Protein AF-A0A3R7MBW7-F1 (afdb_monomer)

Nearest PDB structures (foldseek):
  7q4o-assembly1_C  TM=9.903E-01  e=5.981E-20  Homo sapiens
  7q4p-assembly1_C  TM=9.899E-01  e=1.100E-19  Homo sapiens
  7q3l-assembly1_C  TM=9.891E-01  e=8.815E-20  Homo sapiens
  7b0i-assembly1_A  TM=9.880E-01  e=1.373E-19  Homo sapiens
  6en4-assembly1_A  TM=9.879E-01  e=4.159E-19  Homo sapiens

Foldseek 3Di:
DPDDDDCPDAQPDWPDKEWWQLVLPPFIWIWTDSFQKTWIWHQDPVVRDIDTLDIDGPRFTFQDKYWAAAQVGSHIWIWTQTQQQWIWIWGQDPVVRDTDTPDIGHPGHGGLDQQRWRNDKDADHNRFKIKTFGNDFCPPLDDPPDDDAPFPPVLLLVLLVVLLPFDFDDQDQLVLLVVLVVPQLFDFPDCAFALVNVVVVPDDSVVSSQQLLQKEKEFAPLLQSLLSVVLVLCCVPFDPLSVVVSVVQGSLNLLQCLQQLFAAFFDDLQGWGQGSNRDTDGDPLQCERHPPADPPNHVVRHPRLVSLLSLQRMKMKTKWAWQDLLALVDLHGHDPPQFAGIFMEMEHAAFQQRHPPTHCVLQFKAFQVQADCVNQAAPNGDCSDSQVSLCSSLVHGHHHPVVPVVDPPQWDDLDPGMITRLSSNLSRLLSVLLRLLLVQQVVQVVVVFAAAEEDEDRCCPPRDSDLCVLQSNLQSNLSNVSHHLASQRHQEYEYAPGPHQDHVNQGAQDDRPPHNYGYHYYNGGQGGDDDPRYGYYGYFYDGSRHQQLRCSSVVSCGPHRSNSCVSTINRNSSCRVSSRVNHRSSVYWYRDNVRTDGSSVVSVVVVVVVVVVVVPPDDDDDDDDDDDDDDDDDDDDDDDDDDDDDDDDDDDDDDDDDDDDDDDDDDDDDDDDDDDDDDDDDDDDDDDDDDDDDDDDDDDDDDDDDDDDDDDDDDDDDDDDDDDDDDDDDDDDDDDDDDDDDDDDDDDDPPDPPDDDDDDDDDDAWDWPDDRSGMTMGTDDDDDDDDDDDDDDDDDDDDDDDDDDDDDDDDDDDDDDDDDDDDDDDDDDDDDDDDDDDDDD

Solvent-accessible surface area (backbone atoms only — not comparable to full-atom values): 51023 Å² total; per-residue (Å²): 137,94,80,84,90,78,82,89,70,77,71,80,64,73,80,47,75,37,71,38,22,40,79,41,79,79,51,67,30,37,44,34,28,36,45,38,36,43,32,38,33,36,67,39,88,87,79,74,46,75,44,79,79,40,78,44,76,69,86,53,44,62,53,27,73,47,64,42,35,48,77,93,54,73,40,31,33,38,41,40,20,27,26,68,14,34,52,35,32,33,36,53,37,71,95,72,71,41,76,44,75,81,44,77,48,79,84,50,67,60,52,89,46,58,47,40,44,19,58,40,71,50,67,46,96,63,22,50,32,42,37,34,20,24,80,34,67,52,82,62,84,66,71,84,84,83,74,82,69,100,57,63,65,65,60,46,48,49,52,33,58,63,37,41,74,55,58,65,64,80,84,63,54,56,65,60,42,46,53,33,55,73,65,42,80,68,74,74,81,69,62,79,35,38,68,69,47,39,40,75,70,71,44,58,62,70,57,52,26,51,25,52,60,48,17,26,30,38,34,39,52,78,49,53,52,46,46,50,50,49,44,56,46,31,55,74,70,44,42,70,69,35,25,70,68,40,63,92,54,49,61,43,57,46,43,34,43,54,60,57,27,39,28,42,18,45,42,85,90,60,43,40,35,30,39,71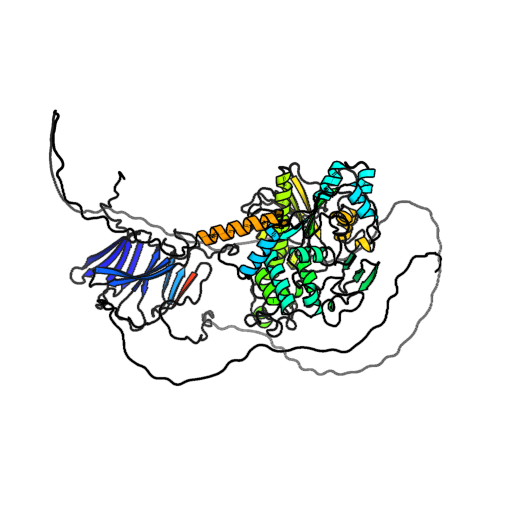,89,67,53,70,55,61,53,69,51,89,24,22,52,44,104,67,42,46,88,93,50,32,47,96,65,32,63,25,57,73,51,29,47,55,26,29,60,47,29,35,35,25,43,36,57,37,44,21,34,36,38,41,83,50,68,56,76,49,64,90,80,71,22,36,65,54,37,37,43,32,44,35,34,37,58,45,44,67,44,90,81,36,52,47,21,59,67,24,44,38,25,70,89,62,20,30,54,95,64,39,13,32,100,76,30,59,82,87,38,70,56,48,56,54,20,59,70,56,76,42,85,49,51,16,27,73,70,44,78,75,36,84,75,62,49,45,79,71,46,100,68,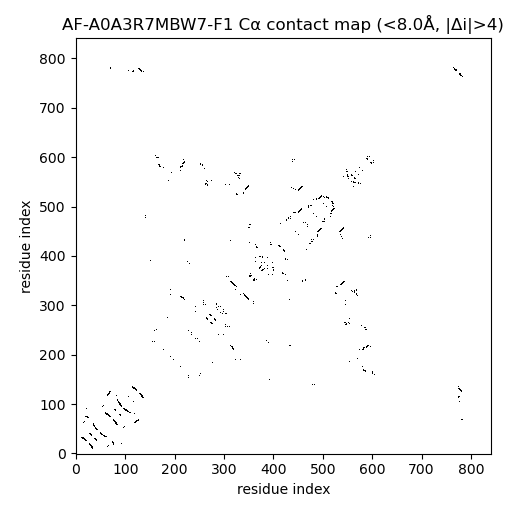32,33,35,34,47,67,44,45,30,45,63,48,17,52,55,36,43,34,51,54,26,46,32,24,46,59,14,50,76,70,74,32,22,13,35,33,40,41,53,54,51,28,61,59,98,20,45,75,52,75,67,50,34,34,49,46,40,35,14,41,37,55,22,67,77,61,49,89,69,59,90,20,36,40,34,43,31,36,26,73,43,77,41,78,38,36,76,78,43,36,62,80,33,67,41,88,97,58,74,28,31,32,39,64,45,76,66,47,70,26,46,72,72,62,89,72,46,42,49,29,28,48,42,46,48,52,37,49,26,37,53,21,23,51,26,74,75,66,36,42,39,76,41,60,24,7,5,45,34,39,15,20,32,42,54,48,44,58,20,49,81,37,25,75,37,33,32,26,63,33,29,25,31,25,52,96,82,34,55,38,48,41,20,56,49,22,50,53,49,56,53,48,53,53,59,50,59,76,66,53,85,78,72,81,82,81,80,80,79,82,80,82,93,75,81,89,81,86,84,87,86,83,90,88,83,91,80,88,90,87,91,81,90,81,84,84,88,88,85,88,84,84,89,84,90,88,85,84,88,86,88,88,88,86,84,89,86,78,86,89,88,80,90,88,87,87,88,90,82,87,80,84,87,77,94,79,89,77,84,88,87,80,95,83,88,88,84,89,86,91,86,85,89,81,90,86,86,91,85,89,91,85,90,87,88,87,89,88,89,87,87,88,88,87,88,88,87,88,86,87,84,90,86,83,87,81,92,79,92,76,78,82,86,86,82,82,89,84,78,90,77,88,79,83,92,77,68,84,73,60,68,86,44,82,50,72,22,38,41,38,38,51,49,67,90,64,82,84,80,81,86,76,86,86,80,88,79,85,92,87,80,87,89,84,86,90,89,84,85,89,83,89,85,86,88,83,86,88,87,85,85,89,89,82,87,78,90,82,83,92,84,83,88,79,83,89,79,87,82,88,85,81,87,134

Radius of gyration: 40.35 Å; Cα contacts (8 Å, |Δi|>4): 1392; chains: 1; bounding box: 108×132×135 Å

Structure (mmCIF, N/CA/C/O backbone):
data_AF-A0A3R7MBW7-F1
#
_entry.id   AF-A0A3R7MBW7-F1
#
loop_
_atom_site.group_PDB
_atom_site.id
_atom_site.type_symbol
_atom_site.label_atom_id
_atom_site.label_alt_id
_atom_site.label_comp_id
_atom_site.label_asym_id
_atom_site.label_entity_id
_atom_site.label_seq_id
_atom_site.pdbx_PDB_ins_code
_atom_site.Cartn_x
_atom_site.Cartn_y
_atom_site.Cartn_z
_atom_site.occupancy
_atom_site.B_iso_or_equiv
_atom_site.auth_seq_id
_atom_site.auth_comp_id
_atom_site.auth_asym_id
_atom_site.auth_atom_id
_atom_site.pdbx_PDB_model_num
ATOM 1 N N . MET A 1 1 ? -26.212 37.656 -34.729 1.00 62.38 1 MET A N 1
ATOM 2 C CA . MET A 1 1 ? -24.936 38.125 -34.137 1.00 62.38 1 MET A CA 1
ATOM 3 C C . MET A 1 1 ? -24.869 39.627 -34.378 1.00 62.38 1 MET A C 1
ATOM 5 O O . MET A 1 1 ? -25.235 40.021 -35.474 1.00 62.38 1 MET A O 1
ATOM 9 N N . TYR A 1 2 ? -24.527 40.446 -33.379 1.00 71.31 2 TYR A N 1
ATOM 10 C CA . TYR A 1 2 ? -24.762 41.907 -33.413 1.00 71.31 2 TYR A CA 1
ATOM 11 C C . TYR A 1 2 ? -23.515 42.763 -33.118 1.00 71.31 2 TYR A C 1
ATOM 13 O O . TYR A 1 2 ? -23.629 43.960 -32.882 1.00 71.31 2 TYR A O 1
ATOM 21 N N . LEU A 1 3 ? -22.322 42.161 -33.134 1.00 86.44 3 LEU A N 1
ATOM 22 C CA . LEU A 1 3 ? -21.037 42.851 -32.999 1.00 86.44 3 LEU A CA 1
ATOM 23 C C . LEU A 1 3 ? -20.089 42.375 -34.103 1.00 86.44 3 LEU A C 1
ATOM 25 O O . LEU A 1 3 ? -20.107 41.198 -34.469 1.00 86.44 3 LEU A O 1
ATOM 29 N N . TYR A 1 4 ? -19.249 43.282 -34.597 1.00 90.69 4 TYR A N 1
ATOM 30 C CA . TYR A 1 4 ? -18.214 43.022 -35.595 1.00 90.69 4 TYR A CA 1
ATOM 31 C C . TYR A 1 4 ? -16.884 43.596 -35.097 1.00 90.69 4 TYR A C 1
ATOM 33 O O . TYR A 1 4 ? -16.854 44.691 -34.541 1.00 90.69 4 TYR A O 1
ATOM 41 N N . ASN A 1 5 ? -15.793 42.846 -35.260 1.00 87.94 5 ASN A N 1
ATOM 42 C CA . ASN A 1 5 ? -14.457 43.238 -34.813 1.00 87.94 5 ASN A CA 1
ATOM 43 C C . ASN A 1 5 ? -13.572 43.479 -36.042 1.00 87.94 5 ASN A C 1
ATOM 45 O O . ASN A 1 5 ? -13.381 42.564 -36.844 1.00 87.94 5 ASN A O 1
ATOM 49 N N . LEU A 1 6 ? -13.048 44.700 -36.176 1.00 91.00 6 LEU A N 1
ATOM 50 C CA . LEU A 1 6 ? -12.217 45.136 -37.293 1.00 91.00 6 LEU A CA 1
ATOM 51 C C . LEU A 1 6 ? -10.963 45.846 -36.776 1.00 91.00 6 LEU A C 1
ATOM 53 O O . LEU A 1 6 ? -11.042 46.810 -36.016 1.00 91.00 6 LEU A O 1
ATOM 57 N N . THR A 1 7 ? -9.794 45.397 -37.224 1.00 85.38 7 THR A N 1
ATOM 58 C CA . THR A 1 7 ? -8.506 46.011 -36.885 1.00 85.38 7 THR A CA 1
ATOM 59 C C . THR A 1 7 ? -8.227 47.201 -37.805 1.00 85.38 7 THR A C 1
ATOM 61 O O . THR A 1 7 ? -7.738 47.014 -38.916 1.00 85.38 7 THR A O 1
ATOM 64 N N . LEU A 1 8 ? -8.522 48.422 -37.341 1.00 90.88 8 LEU A N 1
ATOM 65 C CA . LEU A 1 8 ? -8.256 49.662 -38.092 1.00 90.88 8 LEU A CA 1
ATOM 66 C C . LEU A 1 8 ? -6.751 49.920 -38.287 1.00 90.88 8 LEU A C 1
ATOM 68 O O . LEU A 1 8 ? -6.316 50.279 -39.377 1.00 90.88 8 LEU A O 1
ATOM 72 N N . GLN A 1 9 ? -5.950 49.684 -37.245 1.00 88.00 9 GLN A N 1
ATOM 73 C CA . GLN A 1 9 ? -4.491 49.767 -37.278 1.00 88.00 9 GLN A CA 1
ATOM 74 C C . GLN A 1 9 ? -3.906 48.490 -36.667 1.00 88.00 9 GLN A C 1
ATOM 76 O O . GLN A 1 9 ? -4.322 48.061 -35.590 1.00 88.00 9 GLN A O 1
ATOM 81 N N . ARG A 1 10 ? -2.956 47.854 -37.363 1.00 84.00 10 ARG A N 1
ATOM 82 C CA . ARG A 1 10 ? -2.270 46.650 -36.866 1.00 84.00 10 ARG A CA 1
ATOM 83 C C . ARG A 1 10 ? -1.236 47.020 -35.801 1.00 84.00 10 ARG A C 1
ATOM 85 O O . ARG A 1 10 ? -0.659 48.106 -35.845 1.00 84.00 10 ARG A O 1
ATOM 92 N N . ALA A 1 11 ? -0.976 46.101 -34.871 1.00 85.38 11 ALA A N 1
ATOM 93 C CA . ALA A 1 11 ? 0.076 46.266 -33.871 1.00 85.38 11 ALA A CA 1
ATOM 94 C C . ALA A 1 11 ? 1.437 46.469 -34.558 1.00 85.38 11 ALA A C 1
ATOM 96 O O . ALA A 1 11 ? 1.819 45.671 -35.407 1.00 85.38 11 ALA A O 1
ATOM 97 N N . SER A 1 12 ? 2.166 47.528 -34.202 1.00 87.75 12 SER A N 1
ATOM 98 C CA . SER A 1 12 ? 3.437 47.897 -34.843 1.00 87.75 12 SER A CA 1
ATOM 99 C C . SER A 1 12 ? 4.670 47.258 -34.190 1.00 87.75 12 SER A C 1
ATOM 101 O O . SER A 1 12 ? 5.684 47.074 -34.865 1.00 87.75 12 SER A O 1
ATOM 103 N N . GLY A 1 13 ? 4.592 46.889 -32.908 1.00 90.62 13 GLY A N 1
ATOM 104 C CA . GLY A 1 13 ? 5.712 46.327 -32.147 1.00 90.62 13 GLY A CA 1
ATOM 105 C C . GLY A 1 13 ? 6.193 44.981 -32.694 1.00 90.62 13 GLY A C 1
ATOM 106 O O . GLY A 1 13 ? 5.425 44.022 -32.756 1.00 90.62 13 GLY A O 1
ATOM 107 N N . ILE A 1 14 ? 7.473 44.903 -33.064 1.00 94.62 14 ILE A N 1
ATOM 108 C CA . ILE A 1 14 ? 8.126 43.665 -33.504 1.00 94.62 14 ILE A CA 1
ATOM 109 C C . ILE A 1 14 ? 8.633 42.915 -32.269 1.00 94.62 14 ILE A C 1
ATOM 111 O O . ILE A 1 14 ? 9.438 43.451 -31.515 1.00 94.62 14 ILE A O 1
ATOM 115 N N . THR A 1 15 ? 8.183 41.673 -32.069 1.00 92.50 15 THR A N 1
ATOM 116 C CA . THR A 1 15 ? 8.649 40.817 -30.960 1.00 92.50 15 THR A CA 1
ATOM 117 C C . THR A 1 15 ? 9.800 39.903 -31.363 1.00 92.50 15 THR A C 1
ATOM 119 O O . THR A 1 15 ? 10.647 39.583 -30.538 1.00 92.50 15 THR A O 1
ATOM 122 N N . HIS A 1 16 ? 9.830 39.484 -32.630 1.00 94.19 16 HIS A N 1
ATOM 123 C CA . HIS A 1 16 ? 10.871 38.639 -33.211 1.00 94.19 16 HIS A CA 1
ATOM 124 C C . HIS A 1 16 ? 11.092 39.037 -34.671 1.00 94.19 16 HIS A C 1
ATOM 126 O O . HIS A 1 16 ? 10.128 39.351 -35.372 1.00 94.19 16 HIS A O 1
ATOM 132 N N . ALA A 1 17 ? 12.335 38.958 -35.139 1.00 95.38 17 ALA A N 1
ATOM 133 C CA . ALA A 1 17 ? 12.707 39.133 -36.538 1.00 95.38 17 ALA A CA 1
ATOM 134 C C . ALA A 1 17 ? 13.759 38.084 -36.917 1.00 95.38 17 ALA A C 1
ATOM 136 O O . ALA A 1 17 ? 14.729 37.893 -36.184 1.00 95.38 17 ALA A O 1
ATOM 137 N N . VAL A 1 18 ? 13.573 37.410 -38.052 1.00 95.25 18 VAL A N 1
ATOM 138 C CA . VAL A 1 18 ? 14.520 36.427 -38.597 1.00 95.25 18 VAL A CA 1
ATOM 139 C C . VAL A 1 18 ? 14.835 36.765 -40.048 1.00 95.25 18 VAL A C 1
ATOM 141 O O . VAL A 1 18 ? 13.942 37.152 -40.800 1.00 95.25 18 VAL A O 1
ATOM 144 N N . HIS A 1 19 ? 16.100 36.638 -40.443 1.00 94.25 19 HIS A N 1
ATOM 145 C CA . HIS A 1 19 ? 16.552 36.934 -41.802 1.00 94.25 19 HIS A CA 1
ATOM 146 C C . HIS A 1 19 ? 16.765 35.645 -42.606 1.00 94.25 19 HIS A C 1
ATOM 148 O O . HIS A 1 19 ? 17.099 34.606 -42.036 1.00 94.25 19 HIS A O 1
ATOM 154 N N . GLY A 1 20 ? 16.561 35.707 -43.922 1.00 92.56 20 GLY A N 1
ATOM 155 C CA . GLY A 1 20 ? 16.709 34.552 -44.807 1.00 92.56 20 GLY A CA 1
ATOM 156 C C . GLY A 1 20 ? 16.343 34.840 -46.263 1.00 92.56 20 GLY A C 1
ATOM 157 O O . GLY A 1 20 ? 15.811 35.892 -46.601 1.00 92.56 20 GLY A O 1
ATOM 158 N N . ASN A 1 21 ? 16.635 33.881 -47.134 1.00 93.06 21 ASN A N 1
ATOM 159 C CA . ASN A 1 21 ? 16.241 33.822 -48.539 1.00 93.06 21 ASN A CA 1
ATOM 160 C C . ASN A 1 21 ? 14.900 33.078 -48.669 1.00 93.06 21 ASN A C 1
ATOM 162 O O . ASN A 1 21 ? 14.836 31.964 -49.201 1.00 93.06 21 ASN A O 1
ATOM 166 N N . PHE A 1 22 ? 13.829 33.671 -48.138 1.00 93.94 22 PHE A N 1
ATOM 167 C CA . PHE A 1 22 ? 12.504 33.041 -48.084 1.00 93.94 22 PHE A CA 1
ATOM 168 C C . PHE A 1 22 ? 11.846 32.936 -49.469 1.00 93.94 22 PHE A C 1
ATOM 170 O O . PHE A 1 22 ? 11.144 31.964 -49.738 1.00 93.94 22 PHE A O 1
ATOM 177 N N . SER A 1 23 ? 12.127 33.867 -50.387 1.00 89.25 23 SER A N 1
ATOM 178 C CA . SER A 1 23 ? 11.728 33.783 -51.804 1.00 89.25 23 SER A CA 1
ATOM 179 C C . SER A 1 23 ? 12.562 32.791 -52.632 1.00 89.25 23 SER A C 1
ATOM 181 O O . SER A 1 23 ? 12.153 32.410 -53.724 1.00 89.25 23 SER A O 1
ATOM 183 N N . GLY A 1 24 ? 13.732 32.355 -52.150 1.00 84.62 24 GLY A N 1
ATOM 184 C CA . GLY A 1 24 ? 14.664 31.494 -52.895 1.00 84.62 24 GLY A CA 1
ATOM 185 C C . GLY A 1 24 ? 15.564 32.233 -53.903 1.00 84.62 24 GLY A C 1
ATOM 186 O O . GLY A 1 24 ? 16.575 31.683 -54.334 1.00 84.62 24 GLY A O 1
ATOM 187 N N . THR A 1 25 ? 15.283 33.503 -54.201 1.00 83.31 25 THR A N 1
ATOM 188 C CA . THR A 1 25 ? 15.927 34.374 -55.207 1.00 83.31 25 THR A CA 1
ATOM 189 C C . THR A 1 25 ? 17.337 34.894 -54.866 1.00 83.31 25 THR A C 1
ATOM 191 O O . THR A 1 25 ? 17.823 35.812 -55.519 1.00 83.31 25 THR A O 1
ATOM 194 N N . ARG A 1 26 ? 18.009 34.333 -53.850 1.00 80.38 26 ARG A N 1
ATOM 195 C CA . ARG A 1 26 ? 19.299 34.780 -53.261 1.00 80.38 26 ARG A CA 1
ATOM 196 C C . ARG A 1 26 ? 19.268 36.175 -52.613 1.00 80.38 26 ARG A C 1
ATOM 198 O O . ARG A 1 26 ? 20.285 36.638 -52.108 1.00 80.38 26 ARG A O 1
ATOM 205 N N . THR A 1 27 ? 18.105 36.814 -52.569 1.00 85.94 27 THR A N 1
ATOM 206 C CA . THR A 1 27 ? 17.840 38.068 -51.855 1.00 85.94 27 THR A CA 1
ATOM 207 C C . THR A 1 27 ? 17.646 37.805 -50.364 1.00 85.94 27 THR A C 1
ATOM 209 O O . THR A 1 27 ? 16.937 36.865 -50.011 1.00 85.94 27 THR A O 1
ATOM 212 N N . GLN A 1 28 ? 18.211 38.640 -49.489 1.00 89.19 28 GLN A N 1
ATOM 213 C CA . GLN A 1 28 ? 17.868 38.599 -48.065 1.00 89.19 28 GLN A CA 1
ATOM 214 C C . GLN A 1 28 ? 16.547 39.325 -47.797 1.00 89.19 28 GLN A C 1
ATOM 216 O O . GLN A 1 28 ? 16.286 40.407 -48.319 1.00 89.19 28 GLN A O 1
ATOM 221 N N . GLU A 1 29 ? 15.725 38.710 -46.959 1.00 94.81 29 GLU A N 1
ATOM 222 C CA . GLU A 1 29 ? 14.402 39.164 -46.551 1.00 94.81 29 GLU A CA 1
ATOM 223 C C . GLU A 1 29 ? 14.245 38.938 -45.041 1.00 94.81 29 GLU A C 1
ATOM 225 O O . GLU A 1 29 ? 14.961 38.127 -44.448 1.00 94.81 29 GLU A O 1
ATOM 230 N N . LEU A 1 30 ? 13.319 39.657 -44.409 1.00 95.94 30 LEU A N 1
ATOM 231 C CA . LEU A 1 30 ? 13.061 39.596 -42.972 1.00 95.94 30 LEU A CA 1
ATOM 232 C C . LEU A 1 30 ? 11.645 39.079 -42.729 1.00 95.94 30 LEU A C 1
ATOM 234 O O . LEU A 1 30 ? 10.679 39.709 -43.153 1.00 95.94 30 LEU A O 1
ATOM 238 N N . VAL A 1 31 ? 11.505 37.973 -42.003 1.00 96.69 31 VAL A N 1
ATOM 239 C CA . VAL A 1 31 ? 10.210 37.546 -41.465 1.00 96.69 31 VAL A CA 1
ATOM 240 C C . VAL A 1 31 ? 10.096 38.057 -40.036 1.00 96.69 31 VAL A C 1
ATOM 242 O O . VAL A 1 31 ? 10.934 37.743 -39.188 1.00 96.69 31 VAL A O 1
ATOM 245 N N . VAL A 1 32 ? 9.073 38.868 -39.769 1.00 96.38 32 VAL A N 1
ATOM 246 C CA . VAL A 1 32 ? 8.865 39.524 -38.473 1.00 96.38 32 VAL A CA 1
ATOM 247 C C . VAL A 1 32 ? 7.532 39.124 -37.850 1.00 96.38 32 VAL A C 1
ATOM 249 O O . VAL A 1 32 ? 6.532 38.918 -38.536 1.00 96.38 32 VAL A O 1
ATOM 252 N N . SER A 1 33 ? 7.519 39.025 -36.524 1.00 94.69 33 SER A N 1
ATOM 253 C CA . SER A 1 33 ? 6.325 38.779 -35.717 1.00 94.69 33 SER A CA 1
ATOM 254 C C . SER A 1 33 ? 5.888 40.065 -35.031 1.00 94.69 33 SER A C 1
ATOM 256 O O . SER A 1 33 ? 6.671 40.650 -34.280 1.00 94.69 33 SER A O 1
ATOM 258 N N . ARG A 1 34 ? 4.613 40.435 -35.190 1.00 91.44 34 ARG A N 1
ATOM 259 C CA . ARG A 1 34 ? 3.948 41.472 -34.379 1.00 91.44 34 ARG A CA 1
ATOM 260 C C . ARG A 1 34 ? 2.887 40.850 -33.465 1.00 91.44 34 ARG A C 1
ATOM 262 O O . ARG A 1 34 ? 1.741 41.286 -33.373 1.00 91.44 34 ARG A O 1
ATOM 269 N N . GLY A 1 35 ? 3.269 39.744 -32.821 1.00 83.56 35 GLY A N 1
ATOM 270 C CA . GLY A 1 35 ? 2.460 38.986 -31.862 1.00 83.56 35 GLY A CA 1
ATOM 271 C C . GLY A 1 35 ? 1.405 38.092 -32.518 1.00 83.56 35 GLY A C 1
ATOM 272 O O . GLY A 1 35 ? 1.484 36.872 -32.389 1.00 83.56 35 GLY A O 1
ATOM 273 N N . ARG A 1 36 ? 0.432 38.691 -33.217 1.00 86.25 36 ARG A N 1
ATOM 274 C CA . ARG A 1 36 ? -0.676 37.988 -33.899 1.00 86.25 36 ARG A CA 1
ATOM 275 C C . ARG A 1 36 ? -0.511 37.918 -35.422 1.00 86.25 36 ARG A C 1
ATOM 277 O O . ARG A 1 36 ? -1.016 36.974 -36.031 1.00 86.25 36 ARG A O 1
ATOM 284 N N . SER A 1 37 ? 0.214 38.863 -36.023 1.00 91.12 37 SER A N 1
ATOM 285 C CA . SER A 1 37 ? 0.594 38.820 -37.438 1.00 91.12 37 SER A CA 1
ATOM 286 C C . SER A 1 37 ? 2.027 38.317 -37.631 1.00 91.12 37 SER A C 1
ATOM 288 O O . SER A 1 37 ? 2.923 38.575 -36.819 1.00 91.12 37 SER A O 1
ATOM 290 N N . LEU A 1 38 ? 2.222 37.613 -38.743 1.00 94.50 38 LEU A N 1
ATOM 291 C CA . LEU A 1 38 ? 3.508 37.300 -39.351 1.00 94.50 38 LEU A CA 1
ATOM 292 C C . LEU A 1 38 ? 3.633 38.131 -40.635 1.00 94.50 38 LEU A C 1
ATOM 294 O O . LEU A 1 38 ? 2.706 38.163 -41.448 1.00 94.50 38 LEU A O 1
ATOM 298 N N . GLU A 1 39 ? 4.759 38.807 -40.826 1.00 95.19 39 GLU A N 1
ATOM 299 C CA . GLU A 1 39 ? 5.014 39.657 -41.993 1.00 95.19 39 GLU A CA 1
ATOM 300 C C . GLU A 1 39 ? 6.314 39.265 -42.687 1.00 95.19 39 GLU A C 1
ATOM 302 O O . GLU A 1 39 ? 7.306 38.984 -42.018 1.00 95.19 39 GLU A O 1
ATOM 307 N N . LEU A 1 40 ? 6.318 39.288 -44.022 1.00 95.31 40 LEU A N 1
ATOM 308 C CA . LEU A 1 40 ? 7.532 39.225 -44.834 1.00 95.31 40 LEU A CA 1
ATOM 309 C C . LEU A 1 40 ? 7.871 40.639 -45.306 1.00 95.31 40 LEU A C 1
ATOM 311 O O . LEU A 1 40 ? 7.069 41.276 -45.995 1.00 95.31 40 LEU A O 1
ATOM 315 N N . LEU A 1 41 ? 9.061 41.109 -44.952 1.00 95.19 41 LEU A N 1
ATOM 316 C CA . LEU A 1 41 ? 9.615 42.398 -45.343 1.00 95.19 41 LEU A CA 1
ATOM 317 C C . LEU A 1 41 ? 10.850 42.190 -46.228 1.00 95.19 41 LEU A C 1
ATOM 319 O O . LEU A 1 41 ? 11.633 41.267 -46.000 1.00 95.19 41 LEU A O 1
ATOM 323 N N . ARG A 1 42 ? 11.080 43.084 -47.189 1.00 93.31 42 ARG A N 1
ATOM 324 C CA . ARG A 1 42 ? 12.295 43.107 -48.012 1.00 93.31 42 ARG A CA 1
ATOM 325 C C . ARG A 1 42 ? 12.951 44.492 -47.937 1.00 93.31 42 ARG A C 1
ATOM 327 O O . ARG A 1 42 ? 12.272 45.479 -48.230 1.00 93.31 42 ARG A O 1
ATOM 334 N N . PRO A 1 43 ? 14.231 44.594 -47.537 1.00 92.12 43 PRO A N 1
ATOM 335 C CA . PRO A 1 43 ? 14.988 45.832 -47.671 1.00 92.12 43 PRO A CA 1
ATOM 336 C C . PRO A 1 43 ? 15.313 46.086 -49.149 1.00 92.12 43 PRO A C 1
ATOM 338 O O . PRO A 1 43 ? 15.718 45.170 -49.865 1.00 92.12 43 PRO A O 1
ATOM 341 N N . ASP A 1 44 ? 15.160 47.328 -49.599 1.00 90.25 44 ASP A N 1
ATOM 342 C CA . ASP A 1 44 ? 15.702 47.796 -50.871 1.00 90.25 44 ASP A CA 1
ATOM 343 C C . ASP A 1 44 ? 17.052 48.495 -50.619 1.00 90.25 44 ASP A C 1
ATOM 345 O O . ASP A 1 44 ? 17.076 49.560 -49.992 1.00 90.25 44 ASP A O 1
ATOM 349 N N . PRO A 1 45 ? 18.183 47.939 -51.097 1.00 85.81 45 PRO A N 1
ATOM 350 C CA . PRO A 1 45 ? 19.500 48.535 -50.886 1.00 85.81 45 PRO A CA 1
ATOM 351 C C . PRO A 1 45 ? 19.695 49.861 -51.637 1.00 85.81 45 PRO A C 1
ATOM 353 O O . PRO A 1 45 ? 20.621 50.594 -51.306 1.00 85.81 45 PRO A O 1
ATOM 356 N N . ASN A 1 46 ? 18.850 50.183 -52.625 1.00 89.50 46 ASN A N 1
ATOM 357 C CA . ASN A 1 46 ? 18.990 51.394 -53.438 1.00 89.50 46 ASN A CA 1
ATOM 358 C C . ASN A 1 46 ? 18.342 52.619 -52.774 1.00 89.50 46 ASN A C 1
ATOM 360 O O . ASN A 1 46 ? 18.885 53.718 -52.847 1.00 89.50 46 ASN A O 1
ATOM 364 N N . THR A 1 47 ? 17.189 52.444 -52.117 1.00 90.19 47 THR A N 1
ATOM 365 C CA . THR A 1 47 ? 16.484 53.530 -51.405 1.00 90.19 47 THR A CA 1
ATOM 366 C C . THR A 1 47 ? 16.675 53.512 -49.888 1.00 90.19 47 THR A C 1
ATOM 368 O O . THR A 1 47 ? 16.239 54.446 -49.213 1.00 90.19 47 THR A O 1
ATOM 371 N N . GLY A 1 48 ? 17.271 52.453 -49.328 1.00 87.19 48 GLY A N 1
ATOM 372 C CA . GLY A 1 48 ? 17.418 52.257 -47.881 1.00 87.19 48 GLY A CA 1
ATOM 373 C C . GLY A 1 48 ? 16.102 51.967 -47.146 1.00 87.19 48 GLY A C 1
ATOM 374 O O . GLY A 1 48 ? 16.076 51.938 -45.916 1.00 87.19 48 GLY A O 1
ATOM 375 N N . LYS A 1 49 ? 14.996 51.770 -47.876 1.00 91.31 49 LYS A N 1
ATOM 376 C CA . LYS A 1 49 ? 13.658 51.533 -47.315 1.00 91.31 49 LYS A CA 1
ATOM 377 C C . LYS A 1 49 ? 13.374 50.041 -47.161 1.00 91.31 49 LYS A C 1
ATOM 379 O O . LYS A 1 49 ? 13.972 49.194 -47.819 1.00 91.31 49 LYS A O 1
ATOM 384 N N . VAL A 1 50 ? 12.426 49.714 -46.286 1.00 91.94 50 VAL A N 1
ATOM 385 C CA . VAL A 1 50 ? 11.965 48.341 -46.050 1.00 91.94 50 VAL A CA 1
ATOM 386 C C . VAL A 1 50 ? 10.500 48.238 -46.460 1.00 91.94 50 VAL A C 1
ATOM 388 O O . VAL A 1 50 ? 9.655 48.959 -45.934 1.00 91.94 50 VAL A O 1
ATOM 391 N N . HIS A 1 51 ? 10.202 47.340 -47.397 1.00 92.44 51 HIS A N 1
ATOM 392 C CA . HIS A 1 51 ? 8.869 47.160 -47.969 1.00 92.44 51 HIS A CA 1
ATOM 393 C C . HIS A 1 51 ? 8.211 45.879 -47.448 1.00 92.44 51 HIS A C 1
ATOM 395 O O . HIS A 1 51 ? 8.827 44.813 -47.456 1.00 92.44 51 HIS A O 1
ATOM 401 N N . THR A 1 52 ? 6.944 45.961 -47.037 1.00 92.50 52 THR A N 1
ATOM 402 C CA . THR A 1 52 ? 6.135 44.785 -46.682 1.00 92.50 52 THR A CA 1
ATOM 403 C C . THR A 1 52 ? 5.642 44.086 -47.948 1.00 92.50 52 THR A C 1
ATOM 405 O O . THR A 1 52 ? 4.951 44.696 -48.760 1.00 92.50 52 THR A O 1
ATOM 408 N N . ILE A 1 53 ? 5.974 42.804 -48.104 1.00 93.00 53 ILE A N 1
ATOM 409 C CA . ILE A 1 53 ? 5.532 41.947 -49.219 1.00 93.00 53 ILE A CA 1
ATOM 410 C C . ILE A 1 53 ? 4.251 41.194 -48.852 1.00 93.00 53 ILE A C 1
ATOM 412 O O . ILE A 1 53 ? 3.329 41.084 -49.661 1.00 93.00 53 ILE A O 1
ATOM 416 N N . LEU A 1 54 ? 4.199 40.685 -47.619 1.00 94.25 54 LEU A N 1
ATOM 417 C CA . LEU A 1 54 ? 3.097 39.881 -47.105 1.00 94.25 54 LEU A CA 1
ATOM 418 C C . LEU A 1 54 ? 2.815 40.233 -45.646 1.00 94.25 54 LEU A C 1
ATOM 420 O O . LEU A 1 54 ? 3.735 40.409 -44.849 1.00 94.25 54 LEU A O 1
ATOM 424 N N . THR A 1 55 ? 1.536 40.255 -45.285 1.00 93.25 55 THR A N 1
ATOM 425 C CA . THR A 1 55 ? 1.045 40.237 -43.903 1.00 93.25 55 THR A CA 1
ATOM 426 C C . THR A 1 55 ? 0.056 39.085 -43.774 1.00 93.25 55 THR A C 1
ATOM 428 O O . THR A 1 55 ? -0.816 38.918 -44.624 1.00 93.25 55 THR A O 1
ATOM 431 N N . THR A 1 56 ? 0.175 38.269 -42.732 1.00 92.94 56 THR A N 1
ATOM 432 C CA . THR A 1 56 ? -0.719 37.134 -42.474 1.00 92.94 56 THR A CA 1
ATOM 433 C C . THR A 1 56 ? -1.030 37.062 -40.985 1.00 92.94 56 THR A C 1
ATOM 435 O O . THR A 1 56 ? -0.129 36.880 -40.170 1.00 92.94 56 THR A O 1
ATOM 438 N N . ASP A 1 57 ? -2.303 37.188 -40.614 1.00 90.81 57 ASP A N 1
ATOM 439 C CA . ASP A 1 57 ? -2.744 36.930 -39.243 1.00 90.81 57 ASP A CA 1
ATOM 440 C C . ASP A 1 57 ? -2.718 35.421 -38.964 1.00 90.81 57 ASP A C 1
ATOM 442 O O . ASP A 1 57 ? -3.353 34.637 -39.667 1.00 90.81 57 ASP A O 1
ATOM 446 N N . ILE A 1 58 ? -1.999 35.004 -37.918 1.00 89.62 58 ILE A N 1
ATOM 447 C CA . ILE A 1 58 ? -1.849 33.584 -37.542 1.00 89.62 58 ILE A CA 1
ATOM 448 C C . ILE A 1 58 ? -2.950 33.093 -36.588 1.00 89.62 58 ILE A C 1
ATOM 450 O O . ILE A 1 58 ? -2.935 31.949 -36.142 1.00 89.62 58 ILE A O 1
ATOM 454 N N . PHE A 1 59 ? -3.881 33.980 -36.226 1.00 89.62 59 PHE A N 1
ATOM 455 C CA . PHE A 1 59 ? -5.012 33.775 -35.311 1.00 89.62 59 PHE A CA 1
ATOM 456 C C . PHE A 1 59 ? -4.687 33.339 -33.863 1.00 89.62 59 PHE A C 1
ATOM 458 O O . PHE A 1 59 ? -5.606 33.327 -33.040 1.00 89.62 59 PHE A O 1
ATOM 465 N N . GLY A 1 60 ? -3.416 33.110 -33.520 1.00 89.69 60 GLY A N 1
ATOM 466 C CA . GLY A 1 60 ? -2.903 32.877 -32.160 1.00 89.69 60 GLY A CA 1
ATOM 467 C C . GLY A 1 60 ? -1.858 33.914 -31.724 1.00 89.69 60 GLY A C 1
ATOM 468 O O . GLY A 1 60 ? -1.929 35.078 -32.123 1.00 89.69 60 GLY A O 1
ATOM 469 N N . VAL A 1 61 ? -0.885 33.476 -30.919 1.00 92.62 61 VAL A N 1
ATOM 470 C CA . VAL A 1 61 ? 0.263 34.262 -30.433 1.00 92.62 61 VAL A CA 1
ATOM 471 C C . VAL A 1 61 ? 1.576 33.576 -30.817 1.00 92.62 61 VAL A C 1
ATOM 473 O O . VAL A 1 61 ? 1.833 32.436 -30.420 1.00 92.62 61 VAL A O 1
ATOM 476 N N . ILE A 1 62 ? 2.436 34.284 -31.550 1.00 94.19 62 ILE A N 1
ATOM 477 C CA . ILE A 1 62 ? 3.811 33.863 -31.853 1.00 94.19 62 ILE A CA 1
ATOM 478 C C . ILE A 1 62 ? 4.677 34.084 -30.607 1.00 94.19 62 ILE A C 1
ATOM 480 O O . ILE A 1 62 ? 4.761 35.195 -30.081 1.00 94.19 62 ILE A O 1
ATOM 484 N N . ARG A 1 63 ? 5.322 33.014 -30.135 1.00 93.38 63 ARG A N 1
ATOM 485 C CA . ARG A 1 63 ? 6.149 32.986 -28.916 1.00 93.38 63 ARG A CA 1
ATOM 486 C C . ARG A 1 63 ? 7.638 32.821 -29.204 1.00 93.38 63 ARG A C 1
ATOM 488 O O . ARG A 1 63 ? 8.445 33.270 -28.402 1.00 93.38 63 ARG A O 1
ATOM 495 N N . SER A 1 64 ? 7.978 32.166 -30.313 1.00 93.94 64 SER A N 1
ATOM 496 C CA . SER A 1 64 ? 9.342 32.008 -30.822 1.00 93.94 64 SER A CA 1
ATOM 497 C C . SER A 1 64 ? 9.324 31.795 -32.340 1.00 93.94 64 SER A C 1
ATOM 499 O O . SER A 1 64 ? 8.350 31.282 -32.898 1.00 93.94 64 SER A O 1
ATOM 501 N N . LEU A 1 65 ? 10.386 32.229 -33.017 1.00 95.00 65 LEU A N 1
ATOM 502 C CA . LEU A 1 65 ? 10.477 32.297 -34.476 1.00 95.00 65 LEU A CA 1
ATOM 503 C C . LEU A 1 65 ? 11.933 32.058 -34.894 1.00 95.00 65 LEU A C 1
ATOM 505 O O . LEU A 1 65 ? 12.814 32.747 -34.390 1.00 95.00 65 LEU A O 1
ATOM 509 N N . MET A 1 66 ? 12.187 31.103 -35.792 1.00 94.62 66 MET A N 1
ATOM 510 C CA . MET A 1 66 ? 13.530 30.791 -36.313 1.00 94.62 66 MET A CA 1
ATOM 511 C C . MET A 1 66 ? 13.470 30.411 -37.797 1.00 94.62 66 MET A C 1
ATOM 513 O O . MET A 1 66 ? 12.471 29.858 -38.256 1.00 94.62 66 MET A O 1
ATOM 517 N N . ALA A 1 67 ? 14.547 30.678 -38.539 1.00 94.44 67 ALA A N 1
ATOM 518 C CA . ALA A 1 67 ? 14.696 30.302 -39.947 1.00 94.44 67 ALA A CA 1
ATOM 519 C C . ALA A 1 67 ? 15.697 29.146 -40.122 1.00 94.44 67 ALA A C 1
ATOM 521 O O . ALA A 1 67 ? 16.640 29.030 -39.337 1.00 94.44 67 ALA A O 1
ATOM 522 N N . PHE A 1 68 ? 15.512 28.301 -41.143 1.00 92.69 68 PHE A N 1
ATOM 523 C CA . PHE A 1 68 ? 16.452 27.220 -41.471 1.00 92.69 68 PHE A CA 1
ATOM 524 C C . PHE A 1 68 ? 16.467 26.841 -42.951 1.00 92.69 68 PHE A C 1
ATOM 526 O O . PHE A 1 68 ? 15.488 27.041 -43.667 1.00 92.69 68 PHE A O 1
ATOM 533 N N . ARG A 1 69 ? 17.562 26.204 -43.376 1.00 89.38 69 ARG A N 1
ATOM 534 C CA . ARG A 1 69 ? 17.768 25.691 -44.733 1.00 89.38 69 ARG A CA 1
ATOM 535 C C . ARG A 1 69 ? 18.015 24.191 -44.697 1.00 89.38 69 ARG A C 1
ATOM 537 O O . ARG A 1 69 ? 18.943 23.758 -44.023 1.00 89.38 69 ARG A O 1
ATOM 544 N N . LEU A 1 70 ? 17.238 23.405 -45.439 1.00 83.69 70 LEU A N 1
ATOM 545 C CA . LEU A 1 70 ? 17.560 21.987 -45.646 1.00 83.69 70 LEU A CA 1
ATOM 546 C C . LEU A 1 70 ? 18.924 21.859 -46.344 1.00 83.69 70 LEU A C 1
ATOM 548 O O . LEU A 1 70 ? 19.265 22.682 -47.196 1.00 83.69 70 LEU A O 1
ATOM 552 N N . THR A 1 71 ? 19.704 20.830 -46.007 1.00 78.88 71 THR A N 1
ATOM 553 C CA . THR A 1 71 ? 21.013 20.594 -46.641 1.00 78.88 71 THR A CA 1
ATOM 554 C C . THR A 1 71 ? 20.850 20.449 -48.163 1.00 78.88 71 THR A C 1
ATOM 556 O O . THR A 1 71 ? 20.032 19.665 -48.630 1.00 78.88 71 THR A O 1
ATOM 559 N N . GLY A 1 72 ? 21.595 21.245 -48.940 1.00 76.56 72 GLY A N 1
ATOM 560 C CA . GLY A 1 72 ? 21.474 21.319 -50.407 1.00 76.56 72 GLY A CA 1
ATOM 561 C C . GLY A 1 72 ? 20.327 22.199 -50.937 1.00 76.56 72 GLY A C 1
ATOM 562 O O . GLY A 1 72 ? 20.284 22.491 -52.130 1.00 76.56 72 GLY A O 1
ATOM 563 N N . GLY A 1 73 ? 19.422 22.673 -50.076 1.00 81.94 73 GLY A N 1
ATOM 564 C CA . GLY A 1 73 ? 18.351 23.595 -50.453 1.00 81.94 73 GLY A CA 1
ATOM 565 C C . GLY A 1 73 ? 18.859 25.008 -50.760 1.00 81.94 73 GLY A C 1
ATOM 566 O O . GLY A 1 73 ? 19.840 25.472 -50.187 1.00 81.94 73 GLY A O 1
ATOM 567 N N . ASN A 1 74 ? 18.154 25.732 -51.636 1.00 85.56 74 ASN A N 1
ATOM 568 C CA . ASN A 1 74 ? 18.449 27.139 -51.958 1.00 85.56 74 ASN A CA 1
ATOM 569 C C . ASN A 1 74 ? 17.556 28.149 -51.210 1.00 85.56 74 ASN A C 1
ATOM 571 O O . ASN A 1 74 ? 17.765 29.353 -51.338 1.00 85.56 74 ASN A O 1
ATOM 575 N N . LYS A 1 75 ? 16.569 27.678 -50.443 1.00 90.69 75 LYS A N 1
ATOM 576 C CA . LYS A 1 75 ? 15.470 28.465 -49.866 1.00 90.69 75 LYS A CA 1
ATOM 577 C C . LYS A 1 75 ? 15.372 28.226 -48.362 1.00 90.69 75 LYS A C 1
ATOM 579 O O . LYS A 1 75 ? 15.610 27.104 -47.916 1.00 90.69 75 LYS A O 1
ATOM 584 N N . ASP A 1 76 ? 15.017 29.267 -47.617 1.00 92.56 76 ASP A N 1
ATOM 585 C CA . ASP A 1 76 ? 14.828 29.180 -46.168 1.00 92.56 76 ASP A CA 1
ATOM 586 C C . ASP A 1 76 ? 13.354 28.969 -45.794 1.00 92.56 76 ASP A C 1
ATOM 588 O O . ASP A 1 76 ? 12.446 29.552 -46.390 1.00 92.56 76 ASP A O 1
ATOM 592 N N . TYR A 1 77 ? 13.138 28.143 -44.775 1.00 93.81 77 TYR A N 1
ATOM 593 C CA . TYR A 1 77 ? 11.852 27.847 -44.150 1.00 93.81 77 TYR A CA 1
ATOM 594 C C . TYR A 1 77 ? 11.765 28.519 -42.778 1.00 93.81 77 TYR A C 1
ATOM 596 O O . TYR A 1 77 ? 12.784 28.782 -42.137 1.00 93.81 77 TYR A O 1
ATOM 604 N N . VAL A 1 78 ? 10.545 28.763 -42.301 1.00 95.12 78 VAL A N 1
ATOM 605 C CA . VAL A 1 78 ? 10.274 29.424 -41.016 1.00 95.12 78 VAL A CA 1
ATOM 606 C C . VAL A 1 78 ? 9.643 28.428 -40.047 1.00 95.12 78 VAL A C 1
ATOM 608 O O . VAL A 1 78 ? 8.569 27.897 -40.324 1.00 95.12 78 VAL A O 1
ATOM 611 N N . VAL A 1 79 ? 10.266 28.204 -38.888 1.00 94.56 79 VAL A N 1
ATOM 612 C CA . VAL A 1 79 ? 9.653 27.474 -37.769 1.00 94.56 79 VAL A CA 1
ATOM 613 C C . VAL A 1 79 ? 9.014 28.464 -36.802 1.00 94.56 79 VAL A C 1
ATOM 615 O O . VAL A 1 79 ? 9.654 29.421 -36.361 1.00 94.56 79 VAL A O 1
ATOM 618 N N . VAL A 1 80 ? 7.754 28.208 -36.452 1.00 94.50 80 VAL A N 1
ATOM 619 C CA . VAL A 1 80 ? 6.952 29.035 -35.546 1.00 94.50 80 VAL A CA 1
ATOM 620 C C . VAL A 1 80 ? 6.597 28.241 -34.290 1.00 94.50 80 VAL A C 1
ATOM 622 O O . VAL A 1 80 ? 5.853 27.257 -34.346 1.00 94.50 80 VAL A O 1
ATOM 625 N N . GLY A 1 81 ? 7.087 28.704 -33.140 1.00 93.44 81 GLY A N 1
ATOM 626 C CA . GLY A 1 81 ? 6.581 28.322 -31.825 1.00 93.44 81 GLY A CA 1
ATOM 627 C C . GLY A 1 81 ? 5.443 29.257 -31.418 1.00 93.44 81 GLY A C 1
ATOM 628 O O . GLY A 1 81 ? 5.604 30.478 -31.395 1.00 93.44 81 GLY A O 1
ATOM 629 N N . SER A 1 82 ? 4.275 28.696 -31.106 1.00 93.62 82 SER A N 1
ATOM 630 C CA . SER A 1 82 ? 3.050 29.461 -30.829 1.00 93.62 82 SER A CA 1
ATOM 631 C C . SER A 1 82 ? 2.311 28.956 -29.589 1.00 93.62 82 SER A C 1
ATOM 633 O O . SER A 1 82 ? 2.640 27.916 -29.016 1.00 93.62 82 SER A O 1
ATOM 635 N N . ASP A 1 83 ? 1.275 29.681 -29.177 1.00 93.69 83 ASP A N 1
ATOM 636 C CA . ASP A 1 83 ? 0.319 29.236 -28.160 1.00 93.69 83 ASP A CA 1
ATOM 637 C C . ASP A 1 83 ? -0.558 28.049 -28.608 1.00 93.69 83 ASP A C 1
ATOM 639 O O . ASP A 1 83 ? -1.284 27.488 -27.795 1.00 93.69 83 ASP A O 1
ATOM 643 N N . SER A 1 84 ? -0.494 27.606 -29.867 1.00 90.38 84 SER A N 1
ATOM 644 C CA . SER A 1 84 ? -1.336 26.509 -30.369 1.00 90.38 84 SER A CA 1
ATOM 645 C C . SER A 1 84 ? -1.052 25.132 -29.739 1.00 90.38 84 SER A C 1
ATOM 647 O O . SER A 1 84 ? -1.880 24.229 -29.869 1.00 90.38 84 SER A O 1
ATOM 649 N N . GLY A 1 85 ? 0.085 24.957 -29.049 1.00 86.19 85 GLY A N 1
ATOM 650 C CA . GLY A 1 85 ? 0.560 23.656 -28.547 1.00 86.19 85 GLY A CA 1
ATOM 651 C C . GLY A 1 85 ? 1.187 22.771 -29.634 1.00 86.19 85 GLY A C 1
ATOM 652 O O . GLY A 1 85 ? 1.251 21.548 -29.485 1.00 86.19 85 GLY A O 1
ATOM 653 N N . ARG A 1 86 ? 1.592 23.382 -30.755 1.00 88.94 86 ARG A N 1
ATOM 654 C CA . ARG A 1 86 ? 2.053 22.710 -31.973 1.00 88.94 86 ARG A CA 1
ATOM 655 C C . ARG A 1 86 ? 3.314 23.359 -32.523 1.00 88.94 86 ARG A C 1
ATOM 657 O O . ARG A 1 86 ? 3.452 24.582 -32.459 1.00 88.94 86 ARG A O 1
ATOM 664 N N . ILE A 1 87 ? 4.194 22.554 -33.114 1.00 90.31 87 ILE A N 1
ATOM 665 C CA . ILE A 1 87 ? 5.279 23.062 -33.959 1.00 90.31 87 ILE A CA 1
ATOM 666 C C . ILE A 1 87 ? 4.708 23.253 -35.361 1.00 90.31 87 ILE A C 1
ATOM 668 O O . ILE A 1 87 ? 3.939 22.418 -35.839 1.00 90.31 87 ILE A O 1
ATOM 672 N N . THR A 1 88 ? 5.015 24.380 -35.996 1.00 92.44 88 THR A N 1
ATOM 673 C CA . THR A 1 88 ? 4.552 24.688 -37.355 1.00 92.44 88 THR A CA 1
ATOM 674 C C . THR A 1 88 ? 5.740 25.112 -38.197 1.00 92.44 88 THR A C 1
ATOM 676 O O . THR A 1 88 ? 6.526 25.951 -37.755 1.00 92.44 88 THR A O 1
ATOM 679 N N . ILE A 1 89 ? 5.863 24.549 -39.398 1.00 94.25 89 ILE A N 1
ATOM 680 C CA . ILE A 1 89 ? 6.876 24.938 -40.380 1.00 94.25 89 ILE A CA 1
ATOM 681 C C . ILE A 1 89 ? 6.173 25.526 -41.603 1.00 94.25 89 ILE A C 1
ATOM 683 O O . ILE A 1 89 ? 5.232 24.933 -42.139 1.00 94.25 89 ILE A O 1
ATOM 687 N N . LEU A 1 90 ? 6.631 26.705 -42.018 1.00 94.44 90 LEU A N 1
ATOM 688 C CA . LEU A 1 90 ? 6.086 27.493 -43.115 1.00 94.44 90 LEU A CA 1
ATOM 689 C C . LEU A 1 90 ? 7.129 27.683 -44.223 1.00 94.44 90 LEU A C 1
ATOM 691 O O . LEU A 1 90 ? 8.310 27.910 -43.956 1.00 94.44 90 LEU A O 1
ATOM 695 N N . GLU A 1 91 ? 6.663 27.667 -45.465 1.00 94.38 91 GLU A N 1
ATOM 696 C CA . GLU A 1 91 ? 7.408 28.039 -46.665 1.00 94.38 91 GLU A CA 1
ATOM 697 C C . GLU A 1 91 ? 6.744 29.268 -47.301 1.00 94.38 91 GLU A C 1
ATOM 699 O O . GLU A 1 91 ? 5.523 29.308 -47.439 1.00 94.38 91 GLU A O 1
ATOM 704 N N . TYR A 1 92 ? 7.510 30.282 -47.713 1.00 94.31 92 TYR A N 1
ATOM 705 C CA . TYR A 1 92 ? 6.937 31.408 -48.457 1.00 94.31 92 TYR A CA 1
ATOM 706 C C . TYR A 1 92 ? 6.787 31.071 -49.949 1.00 94.31 92 TYR A C 1
ATOM 708 O O . TYR A 1 92 ? 7.751 30.725 -50.632 1.00 94.31 92 TYR A O 1
ATOM 716 N N . SER A 1 93 ? 5.572 31.185 -50.478 1.00 91.12 93 SER A N 1
ATOM 717 C CA . SER A 1 93 ? 5.222 30.847 -51.857 1.00 91.12 93 SER A CA 1
ATOM 718 C C . SER A 1 93 ? 5.007 32.121 -52.673 1.00 91.12 93 SER A C 1
ATOM 720 O O . SER A 1 93 ? 3.904 32.666 -52.726 1.00 91.12 93 SER A O 1
ATOM 722 N N . GLN A 1 94 ? 6.073 32.610 -53.320 1.00 88.19 94 GLN A N 1
ATOM 723 C CA . GLN A 1 9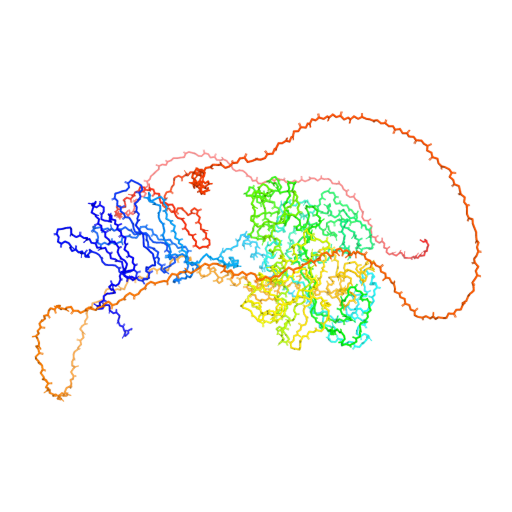4 ? 6.050 33.854 -54.108 1.00 88.19 94 GLN A CA 1
ATOM 724 C C . GLN A 1 94 ? 4.971 33.841 -55.205 1.00 88.19 94 GLN A C 1
ATOM 726 O O . GLN A 1 94 ? 4.335 34.861 -55.445 1.00 88.19 94 GLN A O 1
ATOM 731 N N . ALA A 1 95 ? 4.707 32.683 -55.821 1.00 89.19 95 ALA A N 1
ATOM 732 C CA . ALA A 1 95 ? 3.679 32.526 -56.855 1.00 89.19 95 ALA A CA 1
ATOM 733 C C . ALA A 1 95 ? 2.234 32.711 -56.344 1.00 89.19 95 ALA A C 1
ATOM 735 O O . ALA A 1 95 ? 1.333 32.944 -57.144 1.00 89.19 95 ALA A O 1
ATOM 736 N N . LYS A 1 96 ? 2.008 32.605 -55.026 1.00 88.81 96 LYS A N 1
ATOM 737 C CA . LYS A 1 96 ? 0.705 32.813 -54.365 1.00 88.81 96 LYS A CA 1
ATOM 738 C C . LYS A 1 96 ? 0.683 34.043 -53.448 1.00 88.81 96 LYS A C 1
ATOM 740 O O . LYS A 1 96 ? -0.365 34.355 -52.897 1.00 88.81 96 LYS A O 1
ATOM 745 N N . ASN A 1 97 ? 1.837 34.690 -53.247 1.00 91.38 97 ASN A N 1
ATOM 746 C CA . ASN A 1 97 ? 2.119 35.624 -52.152 1.00 91.38 97 ASN A CA 1
ATOM 747 C C . ASN A 1 97 ? 1.530 35.154 -50.802 1.00 91.38 97 ASN A C 1
ATOM 749 O O . ASN A 1 97 ? 0.722 35.843 -50.183 1.00 91.38 97 ASN A O 1
ATOM 753 N N . GLN A 1 98 ? 1.886 33.940 -50.369 1.00 92.69 98 GLN A N 1
ATOM 754 C CA . GLN A 1 98 ? 1.342 33.335 -49.147 1.00 92.69 98 GLN A CA 1
ATOM 755 C C . GLN A 1 98 ? 2.386 32.471 -48.427 1.00 92.69 98 GLN A C 1
ATOM 757 O O . GLN A 1 98 ? 3.227 31.846 -49.070 1.00 92.69 98 GLN A O 1
ATOM 762 N N . PHE A 1 99 ? 2.308 32.385 -47.096 1.00 92.88 99 PHE A N 1
ATOM 763 C CA . PHE A 1 99 ? 2.977 31.328 -46.333 1.00 92.88 99 PHE A CA 1
ATOM 764 C C . PHE A 1 99 ? 2.189 30.015 -46.441 1.00 92.88 99 PHE A C 1
ATOM 766 O O . PHE A 1 99 ? 1.073 29.907 -45.930 1.00 92.88 99 PHE A O 1
ATOM 773 N N . GLU A 1 100 ? 2.774 29.009 -47.085 1.00 91.94 100 GLU A N 1
ATOM 774 C CA . GLU A 1 100 ? 2.235 27.652 -47.161 1.00 91.94 100 GLU A CA 1
ATOM 775 C C . GLU A 1 100 ? 2.764 26.810 -45.992 1.00 91.94 100 GLU A C 1
ATOM 777 O O . GLU A 1 100 ? 3.929 26.894 -45.605 1.00 91.94 100 GLU A O 1
ATOM 782 N N . ARG A 1 101 ? 1.887 26.009 -45.383 1.00 92.25 101 ARG A N 1
ATOM 783 C CA . ARG A 1 101 ? 2.170 25.296 -44.132 1.00 92.25 101 ARG A CA 1
ATOM 784 C C . ARG A 1 101 ? 2.616 23.861 -44.403 1.00 92.25 101 ARG A C 1
ATOM 786 O O . ARG A 1 101 ? 1.775 22.960 -44.438 1.00 92.25 101 ARG A O 1
ATOM 793 N N . ILE A 1 102 ? 3.925 23.672 -44.565 1.00 88.50 102 ILE A N 1
ATOM 794 C CA . ILE A 1 102 ? 4.529 22.396 -44.972 1.00 88.50 102 ILE A CA 1
ATOM 795 C C . ILE A 1 102 ? 4.567 21.333 -43.862 1.00 88.50 102 ILE A C 1
ATOM 797 O O . ILE A 1 102 ? 4.426 20.156 -44.169 1.00 88.50 102 ILE A O 1
ATOM 801 N N . HIS A 1 103 ? 4.676 21.719 -42.582 1.00 85.94 103 HIS A N 1
ATOM 802 C CA . HIS A 1 103 ? 4.541 20.792 -41.442 1.00 85.94 103 HIS A CA 1
ATOM 803 C C . HIS A 1 103 ? 3.735 21.415 -40.301 1.00 85.94 103 HIS A C 1
ATOM 805 O O . HIS A 1 103 ? 3.801 22.627 -40.075 1.00 85.94 103 HIS A O 1
ATOM 811 N N . MET A 1 104 ? 2.977 20.596 -39.569 1.00 86.88 104 MET A N 1
ATOM 812 C CA . MET A 1 104 ? 2.234 21.023 -38.379 1.00 86.88 104 MET A CA 1
ATOM 813 C C . MET A 1 104 ? 1.913 19.836 -37.469 1.00 86.88 104 MET A C 1
ATOM 815 O O . MET A 1 104 ? 1.062 19.012 -37.796 1.00 86.88 104 MET A O 1
ATOM 819 N N . GLU A 1 105 ? 2.531 19.789 -36.291 1.00 80.44 105 GLU A N 1
ATOM 820 C CA . GLU A 1 105 ? 2.488 18.618 -35.409 1.00 80.44 105 GLU A CA 1
ATOM 821 C C . GLU A 1 105 ? 2.175 19.003 -33.960 1.00 80.44 105 GLU A C 1
ATOM 823 O O . GLU A 1 105 ? 2.604 20.049 -33.472 1.00 80.44 105 GLU A O 1
ATOM 828 N N . THR A 1 106 ? 1.392 18.174 -33.262 1.00 83.12 106 THR A N 1
ATOM 829 C CA . THR A 1 106 ? 0.873 18.492 -31.921 1.00 83.12 106 THR A CA 1
ATOM 830 C C . THR A 1 106 ? 1.688 17.819 -30.825 1.00 83.12 106 THR A C 1
ATOM 832 O O . THR A 1 106 ? 1.510 16.635 -30.565 1.00 83.12 106 THR A O 1
ATOM 835 N N . PHE A 1 107 ? 2.515 18.602 -30.128 1.00 77.00 107 PHE A N 1
ATOM 836 C CA . PHE A 1 107 ? 3.303 18.145 -28.977 1.00 77.00 107 PHE A CA 1
ATOM 837 C C . PHE A 1 107 ? 2.655 18.477 -27.618 1.00 77.00 107 PHE A C 1
ATOM 839 O O . PHE A 1 107 ? 3.157 18.064 -26.574 1.00 77.00 107 PHE A O 1
ATOM 846 N N . GLY A 1 108 ? 1.575 19.271 -27.576 1.00 80.31 108 GLY A N 1
ATOM 847 C CA . GLY A 1 108 ? 1.002 19.732 -26.311 1.00 80.31 108 GLY A CA 1
ATOM 848 C C . GLY A 1 108 ? -0.387 20.366 -26.401 1.00 80.31 108 GLY A C 1
ATOM 849 O O . GLY A 1 108 ? -1.026 20.418 -27.448 1.00 80.31 108 GLY A O 1
ATOM 850 N N . LYS A 1 109 ? -0.871 20.850 -25.250 1.00 83.88 109 LYS A N 1
ATOM 851 C CA . LYS A 1 109 ? -2.147 21.577 -25.128 1.00 83.88 109 LYS A CA 1
ATOM 852 C C . LYS A 1 109 ? -1.938 23.065 -25.410 1.00 83.88 109 LYS A C 1
ATOM 854 O O . LYS A 1 109 ? -0.953 23.631 -24.943 1.00 83.88 109 LYS A O 1
ATOM 859 N N . SER A 1 110 ? -2.906 23.697 -26.068 1.00 88.38 110 SER A N 1
ATOM 860 C CA . SER A 1 110 ? -2.888 25.132 -26.379 1.00 88.38 110 SER A CA 1
ATOM 861 C C . SER A 1 110 ? -2.850 26.047 -25.141 1.00 88.38 110 SER A C 1
ATOM 863 O O . SER A 1 110 ? -3.147 25.626 -24.016 1.00 88.38 110 SER A O 1
ATOM 865 N N . GLY A 1 111 ? -2.490 27.312 -25.360 1.00 88.81 111 GLY A N 1
ATOM 866 C CA . GLY A 1 111 ? -2.216 28.353 -24.371 1.00 88.81 111 GLY A CA 1
ATOM 867 C C . GLY A 1 111 ? -0.719 28.525 -24.073 1.00 88.81 111 GLY A C 1
ATOM 868 O O . GLY A 1 111 ? 0.063 27.576 -24.125 1.00 88.81 111 GLY A O 1
ATOM 869 N N . CYS A 1 112 ? -0.317 29.740 -23.692 1.00 89.94 112 CYS A N 1
ATOM 870 C CA . CYS A 1 112 ? 1.044 30.071 -23.251 1.00 89.94 112 CYS A CA 1
ATOM 871 C C . CYS A 1 112 ? 1.351 29.476 -21.860 1.00 89.94 112 CYS A C 1
ATOM 873 O O . CYS A 1 112 ? 1.334 30.180 -20.853 1.00 89.94 112 CYS A O 1
ATOM 875 N N . ARG A 1 113 ? 1.596 28.162 -21.775 1.00 86.56 113 ARG A N 1
ATOM 876 C CA . ARG A 1 113 ? 1.849 27.465 -20.497 1.00 86.56 113 ARG A CA 1
ATOM 877 C C . ARG A 1 113 ? 3.342 27.428 -20.146 1.00 86.56 113 ARG A C 1
ATOM 879 O O . ARG A 1 113 ? 4.191 27.345 -21.032 1.00 86.56 113 ARG A O 1
ATOM 886 N N . ARG A 1 114 ? 3.646 27.401 -18.841 1.00 83.50 114 ARG A N 1
ATOM 887 C CA . ARG A 1 114 ? 5.015 27.354 -18.279 1.00 83.50 114 ARG A CA 1
ATOM 888 C C . ARG A 1 114 ? 5.799 26.092 -18.680 1.00 83.50 114 ARG A C 1
ATOM 890 O O . ARG A 1 114 ? 6.985 26.183 -18.969 1.00 83.50 114 ARG A O 1
ATOM 897 N N . ILE A 1 115 ? 5.102 24.953 -18.758 1.00 80.19 115 ILE A N 1
ATOM 898 C CA . ILE A 1 115 ? 5.658 23.605 -19.007 1.00 80.19 115 ILE A CA 1
ATOM 899 C C . ILE A 1 115 ? 5.362 23.032 -20.408 1.00 80.19 115 ILE A C 1
ATOM 901 O O . ILE A 1 115 ? 5.739 21.899 -20.692 1.00 80.19 115 ILE A O 1
ATOM 905 N N . VAL A 1 116 ? 4.660 23.768 -21.281 1.00 83.25 116 VAL A N 1
ATOM 906 C CA . VAL A 1 116 ? 4.424 23.341 -22.676 1.00 83.25 116 VAL A CA 1
ATOM 907 C C . VAL A 1 116 ? 5.428 24.060 -23.580 1.00 83.25 116 VAL A C 1
ATOM 909 O O . VAL A 1 116 ? 5.538 25.288 -23.467 1.00 83.25 116 VAL A O 1
ATOM 912 N N . PRO A 1 117 ? 6.149 23.339 -24.463 1.00 85.88 117 PRO A N 1
ATOM 913 C CA . PRO A 1 117 ? 7.123 23.950 -25.357 1.00 85.88 117 PRO A CA 1
ATOM 914 C C . PRO A 1 117 ? 6.557 25.057 -26.254 1.00 85.88 117 PRO A C 1
ATOM 916 O O . PRO A 1 117 ? 5.350 25.165 -26.472 1.00 85.88 117 PRO A O 1
ATOM 919 N N . GLY A 1 118 ? 7.453 25.900 -26.763 1.00 88.00 118 GLY A N 1
ATOM 920 C CA . GLY A 1 118 ? 7.130 27.014 -27.657 1.00 88.00 118 GLY A CA 1
ATOM 921 C C . GLY A 1 118 ? 7.672 28.366 -27.205 1.00 88.00 118 GLY A C 1
ATOM 922 O O . GLY A 1 118 ? 7.558 29.323 -27.964 1.00 88.00 118 GLY A O 1
ATOM 923 N N . GLN A 1 119 ? 8.271 28.467 -26.011 1.00 92.19 119 GLN A N 1
ATOM 924 C CA . GLN A 1 119 ? 8.943 29.699 -25.582 1.00 92.19 119 GLN A CA 1
ATOM 925 C C . GLN A 1 119 ? 10.351 29.817 -26.166 1.00 92.19 119 GLN A C 1
ATOM 927 O O . GLN A 1 119 ? 10.755 30.899 -26.575 1.00 92.19 119 GLN A O 1
ATOM 932 N N . TYR A 1 120 ? 11.086 28.708 -26.189 1.00 91.44 120 TYR A N 1
ATOM 933 C CA . TYR A 1 120 ? 12.444 28.646 -26.714 1.00 91.44 120 TYR A CA 1
ATOM 934 C C . TYR A 1 120 ? 12.466 27.784 -27.970 1.00 91.44 120 TYR A C 1
ATOM 936 O O . TYR A 1 120 ? 11.748 26.785 -28.051 1.00 91.44 120 TYR A O 1
ATOM 944 N N . LEU A 1 121 ? 13.290 28.170 -28.938 1.00 90.81 121 LEU A N 1
ATOM 945 C CA . LEU A 1 121 ? 13.419 27.510 -30.230 1.00 90.81 121 LEU A CA 1
ATOM 946 C C . LEU A 1 121 ? 14.871 27.645 -30.691 1.00 90.81 121 LEU A C 1
ATOM 948 O O . LEU A 1 121 ? 15.408 28.749 -30.714 1.00 90.81 121 LEU A O 1
ATOM 952 N N . ALA A 1 122 ? 15.504 26.528 -31.033 1.00 90.19 122 ALA A N 1
ATOM 953 C CA . ALA A 1 122 ? 16.883 26.467 -31.504 1.00 90.19 122 ALA A CA 1
ATOM 954 C C . ALA A 1 122 ? 16.976 25.520 -32.703 1.00 90.19 122 ALA A C 1
ATOM 956 O O . ALA A 1 122 ? 16.247 24.531 -32.779 1.00 90.19 122 ALA A O 1
ATOM 957 N N . ILE A 1 123 ? 17.867 25.821 -33.645 1.00 88.12 123 ILE A N 1
ATOM 958 C CA . ILE A 1 123 ? 18.015 25.076 -34.899 1.00 88.12 123 ILE A CA 1
ATOM 959 C C . ILE A 1 123 ? 19.498 24.773 -35.128 1.00 88.12 123 ILE A C 1
ATOM 961 O O . ILE A 1 123 ? 20.356 25.619 -34.880 1.00 88.12 123 ILE A O 1
ATOM 965 N N . ASP A 1 124 ? 19.795 23.567 -35.609 1.00 84.31 124 ASP A N 1
ATOM 966 C CA . ASP A 1 124 ? 21.124 23.202 -36.103 1.00 84.31 124 ASP A CA 1
ATOM 967 C C . ASP A 1 124 ? 21.528 24.092 -37.302 1.00 84.31 124 ASP A C 1
ATOM 969 O O . ASP A 1 124 ? 20.779 24.144 -38.277 1.00 84.31 124 ASP A O 1
ATOM 973 N N . PRO A 1 125 ? 22.714 24.732 -37.326 1.00 81.50 125 PRO A N 1
ATOM 974 C CA . PRO A 1 125 ? 23.112 25.625 -38.423 1.00 81.50 125 PRO A CA 1
ATOM 975 C C . PRO A 1 125 ? 23.214 24.986 -39.821 1.00 81.50 125 PRO A C 1
ATOM 977 O O . PRO A 1 125 ? 23.300 25.713 -40.807 1.00 81.50 125 PRO A O 1
ATOM 980 N N . LYS A 1 126 ? 23.208 23.648 -39.936 1.00 79.81 126 LYS A N 1
ATOM 981 C CA . LYS A 1 126 ? 23.129 22.922 -41.223 1.00 79.81 126 LYS A CA 1
ATOM 982 C C . LYS A 1 126 ? 21.697 22.467 -41.563 1.00 79.81 126 LYS A C 1
ATOM 984 O O . LYS A 1 126 ? 21.502 21.694 -42.500 1.00 79.81 126 LYS A O 1
ATOM 989 N N . GLY A 1 127 ? 20.716 22.915 -40.776 1.00 80.00 127 GLY A N 1
ATOM 990 C CA . GLY A 1 127 ? 19.292 22.617 -40.903 1.00 80.00 127 GLY A CA 1
ATOM 991 C C . GLY A 1 127 ? 18.939 21.142 -40.760 1.00 80.00 127 GLY A C 1
ATOM 992 O O . GLY A 1 127 ? 17.977 20.707 -41.379 1.00 80.00 127 GLY A O 1
ATOM 993 N N . ARG A 1 128 ? 19.713 20.371 -39.981 1.00 81.12 128 ARG A N 1
ATOM 994 C CA . ARG A 1 128 ? 19.507 18.920 -39.788 1.00 81.12 128 ARG A CA 1
ATOM 995 C C . ARG A 1 128 ? 18.531 18.581 -38.660 1.00 81.12 128 ARG A C 1
ATOM 997 O O . ARG A 1 128 ? 18.031 17.459 -38.607 1.00 81.12 128 ARG A O 1
ATOM 1004 N N . ALA A 1 129 ? 18.306 19.513 -37.735 1.00 82.25 129 ALA A N 1
ATOM 1005 C CA . ALA A 1 129 ? 17.407 19.337 -36.599 1.00 82.25 129 ALA A CA 1
ATOM 1006 C C . ALA A 1 129 ? 16.887 20.674 -36.044 1.00 82.25 129 ALA A C 1
ATOM 1008 O O . ALA A 1 129 ? 17.546 21.711 -36.167 1.00 82.25 129 ALA A O 1
ATOM 1009 N N . VAL A 1 130 ? 15.733 20.623 -35.377 1.00 87.19 130 VAL A N 1
ATOM 1010 C CA . VAL A 1 130 ? 15.134 21.730 -34.614 1.00 87.19 130 VAL A CA 1
ATOM 1011 C C . VAL A 1 130 ? 14.704 21.247 -33.229 1.00 87.19 130 VAL A C 1
ATOM 1013 O O . VAL A 1 130 ? 14.148 20.160 -33.087 1.00 87.19 130 VAL A O 1
ATOM 1016 N N . MET A 1 131 ? 14.961 22.065 -32.209 1.00 88.62 131 MET A N 1
ATOM 1017 C CA . MET A 1 131 ? 14.608 21.825 -30.811 1.00 88.62 131 MET A CA 1
ATOM 1018 C C . MET A 1 131 ? 13.693 22.940 -30.302 1.00 88.62 131 MET A C 1
ATOM 1020 O O . MET A 1 131 ? 14.019 24.120 -30.436 1.00 88.62 131 MET A O 1
ATOM 1024 N N . ILE A 1 132 ? 12.577 22.577 -29.666 1.00 90.25 132 ILE A N 1
ATOM 1025 C CA . ILE A 1 132 ? 11.623 23.524 -29.070 1.00 90.25 132 ILE A CA 1
ATOM 1026 C C . ILE A 1 132 ? 11.449 23.249 -27.569 1.00 90.25 132 ILE A C 1
ATOM 1028 O O . ILE A 1 132 ? 11.361 22.096 -27.147 1.00 90.25 132 ILE A O 1
ATOM 1032 N N . GLY A 1 133 ? 11.417 24.308 -26.755 1.00 87.62 133 GLY A N 1
ATOM 1033 C CA . GLY A 1 133 ? 11.482 24.240 -25.291 1.00 87.62 133 GLY A CA 1
ATOM 1034 C C . GLY A 1 133 ? 10.425 25.078 -24.565 1.00 87.62 133 GLY A C 1
ATOM 1035 O O . GLY A 1 133 ? 9.883 26.054 -25.100 1.00 87.62 133 GLY A O 1
ATOM 1036 N N . ALA A 1 134 ? 10.109 24.663 -23.338 1.00 89.38 134 ALA A N 1
ATOM 1037 C CA . ALA A 1 134 ? 9.237 25.363 -22.392 1.00 89.38 134 ALA A CA 1
ATOM 1038 C C . ALA A 1 134 ? 10.035 26.311 -21.468 1.00 89.38 134 ALA A C 1
ATOM 1040 O O . ALA A 1 134 ? 11.257 26.220 -21.407 1.00 89.38 134 ALA A O 1
ATOM 1041 N N . VAL A 1 135 ? 9.350 27.195 -20.726 1.00 85.44 135 VAL A N 1
ATOM 1042 C CA . VAL A 1 135 ? 9.990 28.086 -19.724 1.00 85.44 135 VAL A CA 1
ATOM 1043 C C . VAL A 1 135 ? 10.616 27.272 -18.591 1.00 85.44 135 VAL A C 1
ATOM 1045 O O . VAL A 1 135 ? 11.694 27.589 -18.103 1.00 85.44 135 VAL A O 1
ATOM 1048 N N . GLU A 1 136 ? 9.926 26.216 -18.170 1.00 72.94 136 GLU A N 1
ATOM 1049 C CA . GLU A 1 136 ? 10.330 25.337 -17.081 1.00 72.94 136 GLU A CA 1
ATOM 1050 C C . GLU A 1 136 ? 10.260 23.883 -17.564 1.00 72.94 136 GLU A C 1
ATOM 1052 O O . GLU A 1 136 ? 9.281 23.475 -18.200 1.00 72.94 136 GLU A O 1
ATOM 1057 N N . LYS A 1 137 ? 11.268 23.072 -17.219 1.00 56.25 137 LYS A N 1
ATOM 1058 C CA . LYS A 1 137 ? 11.157 21.609 -17.298 1.00 56.25 137 LYS A CA 1
ATOM 1059 C C . LYS A 1 137 ? 9.961 21.170 -16.456 1.00 56.25 137 LYS A C 1
ATOM 1061 O O . LYS A 1 137 ? 9.760 21.676 -15.355 1.00 56.25 137 LYS A O 1
ATOM 1066 N N . GLN A 1 138 ? 9.191 20.188 -16.915 1.00 39.66 138 GLN A N 1
ATOM 1067 C CA . GLN A 1 138 ? 8.090 19.663 -16.114 1.00 39.66 138 GLN A CA 1
ATOM 1068 C C . GLN A 1 138 ? 8.638 18.822 -14.940 1.00 39.66 138 GLN A C 1
ATOM 1070 O O . GLN A 1 138 ? 8.625 17.594 -14.980 1.00 39.66 138 GLN A O 1
ATOM 1075 N N . ASN A 1 139 ? 9.036 19.485 -13.847 1.00 31.81 139 ASN A N 1
ATOM 1076 C CA . ASN A 1 139 ? 9.315 18.880 -12.533 1.00 31.81 139 ASN A CA 1
ATOM 1077 C C . ASN A 1 139 ? 8.041 18.354 -11.841 1.00 31.81 139 ASN A C 1
ATOM 1079 O O . ASN A 1 139 ? 8.038 18.002 -10.662 1.00 31.81 139 ASN A O 1
ATOM 1083 N N . GLN A 1 140 ? 6.939 18.258 -12.583 1.00 28.69 140 GLN A N 1
ATOM 1084 C CA . GLN A 1 140 ? 5.726 17.622 -12.123 1.00 28.69 140 GLN A CA 1
ATOM 1085 C C . GLN A 1 140 ? 5.973 16.112 -11.999 1.00 28.69 140 GLN A C 1
ATOM 1087 O O . GLN A 1 140 ? 5.900 15.368 -12.978 1.00 28.69 140 GLN A O 1
ATOM 1092 N N . LYS A 1 141 ? 6.131 15.654 -10.753 1.00 26.81 141 LYS A N 1
ATOM 1093 C CA . LYS A 1 141 ? 5.911 14.268 -10.296 1.00 26.81 141 LYS A CA 1
ATOM 1094 C C . LYS A 1 141 ? 4.459 13.780 -10.497 1.00 26.81 141 LYS A C 1
ATOM 1096 O O . LYS A 1 141 ? 4.031 12.815 -9.868 1.00 26.81 141 LYS A O 1
ATOM 1101 N N . ARG A 1 142 ? 3.704 14.391 -11.421 1.00 23.59 142 ARG A N 1
ATOM 1102 C CA . ARG A 1 142 ? 2.542 13.727 -12.000 1.00 23.59 142 ARG A CA 1
ATOM 1103 C C . ARG A 1 142 ? 3.040 12.524 -12.788 1.00 23.59 142 ARG A C 1
ATOM 1105 O O . ARG A 1 142 ? 3.747 12.657 -13.793 1.00 23.59 142 ARG A O 1
ATOM 1112 N N . MET A 1 143 ? 2.612 11.359 -12.318 1.00 26.95 143 MET A N 1
ATOM 1113 C CA . MET A 1 143 ? 2.389 10.206 -13.175 1.00 26.95 143 MET A CA 1
ATOM 1114 C C . MET A 1 143 ? 1.605 10.661 -14.413 1.00 26.95 143 MET A C 1
ATOM 1116 O O . MET A 1 143 ? 0.765 11.563 -14.331 1.00 26.95 143 MET A O 1
ATOM 1120 N N . ALA A 1 144 ? 1.875 10.052 -15.564 1.00 24.39 144 ALA A N 1
ATOM 1121 C CA . ALA A 1 144 ? 1.095 10.287 -16.775 1.00 24.39 144 ALA A CA 1
ATOM 1122 C C . ALA A 1 144 ? -0.236 9.513 -16.707 1.00 24.39 144 ALA A C 1
ATOM 1124 O O . ALA A 1 144 ? -0.521 8.649 -17.528 1.00 24.39 144 ALA A O 1
ATOM 1125 N N . GLU A 1 145 ? -1.052 9.814 -15.697 1.00 33.72 145 GLU A N 1
ATOM 1126 C CA . GLU A 1 145 ? -2.413 9.300 -15.581 1.00 33.72 145 GLU A CA 1
ATOM 1127 C C . GLU A 1 145 ? -3.265 9.874 -16.723 1.00 33.72 145 GLU A C 1
ATOM 1129 O O . GLU A 1 145 ? -3.674 11.038 -16.692 1.00 33.72 145 GLU A O 1
ATOM 1134 N N . GLY A 1 146 ? -3.524 9.054 -17.749 1.00 32.66 146 GLY A N 1
ATOM 1135 C CA . GLY A 1 146 ? -4.577 9.325 -18.732 1.00 32.66 146 GLY A CA 1
ATOM 1136 C C . GLY A 1 146 ? -4.203 9.377 -20.219 1.00 32.66 146 GLY A C 1
ATOM 1137 O O . GLY A 1 146 ? -4.803 10.180 -20.934 1.00 32.66 146 GLY A O 1
ATOM 1138 N N . SER A 1 147 ? -3.318 8.513 -20.730 1.00 25.97 147 SER A N 1
ATOM 1139 C CA . SER A 1 147 ? -3.239 8.240 -22.182 1.00 25.97 147 SER A CA 1
ATOM 1140 C C . SER A 1 147 ? -2.817 6.796 -22.485 1.00 25.97 147 SER A C 1
ATOM 1142 O O . SER A 1 147 ? -1.632 6.518 -22.638 1.00 25.97 147 SER A O 1
ATOM 1144 N N . GLY A 1 148 ? -3.802 5.895 -22.581 1.00 29.67 148 GLY A N 1
ATOM 1145 C CA . GLY A 1 148 ? -3.576 4.448 -22.704 1.00 29.67 148 GLY A CA 1
ATOM 1146 C C . GLY A 1 148 ? -3.125 3.804 -21.388 1.00 29.67 148 GLY A C 1
ATOM 1147 O O . GLY A 1 148 ? -2.793 4.504 -20.429 1.00 29.67 148 GLY A O 1
ATOM 1148 N N . SER A 1 149 ? -3.143 2.475 -21.333 1.00 34.34 149 SER A N 1
ATOM 1149 C CA . SER A 1 149 ? -2.388 1.713 -20.337 1.00 34.34 149 SER A CA 1
ATOM 1150 C C . SER A 1 149 ? -1.291 0.908 -21.045 1.00 34.34 149 SER A C 1
ATOM 1152 O O . SER A 1 149 ? -1.446 0.533 -22.203 1.00 34.34 149 SER A O 1
ATOM 1154 N N . GLU A 1 150 ? -0.176 0.644 -20.358 1.00 45.50 150 GLU A N 1
ATOM 1155 C CA . GLU A 1 150 ? 0.815 -0.373 -20.773 1.00 45.50 150 GLU A CA 1
ATOM 1156 C C . GLU A 1 150 ? 0.435 -1.779 -20.256 1.00 45.50 150 GLU A C 1
ATOM 1158 O O . GLU A 1 150 ? 1.222 -2.736 -20.291 1.00 45.50 150 GLU A O 1
ATOM 1163 N N . TRP A 1 151 ? -0.788 -1.900 -19.742 1.00 58.62 151 TRP A N 1
ATOM 1164 C CA . TRP A 1 151 ? -1.424 -3.156 -19.394 1.00 58.62 151 TRP A CA 1
ATOM 1165 C C . TRP A 1 151 ? -2.201 -3.678 -20.601 1.00 58.62 151 TRP A C 1
ATOM 1167 O O . TRP A 1 151 ? -2.417 -2.981 -21.590 1.00 58.62 151 TRP A O 1
ATOM 1177 N N . ASP A 1 152 ? -2.625 -4.931 -20.522 1.00 57.28 152 ASP A N 1
ATOM 1178 C CA . ASP A 1 152 ? -3.607 -5.459 -21.457 1.00 57.28 152 ASP A CA 1
ATOM 1179 C C . ASP A 1 152 ? -4.969 -4.817 -21.102 1.00 57.28 152 ASP A C 1
ATOM 1181 O O . ASP A 1 152 ? -5.611 -5.175 -20.105 1.00 57.28 152 ASP A O 1
ATOM 1185 N N . ASP A 1 153 ? -5.343 -3.766 -21.848 1.00 64.94 153 ASP A N 1
ATOM 1186 C CA . ASP A 1 153 ? -6.568 -2.971 -21.634 1.00 64.94 153 ASP A CA 1
ATOM 1187 C C . ASP A 1 153 ? -7.827 -3.856 -21.770 1.00 64.94 153 ASP A C 1
ATOM 1189 O O . ASP A 1 153 ? -8.820 -3.622 -21.072 1.00 64.94 153 ASP A O 1
ATOM 1193 N N . ASP A 1 154 ? -7.774 -4.916 -22.588 1.00 64.75 154 ASP A N 1
ATOM 1194 C CA . ASP A 1 154 ? -8.862 -5.883 -22.766 1.00 64.75 154 ASP A CA 1
ATOM 1195 C C . ASP A 1 154 ? -8.985 -6.832 -21.570 1.00 64.75 154 ASP A C 1
ATOM 1197 O O . ASP A 1 154 ? -10.092 -7.021 -21.065 1.00 64.75 154 ASP A O 1
ATOM 12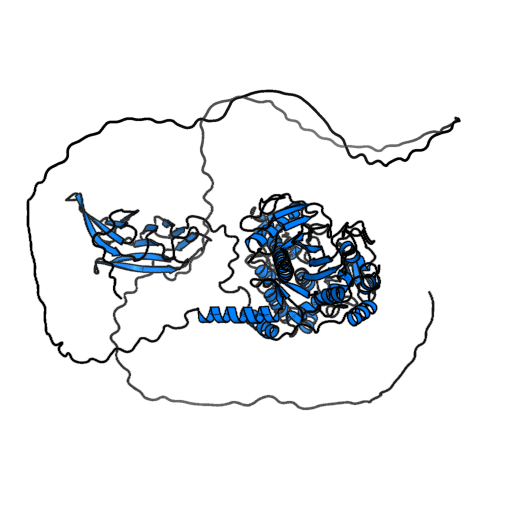01 N N . VAL A 1 155 ? -7.876 -7.359 -21.037 1.00 67.62 155 VAL A N 1
ATOM 1202 C CA . VAL A 1 155 ? -7.873 -8.155 -19.789 1.00 67.62 155 VAL A CA 1
ATOM 1203 C C . VAL A 1 155 ? -8.342 -7.336 -18.605 1.00 67.62 155 VAL A C 1
ATOM 1205 O O . VAL A 1 155 ? -9.178 -7.790 -17.823 1.00 67.62 155 VAL A O 1
ATOM 1208 N N . THR A 1 156 ? -7.825 -6.116 -18.476 1.00 76.12 156 THR A N 1
ATOM 1209 C CA . THR A 1 156 ? -8.211 -5.212 -17.391 1.00 76.12 156 THR A CA 1
ATOM 1210 C C . THR A 1 156 ? -9.707 -4.908 -17.495 1.00 76.12 156 THR A C 1
ATOM 1212 O O . THR A 1 156 ? -10.425 -4.964 -16.499 1.00 76.12 156 THR A O 1
ATOM 1215 N N . SER A 1 157 ? -10.222 -4.701 -18.712 1.00 81.69 157 SER A N 1
ATOM 1216 C CA . SER A 1 157 ? -11.657 -4.544 -18.962 1.00 81.69 157 SER A CA 1
ATOM 1217 C C . SER A 1 157 ? -12.468 -5.824 -18.717 1.00 81.69 157 SER A C 1
ATOM 1219 O O . SER A 1 157 ? -13.604 -5.727 -18.258 1.00 81.69 157 SER A O 1
ATOM 1221 N N . ALA A 1 158 ? -11.935 -7.012 -19.012 1.00 83.94 158 ALA A N 1
ATOM 1222 C CA . ALA A 1 158 ? -12.595 -8.298 -18.780 1.00 83.94 158 ALA A CA 1
ATOM 1223 C C . ALA A 1 158 ? -12.742 -8.590 -17.282 1.00 83.94 158 ALA A C 1
ATOM 1225 O O . ALA A 1 158 ? -13.850 -8.873 -16.823 1.00 83.94 158 ALA A O 1
ATOM 1226 N N . TYR A 1 159 ? -11.667 -8.412 -16.510 1.00 86.94 159 TYR A N 1
ATOM 1227 C CA . TYR A 1 159 ? -11.716 -8.505 -15.054 1.00 86.94 159 TYR A CA 1
ATOM 1228 C C . TYR A 1 159 ? -12.722 -7.505 -14.464 1.00 86.94 159 TYR A C 1
ATOM 1230 O O . TYR A 1 159 ? -13.605 -7.899 -13.705 1.00 86.94 159 TYR A O 1
ATOM 1238 N N . LEU A 1 160 ? -12.661 -6.224 -14.854 1.00 88.50 160 LEU A N 1
ATOM 1239 C CA . LEU A 1 160 ? -13.595 -5.223 -14.331 1.00 88.50 160 LEU A CA 1
ATOM 1240 C C . LEU A 1 160 ? -15.057 -5.537 -14.710 1.00 88.50 160 LEU A C 1
ATOM 1242 O O . LEU A 1 160 ? -15.952 -5.262 -13.917 1.00 88.50 160 LEU A O 1
ATOM 1246 N N . LYS A 1 161 ? -15.336 -6.159 -15.866 1.00 89.75 161 LYS A N 1
ATOM 1247 C CA . LYS A 1 161 ? -16.695 -6.643 -16.188 1.00 89.75 161 LYS A CA 1
ATOM 1248 C C . LYS A 1 161 ? -17.160 -7.694 -15.175 1.00 89.75 161 LYS A C 1
ATOM 1250 O O . LYS A 1 161 ? -18.237 -7.513 -14.615 1.00 89.75 161 LYS A O 1
ATOM 1255 N N . GLY A 1 162 ? -16.348 -8.716 -14.889 1.00 88.81 162 GLY A N 1
ATOM 1256 C CA . GLY A 1 162 ? -16.664 -9.734 -13.875 1.00 88.81 162 GLY A CA 1
ATOM 1257 C C . GLY A 1 162 ? -16.837 -9.137 -12.474 1.00 88.81 162 GLY A C 1
ATOM 1258 O O . GLY A 1 162 ? -17.848 -9.363 -11.814 1.00 88.81 162 GLY A O 1
ATOM 1259 N N . ALA A 1 163 ? -15.911 -8.272 -12.057 1.00 91.31 163 ALA A N 1
ATOM 1260 C CA . ALA A 1 163 ? -15.978 -7.605 -10.761 1.00 91.31 163 ALA A CA 1
ATOM 1261 C C . ALA A 1 163 ? -17.224 -6.716 -10.594 1.00 91.31 163 ALA A C 1
ATOM 1263 O O . ALA A 1 163 ? -17.721 -6.561 -9.482 1.00 91.31 163 ALA A O 1
ATOM 1264 N N . SER A 1 164 ? -17.757 -6.141 -11.680 1.00 93.38 164 SER A N 1
ATOM 1265 C CA . SER A 1 164 ? -18.871 -5.181 -11.629 1.00 93.38 164 SER A CA 1
ATOM 1266 C C . SER A 1 164 ? -20.201 -5.738 -11.100 1.00 93.38 164 SER A C 1
ATOM 1268 O O . SER A 1 164 ? -21.059 -4.941 -10.703 1.00 93.38 164 SER A O 1
ATOM 1270 N N . SER A 1 165 ? -20.363 -7.065 -11.056 1.00 93.00 165 SER A N 1
ATOM 1271 C CA . SER A 1 165 ? -21.535 -7.765 -10.509 1.00 93.00 165 SER A CA 1
ATOM 1272 C C . SER A 1 165 ? -21.329 -8.347 -9.105 1.00 93.00 165 SER A C 1
ATOM 1274 O O . SER A 1 165 ? -22.261 -8.935 -8.564 1.00 93.00 165 SER A O 1
ATOM 1276 N N . ILE A 1 166 ? -20.139 -8.216 -8.509 1.00 94.81 166 ILE A N 1
ATOM 1277 C CA . ILE A 1 166 ? -19.845 -8.805 -7.195 1.00 94.81 166 ILE A CA 1
ATOM 1278 C C . ILE A 1 166 ? -20.594 -8.048 -6.091 1.00 94.81 166 ILE A C 1
ATOM 1280 O O . ILE A 1 166 ? -20.497 -6.824 -5.977 1.00 94.81 166 ILE A O 1
ATOM 1284 N N . SER A 1 167 ? -21.317 -8.790 -5.256 1.00 94.12 167 SER A N 1
ATOM 1285 C CA . SER A 1 167 ? -21.943 -8.273 -4.037 1.00 94.12 167 SER A CA 1
ATOM 1286 C C . SER A 1 167 ? -20.984 -8.390 -2.846 1.00 94.12 167 SER A C 1
ATOM 1288 O O . SER A 1 167 ? -20.273 -9.393 -2.753 1.00 94.12 167 SER A O 1
ATOM 1290 N N . PRO A 1 168 ? -20.982 -7.427 -1.904 1.00 93.56 168 PRO A N 1
ATOM 1291 C CA . PRO A 1 168 ? -20.369 -7.621 -0.591 1.00 93.56 168 PRO A CA 1
ATOM 1292 C C . PRO A 1 168 ? -20.954 -8.853 0.129 1.00 93.56 168 PRO A C 1
ATOM 1294 O O . PRO A 1 168 ? -22.101 -9.226 -0.143 1.00 93.56 168 PRO A O 1
ATOM 1297 N N . PRO A 1 169 ? -20.212 -9.473 1.065 1.00 94.25 169 PRO A N 1
ATOM 1298 C CA . PRO A 1 169 ? -20.758 -10.519 1.924 1.00 94.25 169 PRO A CA 1
ATOM 1299 C C . PRO A 1 169 ? -21.928 -9.989 2.777 1.00 94.25 169 PRO A C 1
ATOM 1301 O O . PRO A 1 169 ? -22.021 -8.781 3.024 1.00 94.25 169 PRO A O 1
ATOM 1304 N N . PRO A 1 170 ? -22.825 -10.871 3.256 1.00 94.12 170 PRO A N 1
ATOM 1305 C CA . PRO A 1 170 ? -23.846 -10.481 4.221 1.00 94.12 170 PRO A CA 1
ATOM 1306 C C . PRO A 1 170 ? -23.191 -9.967 5.508 1.00 94.12 170 PRO A C 1
ATOM 1308 O O . PRO A 1 170 ? -22.131 -10.450 5.914 1.00 94.12 170 PRO A O 1
ATOM 1311 N N . ARG A 1 171 ? -23.848 -9.009 6.173 1.00 94.50 171 ARG A N 1
ATOM 1312 C CA . ARG A 1 171 ? -23.402 -8.534 7.486 1.00 94.50 171 ARG A CA 1
ATOM 1313 C C . ARG A 1 171 ? -23.365 -9.692 8.484 1.00 94.50 171 ARG A C 1
ATOM 1315 O O . ARG A 1 171 ? -24.284 -10.505 8.532 1.00 94.50 171 ARG A O 1
ATOM 1322 N N . MET A 1 172 ? -22.306 -9.733 9.283 1.00 95.75 172 MET A N 1
ATOM 1323 C CA . MET A 1 172 ? -22.071 -10.764 10.288 1.00 95.75 172 MET A CA 1
ATOM 1324 C C . MET A 1 172 ? -22.631 -10.314 11.640 1.00 95.75 172 MET A C 1
ATOM 1326 O O . MET A 1 172 ? -22.284 -9.230 12.117 1.00 95.75 172 MET A O 1
ATOM 1330 N N . ASP A 1 173 ? -23.480 -11.148 12.236 1.00 97.50 173 ASP A N 1
ATOM 1331 C CA . ASP A 1 173 ? -24.004 -10.979 13.593 1.00 97.50 173 ASP A CA 1
ATOM 1332 C C . ASP A 1 173 ? -22.886 -11.145 14.642 1.00 97.50 173 ASP A C 1
ATOM 1334 O O . ASP A 1 173 ? -21.932 -11.912 14.454 1.00 97.50 173 ASP A O 1
ATOM 1338 N N . LEU A 1 174 ? -22.986 -10.417 15.759 1.00 98.00 174 LEU A N 1
ATOM 1339 C CA . LEU A 1 174 ? -21.979 -10.436 16.822 1.00 98.00 174 LEU A CA 1
ATOM 1340 C C . LEU A 1 174 ? -21.796 -11.820 17.470 1.00 98.00 174 LEU A C 1
ATOM 1342 O O . LEU A 1 174 ? -20.665 -12.206 17.778 1.00 98.00 174 LEU A O 1
ATOM 1346 N N . LYS A 1 175 ? -22.880 -12.570 17.687 1.00 97.88 175 LYS A N 1
ATOM 1347 C CA . LYS A 1 175 ? -22.846 -13.922 18.256 1.00 97.88 175 LYS A CA 1
ATOM 1348 C C . LYS A 1 175 ? -22.159 -14.880 17.292 1.00 97.88 175 LYS A C 1
ATOM 1350 O O . LYS A 1 175 ? -21.281 -15.629 17.709 1.00 97.88 175 LYS A O 1
ATOM 1355 N N . ASP A 1 176 ? -22.503 -14.826 16.009 1.00 97.94 176 ASP A N 1
ATOM 1356 C CA . ASP A 1 176 ? -21.905 -15.706 15.001 1.00 97.94 176 ASP A CA 1
ATOM 1357 C C . ASP A 1 176 ? -20.419 -15.389 14.775 1.00 97.94 176 ASP A C 1
ATOM 1359 O O . ASP A 1 176 ? -19.612 -16.304 14.596 1.00 97.94 176 ASP A O 1
ATOM 1363 N N . PHE A 1 177 ? -20.015 -14.119 14.891 1.00 98.50 177 PHE A N 1
ATOM 1364 C CA . PHE A 1 177 ? -18.601 -13.740 14.956 1.00 98.50 177 PHE A CA 1
ATOM 1365 C C . PHE A 1 177 ? -17.894 -14.334 16.184 1.00 98.50 177 PHE A C 1
ATOM 1367 O O . PHE A 1 177 ? -16.796 -14.882 16.066 1.00 98.50 177 PHE A O 1
ATOM 1374 N N . ILE A 1 178 ? -18.508 -14.248 17.369 1.00 98.44 178 ILE A N 1
ATOM 1375 C CA . ILE A 1 178 ? -17.943 -14.802 18.608 1.00 98.44 178 ILE A CA 1
ATOM 1376 C C . ILE A 1 178 ? -17.829 -16.331 18.521 1.00 98.44 178 ILE A C 1
ATOM 1378 O O . ILE A 1 178 ? -16.794 -16.882 18.900 1.00 98.44 178 ILE A O 1
ATOM 1382 N N . ASP A 1 179 ? -18.831 -17.018 17.973 1.00 98.19 179 ASP A N 1
ATOM 1383 C CA . ASP A 1 179 ? -18.815 -18.469 17.768 1.00 98.19 179 ASP A CA 1
ATOM 1384 C C . ASP A 1 179 ? -17.770 -18.892 16.728 1.00 98.19 179 ASP A C 1
ATOM 1386 O O . ASP A 1 179 ? -17.062 -19.875 16.944 1.00 98.19 179 ASP A O 1
ATOM 1390 N N . SER A 1 180 ? -17.623 -18.133 15.638 1.00 97.94 180 SER A N 1
ATOM 1391 C CA . SER A 1 180 ? -16.551 -18.304 14.647 1.00 97.94 180 SER A CA 1
ATOM 1392 C C . SER A 1 180 ? -15.169 -18.164 15.302 1.00 97.94 180 SER A C 1
ATOM 1394 O O . SER A 1 180 ? -14.329 -19.061 15.215 1.00 97.94 180 SER A O 1
ATOM 1396 N N . SER A 1 181 ? -14.962 -17.097 16.080 1.00 98.12 181 SER A N 1
ATOM 1397 C CA . SER A 1 181 ? -13.712 -16.844 16.807 1.00 98.12 181 SER A CA 1
ATOM 1398 C C . SER A 1 181 ? -13.419 -17.899 17.889 1.00 98.12 181 SER A C 1
ATOM 1400 O O . SER A 1 181 ? -12.263 -18.246 18.141 1.00 98.12 181 SER A O 1
ATOM 1402 N N . ASN A 1 182 ? -14.443 -18.453 18.543 1.00 97.31 182 ASN A N 1
ATOM 1403 C CA . ASN A 1 182 ? -14.280 -19.543 19.512 1.00 97.31 182 ASN A CA 1
ATOM 1404 C C . ASN A 1 182 ? -13.926 -20.886 18.850 1.00 97.31 182 ASN A C 1
ATOM 1406 O O . ASN A 1 182 ? -13.281 -21.710 19.492 1.00 97.31 182 ASN A O 1
ATOM 1410 N N . LYS A 1 183 ? -14.309 -21.095 17.583 1.00 96.81 183 LYS A N 1
ATOM 1411 C CA . LYS A 1 183 ? -13.994 -22.293 16.779 1.00 96.81 183 LYS A CA 1
ATOM 1412 C C . LYS A 1 183 ? -12.680 -22.177 15.991 1.00 96.81 183 LYS A C 1
ATOM 1414 O O . LYS A 1 183 ? -12.318 -23.109 15.275 1.00 96.81 183 LYS A O 1
ATOM 1419 N N . PHE A 1 184 ? -11.972 -21.051 16.089 1.00 96.69 184 PHE A N 1
ATOM 1420 C CA . PHE A 1 184 ? -10.742 -20.817 15.335 1.00 96.69 184 PHE A CA 1
ATOM 1421 C C . PHE A 1 184 ? -9.627 -21.807 15.717 1.00 96.69 184 PHE A C 1
ATOM 1423 O O . PHE A 1 184 ? -9.347 -22.034 16.893 1.00 96.69 184 PHE A O 1
ATOM 1430 N N . PHE A 1 185 ? -8.972 -22.378 14.703 1.00 92.31 185 PHE A N 1
ATOM 1431 C CA . PHE A 1 185 ? -8.073 -23.530 14.842 1.00 92.31 185 PHE A CA 1
ATOM 1432 C C . PHE A 1 185 ? -6.744 -23.237 15.562 1.00 92.31 185 PHE A C 1
ATOM 1434 O O . PHE A 1 185 ? -6.121 -24.165 16.074 1.00 92.31 185 PHE A O 1
ATOM 1441 N N . VAL A 1 186 ? -6.301 -21.974 15.649 1.00 93.19 186 VAL A N 1
ATOM 1442 C CA . VAL A 1 186 ? -5.126 -21.608 16.460 1.00 93.19 186 VAL A CA 1
ATOM 1443 C C . VAL A 1 186 ? -5.579 -21.063 17.808 1.00 93.19 186 VAL A C 1
ATOM 1445 O O . VAL A 1 186 ? -6.314 -20.078 17.883 1.00 93.19 186 VAL A O 1
ATOM 1448 N N . ARG A 1 187 ? -5.082 -21.659 18.895 1.00 92.62 187 ARG A N 1
ATOM 1449 C CA . ARG A 1 187 ? -5.324 -21.162 20.253 1.00 92.62 187 ARG A CA 1
ATOM 1450 C C . ARG A 1 187 ? -4.837 -19.716 20.399 1.00 92.62 187 ARG A C 1
ATOM 1452 O O . ARG A 1 187 ? -3.652 -19.436 20.225 1.00 92.62 187 ARG A O 1
ATOM 1459 N N . PHE A 1 188 ? -5.733 -18.830 20.830 1.00 95.25 188 PHE A N 1
ATOM 1460 C CA . PHE A 1 188 ? -5.383 -17.479 21.265 1.00 95.25 188 PHE A CA 1
ATOM 1461 C C . PHE A 1 188 ? -4.448 -17.535 22.494 1.00 95.25 188 PHE A C 1
ATOM 1463 O O . PHE A 1 188 ? -4.799 -18.160 23.500 1.00 95.25 188 PHE A O 1
ATOM 1470 N N . PRO A 1 189 ? -3.267 -16.890 22.450 1.00 94.12 189 PRO A N 1
ATOM 1471 C CA . PRO A 1 189 ? -2.363 -16.788 23.595 1.00 94.12 189 PRO A CA 1
ATOM 1472 C C . PRO A 1 189 ? -2.946 -16.012 24.783 1.00 94.12 189 PRO A C 1
ATOM 1474 O O . PRO A 1 189 ? -2.668 -16.356 25.930 1.00 94.12 189 PRO A O 1
ATOM 1477 N N . ILE A 1 190 ? -3.715 -14.949 24.510 1.00 92.69 190 ILE A N 1
ATOM 1478 C CA . ILE A 1 190 ? -4.377 -14.103 25.512 1.00 92.69 190 ILE A CA 1
ATOM 1479 C C . ILE A 1 190 ? -5.754 -13.656 25.019 1.00 92.69 190 ILE A C 1
ATOM 1481 O O . ILE A 1 190 ? -5.934 -13.336 23.848 1.00 92.69 190 ILE A O 1
ATOM 1485 N N . GLU A 1 191 ? -6.711 -13.571 25.940 1.00 92.62 191 GLU A N 1
ATOM 1486 C CA . GLU A 1 191 ? -8.105 -13.227 25.634 1.00 92.62 191 GLU A CA 1
ATOM 1487 C C . GLU A 1 191 ? -8.397 -11.711 25.727 1.00 92.62 191 GLU A C 1
ATOM 1489 O O . GLU A 1 191 ? -9.519 -11.292 25.455 1.00 92.62 191 GLU A O 1
ATOM 1494 N N . THR A 1 192 ? -7.426 -10.879 26.130 1.00 90.25 192 THR A N 1
ATOM 1495 C CA . THR A 1 192 ? -7.635 -9.479 26.572 1.00 90.25 192 THR A CA 1
ATOM 1496 C C . THR A 1 192 ? -8.253 -8.559 25.524 1.00 90.25 192 THR A C 1
ATOM 1498 O O . THR A 1 192 ? -9.098 -7.740 25.868 1.00 90.25 192 THR A O 1
ATOM 1501 N N . ALA A 1 193 ? -7.840 -8.688 24.263 1.00 93.56 193 ALA A N 1
ATOM 1502 C CA . ALA A 1 193 ? -8.313 -7.858 23.157 1.00 93.56 193 ALA A CA 1
ATOM 1503 C C . ALA A 1 193 ? -9.439 -8.519 22.336 1.00 93.56 193 ALA A C 1
ATOM 1505 O O . ALA A 1 193 ? -9.804 -8.009 21.281 1.00 93.56 193 ALA A O 1
ATOM 1506 N N . ARG A 1 194 ? -9.995 -9.653 22.789 1.00 96.75 194 ARG A N 1
ATOM 1507 C CA . ARG A 1 194 ? -11.049 -10.370 22.052 1.00 96.75 194 ARG A CA 1
ATOM 1508 C C . ARG A 1 194 ? -12.418 -9.719 22.233 1.00 96.75 194 ARG A C 1
ATOM 1510 O O . ARG A 1 194 ? -12.783 -9.357 23.351 1.00 96.75 194 ARG A O 1
ATOM 1517 N N . VAL A 1 195 ? -13.213 -9.663 21.163 1.00 97.81 195 VAL A N 1
ATOM 1518 C CA . VAL A 1 195 ? -14.586 -9.123 21.113 1.00 97.81 195 VAL A CA 1
ATOM 1519 C C . VAL A 1 195 ? -15.427 -9.614 22.293 1.00 97.81 195 VAL A C 1
ATOM 1521 O O . VAL A 1 195 ? -15.935 -8.800 23.060 1.00 97.81 195 VAL A O 1
ATOM 1524 N N . LYS A 1 196 ? -15.509 -10.936 22.505 1.00 97.69 196 LYS A N 1
ATOM 1525 C CA . LYS A 1 196 ? -16.296 -11.534 23.601 1.00 97.69 196 LYS A CA 1
ATOM 1526 C C . LYS A 1 196 ? -15.855 -11.063 24.995 1.00 97.69 196 LYS A C 1
ATOM 1528 O O . LYS A 1 196 ? -16.688 -10.899 25.883 1.00 97.69 196 LYS A O 1
ATOM 1533 N N . THR A 1 197 ? -14.555 -10.839 25.190 1.00 97.25 197 THR A N 1
ATOM 1534 C CA . THR A 1 197 ? -13.972 -10.404 26.466 1.00 97.25 197 THR A CA 1
ATOM 1535 C C . THR A 1 197 ? -14.287 -8.937 26.713 1.00 97.25 197 THR A C 1
ATOM 1537 O O . THR A 1 197 ? -14.686 -8.576 27.815 1.00 97.25 197 THR A O 1
ATOM 1540 N N . LEU A 1 198 ? -14.159 -8.107 25.676 1.00 96.12 198 LEU A N 1
ATOM 1541 C CA . LEU A 1 198 ? -14.438 -6.675 25.732 1.00 96.12 198 LEU A CA 1
ATOM 1542 C C . LEU A 1 198 ? -15.926 -6.383 25.944 1.00 96.12 198 LEU A C 1
ATOM 1544 O O . LEU A 1 198 ? -16.262 -5.543 26.774 1.00 96.12 198 LEU A O 1
ATOM 1548 N N . VAL A 1 199 ? -16.814 -7.122 25.274 1.00 97.38 199 VAL A N 1
ATOM 1549 C CA . VAL A 1 199 ? -18.266 -7.043 25.500 1.00 97.38 199 VAL A CA 1
ATOM 1550 C C . VAL A 1 199 ? -18.619 -7.499 26.921 1.00 97.38 199 VAL A C 1
ATOM 1552 O O . VAL A 1 199 ? -19.320 -6.787 27.635 1.00 97.38 199 VAL A O 1
ATOM 1555 N N . LYS A 1 200 ? -18.056 -8.620 27.404 1.00 96.94 200 LYS A N 1
ATOM 1556 C CA . LYS A 1 200 ? -18.232 -9.058 28.804 1.00 96.94 200 LYS A CA 1
ATOM 1557 C C . LYS A 1 200 ? -17.665 -8.056 29.827 1.00 96.94 200 LYS A C 1
ATOM 1559 O O . LYS A 1 200 ? -18.143 -8.011 30.956 1.00 96.94 200 LYS A O 1
ATOM 1564 N N . ALA A 1 201 ? -16.676 -7.252 29.439 1.00 93.69 201 ALA A N 1
ATOM 1565 C CA . ALA A 1 201 ? -16.107 -6.166 30.236 1.00 93.69 201 ALA A CA 1
ATOM 1566 C C . ALA A 1 201 ? -16.844 -4.815 30.076 1.00 93.69 201 ALA A C 1
ATOM 1568 O O . ALA A 1 201 ? -16.349 -3.799 30.558 1.00 93.69 201 ALA A O 1
ATOM 1569 N N . GLY A 1 202 ? -18.011 -4.785 29.420 1.00 95.00 202 GLY A N 1
ATOM 1570 C CA . GLY A 1 202 ? -18.874 -3.602 29.341 1.00 95.00 202 GLY A CA 1
ATOM 1571 C C . GLY A 1 202 ? -18.657 -2.686 28.131 1.00 95.00 202 GLY A C 1
ATOM 1572 O O . GLY A 1 202 ? -19.127 -1.550 28.154 1.00 95.00 202 GLY A O 1
ATOM 1573 N N . ARG A 1 203 ? -17.971 -3.131 27.067 1.00 94.94 203 ARG A N 1
ATOM 1574 C CA . ARG A 1 203 ? -18.043 -2.446 25.759 1.00 94.94 203 ARG A CA 1
ATOM 1575 C C . ARG A 1 203 ? -19.399 -2.704 25.093 1.00 94.94 203 ARG A C 1
ATOM 1577 O O . ARG A 1 203 ? -19.922 -3.812 25.187 1.00 94.94 203 ARG A O 1
ATOM 1584 N N . ASP A 1 204 ? -19.930 -1.701 24.393 1.00 97.44 204 ASP A N 1
ATOM 1585 C CA . ASP A 1 204 ? -21.220 -1.786 23.696 1.00 97.44 204 ASP A CA 1
ATOM 1586 C C . ASP A 1 204 ? -21.230 -2.931 22.654 1.00 97.44 204 ASP A C 1
ATOM 1588 O O . ASP A 1 204 ? -20.405 -2.917 21.731 1.00 97.44 204 ASP A O 1
ATOM 1592 N N . PRO A 1 205 ? -22.165 -3.901 22.747 1.00 97.94 205 PRO A N 1
ATOM 1593 C CA . PRO A 1 205 ? -22.370 -4.912 21.713 1.00 97.94 205 PRO A CA 1
ATOM 1594 C C . PRO A 1 205 ? -22.646 -4.309 20.326 1.00 97.94 205 PRO A C 1
ATOM 1596 O O . PRO A 1 205 ? -22.131 -4.812 19.329 1.00 97.94 205 PRO A O 1
ATOM 1599 N N . GLY A 1 206 ? -23.412 -3.215 20.244 1.00 98.19 206 GLY A N 1
ATOM 1600 C CA . GLY A 1 206 ? -23.762 -2.580 18.971 1.00 98.19 206 GLY A CA 1
ATOM 1601 C C . GLY A 1 206 ? -22.559 -1.938 18.276 1.00 98.19 206 GLY A C 1
ATOM 1602 O O . GLY A 1 206 ? -22.437 -1.968 17.053 1.00 98.19 206 GLY A O 1
ATOM 1603 N N . GLU A 1 207 ? -21.635 -1.352 19.033 1.00 97.69 207 GLU A N 1
ATOM 1604 C CA . GLU A 1 207 ? -20.340 -0.865 18.555 1.00 97.69 207 GLU A CA 1
ATOM 1605 C C . GLU A 1 207 ? -19.411 -2.022 18.174 1.00 97.69 207 GLU A C 1
ATOM 1607 O O . GLU A 1 207 ? -18.821 -1.988 17.095 1.00 97.69 207 GLU A O 1
ATOM 1612 N N . ALA A 1 208 ? -19.354 -3.088 18.979 1.00 98.19 208 ALA A N 1
ATOM 1613 C CA . ALA A 1 208 ? -18.577 -4.283 18.656 1.00 98.19 208 ALA A CA 1
ATOM 1614 C C . ALA A 1 208 ? -19.017 -4.921 17.323 1.00 98.19 208 ALA A C 1
ATOM 1616 O O . ALA A 1 208 ? -18.172 -5.237 16.484 1.00 98.19 208 ALA A O 1
ATOM 1617 N N . GLU A 1 209 ? -20.324 -5.045 17.074 1.00 98.56 209 GLU A N 1
ATOM 1618 C CA . GLU A 1 209 ? -20.858 -5.546 15.802 1.00 98.56 209 GLU A CA 1
ATOM 1619 C C . GLU A 1 209 ? -20.559 -4.594 14.631 1.00 98.56 209 GLU A C 1
ATOM 1621 O O . GLU A 1 209 ? -20.165 -5.032 13.542 1.00 98.56 209 GLU A O 1
ATOM 1626 N N . ARG A 1 210 ? -20.697 -3.277 14.842 1.00 98.06 210 ARG A N 1
ATOM 1627 C CA . ARG A 1 210 ? -20.300 -2.267 13.848 1.00 98.06 210 ARG A CA 1
ATOM 1628 C C . ARG A 1 210 ? -18.813 -2.379 13.512 1.00 98.06 210 ARG A C 1
ATOM 1630 O O . ARG A 1 210 ? -18.461 -2.237 12.346 1.00 98.06 210 ARG A O 1
ATOM 1637 N N . PHE A 1 211 ? -17.947 -2.687 14.479 1.00 98.31 211 PHE A N 1
ATOM 1638 C CA . PHE A 1 211 ? -16.513 -2.885 14.249 1.00 98.31 211 PHE A CA 1
ATOM 1639 C C . PHE A 1 211 ? -16.228 -4.192 13.490 1.00 98.31 211 PHE A C 1
ATOM 1641 O O . PHE A 1 211 ? -15.490 -4.148 12.505 1.00 98.31 211 PHE A O 1
ATOM 1648 N N . VAL A 1 212 ? -16.891 -5.307 13.831 1.00 98.50 212 VAL A N 1
ATOM 1649 C CA . VAL A 1 212 ? -16.860 -6.571 13.057 1.00 98.50 212 VAL A CA 1
ATOM 1650 C C . VAL A 1 212 ? -17.176 -6.341 11.577 1.00 98.50 212 VAL A C 1
ATOM 1652 O O . VAL A 1 212 ? -16.417 -6.765 10.702 1.00 98.50 212 VAL A O 1
ATOM 1655 N N . ASN A 1 213 ? -18.254 -5.606 11.302 1.00 98.44 213 ASN A N 1
ATOM 1656 C CA . ASN A 1 213 ? -18.724 -5.298 9.950 1.00 98.44 213 ASN A CA 1
ATOM 1657 C C . ASN A 1 213 ? -17.985 -4.127 9.278 1.00 98.44 213 ASN A C 1
ATOM 1659 O O . ASN A 1 213 ? -18.243 -3.819 8.119 1.00 98.44 213 ASN A O 1
ATOM 1663 N N . SER A 1 214 ? -17.064 -3.465 9.983 1.00 98.31 214 SER A N 1
ATOM 1664 C CA . SER A 1 214 ? -16.233 -2.393 9.420 1.00 98.31 214 SER A CA 1
ATOM 1665 C C . SER A 1 214 ? -14.952 -2.904 8.753 1.00 98.31 214 SER A C 1
ATOM 1667 O O . SER A 1 214 ? -14.215 -2.097 8.181 1.00 98.31 214 SER A O 1
ATOM 1669 N N . ALA A 1 215 ? -14.661 -4.201 8.878 1.00 98.62 215 ALA A N 1
ATOM 1670 C CA . ALA A 1 215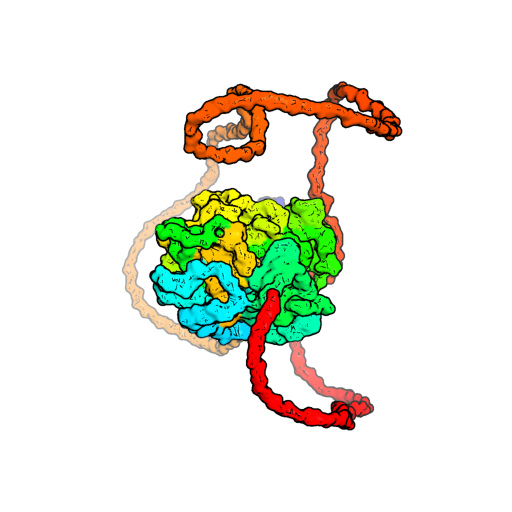 ? -13.433 -4.815 8.399 1.00 98.62 215 ALA A CA 1
ATOM 1671 C C . ALA A 1 215 ? -13.502 -5.151 6.902 1.00 98.62 215 ALA A C 1
ATOM 1673 O O . ALA A 1 215 ? -14.455 -5.789 6.462 1.00 98.62 215 ALA A O 1
ATOM 1674 N N . TYR A 1 216 ? -12.479 -4.783 6.130 1.00 98.75 216 TYR A N 1
ATOM 1675 C CA . TYR A 1 216 ? -12.344 -5.199 4.730 1.00 98.75 216 TYR A CA 1
ATOM 1676 C C . TYR A 1 216 ? -10.885 -5.187 4.243 1.00 98.75 216 TYR A C 1
ATOM 1678 O O . TYR A 1 216 ? -10.057 -4.434 4.770 1.00 98.75 216 TYR A O 1
ATOM 1686 N N . PRO A 1 217 ? -10.542 -6.003 3.228 1.00 98.62 217 PRO A N 1
ATOM 1687 C CA . PRO A 1 217 ? -9.272 -5.893 2.525 1.00 98.62 217 PRO A CA 1
ATOM 1688 C C . PRO A 1 217 ? -9.276 -4.686 1.574 1.00 98.62 217 PRO A C 1
ATOM 1690 O O . PRO A 1 217 ? -10.265 -4.434 0.883 1.00 98.62 217 PRO A O 1
ATOM 1693 N N . VAL A 1 218 ? -8.159 -3.956 1.515 1.00 98.56 218 VAL A N 1
ATOM 1694 C CA . VAL A 1 218 ? -7.964 -2.774 0.659 1.00 98.56 218 VAL A CA 1
ATOM 1695 C C . VAL A 1 218 ? -6.758 -2.979 -0.254 1.00 98.56 218 VAL A C 1
ATOM 1697 O O . VAL A 1 218 ? -5.670 -3.330 0.207 1.00 98.56 218 VAL A O 1
ATOM 1700 N N . LEU A 1 219 ? -6.935 -2.712 -1.547 1.00 97.94 219 LEU A N 1
ATOM 1701 C CA . LEU A 1 219 ? -5.882 -2.789 -2.560 1.00 97.94 219 LEU A CA 1
ATOM 1702 C C . LEU A 1 219 ? -5.799 -1.475 -3.354 1.00 97.94 219 LEU A C 1
ATOM 1704 O O . LEU A 1 219 ? -6.816 -0.853 -3.655 1.00 97.94 219 LEU A O 1
ATOM 1708 N N . HIS A 1 220 ? -4.590 -1.042 -3.714 1.00 96.75 220 HIS A N 1
ATOM 1709 C CA . HIS A 1 220 ? -4.410 0.121 -4.588 1.00 96.75 220 HIS A CA 1
ATOM 1710 C C . HIS A 1 220 ? -4.851 -0.211 -6.025 1.00 96.75 220 HIS A C 1
ATOM 1712 O O . HIS A 1 220 ? -4.470 -1.259 -6.545 1.00 96.75 220 HIS A O 1
ATOM 1718 N N . GLU A 1 221 ? -5.571 0.681 -6.714 1.00 94.12 221 GLU A N 1
ATOM 1719 C CA . GLU A 1 221 ? -6.111 0.425 -8.065 1.00 94.12 221 GLU A CA 1
ATOM 1720 C C . GLU A 1 221 ? -5.073 -0.097 -9.080 1.00 94.12 221 GLU A C 1
ATOM 1722 O O . GLU A 1 221 ? -5.321 -1.073 -9.785 1.00 94.12 221 GLU A O 1
ATOM 1727 N N . ARG A 1 222 ? -3.869 0.492 -9.096 1.00 92.94 222 ARG A N 1
ATOM 1728 C CA . ARG A 1 222 ? -2.715 0.082 -9.924 1.00 92.94 222 ARG A CA 1
ATOM 1729 C C . ARG A 1 22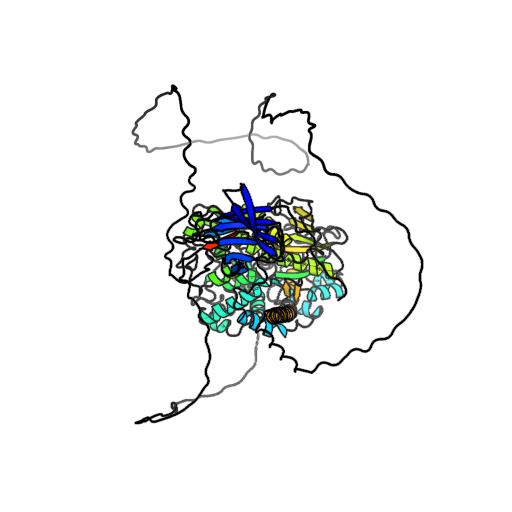2 ? -2.280 -1.379 -9.728 1.00 92.94 222 ARG A C 1
ATOM 1731 O O . ARG A 1 222 ? -1.620 -1.921 -10.609 1.00 92.94 222 ARG A O 1
ATOM 1738 N N . CYS A 1 223 ? -2.648 -2.023 -8.620 1.00 95.44 223 CYS A N 1
ATOM 1739 C CA . CYS A 1 223 ? -2.361 -3.434 -8.365 1.00 95.44 223 CYS A CA 1
ATOM 1740 C C . CYS A 1 223 ? -3.401 -4.384 -8.989 1.00 95.44 223 CYS A C 1
ATOM 1742 O O . CYS A 1 223 ? -3.089 -5.553 -9.190 1.00 95.44 223 CYS A O 1
ATOM 1744 N N . LEU A 1 224 ? -4.600 -3.912 -9.353 1.00 94.00 224 LEU A N 1
ATOM 1745 C CA . LEU A 1 224 ? -5.613 -4.733 -10.031 1.00 94.00 224 LEU A CA 1
ATOM 1746 C C . LEU A 1 224 ? -5.124 -5.293 -11.386 1.00 94.00 224 LEU A C 1
ATOM 1748 O O . LEU A 1 224 ? -5.208 -6.509 -11.573 1.00 94.00 224 LEU A O 1
ATOM 1752 N N . PRO A 1 225 ? -4.562 -4.490 -12.319 1.00 91.44 225 PRO A N 1
ATOM 1753 C CA . PRO A 1 225 ? -4.036 -5.033 -13.570 1.00 91.44 225 PRO A CA 1
ATOM 1754 C C . PRO A 1 225 ? -2.751 -5.853 -13.370 1.00 91.44 225 PRO A C 1
ATOM 1756 O O . PRO A 1 225 ? -2.521 -6.785 -14.134 1.00 91.44 225 PRO A O 1
ATOM 1759 N N . LEU A 1 226 ? -1.958 -5.594 -12.317 1.00 94.06 226 LEU A N 1
ATOM 1760 C CA . LEU A 1 226 ? -0.857 -6.480 -11.911 1.00 94.06 226 LEU A CA 1
ATOM 1761 C C . LEU A 1 226 ? -1.381 -7.873 -11.544 1.00 94.06 226 LEU A C 1
ATOM 1763 O O . LEU A 1 226 ? -0.844 -8.861 -12.034 1.00 94.06 226 LEU A O 1
ATOM 1767 N N . TYR A 1 227 ? -2.405 -7.962 -10.690 1.00 95.62 227 TYR A N 1
ATOM 1768 C CA . TYR A 1 227 ? -2.966 -9.243 -10.252 1.00 95.62 227 TYR A CA 1
ATOM 1769 C C . TYR A 1 227 ? -3.561 -10.009 -11.449 1.00 95.62 227 TYR A C 1
ATOM 1771 O O . TYR A 1 227 ? -3.302 -11.200 -11.606 1.00 95.62 227 TYR A O 1
ATOM 1779 N N . ALA A 1 228 ? -4.275 -9.323 -12.351 1.00 92.38 228 ALA A N 1
ATOM 1780 C CA . ALA A 1 228 ? -4.807 -9.931 -13.574 1.00 92.38 228 ALA A CA 1
ATOM 1781 C C . ALA A 1 228 ? -3.701 -10.384 -14.556 1.00 92.38 228 ALA A C 1
ATOM 1783 O O . ALA A 1 228 ? -3.805 -11.447 -15.170 1.00 92.38 228 ALA A O 1
ATOM 1784 N N . ALA A 1 229 ? -2.617 -9.613 -14.689 1.00 90.88 229 ALA A N 1
ATOM 1785 C CA . ALA A 1 229 ? -1.468 -9.984 -15.514 1.00 90.88 229 ALA A CA 1
ATOM 1786 C C . ALA A 1 229 ? -0.639 -11.128 -14.902 1.00 90.88 229 ALA A C 1
ATOM 1788 O O . ALA A 1 229 ? -0.113 -11.955 -15.643 1.00 90.88 229 ALA A O 1
ATOM 1789 N N . PHE A 1 230 ? -0.550 -11.208 -13.569 1.00 93.81 230 PHE A N 1
ATOM 1790 C CA . PHE A 1 230 ? 0.065 -12.329 -12.857 1.00 93.81 230 PHE A CA 1
ATOM 1791 C C . PHE A 1 230 ? -0.678 -13.639 -13.124 1.00 93.81 230 PHE A C 1
ATOM 1793 O O . PHE A 1 230 ? -0.041 -14.617 -13.507 1.00 93.81 230 PHE A O 1
ATOM 1800 N N . LEU A 1 231 ? -2.010 -13.637 -12.988 1.00 93.81 231 LEU A N 1
ATOM 1801 C CA . LEU A 1 231 ? -2.854 -14.807 -13.248 1.00 93.81 231 LEU A CA 1
ATOM 1802 C C . LEU A 1 231 ? -2.621 -15.340 -14.668 1.00 93.81 231 LEU A C 1
ATOM 1804 O O . LEU A 1 231 ? -2.177 -16.475 -14.823 1.00 93.81 231 LEU A O 1
ATOM 1808 N N . ARG A 1 232 ? -2.752 -14.487 -15.696 1.00 89.94 232 ARG A N 1
ATOM 1809 C CA . ARG A 1 232 ? -2.486 -14.890 -17.091 1.00 89.94 232 ARG A CA 1
ATOM 1810 C C . ARG A 1 232 ? -1.048 -15.342 -17.329 1.00 89.94 232 ARG A C 1
ATOM 1812 O O . ARG A 1 232 ? -0.827 -16.250 -18.128 1.00 89.94 232 ARG A O 1
ATOM 1819 N N . HIS A 1 233 ? -0.060 -14.727 -16.674 1.00 90.94 233 HIS A N 1
ATOM 1820 C CA . HIS A 1 233 ? 1.331 -15.176 -16.766 1.00 90.94 233 HIS A CA 1
ATOM 1821 C C . HIS A 1 233 ? 1.491 -16.592 -16.197 1.00 90.94 233 HIS A C 1
ATOM 1823 O O . HIS A 1 233 ? 2.140 -17.417 -16.832 1.00 90.94 233 HIS A O 1
ATOM 1829 N N . LYS A 1 234 ? 0.853 -16.911 -15.066 1.00 92.38 234 LYS A N 1
ATOM 1830 C CA . LYS A 1 234 ? 0.900 -18.250 -14.464 1.00 92.38 234 LYS A CA 1
ATOM 1831 C C . LYS A 1 234 ? 0.096 -19.292 -15.249 1.00 92.38 234 LYS A C 1
ATOM 1833 O O . LYS A 1 234 ? 0.612 -20.382 -15.465 1.00 92.38 234 LYS A O 1
ATOM 1838 N N . GLU A 1 235 ? -1.079 -18.947 -15.778 1.00 91.50 235 GLU A N 1
ATOM 1839 C CA . GLU A 1 235 ? -1.845 -19.817 -16.692 1.00 91.50 235 GLU A CA 1
ATOM 1840 C C . GLU A 1 235 ? -1.053 -20.193 -17.961 1.00 91.50 235 GLU A C 1
ATOM 1842 O O . GLU A 1 235 ? -1.219 -21.289 -18.493 1.00 91.50 235 GLU A O 1
ATOM 1847 N N . SER A 1 236 ? -0.174 -19.307 -18.450 1.00 89.88 236 SER A N 1
ATOM 1848 C CA . SER A 1 236 ? 0.587 -19.522 -19.693 1.00 89.88 236 SER A CA 1
ATOM 1849 C C . SER A 1 236 ? 2.024 -20.032 -19.501 1.00 89.88 236 SER A C 1
ATOM 1851 O O . SER A 1 236 ? 2.511 -20.776 -20.347 1.00 89.88 236 SER A O 1
ATOM 1853 N N . HIS A 1 237 ? 2.703 -19.660 -18.411 1.00 90.38 237 HIS A N 1
ATOM 1854 C CA . HIS A 1 237 ? 4.133 -19.930 -18.179 1.00 90.38 237 HIS A CA 1
ATOM 1855 C C . HIS A 1 237 ? 4.436 -20.634 -16.842 1.00 90.38 237 HIS A C 1
ATOM 1857 O O . HIS A 1 237 ? 5.598 -20.948 -16.583 1.00 90.38 237 HIS A O 1
ATOM 1863 N N . GLY A 1 238 ? 3.436 -20.859 -15.983 1.00 91.69 238 GLY A N 1
ATOM 1864 C CA . GLY A 1 238 ? 3.611 -21.541 -14.697 1.00 91.69 238 GLY A CA 1
ATOM 1865 C C . GLY A 1 238 ? 3.894 -23.039 -14.834 1.00 91.69 238 GLY A C 1
ATOM 1866 O O . GLY A 1 238 ? 3.827 -23.614 -15.926 1.00 91.69 238 GLY A O 1
ATOM 1867 N N . THR A 1 239 ? 4.178 -23.691 -13.710 1.00 93.56 239 THR A N 1
ATOM 1868 C CA . THR A 1 239 ? 4.186 -25.164 -13.604 1.00 93.56 239 THR A CA 1
ATOM 1869 C C . THR A 1 239 ? 2.791 -25.749 -13.816 1.00 93.56 239 THR A C 1
ATOM 1871 O O . THR A 1 239 ? 1.813 -25.010 -13.899 1.00 93.56 239 THR A O 1
ATOM 1874 N N . ASP A 1 240 ? 2.664 -27.067 -13.941 1.00 93.50 240 ASP A N 1
ATOM 1875 C CA . ASP A 1 240 ? 1.351 -27.674 -14.183 1.00 93.50 240 ASP A CA 1
ATOM 1876 C C . ASP A 1 240 ? 0.474 -27.636 -12.918 1.00 93.50 240 ASP A C 1
ATOM 1878 O O . ASP A 1 240 ? -0.740 -27.456 -13.017 1.00 93.50 240 ASP A O 1
ATOM 1882 N N . GLU A 1 241 ? 1.091 -27.641 -11.732 1.00 93.62 241 GLU A N 1
ATOM 1883 C CA . GLU A 1 241 ? 0.460 -27.348 -10.443 1.00 93.62 241 GLU A CA 1
ATOM 1884 C C . GLU A 1 241 ? -0.049 -25.898 -10.368 1.00 93.62 241 GLU A C 1
ATOM 1886 O O . GLU A 1 241 ? -1.173 -25.654 -9.921 1.00 93.62 241 GLU A O 1
ATOM 1891 N N . GLU A 1 242 ? 0.744 -24.926 -10.837 1.00 95.81 242 GLU A N 1
ATOM 1892 C CA . GLU A 1 242 ? 0.317 -23.526 -10.922 1.00 95.81 242 GLU A CA 1
ATOM 1893 C C . GLU A 1 242 ? -0.820 -23.345 -11.933 1.00 95.81 242 GLU A C 1
ATOM 1895 O O . GLU A 1 242 ? -1.843 -22.751 -11.595 1.00 95.81 242 GLU A O 1
ATOM 1900 N N . LYS A 1 243 ? -0.698 -23.896 -13.147 1.00 95.62 243 LYS A N 1
ATOM 1901 C CA . LYS A 1 243 ? -1.762 -23.838 -14.162 1.00 95.62 243 LYS A CA 1
ATOM 1902 C C . LYS A 1 243 ? -3.067 -24.440 -13.639 1.00 95.62 243 LYS A C 1
ATOM 1904 O O . LYS A 1 243 ? -4.114 -23.816 -13.784 1.00 95.62 243 LYS A O 1
ATOM 1909 N N . ALA A 1 244 ? -3.010 -25.607 -12.993 1.00 94.56 244 ALA A N 1
ATOM 1910 C CA . ALA A 1 244 ? -4.183 -26.267 -12.421 1.00 94.56 244 ALA A CA 1
ATOM 1911 C C . ALA A 1 244 ? -4.826 -25.467 -11.274 1.00 94.56 244 ALA A C 1
ATOM 1913 O O . ALA A 1 244 ? -6.045 -25.505 -11.117 1.00 94.56 244 ALA A O 1
ATOM 1914 N N . LEU A 1 245 ? -4.036 -24.727 -10.485 1.00 96.44 245 LEU A N 1
ATOM 1915 C CA . LEU A 1 245 ? -4.550 -23.846 -9.435 1.00 96.44 245 LEU A CA 1
ATOM 1916 C C . LEU A 1 245 ? -5.201 -22.569 -9.992 1.00 96.44 245 LEU A C 1
ATOM 1918 O O . LEU A 1 245 ? -6.244 -22.153 -9.486 1.00 96.44 245 LEU A O 1
ATOM 1922 N N . TYR A 1 246 ? -4.554 -21.897 -10.949 1.00 95.88 246 TYR A N 1
ATOM 1923 C CA . TYR A 1 246 ? -4.969 -20.562 -11.398 1.00 95.88 246 TYR A CA 1
ATOM 1924 C C . TYR A 1 246 ? -5.977 -20.576 -12.554 1.00 95.88 246 TYR A C 1
ATOM 1926 O O . TYR A 1 246 ? -6.543 -19.523 -12.835 1.00 95.88 246 TYR A O 1
ATOM 1934 N N . ALA A 1 247 ? -6.224 -21.721 -13.202 1.00 94.06 247 ALA A N 1
ATOM 1935 C CA . ALA A 1 247 ? -7.148 -21.843 -14.331 1.00 94.06 247 ALA A CA 1
ATOM 1936 C C . ALA A 1 247 ? -8.536 -21.244 -14.029 1.00 94.06 247 ALA A C 1
ATOM 1938 O O . ALA A 1 247 ? -9.313 -21.791 -13.244 1.00 94.06 247 ALA A O 1
ATOM 1939 N N . GLY A 1 248 ? -8.855 -20.114 -14.668 1.00 90.38 248 GLY A N 1
ATOM 1940 C CA . GLY A 1 248 ? -10.132 -19.416 -14.472 1.00 90.38 248 GLY A CA 1
ATOM 1941 C C . GLY A 1 248 ? -10.288 -18.696 -13.123 1.00 90.38 248 GLY A C 1
ATOM 1942 O O . GLY A 1 248 ? -11.383 -18.222 -12.815 1.00 90.38 248 GLY A O 1
ATOM 1943 N N . MET A 1 249 ? -9.224 -18.580 -12.323 1.00 94.88 249 MET A N 1
ATOM 1944 C CA . MET A 1 249 ? -9.205 -17.756 -11.114 1.00 94.88 249 MET A CA 1
ATOM 1945 C C . MET A 1 249 ? -9.178 -16.271 -11.495 1.00 94.88 249 MET A C 1
ATOM 1947 O O . MET A 1 249 ? -8.338 -15.838 -12.281 1.00 94.88 249 MET A O 1
ATOM 1951 N N . ASP A 1 250 ? -10.069 -15.466 -10.912 1.00 93.38 250 ASP A N 1
ATOM 1952 C CA . ASP A 1 250 ? -10.059 -14.011 -11.079 1.00 93.38 250 ASP A CA 1
ATOM 1953 C C . ASP A 1 250 ? -9.297 -13.303 -9.938 1.00 93.38 250 ASP A C 1
ATOM 1955 O O . ASP A 1 250 ? -8.831 -13.920 -8.978 1.00 93.38 250 ASP A O 1
ATOM 1959 N N . VAL A 1 251 ? -9.159 -11.976 -10.019 1.00 94.88 251 VAL A N 1
ATOM 1960 C CA . VAL A 1 251 ? -8.447 -11.177 -9.001 1.00 94.88 251 VAL A CA 1
ATOM 1961 C C . VAL A 1 251 ? -9.125 -11.256 -7.624 1.00 94.88 251 VAL A C 1
ATOM 1963 O O . VAL A 1 251 ? -8.441 -11.130 -6.609 1.00 94.88 251 VAL A O 1
ATOM 1966 N N . VAL A 1 252 ? -10.442 -11.485 -7.554 1.00 96.25 252 VAL A N 1
ATOM 1967 C CA . VAL A 1 252 ? -11.170 -11.636 -6.284 1.00 96.25 252 VAL A CA 1
ATOM 1968 C C . VAL A 1 252 ? -10.938 -13.016 -5.664 1.00 96.25 252 VAL A C 1
ATOM 1970 O O . VAL A 1 252 ? -10.648 -13.090 -4.468 1.00 96.25 252 VAL A O 1
ATOM 1973 N N . GLY A 1 253 ? -10.957 -14.088 -6.459 1.00 97.38 253 GLY A N 1
ATOM 1974 C CA . GLY A 1 253 ? -10.527 -15.424 -6.040 1.00 97.38 253 GLY A CA 1
ATOM 1975 C C . GLY A 1 253 ? -9.057 -15.453 -5.610 1.00 97.38 253 GLY A C 1
ATOM 1976 O O . GLY A 1 253 ? -8.719 -16.077 -4.602 1.00 97.38 253 GLY A O 1
ATOM 1977 N N . LEU A 1 254 ? -8.194 -14.694 -6.295 1.00 98.19 254 LEU A N 1
ATOM 1978 C CA . LEU A 1 254 ? -6.807 -14.503 -5.880 1.00 98.19 254 LEU A CA 1
ATOM 1979 C C . LEU A 1 254 ? -6.721 -13.769 -4.534 1.00 98.19 254 LEU A C 1
ATOM 1981 O O . LEU A 1 254 ? -6.032 -14.252 -3.646 1.00 98.19 254 LEU A O 1
ATOM 1985 N N . VAL A 1 255 ? -7.440 -12.660 -4.319 1.00 98.50 255 VAL A N 1
ATOM 1986 C CA . VAL A 1 255 ? -7.452 -11.963 -3.014 1.00 98.50 255 VAL A CA 1
ATOM 1987 C C . VAL A 1 255 ? -7.959 -12.871 -1.887 1.00 98.50 255 VAL A C 1
ATOM 1989 O O . VAL A 1 255 ? -7.334 -12.926 -0.828 1.00 98.50 255 VAL A O 1
ATOM 1992 N N . GLU A 1 256 ? -9.028 -13.635 -2.115 1.00 98.38 256 GLU A N 1
ATOM 1993 C CA . GLU A 1 256 ? -9.535 -14.640 -1.171 1.00 98.38 256 GLU A CA 1
ATOM 1994 C C . GLU A 1 256 ? -8.450 -15.670 -0.804 1.00 98.38 256 GLU A C 1
ATOM 1996 O O . GLU A 1 256 ? -8.220 -15.969 0.374 1.00 98.38 256 GLU A O 1
ATOM 2001 N N . ARG A 1 257 ? -7.713 -16.161 -1.808 1.00 98.25 257 ARG A N 1
ATOM 2002 C CA . ARG A 1 257 ? -6.571 -17.061 -1.630 1.00 98.25 257 ARG A CA 1
ATOM 2003 C C . ARG A 1 257 ? -5.419 -16.400 -0.862 1.00 98.25 257 ARG A C 1
ATOM 2005 O O . ARG A 1 257 ? -4.945 -16.997 0.106 1.00 98.25 257 ARG A O 1
ATOM 2012 N N . LEU A 1 258 ? -5.003 -15.184 -1.227 1.00 98.69 258 LEU A N 1
ATOM 2013 C CA . LEU A 1 258 ? -3.927 -14.434 -0.561 1.00 98.69 258 LEU A CA 1
ATOM 2014 C C . LEU A 1 258 ? -4.241 -14.143 0.915 1.00 98.69 258 LEU A C 1
ATOM 2016 O O . LEU A 1 258 ? -3.321 -14.064 1.729 1.00 98.69 258 LEU A O 1
ATOM 2020 N N . LEU A 1 259 ? -5.520 -14.010 1.280 1.00 98.44 259 LEU A N 1
ATOM 2021 C CA . LEU A 1 259 ? -5.968 -13.866 2.668 1.00 98.44 259 LEU A CA 1
ATOM 2022 C C . LEU A 1 259 ? -5.977 -15.209 3.416 1.00 98.44 259 LEU A C 1
ATOM 2024 O O . LEU A 1 259 ? -5.446 -15.304 4.524 1.00 98.44 259 LEU A O 1
ATOM 2028 N N . ARG A 1 260 ? -6.558 -16.264 2.827 1.00 97.88 260 ARG A N 1
ATOM 2029 C CA . ARG A 1 260 ? -6.791 -17.543 3.524 1.00 97.88 260 ARG A CA 1
ATOM 2030 C C . ARG A 1 260 ? -5.613 -18.507 3.540 1.00 97.88 260 ARG A C 1
ATOM 2032 O O . ARG A 1 260 ? -5.427 -19.208 4.537 1.00 97.88 260 ARG A O 1
ATOM 2039 N N . LYS A 1 261 ? -4.818 -18.584 2.470 1.00 98.00 261 LYS A N 1
ATOM 2040 C CA . LYS A 1 261 ? -3.773 -19.613 2.298 1.00 98.00 261 LYS A CA 1
ATOM 2041 C C . LYS A 1 261 ? -2.454 -19.269 3.015 1.00 98.00 261 LYS A C 1
ATOM 2043 O O . LYS A 1 261 ? -1.404 -19.807 2.691 1.00 98.00 261 LYS A O 1
ATOM 2048 N N . ARG A 1 262 ? -2.502 -18.431 4.053 1.00 97.19 262 ARG A N 1
ATOM 2049 C CA . ARG A 1 262 ? -1.356 -18.125 4.922 1.00 97.19 262 ARG A CA 1
ATOM 2050 C C . ARG A 1 262 ? -1.215 -19.155 6.064 1.00 97.19 262 ARG A C 1
ATOM 2052 O O . ARG A 1 262 ? -2.235 -19.685 6.523 1.00 97.19 262 ARG A O 1
ATOM 2059 N N . PRO A 1 263 ? 0.007 -19.449 6.542 1.00 97.62 263 PRO A N 1
ATOM 2060 C CA . PRO A 1 263 ? 0.238 -20.022 7.869 1.00 97.62 263 PRO A CA 1
ATOM 2061 C C . PRO A 1 263 ? -0.122 -19.010 8.975 1.00 97.62 263 PRO A C 1
ATOM 2063 O O . PRO A 1 263 ? -0.258 -17.812 8.722 1.00 97.62 263 PRO A O 1
ATOM 2066 N N . ALA A 1 264 ? -0.265 -19.478 10.217 1.00 97.00 264 ALA A N 1
ATOM 2067 C CA . ALA A 1 264 ? -0.557 -18.616 11.364 1.00 97.00 264 ALA A CA 1
ATOM 2068 C C . ALA A 1 264 ? 0.594 -17.639 11.656 1.00 97.00 264 ALA A C 1
ATOM 2070 O O . ALA A 1 264 ? 0.370 -16.454 11.894 1.00 97.00 264 ALA A O 1
ATOM 2071 N N . THR A 1 265 ? 1.826 -18.138 11.563 1.00 96.69 265 THR A N 1
ATOM 2072 C CA . THR A 1 265 ? 3.064 -17.388 11.799 1.00 96.69 265 THR A CA 1
ATOM 2073 C C . THR A 1 265 ? 4.044 -17.650 10.661 1.00 96.69 265 THR A C 1
ATOM 2075 O O . THR A 1 265 ? 4.158 -18.791 10.213 1.00 96.69 265 THR A O 1
ATOM 2078 N N . PHE A 1 266 ? 4.774 -16.617 10.238 1.00 95.12 266 PHE A N 1
ATOM 2079 C CA . PHE A 1 266 ? 5.855 -16.675 9.250 1.00 95.12 266 PHE A CA 1
ATOM 2080 C C . PHE A 1 266 ? 6.783 -15.467 9.449 1.00 95.12 266 PHE A C 1
ATOM 2082 O O . PHE A 1 266 ? 6.361 -14.333 9.239 1.00 95.12 266 PHE A O 1
ATOM 2089 N N . PHE A 1 267 ? 8.025 -15.671 9.903 1.00 90.62 267 PHE A N 1
ATOM 2090 C CA . PHE A 1 267 ? 8.943 -14.562 10.224 1.00 90.62 267 PHE A CA 1
ATOM 2091 C C . PHE A 1 267 ? 10.436 -14.958 10.160 1.00 90.62 267 PHE A C 1
ATOM 2093 O O . PHE A 1 267 ? 10.812 -16.060 9.759 1.00 90.62 267 PHE A O 1
ATOM 2100 N N . ALA A 1 268 ? 11.308 -14.040 10.600 1.00 84.19 268 ALA A N 1
ATOM 2101 C CA . ALA A 1 268 ? 12.770 -14.169 10.650 1.00 84.19 268 ALA A CA 1
ATOM 2102 C C . ALA A 1 268 ? 13.452 -14.295 9.266 1.00 84.19 268 ALA A C 1
ATOM 2104 O O . ALA A 1 268 ? 12.872 -13.985 8.224 1.00 84.19 268 ALA A O 1
ATOM 2105 N N . ARG A 1 269 ? 14.749 -14.651 9.264 1.00 81.12 269 ARG A N 1
ATOM 2106 C CA . ARG A 1 269 ? 15.576 -14.803 8.046 1.00 81.12 269 ARG A CA 1
ATOM 2107 C C . ARG A 1 269 ? 15.515 -16.195 7.420 1.00 81.12 269 ARG A C 1
ATOM 2109 O O . ARG A 1 269 ? 15.812 -16.320 6.239 1.00 81.12 269 ARG A O 1
ATOM 2116 N N . GLY A 1 270 ? 15.214 -17.210 8.229 1.00 83.31 270 GLY A N 1
ATOM 2117 C CA . GLY A 1 270 ? 15.044 -18.605 7.813 1.00 83.31 270 GLY A CA 1
ATOM 2118 C C . GLY A 1 270 ? 13.579 -19.022 7.727 1.00 83.31 270 GLY A C 1
ATOM 2119 O O . GLY A 1 270 ? 13.307 -20.212 7.774 1.00 83.31 270 GLY A O 1
ATOM 2120 N N . ASP A 1 271 ? 12.665 -18.049 7.662 1.00 91.19 271 ASP A N 1
ATOM 2121 C CA . ASP A 1 271 ? 11.247 -18.267 7.362 1.00 91.19 271 ASP A CA 1
ATOM 2122 C C . ASP A 1 271 ? 10.617 -19.285 8.327 1.00 91.19 271 ASP A C 1
ATOM 2124 O O . ASP A 1 271 ? 10.123 -20.337 7.929 1.00 91.19 271 ASP A O 1
ATOM 2128 N N . GLN A 1 272 ? 10.725 -18.977 9.626 1.00 94.69 272 GLN A N 1
ATOM 2129 C CA . GLN A 1 272 ? 10.185 -19.776 10.730 1.00 94.69 272 GLN A CA 1
ATOM 2130 C C . GLN A 1 272 ? 8.662 -19.676 10.741 1.00 94.69 272 GLN A C 1
ATOM 2132 O O . GLN A 1 272 ? 8.132 -18.561 10.727 1.00 94.69 272 GLN A O 1
ATOM 2137 N N . TYR A 1 273 ? 7.970 -20.815 10.813 1.00 96.81 273 TYR A N 1
ATOM 2138 C CA . TYR A 1 273 ? 6.519 -20.871 10.651 1.00 96.81 273 TYR A CA 1
ATOM 2139 C C . TYR A 1 273 ? 5.765 -21.684 11.711 1.00 96.81 273 TYR A C 1
ATOM 2141 O O . TYR A 1 273 ? 6.300 -22.599 12.342 1.00 96.81 273 TYR A O 1
ATOM 2149 N N . LEU A 1 274 ? 4.480 -21.345 11.846 1.00 97.12 274 LEU A N 1
ATOM 2150 C CA . LEU A 1 274 ? 3.434 -22.157 12.470 1.00 97.12 274 LEU A CA 1
ATOM 2151 C C . LEU A 1 274 ? 2.313 -22.326 11.441 1.00 97.12 274 LEU A C 1
ATOM 2153 O O . LEU A 1 274 ? 1.658 -21.349 11.077 1.00 97.12 274 LEU A O 1
ATOM 2157 N N . LEU A 1 275 ? 2.116 -23.545 10.954 1.00 96.94 275 LEU A N 1
ATOM 2158 C CA . LEU A 1 275 ? 1.061 -23.905 10.011 1.00 96.94 275 LEU A CA 1
ATOM 2159 C C . LEU A 1 275 ? -0.310 -23.992 10.713 1.00 96.94 275 LEU A C 1
ATOM 2161 O O . LEU A 1 275 ? -0.407 -23.950 11.940 1.00 96.94 275 LEU A O 1
ATOM 2165 N N . ARG A 1 276 ? -1.395 -24.063 9.928 1.00 94.62 276 ARG A N 1
ATOM 2166 C CA . ARG A 1 276 ? -2.785 -24.011 10.440 1.00 94.62 276 ARG A CA 1
ATOM 2167 C C . ARG A 1 276 ? -3.214 -25.267 11.213 1.00 94.62 276 ARG A C 1
ATOM 2169 O O . ARG A 1 276 ? -4.129 -25.199 12.020 1.00 94.62 276 ARG A O 1
ATOM 2176 N N . ASP A 1 277 ? -2.542 -26.382 10.966 1.00 93.25 277 ASP A N 1
ATOM 2177 C CA . ASP A 1 277 ? -2.644 -27.666 11.674 1.00 93.25 277 ASP A CA 1
ATOM 2178 C C . ASP A 1 277 ? -1.828 -27.700 12.986 1.00 93.25 277 ASP A C 1
ATOM 2180 O O . ASP A 1 277 ? -1.864 -28.687 13.713 1.00 93.25 277 ASP A O 1
ATOM 2184 N N . GLY A 1 278 ? -1.072 -26.637 13.291 1.00 93.44 278 GLY A N 1
ATOM 2185 C CA . GLY A 1 278 ? -0.146 -26.575 14.422 1.00 93.44 278 GLY A CA 1
ATOM 2186 C C . GLY A 1 278 ? 1.290 -27.014 14.102 1.00 93.44 278 GLY A C 1
ATOM 2187 O O . GLY A 1 278 ? 2.164 -26.863 14.961 1.00 93.44 278 GLY A O 1
ATOM 2188 N N . THR A 1 279 ? 1.572 -27.491 12.883 1.00 95.56 279 THR A N 1
ATOM 2189 C CA . THR A 1 279 ? 2.911 -27.940 12.468 1.00 95.56 279 THR A CA 1
ATOM 2190 C C . THR A 1 279 ? 3.911 -26.778 12.470 1.00 95.56 279 THR A C 1
ATOM 2192 O O . THR A 1 279 ? 3.614 -25.666 12.029 1.00 95.56 279 THR A O 1
ATOM 2195 N N . ARG A 1 280 ? 5.130 -27.020 12.967 1.00 96.25 280 ARG A N 1
ATOM 2196 C CA . ARG A 1 280 ? 6.200 -26.014 13.103 1.00 96.25 280 ARG A CA 1
ATOM 2197 C C . ARG A 1 280 ? 7.415 -26.382 12.261 1.00 96.25 280 ARG A C 1
ATOM 2199 O O . ARG A 1 280 ? 7.772 -27.551 12.172 1.00 96.25 280 ARG A O 1
ATOM 2206 N N . GLY A 1 281 ? 8.087 -25.377 11.708 1.00 96.12 281 GLY A N 1
ATOM 2207 C CA . GLY A 1 281 ? 9.299 -25.577 10.914 1.00 96.12 281 GLY A CA 1
ATOM 2208 C C . GLY A 1 281 ? 9.956 -24.270 10.473 1.00 96.12 281 GLY A C 1
ATOM 2209 O O . GLY A 1 281 ? 9.662 -23.198 11.007 1.00 96.12 281 GLY A O 1
ATOM 2210 N N . ALA A 1 282 ? 10.878 -24.372 9.515 1.00 95.88 282 ALA A N 1
ATOM 2211 C CA . ALA A 1 282 ? 11.605 -23.241 8.942 1.00 95.88 282 ALA A CA 1
ATOM 2212 C C . ALA A 1 282 ? 11.972 -23.506 7.469 1.00 95.88 282 ALA A C 1
ATOM 2214 O O . ALA A 1 282 ? 12.442 -24.595 7.141 1.00 95.88 282 ALA A O 1
ATOM 2215 N N . GLY A 1 283 ? 11.785 -22.510 6.597 1.00 94.62 283 GLY A N 1
ATOM 2216 C CA . GLY A 1 283 ? 12.132 -22.582 5.170 1.00 94.62 283 GLY A CA 1
ATOM 2217 C C . GLY A 1 283 ? 11.307 -23.592 4.357 1.00 94.62 283 GLY A C 1
ATOM 2218 O O . GLY A 1 283 ? 10.302 -24.126 4.817 1.00 94.62 283 GLY A O 1
ATOM 2219 N N . GLY A 1 284 ? 11.709 -23.841 3.109 1.00 94.75 284 GLY A N 1
ATOM 2220 C CA . GLY A 1 284 ? 11.043 -24.783 2.199 1.00 94.75 284 GLY A CA 1
ATOM 2221 C C . GLY A 1 284 ? 9.903 -24.173 1.380 1.00 94.75 284 GLY A C 1
ATOM 2222 O O . GLY A 1 284 ? 9.538 -24.739 0.352 1.00 94.75 284 GLY A O 1
ATOM 2223 N N . PHE A 1 285 ? 9.413 -22.988 1.760 1.00 95.69 285 PHE A N 1
ATOM 2224 C CA . PHE A 1 285 ? 8.446 -22.199 0.985 1.00 95.69 285 PHE A CA 1
ATOM 2225 C C . PHE A 1 285 ? 8.976 -21.792 -0.406 1.00 95.69 285 PHE A C 1
ATOM 2227 O O . PHE A 1 285 ? 8.198 -21.430 -1.281 1.00 95.69 285 PHE A O 1
ATOM 2234 N N . GLU A 1 286 ? 10.290 -21.890 -0.638 1.00 94.38 286 GLU A N 1
ATOM 2235 C CA . GLU A 1 286 ? 10.939 -21.661 -1.937 1.00 94.38 286 GLU A CA 1
ATOM 2236 C C . GLU A 1 286 ? 10.553 -22.700 -2.998 1.00 94.38 286 GLU A C 1
ATOM 2238 O O . GLU A 1 286 ? 10.769 -22.459 -4.181 1.00 94.38 286 GLU A O 1
ATOM 2243 N N . ARG A 1 287 ? 10.023 -23.856 -2.575 1.00 95.56 287 ARG A N 1
ATOM 2244 C CA . ARG A 1 287 ? 9.628 -24.959 -3.460 1.00 95.56 287 ARG A CA 1
ATOM 2245 C C . ARG A 1 287 ? 8.137 -24.968 -3.797 1.00 95.56 287 ARG A C 1
ATOM 2247 O O . ARG A 1 287 ? 7.728 -25.734 -4.653 1.00 95.56 287 ARG A O 1
ATOM 2254 N N . ILE A 1 288 ? 7.322 -24.159 -3.118 1.00 96.94 288 ILE A N 1
ATOM 2255 C CA . ILE A 1 288 ? 5.866 -24.137 -3.309 1.00 96.94 288 ILE A CA 1
ATOM 2256 C C . ILE A 1 288 ? 5.550 -23.613 -4.714 1.00 96.94 288 ILE A C 1
ATOM 2258 O O . ILE A 1 288 ? 5.952 -22.501 -5.054 1.00 96.94 288 ILE A O 1
ATOM 2262 N N . GLY A 1 289 ? 4.831 -24.401 -5.516 1.00 93.94 289 GLY A N 1
ATOM 2263 C CA . GLY A 1 289 ? 4.557 -24.125 -6.925 1.00 93.94 289 GLY A CA 1
ATOM 2264 C C . GLY A 1 289 ? 5.679 -24.525 -7.885 1.00 93.94 289 GLY A C 1
ATOM 2265 O O . GLY A 1 289 ? 5.549 -24.281 -9.082 1.00 93.94 289 GLY A O 1
ATOM 2266 N N . THR A 1 290 ? 6.765 -25.146 -7.408 1.00 93.12 290 THR A N 1
ATOM 2267 C CA . THR A 1 290 ? 7.774 -25.791 -8.267 1.00 93.12 290 THR A CA 1
ATOM 2268 C C . THR A 1 290 ? 7.570 -27.312 -8.271 1.00 93.12 290 THR A C 1
ATOM 2270 O O . THR A 1 290 ? 6.981 -27.840 -7.326 1.00 93.12 290 THR A O 1
ATOM 2273 N N . PRO A 1 291 ? 8.144 -28.072 -9.230 1.00 92.00 291 PRO A N 1
ATOM 2274 C CA . PRO A 1 291 ? 8.092 -29.544 -9.235 1.00 92.00 291 PRO A CA 1
ATOM 2275 C C . PRO A 1 291 ? 8.926 -30.205 -8.111 1.00 92.00 291 PRO A C 1
ATOM 2277 O O . PRO A 1 291 ? 9.410 -31.328 -8.248 1.00 92.00 291 PRO A O 1
ATOM 2280 N N . GLN A 1 292 ? 9.194 -29.469 -7.029 1.00 94.75 292 GLN A N 1
ATOM 2281 C CA . GLN A 1 292 ? 9.850 -29.909 -5.800 1.00 94.75 292 GLN A CA 1
ATOM 2282 C C . GLN A 1 292 ? 9.025 -29.521 -4.553 1.00 94.75 292 GLN A C 1
ATOM 2284 O O . GLN A 1 292 ? 9.535 -29.614 -3.426 1.00 94.75 292 GLN A O 1
ATOM 2289 N N . GLU A 1 293 ? 7.777 -29.059 -4.720 1.00 96.06 293 GLU A N 1
ATOM 2290 C CA . GLU A 1 293 ? 6.851 -28.909 -3.597 1.00 96.06 293 GLU A CA 1
ATOM 2291 C C . GLU A 1 293 ? 6.574 -30.261 -2.934 1.00 96.06 293 GLU A C 1
ATOM 2293 O O . GLU A 1 293 ? 6.621 -31.316 -3.566 1.00 96.06 293 GLU A O 1
ATOM 2298 N N . ALA A 1 294 ? 6.359 -30.245 -1.619 1.00 95.44 294 ALA A N 1
ATOM 2299 C CA . ALA A 1 294 ? 6.234 -31.467 -0.836 1.00 95.44 294 ALA A CA 1
ATOM 2300 C C . ALA A 1 294 ? 5.429 -31.204 0.444 1.00 95.44 294 ALA A C 1
ATOM 2302 O O . ALA A 1 294 ? 5.603 -30.141 1.052 1.00 95.44 294 ALA A O 1
ATOM 2303 N N . PRO A 1 295 ? 4.597 -32.157 0.910 1.00 95.81 295 PRO A N 1
ATOM 2304 C CA . PRO A 1 295 ? 3.854 -32.009 2.158 1.00 95.81 295 PRO A CA 1
ATOM 2305 C C . PRO A 1 295 ? 4.775 -31.664 3.346 1.00 95.81 295 PRO A C 1
ATOM 2307 O O . PRO A 1 295 ? 5.879 -32.205 3.430 1.00 95.81 295 PRO A O 1
ATOM 2310 N N . PRO A 1 296 ? 4.356 -30.784 4.277 1.00 95.75 296 PRO A N 1
ATOM 2311 C CA . PRO A 1 296 ? 3.072 -30.069 4.337 1.00 95.75 296 PRO A CA 1
ATOM 2312 C C . PRO A 1 296 ? 3.029 -28.761 3.512 1.00 95.75 296 PRO A C 1
ATOM 2314 O O . PRO A 1 296 ? 2.034 -28.039 3.553 1.00 95.75 296 PRO A O 1
ATOM 2317 N N . LEU A 1 297 ? 4.098 -28.424 2.784 1.00 97.44 297 LEU A N 1
ATOM 2318 C CA . LEU A 1 297 ? 4.251 -27.170 2.041 1.00 97.44 297 LEU A CA 1
ATOM 2319 C C . LEU A 1 297 ? 3.878 -27.359 0.562 1.00 97.44 297 LEU A C 1
ATOM 2321 O O . LEU A 1 297 ? 4.747 -27.500 -0.299 1.00 97.44 297 LEU A O 1
ATOM 2325 N N . LEU A 1 298 ? 2.568 -27.368 0.296 1.00 97.50 298 LEU A N 1
ATOM 2326 C CA . LEU A 1 298 ? 1.976 -27.512 -1.040 1.00 97.50 298 LEU A CA 1
ATOM 2327 C C . LEU A 1 298 ? 1.296 -26.220 -1.510 1.00 97.50 298 LEU A C 1
ATOM 2329 O O . LEU A 1 298 ? 0.656 -25.532 -0.710 1.00 97.50 298 LEU A O 1
ATOM 2333 N N . LEU A 1 299 ? 1.340 -25.933 -2.813 1.00 97.62 299 LEU A N 1
ATOM 2334 C CA . LEU A 1 299 ? 0.750 -24.738 -3.428 1.00 97.62 299 LEU A CA 1
ATOM 2335 C C . LEU A 1 299 ? -0.764 -24.681 -3.231 1.00 97.62 299 LEU A C 1
ATOM 2337 O O . LEU A 1 299 ? -1.323 -23.622 -2.944 1.00 97.62 299 LEU A O 1
ATOM 2341 N N . ARG A 1 300 ? -1.456 -25.820 -3.298 1.00 96.44 300 ARG A N 1
ATOM 2342 C CA . ARG A 1 300 ? -2.903 -25.876 -3.031 1.00 96.44 300 ARG A CA 1
ATOM 2343 C C . ARG A 1 300 ? -3.263 -25.402 -1.611 1.00 96.44 300 ARG A C 1
ATOM 2345 O O . ARG A 1 300 ? -4.384 -24.944 -1.394 1.00 96.44 300 ARG A O 1
ATOM 2352 N N . ASP A 1 301 ? -2.333 -25.480 -0.656 1.00 96.94 301 ASP A N 1
ATOM 2353 C CA . ASP A 1 301 ? -2.566 -25.262 0.777 1.00 96.94 301 ASP A CA 1
ATOM 2354 C C . ASP A 1 301 ? -1.927 -23.979 1.330 1.00 96.94 301 ASP A C 1
ATOM 2356 O O . ASP A 1 301 ? -2.505 -23.369 2.243 1.00 96.94 301 ASP A O 1
ATOM 2360 N N . TYR A 1 302 ? -0.805 -23.540 0.754 1.00 98.00 302 TYR A N 1
ATOM 2361 C CA . TYR A 1 302 ? -0.036 -22.366 1.170 1.00 98.00 302 TYR A CA 1
ATOM 2362 C C . TYR A 1 302 ? 0.436 -21.502 -0.015 1.00 98.00 302 TYR A C 1
ATOM 2364 O O . TYR A 1 302 ? 0.419 -21.947 -1.161 1.00 98.00 302 TYR A O 1
ATOM 2372 N N . LEU A 1 303 ? 0.819 -20.249 0.259 1.00 98.19 303 LEU A N 1
ATOM 2373 C CA . LEU A 1 303 ? 1.276 -19.293 -0.761 1.00 98.19 303 LEU A CA 1
ATOM 2374 C C . LEU A 1 303 ? 2.699 -19.592 -1.262 1.00 98.19 303 LEU A C 1
ATOM 2376 O O . LEU A 1 303 ? 3.599 -19.838 -0.452 1.00 98.19 303 LEU A O 1
ATOM 2380 N N . SER A 1 304 ? 2.927 -19.470 -2.573 1.00 97.06 304 SER A N 1
ATOM 2381 C CA . SER A 1 304 ? 4.283 -19.394 -3.145 1.00 97.06 304 SER A CA 1
ATOM 2382 C C . SER A 1 304 ? 4.903 -18.005 -2.937 1.00 97.06 304 SER A C 1
ATOM 2384 O O . SER A 1 304 ? 4.202 -17.028 -2.671 1.00 97.06 304 SER A O 1
ATOM 2386 N N . TYR A 1 305 ? 6.227 -17.866 -3.070 1.00 95.50 305 TYR A N 1
ATOM 2387 C CA . TYR A 1 305 ? 6.892 -16.562 -2.886 1.00 95.50 305 TYR A CA 1
ATOM 2388 C C . TYR A 1 305 ? 6.436 -15.472 -3.869 1.00 95.50 305 TYR A C 1
ATOM 2390 O O . TYR A 1 305 ? 6.463 -14.291 -3.509 1.00 95.50 305 TYR A O 1
ATOM 2398 N N . ASP A 1 306 ? 5.997 -15.840 -5.075 1.00 93.88 306 ASP A N 1
ATOM 2399 C CA . ASP A 1 306 ? 5.432 -14.878 -6.027 1.00 93.88 306 ASP A CA 1
ATOM 2400 C C . ASP A 1 306 ? 4.097 -14.319 -5.506 1.00 93.88 306 ASP A C 1
ATOM 2402 O O . ASP A 1 306 ? 3.853 -13.112 -5.555 1.00 93.88 306 ASP A O 1
ATOM 2406 N N . GLU A 1 307 ? 3.265 -15.179 -4.914 1.00 97.69 307 GLU A N 1
ATOM 2407 C CA . GLU A 1 307 ? 2.011 -14.785 -4.270 1.00 97.69 307 GLU A CA 1
ATOM 2408 C C . GLU A 1 307 ? 2.238 -13.964 -2.999 1.00 97.69 307 GLU A C 1
ATOM 2410 O O . GLU A 1 307 ? 1.538 -12.978 -2.775 1.00 97.69 307 GLU A O 1
ATOM 2415 N N . MET A 1 308 ? 3.245 -14.299 -2.184 1.00 97.69 308 MET A N 1
ATOM 2416 C CA . MET A 1 308 ? 3.602 -13.500 -1.002 1.00 97.69 308 MET A CA 1
ATOM 2417 C C . MET A 1 308 ? 3.929 -12.048 -1.375 1.00 97.69 308 MET A C 1
ATOM 2419 O O . MET A 1 308 ? 3.558 -11.122 -0.650 1.00 97.69 308 MET A O 1
ATOM 2423 N N . LYS A 1 309 ? 4.593 -11.834 -2.518 1.00 96.19 309 LYS A N 1
ATOM 2424 C CA . LYS A 1 309 ? 4.954 -10.507 -3.040 1.00 96.19 309 LYS A CA 1
ATOM 2425 C C . LYS A 1 309 ? 3.720 -9.704 -3.481 1.00 96.19 309 LYS A C 1
ATOM 2427 O O . LYS A 1 309 ? 3.696 -8.489 -3.303 1.00 96.19 309 LYS A O 1
ATOM 2432 N N . LEU A 1 310 ? 2.675 -10.368 -3.985 1.00 97.94 310 LEU A N 1
ATOM 2433 C CA . LEU A 1 310 ? 1.364 -9.753 -4.253 1.00 97.94 310 LEU A CA 1
ATOM 2434 C C . LEU A 1 310 ? 0.606 -9.466 -2.952 1.00 97.94 310 LEU A C 1
ATOM 2436 O O . LEU A 1 310 ? 0.091 -8.364 -2.770 1.00 97.94 310 LEU A O 1
ATOM 2440 N N . SER A 1 311 ? 0.596 -10.428 -2.029 1.00 98.31 311 SER A N 1
ATOM 2441 C CA . SER A 1 311 ? -0.012 -10.341 -0.695 1.00 98.31 311 SER A CA 1
ATOM 2442 C C . SER A 1 311 ? 0.556 -9.176 0.127 1.00 98.31 311 SER A C 1
ATOM 2444 O O . SER A 1 311 ? -0.171 -8.524 0.870 1.00 98.31 311 SER A O 1
ATOM 2446 N N . ALA A 1 312 ? 1.834 -8.833 -0.073 1.00 97.38 312 ALA A N 1
ATOM 2447 C CA . ALA A 1 312 ? 2.482 -7.666 0.526 1.00 97.38 312 ALA A CA 1
ATOM 2448 C C . ALA A 1 312 ? 1.960 -6.296 0.021 1.00 97.38 312 ALA A C 1
ATOM 2450 O O . ALA A 1 312 ? 2.307 -5.257 0.584 1.00 97.38 312 ALA A O 1
ATOM 2451 N N . LEU A 1 313 ? 1.126 -6.271 -1.025 1.00 97.88 313 LEU A N 1
ATOM 2452 C CA . LEU A 1 313 ? 0.428 -5.072 -1.510 1.00 97.88 313 LEU A CA 1
ATOM 2453 C C . LEU A 1 313 ? -1.022 -4.973 -1.006 1.00 97.88 313 LEU A C 1
ATOM 2455 O O . LEU A 1 313 ? -1.655 -3.938 -1.210 1.00 97.88 313 LEU A O 1
ATOM 2459 N N . LEU A 1 314 ? -1.541 -6.024 -0.364 1.00 98.31 314 LEU A N 1
ATOM 2460 C CA . LEU A 1 314 ? -2.905 -6.098 0.151 1.00 98.31 314 LEU A CA 1
ATOM 2461 C C . LEU A 1 314 ? -2.936 -5.666 1.624 1.00 98.31 314 LEU A C 1
ATOM 2463 O O . LEU A 1 314 ? -2.332 -6.310 2.482 1.00 98.31 314 LEU A O 1
ATOM 2467 N N . ALA A 1 315 ? -3.656 -4.586 1.920 1.00 98.38 315 ALA A N 1
ATOM 2468 C CA . ALA A 1 315 ? -3.923 -4.153 3.287 1.00 98.38 315 ALA A CA 1
ATOM 2469 C C . ALA A 1 315 ? -5.240 -4.756 3.803 1.00 98.38 315 ALA A C 1
ATOM 2471 O O . ALA A 1 315 ? -6.093 -5.174 3.021 1.00 98.38 315 ALA A O 1
ATOM 2472 N N . VAL A 1 316 ? -5.438 -4.756 5.122 1.00 98.69 316 VAL A N 1
ATOM 2473 C CA . VAL A 1 316 ? -6.749 -5.000 5.752 1.00 98.69 316 VAL A CA 1
ATOM 2474 C C . VAL A 1 316 ? -6.994 -3.902 6.778 1.00 98.69 316 VAL A C 1
ATOM 2476 O O . VAL A 1 316 ? -6.091 -3.583 7.552 1.00 98.69 316 VAL A O 1
ATOM 2479 N N . SER A 1 317 ? -8.187 -3.308 6.767 1.00 98.62 317 SER A N 1
ATOM 2480 C CA . SER A 1 317 ? -8.574 -2.233 7.683 1.00 98.62 317 SER A CA 1
ATOM 2481 C C . SER A 1 317 ? -9.871 -2.550 8.408 1.00 98.62 317 SER A C 1
ATOM 2483 O O . SER A 1 317 ? -10.826 -3.000 7.777 1.00 98.62 317 SER A O 1
ATOM 2485 N N . SER A 1 318 ? -9.937 -2.231 9.701 1.00 98.56 318 SER A N 1
ATOM 2486 C CA . SER A 1 318 ? -11.174 -2.182 10.478 1.00 98.56 318 SER A CA 1
ATOM 2487 C C . SER A 1 318 ? -11.164 -1.021 11.474 1.00 98.56 318 SER A C 1
ATOM 2489 O O . SER A 1 318 ? -10.118 -0.465 11.816 1.00 98.56 318 SER A O 1
ATOM 2491 N N . ARG A 1 319 ? -12.339 -0.680 12.006 1.00 98.38 319 ARG A N 1
ATOM 2492 C CA . ARG A 1 319 ? -12.429 -0.045 13.326 1.00 98.38 319 ARG A CA 1
ATOM 2493 C C . ARG A 1 319 ? -12.121 -1.080 14.401 1.00 98.38 319 ARG A C 1
ATOM 2495 O O . ARG A 1 319 ? -12.382 -2.266 14.209 1.00 98.38 319 ARG A O 1
ATOM 2502 N N . SER A 1 320 ? -11.547 -0.636 15.509 1.00 97.88 320 SER A N 1
ATOM 2503 C CA . SER A 1 320 ? -11.209 -1.482 16.651 1.00 97.88 320 SER A CA 1
ATOM 2504 C C . SER A 1 320 ? -11.330 -0.679 17.939 1.00 97.88 320 SER A C 1
ATOM 2506 O O . SER A 1 320 ? -10.946 0.490 17.993 1.00 97.88 320 SER A O 1
ATOM 2508 N N . PHE A 1 321 ? -11.780 -1.334 19.005 1.00 97.44 321 PHE A N 1
ATOM 2509 C CA . PHE A 1 321 ? -11.427 -0.931 20.360 1.00 97.44 321 PHE A CA 1
ATOM 2510 C C . PHE A 1 321 ? -9.923 -1.089 20.554 1.00 97.44 321 PHE A C 1
ATOM 2512 O O . PHE A 1 321 ? -9.322 -2.036 20.034 1.00 97.44 321 PHE A O 1
ATOM 2519 N N . PHE A 1 322 ? -9.337 -0.209 21.353 1.00 96.19 322 PHE A N 1
ATOM 2520 C CA . PHE A 1 322 ? -7.997 -0.404 21.885 1.00 96.19 322 PHE A CA 1
ATOM 2521 C C . PHE A 1 322 ? -8.088 -0.757 23.375 1.00 96.19 322 PHE A C 1
ATOM 2523 O O . PHE A 1 322 ? -9.088 -0.461 24.044 1.00 96.19 322 PHE A O 1
ATOM 2530 N N . VAL A 1 323 ? -7.073 -1.454 23.890 1.00 94.19 323 VAL A N 1
ATOM 2531 C CA . VAL A 1 323 ? -7.015 -1.893 25.299 1.00 94.19 323 VAL A CA 1
ATOM 2532 C C . VAL A 1 323 ? -5.829 -1.320 26.070 1.00 94.19 323 VAL A C 1
ATOM 2534 O O . VAL A 1 323 ? -5.815 -1.408 27.293 1.00 94.19 323 VAL A O 1
ATOM 2537 N N . ASN A 1 324 ? -4.844 -0.746 25.380 1.00 93.00 324 ASN A N 1
ATOM 2538 C CA . ASN A 1 324 ? -3.699 -0.029 25.941 1.00 93.00 324 ASN A CA 1
ATOM 2539 C C . ASN A 1 324 ? -3.126 0.936 24.881 1.00 93.00 324 ASN A C 1
ATOM 2541 O O . ASN A 1 324 ? -3.735 1.136 23.834 1.00 93.00 324 ASN A O 1
ATOM 2545 N N . ASP A 1 325 ? -1.954 1.509 25.146 1.00 92.00 325 ASP A N 1
ATOM 2546 C CA . ASP A 1 325 ? -1.192 2.414 24.269 1.00 92.00 325 ASP A CA 1
ATOM 2547 C C . ASP A 1 325 ? -0.647 1.764 22.973 1.00 92.00 325 ASP A C 1
ATOM 2549 O O . ASP A 1 325 ? -0.222 2.451 22.044 1.00 92.00 325 ASP A O 1
ATOM 2553 N N . GLY A 1 326 ? -0.633 0.432 22.886 1.00 91.31 326 GLY A N 1
ATOM 2554 C CA . GLY A 1 326 ? 0.006 -0.314 21.803 1.00 91.31 326 GLY A CA 1
ATOM 2555 C C . GLY A 1 326 ? 1.535 -0.307 21.862 1.00 91.31 326 GLY A C 1
ATOM 2556 O O . GLY A 1 326 ? 2.187 -0.633 20.866 1.00 91.31 326 GLY A O 1
ATOM 2557 N N . SER A 1 327 ? 2.137 0.049 23.003 1.00 86.19 327 SER A N 1
ATOM 2558 C CA . SER A 1 327 ? 3.589 -0.014 23.163 1.00 86.19 327 SER A CA 1
ATOM 2559 C C . SER A 1 327 ? 4.082 -1.459 23.135 1.00 86.19 327 SER A C 1
ATOM 2561 O O . SER A 1 327 ? 3.490 -2.376 23.703 1.00 86.19 327 SER A O 1
ATOM 2563 N N . ARG A 1 328 ? 5.255 -1.684 22.531 1.00 82.69 328 ARG A N 1
ATOM 2564 C CA . ARG A 1 328 ? 5.853 -3.030 22.424 1.00 82.69 328 ARG A CA 1
ATOM 2565 C C . ARG A 1 328 ? 6.337 -3.615 23.756 1.00 82.69 328 ARG A C 1
ATOM 2567 O O . ARG A 1 328 ? 6.936 -4.689 23.755 1.00 82.69 328 ARG A O 1
ATOM 2574 N N . GLN A 1 329 ? 6.112 -2.916 24.866 1.00 75.06 329 GLN A N 1
ATOM 2575 C CA . GLN A 1 329 ? 6.424 -3.348 26.227 1.00 75.06 329 GLN A CA 1
ATOM 2576 C C . GLN A 1 329 ? 5.164 -3.851 26.960 1.00 75.06 329 GLN A C 1
ATOM 2578 O O . GLN A 1 329 ? 5.268 -4.726 27.823 1.00 75.06 329 GLN A O 1
ATOM 2583 N N . THR A 1 330 ? 3.971 -3.377 26.578 1.00 70.25 330 THR A N 1
ATOM 2584 C CA . THR A 1 330 ? 2.725 -3.588 27.326 1.00 70.25 330 THR A CA 1
ATOM 2585 C C . THR A 1 330 ? 1.830 -4.649 26.681 1.00 70.25 330 THR A C 1
ATOM 2587 O O . THR A 1 330 ? 1.349 -4.506 25.563 1.00 70.25 330 THR A O 1
ATOM 2590 N N . ARG A 1 331 ? 1.550 -5.722 27.434 1.00 71.75 331 ARG A N 1
ATOM 2591 C CA . ARG A 1 331 ? 0.671 -6.850 27.036 1.00 71.75 331 ARG A CA 1
ATOM 2592 C C . ARG A 1 331 ? -0.563 -7.029 27.937 1.00 71.75 331 ARG A C 1
ATOM 2594 O O . ARG A 1 331 ? -1.132 -8.115 28.019 1.00 71.75 331 ARG A O 1
ATOM 2601 N N . ARG A 1 332 ? -0.914 -5.991 28.697 1.00 75.44 332 ARG A N 1
ATOM 2602 C CA . ARG A 1 332 ? -2.063 -5.924 29.621 1.00 75.44 332 ARG A CA 1
ATOM 2603 C C . ARG A 1 332 ? -2.938 -4.724 29.246 1.00 75.44 332 ARG A C 1
ATOM 2605 O O . ARG A 1 332 ? -2.509 -3.906 28.438 1.00 75.44 332 ARG A O 1
ATOM 2612 N N . GLY A 1 333 ? -4.129 -4.613 29.834 1.00 77.56 333 GLY A N 1
ATOM 2613 C CA . GLY A 1 333 ? -4.927 -3.390 29.720 1.00 77.56 333 GLY A CA 1
ATOM 2614 C C . GLY A 1 333 ? -4.188 -2.177 30.302 1.00 77.56 333 GLY A C 1
ATOM 2615 O O . GLY A 1 333 ? -3.499 -2.315 31.313 1.00 77.56 333 GLY A O 1
ATOM 2616 N N . GLY A 1 334 ? -4.306 -1.023 29.646 1.00 82.75 334 GLY A N 1
ATOM 2617 C CA . GLY A 1 334 ? -3.805 0.266 30.125 1.00 82.75 334 GLY A CA 1
ATOM 2618 C C . GLY A 1 334 ? -4.788 0.953 31.077 1.00 82.75 334 GLY A C 1
ATOM 2619 O O . GLY A 1 334 ? -5.910 0.485 31.277 1.00 82.75 334 GLY A O 1
ATOM 2620 N N . ALA A 1 335 ? -4.384 2.090 31.645 1.00 83.69 335 ALA A N 1
ATOM 2621 C CA . ALA A 1 335 ? -5.281 2.912 32.451 1.00 83.69 335 ALA A CA 1
ATOM 2622 C C . ALA A 1 335 ? -6.323 3.617 31.552 1.00 83.69 335 ALA A C 1
ATOM 2624 O O . ALA A 1 335 ? -5.946 4.172 30.516 1.00 83.69 335 ALA A O 1
ATOM 2625 N N . PRO A 1 336 ? -7.623 3.632 31.909 1.00 82.88 336 PRO A N 1
ATOM 2626 C CA . PRO A 1 336 ? -8.630 4.372 31.153 1.00 82.88 336 PRO A CA 1
ATOM 2627 C C . PRO A 1 336 ? -8.231 5.842 30.962 1.00 82.88 336 PRO A C 1
ATOM 2629 O O . PRO A 1 336 ? -7.853 6.515 31.916 1.00 82.88 336 PRO A O 1
ATOM 2632 N N . GLY A 1 337 ? -8.299 6.331 29.722 1.00 84.88 337 GLY A N 1
ATOM 2633 C CA . GLY A 1 337 ? -7.910 7.699 29.366 1.00 84.88 337 GLY A CA 1
ATOM 2634 C C . GLY A 1 337 ? -6.414 7.916 29.102 1.00 84.88 337 GLY A C 1
ATOM 2635 O O . GLY A 1 337 ? -6.070 8.950 28.540 1.00 84.88 337 GLY A O 1
ATOM 2636 N N . SER A 1 338 ? -5.524 6.957 29.404 1.00 90.75 338 SER A N 1
ATOM 2637 C CA . SER A 1 338 ? -4.096 7.065 29.040 1.00 90.75 338 SER A CA 1
ATOM 2638 C C . SER A 1 338 ? -3.801 6.686 27.581 1.00 90.75 338 SER A C 1
ATOM 2640 O O . SER A 1 338 ? -2.643 6.650 27.179 1.00 90.75 338 SER A O 1
ATOM 2642 N N . PHE A 1 339 ? -4.831 6.332 26.812 1.00 94.25 339 PHE A N 1
ATOM 2643 C CA . PHE A 1 339 ? -4.776 5.920 25.412 1.00 94.25 339 PHE A CA 1
ATOM 2644 C C . PHE A 1 339 ? -6.149 6.162 24.758 1.00 94.25 339 PHE A C 1
ATOM 2646 O O . PHE A 1 339 ? -7.175 6.251 25.441 1.00 94.25 339 PHE A O 1
ATOM 2653 N N . GLN A 1 340 ? -6.178 6.268 23.432 1.00 94.75 340 GLN A N 1
ATOM 2654 C CA . GLN A 1 340 ? -7.387 6.422 22.629 1.00 94.75 340 GLN A CA 1
ATOM 2655 C C . GLN A 1 340 ? -8.290 5.181 22.785 1.00 94.75 340 GLN A C 1
ATOM 2657 O O . GLN A 1 340 ? -7.837 4.062 22.583 1.00 94.75 340 GLN A O 1
ATOM 2662 N N . ALA A 1 341 ? -9.575 5.336 23.124 1.00 93.94 341 ALA A N 1
ATOM 2663 C CA . ALA A 1 341 ? -10.435 4.181 23.435 1.00 93.94 341 ALA A CA 1
ATOM 2664 C C . ALA A 1 341 ? -10.766 3.279 22.222 1.00 93.94 341 ALA A C 1
ATOM 2666 O O . ALA A 1 341 ? -10.980 2.072 22.381 1.00 93.94 341 ALA A O 1
ATOM 2667 N N . SER A 1 342 ? -10.824 3.865 21.027 1.00 96.00 342 SER A N 1
ATOM 2668 C CA . SER A 1 342 ? -11.093 3.200 19.749 1.00 96.00 342 SER A CA 1
ATOM 2669 C C . SER A 1 342 ? -10.590 4.056 18.579 1.00 96.00 342 SER A C 1
ATOM 2671 O O . SER A 1 342 ? -10.332 5.254 18.725 1.00 96.00 342 SER A O 1
ATOM 2673 N N . GLY A 1 343 ? -10.437 3.441 17.409 1.00 97.50 343 GLY A N 1
ATOM 2674 C CA . GLY A 1 343 ? -10.016 4.116 16.180 1.00 97.50 343 GLY A CA 1
ATOM 2675 C C . GLY A 1 343 ? -10.056 3.176 14.979 1.00 97.50 343 GLY A C 1
ATOM 2676 O O . GLY A 1 343 ? -10.630 2.087 15.051 1.00 97.50 343 GLY A O 1
ATOM 2677 N N . VAL A 1 344 ? -9.436 3.583 13.873 1.00 98.62 344 VAL A N 1
ATOM 2678 C CA . VAL A 1 344 ? -9.212 2.724 12.701 1.00 98.62 344 VAL A CA 1
ATOM 2679 C C . VAL A 1 344 ? -7.804 2.152 12.768 1.00 98.62 344 VAL A C 1
ATOM 2681 O O . VAL A 1 344 ? -6.845 2.896 12.959 1.00 98.62 344 VAL A O 1
ATOM 2684 N N . ILE A 1 345 ? -7.669 0.844 12.563 1.00 98.38 345 ILE A N 1
ATOM 2685 C CA . ILE A 1 345 ? -6.382 0.157 12.477 1.00 98.38 345 ILE A CA 1
ATOM 2686 C C . ILE A 1 345 ? -6.234 -0.544 11.125 1.00 98.38 345 ILE A C 1
ATOM 2688 O O . ILE A 1 345 ? -7.178 -1.135 10.603 1.00 98.38 345 ILE A O 1
ATOM 2692 N N . VAL A 1 346 ? -5.044 -0.443 10.529 1.00 98.56 346 VAL A N 1
ATOM 2693 C CA . VAL A 1 346 ? -4.750 -0.931 9.175 1.00 98.56 346 VAL A CA 1
ATOM 2694 C C . VAL A 1 346 ? -3.489 -1.792 9.194 1.00 98.56 346 VAL A C 1
ATOM 2696 O O . VAL A 1 346 ? -2.404 -1.315 9.524 1.00 98.56 346 VAL A O 1
ATOM 2699 N N . GLY A 1 347 ? -3.624 -3.067 8.833 1.00 97.75 347 GLY A N 1
ATOM 2700 C CA . GLY A 1 347 ? -2.496 -3.983 8.667 1.00 97.75 347 GLY A CA 1
ATOM 2701 C C . GLY A 1 347 ? -1.848 -3.791 7.305 1.00 97.75 347 GLY A C 1
ATOM 2702 O O . GLY A 1 347 ? -2.524 -3.933 6.286 1.00 97.75 347 GLY A O 1
ATOM 2703 N N . MET A 1 348 ? -0.554 -3.464 7.282 1.00 97.25 348 MET A N 1
ATOM 2704 C CA . MET A 1 348 ? 0.185 -3.148 6.054 1.00 97.25 348 MET A CA 1
ATOM 2705 C C . MET A 1 348 ? 1.568 -3.805 6.034 1.00 97.25 348 MET A C 1
ATOM 2707 O O . MET A 1 348 ? 2.249 -3.888 7.054 1.00 97.25 348 MET A O 1
ATOM 2711 N N . VAL A 1 349 ? 2.015 -4.233 4.853 1.00 96.00 349 VAL A N 1
ATOM 2712 C CA . VAL A 1 349 ? 3.277 -4.968 4.677 1.00 96.00 349 VAL A CA 1
ATOM 2713 C C . VAL A 1 349 ? 4.323 -4.076 4.000 1.00 96.00 349 VAL A C 1
ATOM 2715 O O . VAL A 1 349 ? 4.092 -3.514 2.926 1.00 96.00 349 VAL A O 1
ATOM 2718 N N . GLY A 1 350 ? 5.491 -3.940 4.633 1.00 94.75 350 GLY A N 1
ATOM 2719 C CA . GLY A 1 350 ? 6.649 -3.226 4.079 1.00 94.75 350 GLY A CA 1
ATOM 2720 C C . GLY A 1 350 ? 7.474 -4.069 3.096 1.00 94.75 350 GLY A C 1
ATOM 2721 O O . GLY A 1 350 ? 7.229 -5.257 2.930 1.00 94.75 350 GLY A O 1
ATOM 2722 N N . ALA A 1 351 ? 8.492 -3.474 2.467 1.00 95.50 351 ALA A N 1
ATOM 2723 C CA . ALA A 1 351 ? 9.353 -4.200 1.524 1.00 95.50 351 ALA A CA 1
ATOM 2724 C C . ALA A 1 351 ? 10.371 -5.116 2.237 1.00 95.50 351 ALA A C 1
ATOM 2726 O O . ALA A 1 351 ? 11.149 -4.648 3.075 1.00 95.50 351 ALA A O 1
ATOM 2727 N N . ARG A 1 352 ? 10.423 -6.410 1.883 1.00 93.44 352 ARG A N 1
ATOM 2728 C CA . ARG A 1 352 ? 11.243 -7.427 2.578 1.00 93.44 352 ARG A CA 1
ATOM 2729 C C . ARG A 1 352 ? 12.662 -7.562 1.999 1.00 93.44 352 ARG A C 1
ATOM 2731 O O . ARG A 1 352 ? 13.049 -8.603 1.469 1.00 93.44 352 ARG A O 1
ATOM 2738 N N . LEU A 1 353 ? 13.496 -6.529 2.148 1.00 94.50 353 LEU A N 1
ATOM 2739 C CA . LEU A 1 353 ? 14.843 -6.450 1.539 1.00 94.50 353 LEU A CA 1
ATOM 2740 C C . LEU A 1 353 ? 15.954 -7.244 2.277 1.00 94.50 353 LEU A C 1
ATOM 2742 O O . LEU A 1 353 ? 17.106 -6.807 2.351 1.00 94.50 353 LEU A O 1
ATOM 2746 N N . LYS A 1 354 ? 15.634 -8.436 2.813 1.00 89.69 354 LYS A N 1
ATOM 2747 C CA . LYS A 1 354 ? 16.600 -9.373 3.445 1.00 89.69 354 LYS A CA 1
ATOM 2748 C C . LYS A 1 354 ? 16.500 -10.843 3.006 1.00 89.69 354 LYS A C 1
ATOM 2750 O O . LYS A 1 354 ? 17.250 -11.662 3.533 1.00 89.69 354 LYS A O 1
ATOM 2755 N N . ARG A 1 355 ? 15.644 -11.190 2.039 1.00 89.88 355 ARG A N 1
ATOM 2756 C CA . ARG A 1 355 ? 15.602 -12.530 1.422 1.00 89.88 355 ARG A CA 1
ATOM 2757 C C . ARG A 1 355 ? 16.189 -12.435 0.005 1.00 89.88 355 ARG A C 1
ATOM 2759 O O . ARG A 1 355 ? 15.570 -11.836 -0.867 1.00 89.88 355 ARG A O 1
ATOM 2766 N N . LYS A 1 356 ? 17.407 -12.948 -0.223 1.00 91.81 356 LYS A N 1
ATOM 2767 C CA . LYS A 1 356 ? 18.106 -12.797 -1.519 1.00 91.81 356 LYS A CA 1
ATOM 2768 C C . LYS A 1 356 ? 17.292 -13.444 -2.648 1.00 91.81 356 LYS A C 1
ATOM 2770 O O . LYS A 1 356 ? 16.962 -14.619 -2.550 1.00 91.81 356 LYS A O 1
ATOM 2775 N N . GLY A 1 357 ? 17.011 -12.689 -3.711 1.00 91.50 357 GLY A N 1
ATOM 2776 C CA . GLY A 1 357 ? 16.309 -13.174 -4.908 1.00 91.50 357 GLY A CA 1
ATOM 2777 C C . GLY A 1 357 ? 14.787 -13.331 -4.788 1.00 91.50 357 GLY A C 1
ATOM 2778 O O . GLY A 1 357 ? 14.165 -13.793 -5.742 1.00 91.50 357 GLY A O 1
ATOM 2779 N N . LEU A 1 358 ? 14.175 -12.954 -3.659 1.00 92.44 358 LEU A N 1
ATOM 2780 C CA . LEU A 1 358 ? 12.758 -13.201 -3.353 1.00 92.44 358 LEU A CA 1
ATOM 2781 C C . LEU A 1 358 ? 12.076 -11.936 -2.805 1.00 92.44 358 LEU A C 1
ATOM 2783 O O . LEU A 1 358 ? 12.742 -11.065 -2.247 1.00 92.44 358 LEU A O 1
ATOM 2787 N N . MET A 1 359 ? 10.747 -11.837 -2.919 1.00 93.62 359 MET A N 1
ATOM 2788 C CA . MET A 1 359 ? 9.982 -10.638 -2.524 1.00 93.62 359 MET A CA 1
ATOM 2789 C C . MET A 1 359 ? 10.496 -9.368 -3.241 1.00 93.62 359 MET A C 1
ATOM 2791 O O . MET A 1 359 ? 11.025 -9.438 -4.352 1.00 93.62 359 MET A O 1
ATOM 2795 N N . GLU A 1 360 ? 10.374 -8.185 -2.631 1.00 94.81 360 GLU A N 1
ATOM 2796 C CA . GLU A 1 360 ? 10.848 -6.926 -3.221 1.00 94.81 360 GLU A CA 1
ATOM 2797 C C . GLU A 1 360 ? 12.377 -6.821 -3.366 1.00 94.81 360 GLU A C 1
ATOM 2799 O O . GLU A 1 360 ? 12.847 -5.864 -3.979 1.00 94.81 360 GLU A O 1
ATOM 2804 N N . TRP A 1 361 ? 13.169 -7.792 -2.883 1.00 95.00 361 TRP A N 1
ATOM 2805 C CA . TRP A 1 361 ? 14.602 -7.870 -3.211 1.00 95.00 361 TRP A CA 1
ATOM 2806 C C . TRP A 1 361 ? 14.817 -7.927 -4.732 1.00 95.00 361 TRP A C 1
ATOM 2808 O O . TRP A 1 361 ? 15.755 -7.313 -5.236 1.00 95.00 361 TRP A O 1
ATOM 2818 N N . GLN A 1 362 ? 13.944 -8.631 -5.461 1.00 94.81 362 GLN A N 1
ATOM 2819 C CA . GLN A 1 362 ? 14.008 -8.771 -6.922 1.00 94.81 362 GLN A CA 1
ATOM 2820 C C . GLN A 1 362 ? 13.988 -7.411 -7.641 1.00 94.81 362 GLN A C 1
ATOM 2822 O O . GLN A 1 362 ? 14.746 -7.185 -8.582 1.00 94.81 362 GLN A O 1
ATOM 2827 N N . ASP A 1 363 ? 13.150 -6.491 -7.158 1.00 94.25 363 ASP A N 1
ATOM 2828 C CA . ASP A 1 363 ? 12.837 -5.242 -7.856 1.00 94.25 363 ASP A CA 1
ATOM 2829 C C . ASP A 1 363 ? 13.642 -4.058 -7.296 1.00 94.25 363 ASP A C 1
ATOM 2831 O O . ASP A 1 363 ? 14.066 -3.163 -8.032 1.00 94.25 363 ASP A O 1
ATOM 2835 N N . CYS A 1 364 ? 13.844 -4.038 -5.974 1.00 96.44 364 CYS A N 1
ATOM 2836 C CA . CYS A 1 364 ? 14.488 -2.933 -5.270 1.00 96.44 364 CYS A CA 1
ATOM 2837 C C . CYS A 1 364 ? 16.009 -3.078 -5.184 1.00 96.44 364 CYS A C 1
ATOM 2839 O O . CYS A 1 364 ? 16.683 -2.054 -5.108 1.00 96.44 364 CYS A O 1
ATOM 2841 N N . LEU A 1 365 ? 16.570 -4.294 -5.159 1.00 96.75 365 LEU A N 1
ATOM 2842 C CA . LEU A 1 365 ? 18.014 -4.496 -5.009 1.00 96.75 365 LEU A CA 1
ATOM 2843 C C . LEU A 1 365 ? 18.647 -5.008 -6.303 1.00 96.75 365 LEU A C 1
ATOM 2845 O O . LEU A 1 365 ? 18.233 -6.017 -6.865 1.00 96.75 365 LEU A O 1
ATOM 2849 N N . VAL A 1 366 ? 19.690 -4.309 -6.748 1.00 96.00 366 VAL A N 1
ATOM 2850 C CA . VAL A 1 366 ? 20.467 -4.641 -7.944 1.00 96.00 366 VAL A CA 1
ATOM 2851 C C . VAL A 1 366 ? 21.785 -5.277 -7.506 1.00 96.00 366 VAL A C 1
ATOM 2853 O O . VAL A 1 366 ? 22.523 -4.686 -6.716 1.00 96.00 366 VAL A O 1
ATOM 2856 N N . THR A 1 367 ? 22.086 -6.482 -7.999 1.00 96.50 367 THR A N 1
ATOM 2857 C CA . THR A 1 367 ? 23.326 -7.230 -7.691 1.00 96.50 367 THR A 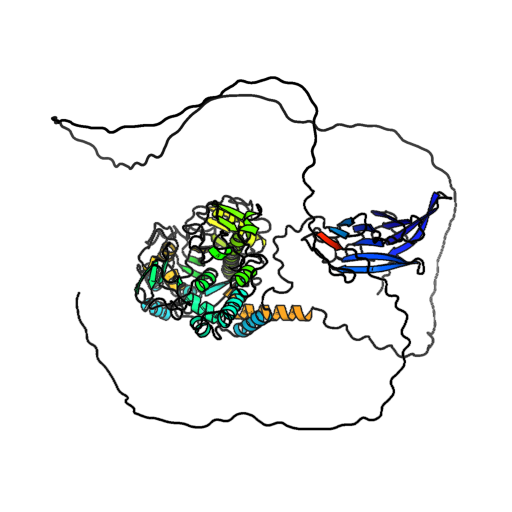CA 1
ATOM 2858 C C . THR A 1 367 ? 23.876 -7.932 -8.941 1.00 96.50 367 THR A C 1
ATOM 2860 O O . THR A 1 367 ? 23.071 -8.290 -9.806 1.00 96.50 367 THR A O 1
ATOM 2863 N N . PRO A 1 368 ? 25.199 -8.183 -9.055 1.00 95.25 368 PRO A N 1
ATOM 2864 C CA . PRO A 1 368 ? 25.790 -8.848 -10.223 1.00 95.25 368 PRO A CA 1
ATOM 2865 C C . PRO A 1 368 ? 25.170 -10.214 -10.537 1.00 95.25 368 PRO A C 1
ATOM 2867 O O . PRO A 1 368 ? 24.919 -10.522 -11.698 1.00 95.25 368 PRO A O 1
ATOM 2870 N N . ASP A 1 369 ? 24.884 -11.013 -9.504 1.00 94.19 369 ASP A N 1
ATOM 2871 C CA . ASP A 1 369 ? 24.359 -12.374 -9.658 1.00 94.19 369 ASP A CA 1
ATOM 2872 C C . ASP A 1 369 ? 22.927 -12.385 -10.214 1.00 94.19 369 ASP A C 1
ATOM 2874 O O . ASP A 1 369 ? 22.542 -13.282 -10.962 1.00 94.19 369 ASP A O 1
ATOM 2878 N N . GLN A 1 370 ? 22.097 -11.438 -9.775 1.00 93.75 370 GLN A N 1
ATOM 2879 C CA . GLN A 1 370 ? 20.659 -11.417 -10.048 1.00 93.75 370 GLN A CA 1
ATOM 2880 C C . GLN A 1 370 ? 20.344 -10.650 -11.328 1.00 93.75 370 GLN A C 1
ATOM 2882 O O . GLN A 1 370 ? 19.581 -11.134 -12.160 1.00 93.75 370 GLN A O 1
ATOM 2887 N N . ASN A 1 371 ? 20.926 -9.462 -11.481 1.00 94.25 371 ASN A N 1
ATOM 2888 C CA . ASN A 1 371 ? 20.505 -8.476 -12.463 1.00 94.25 371 ASN A CA 1
ATOM 2889 C C . ASN A 1 371 ? 21.288 -8.652 -13.768 1.00 94.25 371 ASN A C 1
ATOM 2891 O O . ASN A 1 371 ? 22.182 -7.868 -14.094 1.00 94.25 371 ASN A O 1
ATOM 2895 N N . THR A 1 372 ? 20.945 -9.702 -14.511 1.00 92.25 372 THR A N 1
ATOM 2896 C CA . THR A 1 372 ? 21.531 -10.042 -15.815 1.00 92.25 372 THR A CA 1
ATOM 2897 C C . THR A 1 372 ? 20.447 -10.168 -16.888 1.00 92.25 372 THR A C 1
ATOM 2899 O O . THR A 1 372 ? 19.293 -10.461 -16.574 1.00 92.25 372 THR A O 1
ATOM 2902 N N . GLU A 1 373 ? 20.808 -9.973 -18.163 1.00 89.31 373 GLU A N 1
ATOM 2903 C CA . GLU A 1 373 ? 19.867 -10.080 -19.296 1.00 89.31 373 GLU A CA 1
ATOM 2904 C C . GLU A 1 373 ? 19.188 -11.464 -19.332 1.00 89.31 373 GLU A C 1
ATOM 2906 O O . GLU A 1 373 ? 17.971 -11.567 -19.469 1.00 89.31 373 GLU A O 1
ATOM 2911 N N . ALA A 1 374 ? 19.958 -12.528 -19.069 1.00 87.19 374 ALA A N 1
ATOM 2912 C CA . ALA A 1 374 ? 19.472 -13.908 -18.971 1.00 87.19 374 ALA A CA 1
ATOM 2913 C C . ALA A 1 374 ? 18.463 -14.153 -17.825 1.00 87.19 374 ALA A C 1
ATOM 2915 O O . ALA A 1 374 ? 17.758 -15.160 -17.837 1.00 87.19 374 ALA A O 1
ATOM 2916 N N . ARG A 1 375 ? 18.385 -13.252 -16.837 1.00 87.19 375 ARG A N 1
ATOM 2917 C CA . ARG A 1 375 ? 17.454 -13.306 -15.694 1.00 87.19 375 ARG A CA 1
ATOM 2918 C C . ARG A 1 375 ? 16.315 -12.280 -15.791 1.00 87.19 375 ARG A C 1
ATOM 2920 O O . ARG A 1 375 ? 15.672 -11.999 -14.784 1.00 87.19 375 ARG A O 1
ATOM 2927 N N . GLY A 1 376 ? 16.089 -11.710 -16.978 1.00 87.06 376 GLY A N 1
ATOM 2928 C CA . GLY A 1 376 ? 14.960 -10.809 -17.232 1.00 87.06 376 GLY A CA 1
ATOM 2929 C C . GLY A 1 376 ? 15.181 -9.366 -16.783 1.00 87.06 376 GLY A C 1
ATOM 2930 O O . GLY A 1 376 ? 14.208 -8.660 -16.527 1.00 87.06 376 GLY A O 1
ATOM 2931 N N . TYR A 1 377 ? 16.437 -8.918 -16.690 1.00 90.62 377 TYR A N 1
ATOM 2932 C CA . TYR A 1 377 ? 16.784 -7.542 -16.323 1.00 90.62 377 TYR A CA 1
ATOM 2933 C C . TYR A 1 377 ? 17.406 -6.774 -17.495 1.00 90.62 377 TYR A C 1
ATOM 2935 O O . TYR A 1 377 ? 18.119 -7.342 -18.319 1.00 90.62 377 TYR A O 1
ATOM 2943 N N . GLY A 1 378 ? 17.180 -5.462 -17.524 1.00 86.62 378 GLY A N 1
ATOM 2944 C CA . GLY A 1 378 ? 17.709 -4.533 -18.523 1.00 86.62 378 GLY A CA 1
ATOM 2945 C C . GLY A 1 378 ? 16.849 -4.354 -19.767 1.00 86.62 378 GLY A C 1
ATOM 2946 O O . GLY A 1 378 ? 15.829 -5.015 -19.951 1.00 86.62 378 GLY A O 1
ATOM 2947 N N . ALA A 1 379 ? 17.274 -3.443 -20.646 1.00 74.81 379 ALA A N 1
ATOM 2948 C CA . ALA A 1 379 ? 16.506 -3.046 -21.834 1.00 74.81 379 ALA A CA 1
ATOM 2949 C C . ALA A 1 379 ? 16.262 -4.171 -22.869 1.00 74.81 379 ALA A C 1
ATOM 2951 O O . ALA A 1 379 ? 15.456 -3.999 -23.778 1.00 74.81 379 ALA A O 1
ATOM 2952 N N . ARG A 1 380 ? 16.953 -5.313 -22.742 1.00 71.44 380 ARG A N 1
ATOM 2953 C CA . ARG A 1 380 ? 16.837 -6.495 -23.618 1.00 71.44 380 ARG A CA 1
ATOM 2954 C C . ARG A 1 380 ? 16.122 -7.687 -22.967 1.00 71.44 380 ARG A C 1
ATOM 2956 O O . ARG A 1 380 ? 16.118 -8.776 -23.534 1.00 71.44 380 ARG A O 1
ATOM 2963 N N . ALA A 1 381 ? 15.541 -7.505 -21.781 1.00 68.06 381 ALA A N 1
ATOM 2964 C CA . ALA A 1 381 ? 14.802 -8.553 -21.087 1.00 68.06 381 ALA A CA 1
ATOM 2965 C C . ALA A 1 381 ? 13.626 -9.084 -21.930 1.00 68.06 381 ALA A C 1
ATOM 2967 O O . ALA A 1 381 ? 12.864 -8.312 -22.513 1.00 68.06 381 ALA A O 1
ATOM 2968 N N . ALA A 1 382 ? 13.448 -10.408 -21.960 1.00 64.00 382 ALA A N 1
ATOM 2969 C CA . ALA A 1 382 ? 12.337 -11.034 -22.671 1.00 64.00 382 ALA A CA 1
ATOM 2970 C C . ALA A 1 382 ? 10.982 -10.641 -22.032 1.00 64.00 382 ALA A C 1
ATOM 2972 O O . ALA A 1 382 ? 10.798 -10.890 -20.836 1.00 64.00 382 ALA A O 1
ATOM 2973 N N . PRO A 1 383 ? 9.998 -10.110 -22.794 1.00 61.06 383 PRO A N 1
ATOM 2974 C CA . PRO A 1 383 ? 8.717 -9.638 -22.244 1.00 61.06 383 PRO A CA 1
ATOM 2975 C C . PRO A 1 383 ? 7.866 -10.690 -21.515 1.00 61.06 383 PRO A C 1
ATOM 2977 O O . PRO A 1 383 ? 6.918 -10.324 -20.824 1.00 61.06 383 PRO A O 1
ATOM 2980 N N . ALA A 1 384 ? 8.186 -11.975 -21.687 1.00 61.75 384 ALA A N 1
ATOM 2981 C CA . ALA A 1 384 ? 7.479 -13.110 -21.102 1.00 61.75 384 ALA A CA 1
ATOM 2982 C C . ALA A 1 384 ? 7.804 -13.371 -19.616 1.00 61.75 384 ALA A C 1
ATOM 2984 O O . ALA A 1 384 ? 7.075 -14.119 -18.970 1.00 61.75 384 ALA A O 1
ATOM 2985 N N . GLN A 1 385 ? 8.880 -12.799 -19.057 1.00 76.62 385 GLN A N 1
ATOM 2986 C CA . GLN A 1 385 ? 9.268 -13.059 -17.662 1.00 76.62 385 GLN A CA 1
ATOM 2987 C C . GLN A 1 385 ? 8.480 -12.197 -16.660 1.00 76.62 385 GLN A C 1
ATOM 2989 O O . GLN A 1 385 ? 8.191 -11.027 -16.920 1.00 76.62 385 GLN A O 1
ATOM 2994 N N . LEU A 1 386 ? 8.185 -12.745 -15.474 1.00 84.62 386 LEU A N 1
ATOM 2995 C CA . LEU A 1 386 ? 7.392 -12.085 -14.423 1.00 84.62 386 LEU A CA 1
ATOM 2996 C C . LEU A 1 386 ? 7.967 -10.716 -13.996 1.00 84.62 386 LEU A C 1
ATOM 2998 O O . LEU A 1 386 ? 7.219 -9.797 -13.658 1.00 84.62 386 LEU A O 1
ATOM 3002 N N . GLN A 1 387 ? 9.288 -10.543 -14.080 1.00 86.25 387 GLN A N 1
ATOM 3003 C CA . GLN A 1 387 ? 10.020 -9.289 -13.871 1.00 86.25 387 GLN A CA 1
ATOM 3004 C C . GLN A 1 387 ? 9.463 -8.138 -14.730 1.00 86.25 387 GLN A C 1
ATOM 3006 O O . GLN A 1 387 ? 9.365 -7.007 -14.252 1.00 86.25 387 GLN A O 1
ATOM 3011 N N . ALA A 1 388 ? 9.032 -8.416 -15.966 1.00 82.44 388 ALA A N 1
ATOM 3012 C CA . ALA A 1 388 ? 8.431 -7.422 -16.853 1.00 82.44 388 ALA A CA 1
ATOM 3013 C C . ALA A 1 388 ? 7.039 -6.970 -16.372 1.00 82.44 388 ALA A C 1
ATOM 3015 O O . ALA A 1 388 ? 6.661 -5.819 -16.586 1.00 82.44 388 ALA A O 1
ATOM 3016 N N . VAL A 1 389 ? 6.287 -7.837 -15.686 1.00 86.56 389 VAL A N 1
ATOM 3017 C CA . VAL A 1 389 ? 4.984 -7.493 -15.087 1.00 86.56 389 VAL A CA 1
ATOM 3018 C C . VAL A 1 389 ? 5.182 -6.563 -13.882 1.00 86.56 389 VAL A C 1
ATOM 3020 O O . VAL A 1 389 ? 4.496 -5.548 -13.757 1.00 86.56 389 VAL A O 1
ATOM 3023 N N . TRP A 1 390 ? 6.183 -6.844 -13.041 1.00 91.19 390 TRP A N 1
ATOM 3024 C CA . TRP A 1 390 ? 6.566 -5.970 -11.925 1.00 91.19 390 TRP A CA 1
ATOM 3025 C C . TRP A 1 390 ? 7.094 -4.608 -12.404 1.00 91.19 390 TRP A C 1
ATOM 3027 O O . TRP A 1 390 ? 6.669 -3.572 -11.893 1.00 91.19 390 TRP A O 1
ATOM 3037 N N . ALA A 1 391 ? 7.939 -4.579 -13.441 1.00 89.00 391 ALA A N 1
ATOM 3038 C CA . ALA A 1 391 ? 8.448 -3.342 -14.045 1.00 89.00 391 ALA A CA 1
ATOM 3039 C C . ALA A 1 391 ? 7.327 -2.377 -14.496 1.00 89.00 391 ALA A C 1
ATOM 3041 O O . ALA A 1 391 ? 7.432 -1.164 -14.283 1.00 89.00 391 ALA A O 1
ATOM 3042 N N . ARG A 1 392 ? 6.224 -2.909 -15.051 1.00 87.50 392 ARG A N 1
ATOM 3043 C CA . ARG A 1 392 ? 5.039 -2.122 -15.448 1.00 87.50 392 ARG A CA 1
ATOM 3044 C C . ARG A 1 392 ? 4.327 -1.486 -14.255 1.00 87.50 392 ARG A C 1
ATOM 3046 O O . ARG A 1 392 ? 3.988 -0.308 -14.325 1.00 87.50 392 ARG A O 1
ATOM 3053 N N . LEU A 1 393 ? 4.160 -2.197 -13.131 1.00 91.50 393 LEU A N 1
ATOM 3054 C CA . LEU A 1 393 ? 3.602 -1.593 -11.908 1.00 91.50 393 LEU A CA 1
ATOM 3055 C C . LEU A 1 393 ? 4.447 -0.404 -11.436 1.00 91.50 393 LEU A C 1
ATOM 3057 O O . LEU A 1 393 ? 3.903 0.640 -11.059 1.00 91.50 393 LEU A O 1
ATOM 3061 N N . TRP A 1 394 ? 5.772 -0.556 -11.467 1.00 89.81 394 TRP A N 1
ATOM 3062 C CA . TRP A 1 394 ? 6.707 0.481 -11.040 1.00 89.81 394 TRP A CA 1
ATOM 3063 C C . TRP A 1 394 ? 6.819 1.653 -12.024 1.00 89.81 394 TRP A C 1
ATOM 3065 O O . TRP A 1 394 ? 7.328 2.704 -11.631 1.00 89.81 394 TRP A O 1
ATOM 3075 N N . GLY A 1 395 ? 6.343 1.503 -13.268 1.00 84.75 395 GLY A N 1
ATOM 3076 C CA . GLY A 1 395 ? 6.534 2.477 -14.350 1.00 84.75 395 GLY A CA 1
ATOM 3077 C C . GLY A 1 395 ? 8.015 2.689 -14.685 1.00 84.75 395 GLY A C 1
ATOM 3078 O O . GLY A 1 395 ? 8.430 3.802 -15.014 1.00 84.75 395 GLY A O 1
ATOM 3079 N N . ARG A 1 396 ? 8.841 1.656 -14.469 1.00 84.56 396 ARG A N 1
ATOM 3080 C CA . ARG A 1 396 ? 10.310 1.715 -14.488 1.00 84.56 396 ARG A CA 1
ATOM 3081 C C . ARG A 1 396 ? 10.882 0.364 -14.903 1.00 84.56 396 ARG A C 1
ATOM 3083 O O . ARG A 1 396 ? 10.551 -0.653 -14.301 1.00 84.56 396 ARG A O 1
ATOM 3090 N N . ALA A 1 397 ? 11.813 0.365 -15.855 1.00 83.00 397 ALA A N 1
ATOM 3091 C CA . ALA A 1 397 ? 12.606 -0.820 -16.166 1.00 83.00 397 ALA A CA 1
ATOM 3092 C C . ALA A 1 397 ? 13.431 -1.274 -14.944 1.00 83.00 397 ALA A C 1
ATOM 3094 O O . ALA A 1 397 ? 13.997 -0.444 -14.226 1.00 83.00 397 ALA A O 1
ATOM 3095 N N . LEU A 1 398 ? 13.529 -2.590 -14.738 1.00 91.38 398 LEU A N 1
ATOM 3096 C CA . LEU A 1 398 ? 14.432 -3.197 -13.759 1.00 91.38 398 LEU A CA 1
ATOM 3097 C C . LEU A 1 398 ? 15.794 -3.430 -14.443 1.00 91.38 398 LEU A C 1
ATOM 3099 O O . LEU A 1 398 ? 15.867 -4.264 -15.343 1.00 91.38 398 LEU A O 1
ATOM 3103 N N . PRO A 1 399 ? 16.861 -2.688 -14.094 1.00 92.56 399 PRO A N 1
ATOM 3104 C CA . PRO A 1 399 ? 18.118 -2.702 -14.843 1.00 92.56 399 PRO A CA 1
ATOM 3105 C C . PRO A 1 399 ? 18.973 -3.938 -14.538 1.00 92.56 399 PRO A C 1
ATOM 3107 O O . PRO A 1 399 ? 18.870 -4.533 -13.458 1.00 92.56 399 PRO A O 1
ATOM 3110 N N . THR A 1 400 ? 19.883 -4.271 -15.456 1.00 93.88 400 THR A N 1
ATOM 3111 C CA . THR A 1 400 ? 21.049 -5.109 -15.144 1.00 93.88 400 THR A CA 1
ATOM 3112 C C . THR A 1 400 ? 21.993 -4.410 -14.162 1.00 93.88 400 THR A C 1
ATOM 3114 O O . THR A 1 400 ? 21.967 -3.187 -14.008 1.00 93.88 400 THR A O 1
ATOM 3117 N N . TRP A 1 401 ? 22.904 -5.173 -13.549 1.00 94.56 401 TRP A N 1
ATOM 3118 C CA . TRP A 1 401 ? 24.009 -4.601 -12.777 1.00 94.56 401 TRP A CA 1
ATOM 3119 C C . TRP A 1 401 ? 24.815 -3.592 -13.601 1.00 94.56 401 TRP A C 1
ATOM 3121 O O . TRP A 1 401 ? 25.061 -2.490 -13.129 1.00 94.56 401 TRP A O 1
ATOM 3131 N N . ARG A 1 402 ? 25.176 -3.922 -14.851 1.00 91.62 402 ARG A N 1
ATOM 3132 C CA . ARG A 1 402 ? 25.991 -3.042 -15.710 1.00 91.62 402 ARG A CA 1
ATOM 3133 C C . ARG A 1 402 ? 25.291 -1.723 -16.044 1.00 91.62 402 ARG A C 1
ATOM 3135 O O . ARG A 1 402 ? 25.945 -0.689 -16.064 1.00 91.62 402 ARG A O 1
ATOM 3142 N N . GLU A 1 403 ? 23.981 -1.743 -16.290 1.00 91.69 403 GLU A N 1
ATOM 3143 C CA . GLU A 1 403 ? 23.214 -0.519 -16.564 1.00 91.69 403 GLU A CA 1
ATOM 3144 C C . GLU A 1 403 ? 23.029 0.369 -15.328 1.00 91.69 403 GLU A C 1
ATOM 3146 O O . GLU A 1 403 ? 22.833 1.569 -15.502 1.00 91.69 403 GLU A O 1
ATOM 3151 N N . ALA A 1 404 ? 23.049 -0.196 -14.115 1.00 91.75 404 ALA A N 1
ATOM 3152 C CA . ALA A 1 404 ? 22.870 0.540 -12.862 1.00 91.75 404 ALA A CA 1
ATOM 3153 C C . ALA A 1 404 ? 24.199 1.025 -12.259 1.00 91.75 404 ALA A C 1
ATOM 3155 O O . ALA A 1 404 ? 24.308 2.176 -11.866 1.00 91.75 404 ALA A O 1
ATOM 3156 N N . ASP A 1 405 ? 25.225 0.173 -12.228 1.00 89.75 405 ASP A N 1
ATOM 3157 C CA . ASP A 1 405 ? 26.553 0.470 -11.665 1.00 89.75 405 ASP A CA 1
ATOM 3158 C C . ASP A 1 405 ? 27.327 1.512 -12.498 1.00 89.75 405 ASP A C 1
ATOM 3160 O O . ASP A 1 405 ? 28.243 2.151 -11.993 1.00 89.75 405 ASP A O 1
ATOM 3164 N N . ALA A 1 406 ? 26.912 1.731 -13.753 1.00 85.38 406 ALA A N 1
ATOM 3165 C CA . ALA A 1 406 ? 27.373 2.812 -14.627 1.00 85.38 406 ALA A CA 1
ATOM 3166 C C . ALA A 1 406 ? 26.529 4.109 -14.533 1.00 85.38 406 ALA A C 1
ATOM 3168 O O . ALA A 1 406 ? 26.690 4.999 -15.370 1.00 85.38 406 ALA A O 1
ATOM 3169 N N . ARG A 1 407 ? 25.597 4.217 -13.572 1.00 76.88 407 ARG A N 1
ATOM 3170 C CA . ARG A 1 407 ? 24.750 5.403 -13.342 1.00 76.88 407 ARG A CA 1
ATOM 3171 C C . ARG A 1 407 ? 24.808 5.825 -11.875 1.00 76.88 407 ARG A C 1
ATOM 3173 O O . ARG A 1 407 ? 24.186 5.195 -11.025 1.00 76.88 407 ARG A O 1
ATOM 3180 N N . ASP A 1 408 ? 25.466 6.946 -11.596 1.00 66.00 408 ASP A N 1
ATOM 3181 C CA . ASP A 1 408 ? 25.493 7.517 -10.241 1.00 66.00 408 ASP A CA 1
ATOM 3182 C C . ASP A 1 408 ? 24.119 8.068 -9.794 1.00 66.00 408 ASP A C 1
ATOM 3184 O O . ASP A 1 408 ? 23.835 8.158 -8.601 1.00 66.00 408 ASP A O 1
ATOM 3188 N N . GLU A 1 409 ? 23.225 8.406 -10.733 1.00 79.19 409 GLU A N 1
ATOM 3189 C CA . GLU A 1 409 ? 21.885 8.916 -10.417 1.00 79.19 409 GLU A CA 1
ATOM 3190 C C . GLU A 1 409 ? 20.846 7.807 -10.166 1.00 79.19 409 GLU A C 1
ATOM 3192 O O . GLU A 1 409 ? 20.620 6.922 -10.994 1.00 79.19 409 GLU A O 1
ATOM 3197 N N . GLY A 1 410 ? 20.107 7.930 -9.056 1.00 88.62 410 GLY A N 1
ATOM 3198 C CA . GLY A 1 410 ? 18.905 7.132 -8.766 1.00 88.62 410 GLY A CA 1
ATOM 3199 C C . GLY A 1 410 ? 19.135 5.823 -8.001 1.00 88.62 410 GLY A C 1
ATOM 3200 O O . GLY A 1 410 ? 18.161 5.130 -7.684 1.00 88.62 410 GLY A O 1
ATOM 3201 N N . PHE A 1 411 ? 20.385 5.509 -7.655 1.00 94.44 411 PHE A N 1
ATOM 3202 C CA . PHE A 1 411 ? 20.765 4.327 -6.883 1.00 94.44 411 PHE A CA 1
ATOM 3203 C C . PHE A 1 411 ? 21.509 4.711 -5.600 1.00 94.44 411 PHE A C 1
ATOM 3205 O O . PHE A 1 411 ? 22.330 5.621 -5.590 1.00 94.44 411 PHE A O 1
ATOM 3212 N N . LEU A 1 412 ? 21.247 3.986 -4.513 1.00 94.81 412 LEU A N 1
ATOM 3213 C CA . LEU A 1 412 ? 21.991 4.084 -3.256 1.00 94.81 412 LEU A CA 1
ATOM 3214 C C . LEU A 1 412 ? 22.911 2.862 -3.136 1.00 94.81 412 LEU A C 1
ATOM 3216 O O . LEU A 1 412 ? 22.430 1.728 -3.156 1.00 94.81 412 LEU A O 1
ATOM 3220 N N . ARG A 1 413 ? 24.228 3.058 -3.005 1.00 94.50 413 ARG A N 1
ATOM 3221 C CA . ARG A 1 413 ? 25.185 1.945 -2.881 1.00 94.50 413 ARG A CA 1
ATOM 3222 C C . ARG A 1 413 ? 25.181 1.390 -1.455 1.00 94.50 413 ARG A C 1
ATOM 3224 O O . ARG A 1 413 ? 25.655 2.041 -0.534 1.00 94.50 413 ARG A O 1
ATOM 3231 N N . VAL A 1 414 ? 24.655 0.176 -1.284 1.00 94.56 414 VAL A N 1
ATOM 3232 C CA . VAL A 1 414 ? 24.523 -0.497 0.025 1.00 94.56 414 VAL A CA 1
ATOM 3233 C C . VAL A 1 414 ? 25.741 -1.378 0.331 1.00 94.56 414 VAL A C 1
ATOM 3235 O O . VAL A 1 414 ? 26.097 -1.583 1.488 1.00 94.56 414 VAL A O 1
ATOM 3238 N N . SER A 1 415 ? 26.405 -1.908 -0.699 1.00 94.00 415 SER A N 1
ATOM 3239 C CA . SER A 1 415 ? 27.731 -2.530 -0.587 1.00 94.00 415 SER A CA 1
ATOM 3240 C C . SER A 1 415 ? 28.461 -2.484 -1.934 1.00 94.00 415 SER A C 1
ATOM 3242 O O . SER A 1 415 ? 27.894 -2.047 -2.937 1.00 94.00 415 SER A O 1
ATOM 3244 N N . LYS A 1 416 ? 29.709 -2.974 -1.986 1.00 92.25 416 LYS A N 1
ATOM 3245 C CA . LYS A 1 416 ? 30.506 -3.062 -3.225 1.00 92.25 416 LYS A CA 1
ATOM 3246 C C . LYS A 1 416 ? 29.724 -3.687 -4.394 1.00 92.25 416 LYS A C 1
ATOM 3248 O O . LYS A 1 416 ? 29.786 -3.167 -5.501 1.00 92.25 416 LYS A O 1
ATOM 3253 N N . ASN A 1 417 ? 28.950 -4.740 -4.116 1.00 94.19 417 ASN A N 1
ATOM 3254 C CA . ASN A 1 417 ? 28.222 -5.540 -5.107 1.00 94.19 417 ASN A CA 1
ATOM 3255 C C . ASN A 1 417 ? 26.686 -5.430 -4.940 1.00 94.19 417 ASN A C 1
ATOM 3257 O O . ASN A 1 417 ? 25.967 -6.365 -5.297 1.00 94.19 417 ASN A O 1
ATOM 3261 N N . MET A 1 418 ? 26.167 -4.354 -4.330 1.00 95.94 418 MET A N 1
ATOM 3262 C CA . MET A 1 418 ? 24.726 -4.205 -4.080 1.00 95.94 418 MET A CA 1
ATOM 3263 C C . MET A 1 418 ? 24.267 -2.742 -4.081 1.00 95.94 418 MET A C 1
ATOM 3265 O O . MET A 1 418 ? 24.714 -1.939 -3.259 1.00 95.94 418 MET A O 1
ATOM 3269 N N . LEU A 1 419 ? 23.315 -2.425 -4.960 1.00 96.75 419 LEU A N 1
ATOM 3270 C CA . LEU A 1 419 ? 22.648 -1.122 -5.047 1.00 96.75 419 LEU A CA 1
ATOM 3271 C C . LEU A 1 419 ? 21.171 -1.245 -4.653 1.00 96.75 419 LEU A C 1
ATOM 3273 O O . LEU A 1 419 ? 20.528 -2.245 -4.965 1.00 96.75 419 LEU A O 1
ATOM 3277 N N . LEU A 1 420 ? 20.615 -0.206 -4.034 1.00 96.56 420 LEU A N 1
ATOM 3278 C CA . LEU A 1 420 ? 19.178 -0.003 -3.857 1.00 96.56 420 LEU A CA 1
ATOM 3279 C C . LEU A 1 420 ? 18.663 0.935 -4.954 1.00 96.56 420 LEU A C 1
ATOM 3281 O O . LEU A 1 420 ? 19.085 2.086 -5.044 1.00 96.56 420 LEU A O 1
ATOM 3285 N N . ASN A 1 421 ? 17.730 0.447 -5.767 1.00 96.25 421 ASN A N 1
ATOM 3286 C CA . ASN A 1 421 ? 16.989 1.220 -6.756 1.00 96.25 421 ASN A CA 1
ATOM 3287 C C . ASN A 1 421 ? 15.986 2.131 -6.034 1.00 96.25 421 ASN A C 1
ATOM 3289 O O . ASN A 1 421 ? 14.877 1.714 -5.686 1.00 96.25 421 ASN A O 1
ATOM 3293 N N . VAL A 1 422 ? 16.385 3.383 -5.799 1.00 95.88 422 VAL A N 1
ATOM 3294 C CA . VAL A 1 422 ? 15.592 4.357 -5.035 1.00 95.88 422 VAL A CA 1
ATOM 3295 C C . VAL A 1 422 ? 14.255 4.624 -5.728 1.00 95.88 422 VAL A C 1
ATOM 3297 O O . VAL A 1 422 ? 13.219 4.702 -5.070 1.00 95.88 422 VAL A O 1
ATOM 3300 N N . GLY A 1 423 ? 14.251 4.691 -7.063 1.00 94.75 423 GLY A N 1
ATOM 3301 C CA . GLY A 1 423 ? 13.043 4.933 -7.851 1.00 94.75 423 GLY A CA 1
ATOM 3302 C C . GLY A 1 423 ? 11.971 3.849 -7.694 1.00 94.75 423 GLY A C 1
ATOM 3303 O O . GLY A 1 423 ? 10.784 4.178 -7.651 1.00 94.75 423 GLY A O 1
ATOM 3304 N N . VAL A 1 424 ? 12.375 2.578 -7.591 1.00 95.94 424 VAL A N 1
ATOM 3305 C CA . VAL A 1 424 ? 11.461 1.444 -7.368 1.00 95.94 424 VAL A CA 1
ATOM 3306 C C . VAL A 1 424 ? 11.075 1.323 -5.893 1.00 95.94 424 VAL A C 1
ATOM 3308 O O . VAL A 1 424 ? 9.888 1.194 -5.597 1.00 95.94 424 VAL A O 1
ATOM 3311 N N . TYR A 1 425 ? 12.025 1.466 -4.961 1.00 97.62 425 TYR A N 1
ATOM 3312 C CA . TYR A 1 425 ? 11.728 1.431 -3.523 1.00 97.62 425 TYR A CA 1
ATOM 3313 C C . TYR A 1 425 ? 10.690 2.492 -3.126 1.00 97.62 425 TYR A C 1
ATOM 3315 O O . TYR A 1 425 ? 9.683 2.175 -2.487 1.00 97.62 425 TYR A O 1
ATOM 3323 N N . LYS A 1 426 ? 10.874 3.739 -3.579 1.00 97.12 426 LYS A N 1
ATOM 3324 C CA . LYS A 1 426 ? 9.908 4.814 -3.328 1.00 97.12 426 LYS A CA 1
ATOM 3325 C C . LYS A 1 426 ? 8.562 4.551 -4.003 1.00 97.12 426 LYS A C 1
ATOM 3327 O O . LYS A 1 426 ? 7.540 4.810 -3.383 1.00 97.12 426 LYS A O 1
ATOM 3332 N N . ALA A 1 427 ? 8.521 3.972 -5.208 1.00 96.00 427 ALA A N 1
ATOM 3333 C CA . ALA A 1 427 ? 7.257 3.590 -5.850 1.00 96.00 427 ALA A CA 1
ATOM 3334 C C . ALA A 1 427 ? 6.490 2.512 -5.053 1.00 96.00 427 ALA A C 1
ATOM 3336 O O . ALA A 1 427 ? 5.278 2.628 -4.876 1.00 96.00 427 ALA A O 1
ATOM 3337 N N . ARG A 1 428 ? 7.197 1.507 -4.519 1.00 96.69 428 ARG A N 1
ATOM 3338 C CA . ARG A 1 428 ? 6.640 0.431 -3.680 1.00 96.69 428 ARG A CA 1
ATOM 3339 C C . ARG A 1 428 ? 6.109 0.928 -2.331 1.00 96.69 428 ARG A C 1
ATOM 3341 O O . ARG A 1 428 ? 5.094 0.409 -1.867 1.00 96.69 428 ARG A O 1
ATOM 3348 N N . MET A 1 429 ? 6.769 1.907 -1.708 1.00 97.38 429 MET A N 1
ATOM 3349 C CA . MET A 1 429 ? 6.300 2.540 -0.463 1.00 97.38 429 MET A CA 1
ATOM 3350 C C . MET A 1 429 ? 5.180 3.557 -0.711 1.00 97.38 429 MET A C 1
ATOM 3352 O O . MET A 1 429 ? 4.232 3.621 0.069 1.00 97.38 429 MET A O 1
ATOM 3356 N N . ARG A 1 430 ? 5.230 4.294 -1.830 1.00 95.94 430 ARG A N 1
ATOM 3357 C CA . ARG A 1 430 ? 4.199 5.263 -2.220 1.00 95.94 430 ARG A CA 1
ATOM 3358 C C . ARG A 1 430 ? 2.825 4.605 -2.390 1.00 95.94 430 ARG A C 1
ATOM 3360 O O . ARG A 1 430 ? 1.871 5.149 -1.857 1.00 95.94 430 ARG A O 1
ATOM 3367 N N . LEU A 1 431 ? 2.722 3.421 -3.009 1.00 95.06 431 LEU A N 1
ATOM 3368 C CA . LEU A 1 431 ? 1.442 2.688 -3.097 1.00 95.06 431 LEU A CA 1
ATOM 3369 C C . LEU A 1 431 ? 0.814 2.436 -1.713 1.00 95.06 431 LEU A C 1
ATOM 3371 O O . LEU A 1 431 ? -0.392 2.581 -1.538 1.00 95.06 431 LEU A O 1
ATOM 3375 N N . THR A 1 432 ? 1.631 2.075 -0.719 1.00 95.44 432 THR A N 1
ATOM 3376 C CA . THR A 1 432 ? 1.176 1.838 0.659 1.00 95.44 432 THR A CA 1
ATOM 3377 C C . THR A 1 432 ? 0.745 3.140 1.345 1.00 95.44 432 THR A C 1
ATOM 3379 O O . THR A 1 432 ? -0.275 3.155 2.032 1.00 95.44 432 THR A O 1
ATOM 3382 N N . ALA A 1 433 ? 1.456 4.244 1.101 1.00 97.12 433 ALA A N 1
ATOM 3383 C CA . ALA A 1 433 ? 1.063 5.575 1.563 1.00 97.12 433 ALA A CA 1
ATOM 3384 C C . ALA A 1 433 ? -0.251 6.060 0.917 1.00 97.12 433 ALA A C 1
ATOM 3386 O O . ALA A 1 433 ? -1.137 6.548 1.613 1.00 97.12 433 ALA A O 1
ATOM 3387 N N . GLU A 1 434 ? -0.408 5.878 -0.399 1.00 96.44 434 GLU A N 1
ATOM 3388 C CA . GLU A 1 434 ? -1.618 6.218 -1.159 1.00 96.44 434 GLU A CA 1
ATOM 3389 C C . GLU A 1 434 ? -2.846 5.451 -0.631 1.00 96.44 434 GLU A C 1
ATOM 3391 O O . GLU A 1 434 ? -3.901 6.057 -0.441 1.00 96.44 434 GLU A O 1
ATOM 3396 N N . VAL A 1 435 ? -2.697 4.161 -0.292 1.00 96.75 435 VAL A N 1
ATOM 3397 C CA . VAL A 1 435 ? -3.757 3.371 0.365 1.00 96.75 435 VAL A CA 1
ATOM 3398 C C . VAL A 1 435 ? -4.112 3.929 1.746 1.00 96.75 435 VAL A C 1
ATOM 3400 O O . VAL A 1 435 ? -5.294 4.161 1.998 1.00 96.75 435 VAL A O 1
ATOM 3403 N N . LEU A 1 436 ? -3.139 4.167 2.640 1.00 97.38 436 LEU A N 1
ATOM 3404 C CA . LEU A 1 436 ? -3.469 4.613 4.003 1.00 97.38 436 LEU A CA 1
ATOM 3405 C C . LEU A 1 436 ? -4.081 6.019 4.016 1.00 97.38 436 LEU A C 1
ATOM 3407 O O . LEU A 1 436 ? -5.014 6.261 4.772 1.00 97.38 436 LEU A O 1
ATOM 3411 N N . LEU A 1 437 ? -3.594 6.935 3.174 1.00 97.19 437 LEU A N 1
ATOM 3412 C CA . LEU A 1 437 ? -4.137 8.293 3.071 1.00 97.19 437 LEU A CA 1
ATOM 3413 C C . LEU A 1 437 ? -5.576 8.295 2.528 1.00 97.19 437 LEU A C 1
ATOM 3415 O O . LEU A 1 437 ? -6.416 9.039 3.038 1.00 97.19 437 LEU A O 1
ATOM 3419 N N . ALA A 1 438 ? -5.878 7.448 1.536 1.00 96.19 438 ALA A N 1
ATOM 3420 C CA . ALA A 1 438 ? -7.231 7.297 1.004 1.00 96.19 438 ALA A CA 1
ATOM 3421 C C . ALA A 1 438 ? -8.189 6.671 2.033 1.00 96.19 438 ALA A C 1
ATOM 3423 O O . ALA A 1 438 ? -9.289 7.186 2.233 1.00 96.19 438 ALA A O 1
ATOM 3424 N N . GLU A 1 439 ? -7.756 5.607 2.717 1.00 97.19 439 GLU A N 1
ATOM 3425 C CA . GLU A 1 439 ? -8.519 4.927 3.772 1.00 97.19 439 GLU A CA 1
ATOM 3426 C C . GLU A 1 439 ? -8.796 5.863 4.954 1.00 97.19 439 GLU A C 1
ATOM 3428 O O . GLU A 1 439 ? -9.937 6.008 5.395 1.00 97.19 439 GLU A O 1
ATOM 3433 N N . ALA A 1 440 ? -7.769 6.574 5.423 1.00 97.25 440 ALA A N 1
ATOM 3434 C CA . ALA A 1 440 ? -7.886 7.544 6.501 1.00 97.25 440 ALA A CA 1
ATOM 3435 C C . ALA A 1 440 ? -8.865 8.673 6.153 1.00 97.25 440 ALA A C 1
ATOM 3437 O O . ALA A 1 440 ? -9.753 8.995 6.945 1.00 97.25 440 ALA A O 1
ATOM 3438 N N . GLY A 1 441 ? -8.739 9.239 4.947 1.00 96.00 441 GLY A N 1
ATOM 3439 C CA . GLY A 1 441 ? -9.647 10.266 4.449 1.00 96.00 441 GLY A CA 1
ATOM 3440 C C . GLY A 1 441 ? -11.093 9.776 4.345 1.00 96.00 441 GLY A C 1
ATOM 3441 O O . GLY A 1 441 ? -12.000 10.488 4.770 1.00 96.00 441 GLY A O 1
ATOM 3442 N N . ALA A 1 442 ? -11.318 8.556 3.844 1.00 95.50 442 ALA A N 1
ATOM 3443 C CA . ALA A 1 442 ? -12.650 7.965 3.720 1.00 95.50 442 ALA A CA 1
ATOM 3444 C C . ALA A 1 442 ? -13.303 7.698 5.088 1.00 95.50 442 ALA A C 1
ATOM 3446 O O . ALA A 1 442 ? -14.455 8.078 5.312 1.00 95.50 442 ALA A O 1
ATOM 3447 N N . ARG A 1 443 ? -12.564 7.098 6.032 1.00 96.81 443 ARG A N 1
ATOM 3448 C CA . ARG A 1 443 ? -13.066 6.788 7.382 1.00 96.81 443 ARG A CA 1
ATOM 3449 C C . ARG A 1 443 ? -13.380 8.043 8.191 1.00 96.81 443 ARG A C 1
ATOM 3451 O O . ARG A 1 443 ? -14.404 8.063 8.868 1.00 96.81 443 ARG A O 1
ATOM 3458 N N . ALA A 1 444 ? -12.542 9.078 8.094 1.00 96.69 444 ALA A N 1
ATOM 3459 C CA . ALA A 1 444 ? -12.775 10.359 8.755 1.00 96.69 444 ALA A CA 1
ATOM 3460 C C . ALA A 1 444 ? -13.939 11.139 8.122 1.00 96.69 444 ALA A C 1
ATOM 3462 O O . ALA A 1 444 ? -14.771 11.686 8.844 1.00 96.69 444 ALA A O 1
ATOM 3463 N N . ALA A 1 445 ? -14.054 11.141 6.787 1.00 95.38 445 ALA A N 1
ATOM 3464 C CA . ALA A 1 445 ? -15.182 11.759 6.086 1.00 95.38 445 ALA A CA 1
ATOM 3465 C C . ALA A 1 445 ? -16.531 11.145 6.492 1.00 95.38 445 ALA A C 1
ATOM 3467 O O . ALA A 1 445 ? -17.491 11.884 6.702 1.00 95.38 445 ALA A O 1
ATOM 3468 N N . ALA A 1 446 ? -16.588 9.822 6.677 1.00 94.81 446 ALA A N 1
ATOM 3469 C CA . ALA A 1 446 ? -17.784 9.115 7.139 1.00 94.81 446 ALA A CA 1
ATOM 3470 C C . ALA A 1 446 ? -18.228 9.483 8.574 1.00 94.81 446 ALA A C 1
ATOM 3472 O O . ALA A 1 446 ? -19.371 9.217 8.936 1.00 94.81 446 ALA A O 1
ATOM 3473 N N . GLU A 1 447 ? -17.357 10.102 9.379 1.00 93.81 447 GLU A N 1
ATOM 3474 C CA . GLU A 1 447 ? -17.664 10.609 10.729 1.00 93.81 447 GLU A CA 1
ATOM 3475 C C . GLU A 1 447 ? -17.812 12.142 10.780 1.00 93.81 447 GLU A C 1
ATOM 3477 O O . GLU A 1 447 ? -18.077 12.699 11.841 1.00 93.81 447 GLU A O 1
ATOM 3482 N N . GLY A 1 448 ? -17.607 12.851 9.662 1.00 95.56 448 GLY A N 1
ATOM 3483 C CA . GLY A 1 448 ? -17.510 14.318 9.644 1.00 95.56 448 GLY A CA 1
ATOM 3484 C C . GLY A 1 448 ? -16.216 14.878 10.262 1.00 95.56 448 GLY A C 1
ATOM 3485 O O . GLY A 1 448 ? -16.106 16.085 10.470 1.00 95.56 448 GLY A O 1
ATOM 3486 N N . LEU A 1 449 ? -15.229 14.020 10.536 1.00 96.38 449 LEU A N 1
ATOM 3487 C CA . LEU A 1 449 ? -13.973 14.347 11.217 1.00 96.38 449 LEU A CA 1
ATOM 3488 C C . LEU A 1 449 ? -12.809 14.563 10.227 1.00 96.38 449 LEU A C 1
ATOM 3490 O O . LEU A 1 449 ? -12.953 14.481 8.998 1.00 96.38 449 LEU A O 1
ATOM 3494 N N . LYS A 1 450 ? -11.619 14.827 10.781 1.00 97.62 450 LYS A N 1
ATOM 3495 C CA . LYS A 1 450 ? -10.325 14.682 10.093 1.00 97.62 450 LYS A CA 1
ATOM 3496 C C . LYS A 1 450 ? -9.569 13.461 10.620 1.00 97.62 450 LYS A C 1
ATOM 3498 O O . LYS A 1 450 ? -9.759 13.065 11.762 1.00 97.62 450 LYS A O 1
ATOM 3503 N N . ALA A 1 451 ? -8.679 12.882 9.827 1.00 98.06 451 ALA A N 1
ATOM 3504 C CA . ALA A 1 451 ? -7.782 11.826 10.272 1.00 98.06 451 ALA A CA 1
ATOM 3505 C C . ALA A 1 451 ? -6.495 12.398 10.883 1.00 98.06 451 ALA A C 1
ATOM 3507 O O . ALA A 1 451 ? -5.854 13.280 10.297 1.00 98.06 451 ALA A O 1
ATOM 3508 N N . TYR A 1 452 ? -6.093 11.825 12.015 1.00 98.62 452 TYR A N 1
ATOM 3509 C CA . TYR A 1 452 ? -4.713 11.821 12.489 1.00 98.62 452 TYR A CA 1
ATOM 3510 C C . TYR A 1 452 ? -4.101 10.475 12.075 1.00 98.62 452 TYR A C 1
ATOM 3512 O O . TYR A 1 452 ? -4.524 9.425 12.565 1.00 98.62 452 TYR A O 1
ATOM 3520 N N . VAL A 1 453 ? -3.154 10.489 11.135 1.00 98.31 453 VAL A N 1
ATOM 3521 C CA . VAL A 1 453 ? -2.583 9.275 10.534 1.00 98.31 453 VAL A CA 1
ATOM 3522 C C . VAL A 1 453 ? -1.268 8.917 11.221 1.00 98.31 453 VAL A C 1
ATOM 3524 O O . VAL A 1 453 ? -0.274 9.618 11.051 1.00 98.31 453 VAL A O 1
ATOM 3527 N N . HIS A 1 454 ? -1.251 7.812 11.968 1.00 97.94 454 HIS A N 1
ATOM 3528 C CA . HIS A 1 454 ? -0.041 7.274 12.593 1.00 97.94 454 HIS A CA 1
ATOM 3529 C C . HIS A 1 454 ? 0.656 6.286 11.645 1.00 97.94 454 HIS A C 1
ATOM 3531 O O . HIS A 1 454 ? 0.129 5.210 11.324 1.00 97.94 454 HIS A O 1
ATOM 3537 N N . VAL A 1 455 ? 1.863 6.649 11.212 1.00 96.56 455 VAL A N 1
ATOM 3538 C CA . VAL A 1 455 ? 2.698 5.890 10.279 1.00 96.56 455 VAL A CA 1
ATOM 3539 C C . VAL A 1 455 ? 3.828 5.199 11.037 1.00 96.56 455 VAL A C 1
ATOM 3541 O O . VAL A 1 455 ? 4.755 5.849 11.516 1.00 96.56 455 VAL A O 1
ATOM 3544 N N . VAL A 1 456 ? 3.786 3.866 11.095 1.00 94.12 456 VAL A N 1
ATOM 3545 C CA . VAL A 1 456 ? 4.913 3.057 11.590 1.00 94.12 456 VAL A CA 1
ATOM 3546 C C . VAL A 1 456 ? 5.930 2.772 10.479 1.00 94.12 456 VAL A C 1
ATOM 3548 O O . VAL A 1 456 ? 5.604 2.772 9.292 1.00 94.12 456 VAL A O 1
ATOM 3551 N N . GLY A 1 457 ? 7.174 2.459 10.853 1.00 93.25 457 GLY A N 1
ATOM 3552 C CA . GLY A 1 457 ? 8.249 2.122 9.910 1.00 93.25 457 GLY A CA 1
ATOM 3553 C C . GLY A 1 457 ? 8.081 0.777 9.184 1.00 93.25 457 GLY A C 1
ATOM 3554 O O . GLY A 1 457 ? 8.756 -0.205 9.510 1.00 93.25 457 GLY A O 1
ATOM 3555 N N . LEU A 1 458 ? 7.210 0.726 8.172 1.00 93.88 458 LEU A N 1
ATOM 3556 C CA . LEU A 1 458 ? 6.917 -0.468 7.368 1.00 93.88 458 LEU A CA 1
ATOM 3557 C C . LEU A 1 458 ? 8.160 -0.946 6.589 1.00 93.88 458 LEU A C 1
ATOM 3559 O O . LEU A 1 458 ? 8.605 -0.323 5.629 1.00 93.88 458 LEU A O 1
ATOM 3563 N N . GLY A 1 459 ? 8.733 -2.081 7.002 1.00 92.44 459 GLY A N 1
ATOM 3564 C CA . GLY A 1 459 ? 9.961 -2.643 6.416 1.00 92.44 459 GLY A CA 1
ATOM 3565 C C . GLY A 1 459 ? 11.267 -1.960 6.857 1.00 92.44 459 GLY A C 1
ATOM 3566 O O . GLY A 1 459 ? 12.347 -2.461 6.545 1.00 92.44 459 GLY A O 1
ATOM 3567 N N . LEU A 1 460 ? 11.201 -0.877 7.643 1.00 93.62 460 LEU A N 1
ATOM 3568 C CA . LEU A 1 460 ? 12.377 -0.163 8.173 1.00 93.62 460 LEU A CA 1
ATOM 3569 C C . LEU A 1 460 ? 13.048 -0.878 9.363 1.00 93.62 460 LEU A C 1
ATOM 3571 O O . LEU A 1 460 ? 14.154 -0.528 9.769 1.00 93.62 460 LEU A O 1
ATOM 3575 N N . GLY A 1 461 ? 12.402 -1.908 9.916 1.00 89.44 461 GLY A N 1
ATOM 3576 C CA . GLY A 1 461 ? 12.964 -2.769 10.957 1.00 89.44 461 GLY A CA 1
ATOM 3577 C C . GLY A 1 461 ? 14.009 -3.758 10.422 1.00 89.44 461 GLY A C 1
ATOM 3578 O O . GLY A 1 461 ? 14.943 -3.408 9.703 1.00 89.44 461 GLY A O 1
ATOM 3579 N N . VAL A 1 462 ? 13.849 -5.042 10.750 1.00 87.81 462 VAL A N 1
ATOM 3580 C CA . VAL A 1 462 ? 14.805 -6.107 10.378 1.00 87.81 462 VAL A CA 1
ATOM 3581 C C . VAL A 1 462 ? 14.870 -6.423 8.873 1.00 87.81 462 VAL A C 1
ATOM 3583 O O . VAL A 1 462 ? 15.606 -7.330 8.485 1.00 87.81 462 VAL A O 1
ATOM 3586 N N . TRP A 1 463 ? 14.136 -5.697 8.020 1.00 91.38 463 TRP A N 1
ATOM 3587 C CA . TRP A 1 463 ? 14.105 -5.883 6.564 1.00 91.38 463 TRP A CA 1
ATOM 3588 C C . TRP A 1 463 ? 14.885 -4.830 5.761 1.00 91.38 463 TRP A C 1
ATOM 3590 O O . TRP A 1 463 ? 15.168 -5.095 4.595 1.00 91.38 463 TRP A O 1
ATOM 3600 N N . ARG A 1 464 ? 15.282 -3.678 6.328 1.00 94.19 464 ARG A N 1
ATOM 3601 C CA . ARG A 1 464 ? 15.949 -2.616 5.543 1.00 94.19 464 ARG A CA 1
ATOM 3602 C C . ARG A 1 464 ? 17.337 -3.017 5.037 1.00 94.19 464 ARG A C 1
ATOM 3604 O O . ARG A 1 464 ? 18.157 -3.568 5.775 1.00 94.19 464 ARG A O 1
ATOM 3611 N N . ALA A 1 465 ? 17.621 -2.717 3.774 1.00 94.94 465 ALA A N 1
ATOM 3612 C CA . ALA A 1 465 ? 18.929 -2.844 3.148 1.00 94.94 465 ALA A CA 1
ATOM 3613 C C . ALA A 1 465 ? 19.939 -1.859 3.763 1.00 94.94 465 ALA A C 1
ATOM 3615 O O . ALA A 1 465 ? 20.973 -2.324 4.243 1.00 94.94 465 ALA A O 1
ATOM 3616 N N . SER A 1 466 ? 19.595 -0.565 3.831 1.00 94.81 466 SER A N 1
ATOM 3617 C CA . SER A 1 466 ? 20.384 0.503 4.479 1.00 94.81 466 SER A CA 1
ATOM 3618 C C . SER A 1 466 ? 19.549 1.328 5.470 1.00 94.81 466 SER A C 1
ATOM 3620 O O . SER A 1 466 ? 18.322 1.255 5.442 1.00 94.81 466 SER A O 1
ATOM 3622 N N . LYS A 1 467 ? 20.207 2.126 6.327 1.00 94.56 467 LYS A N 1
ATOM 3623 C CA . LYS A 1 467 ? 19.563 3.091 7.246 1.00 94.56 467 LYS A CA 1
ATOM 3624 C C . LYS A 1 467 ? 18.893 4.254 6.508 1.00 94.56 467 LYS A C 1
ATOM 3626 O O . LYS A 1 467 ? 17.863 4.739 6.952 1.00 94.56 467 LYS A O 1
ATOM 3631 N N . ASP A 1 468 ? 19.436 4.653 5.362 1.00 95.06 468 ASP A N 1
ATOM 3632 C CA . ASP A 1 468 ? 18.969 5.816 4.583 1.00 95.06 468 ASP A CA 1
ATOM 3633 C C . ASP A 1 468 ? 17.556 5.607 4.005 1.00 95.06 468 ASP A C 1
ATOM 3635 O O . ASP A 1 468 ? 16.898 6.546 3.558 1.00 95.06 468 ASP A O 1
ATOM 3639 N N . GLN A 1 469 ? 17.056 4.365 4.050 1.00 96.75 469 GLN A N 1
ATOM 3640 C CA . GLN A 1 469 ? 15.672 4.040 3.727 1.00 96.75 469 GLN A CA 1
ATOM 3641 C C . GLN A 1 469 ? 14.651 4.768 4.597 1.00 96.75 469 GLN A C 1
ATOM 3643 O O . GLN A 1 469 ? 13.556 5.005 4.105 1.00 96.75 469 GLN A O 1
ATOM 3648 N N . ASP A 1 470 ? 14.977 5.124 5.839 1.00 97.19 470 ASP A N 1
ATOM 3649 C CA . ASP A 1 470 ? 14.053 5.833 6.725 1.00 97.19 470 ASP A CA 1
ATOM 3650 C C . ASP A 1 470 ? 13.692 7.209 6.137 1.00 97.19 470 ASP A C 1
ATOM 3652 O O . ASP A 1 470 ? 12.511 7.545 6.018 1.00 97.19 470 ASP A O 1
ATOM 3656 N N . ALA A 1 471 ? 14.694 7.946 5.639 1.00 97.38 471 ALA A N 1
ATOM 3657 C CA . ALA A 1 471 ? 14.483 9.177 4.883 1.00 97.38 471 ALA A CA 1
ATOM 3658 C C . ALA A 1 471 ? 13.728 8.902 3.574 1.00 97.38 471 ALA A C 1
ATOM 3660 O O . ALA A 1 471 ? 12.676 9.490 3.345 1.00 97.38 471 ALA A O 1
ATOM 3661 N N . LEU A 1 472 ? 14.194 7.953 2.745 1.00 97.94 472 LEU A N 1
ATOM 3662 C CA . LEU A 1 472 ? 13.544 7.616 1.464 1.00 97.94 472 LEU A CA 1
ATOM 3663 C C . LEU A 1 472 ? 12.075 7.175 1.616 1.00 97.94 472 LEU A C 1
ATOM 3665 O O . LEU A 1 472 ? 11.286 7.360 0.687 1.00 97.94 472 LEU A O 1
ATOM 3669 N N . PHE A 1 473 ? 11.715 6.595 2.763 1.00 98.38 473 PHE A N 1
ATOM 3670 C CA . PHE A 1 473 ? 10.357 6.214 3.133 1.00 98.38 473 PHE A CA 1
ATOM 3671 C C . PHE A 1 473 ? 9.495 7.450 3.386 1.00 98.38 473 PHE A C 1
ATOM 3673 O O . PHE A 1 473 ? 8.517 7.629 2.664 1.00 98.38 473 PHE A O 1
ATOM 3680 N N . ALA A 1 474 ? 9.868 8.336 4.319 1.00 98.19 474 ALA A N 1
ATOM 3681 C CA . ALA A 1 474 ? 9.135 9.588 4.565 1.00 98.19 474 ALA A CA 1
ATOM 3682 C C . ALA A 1 474 ? 8.976 10.402 3.264 1.00 98.19 474 ALA A C 1
ATOM 3684 O O . ALA A 1 474 ? 7.891 10.857 2.903 1.00 98.19 474 ALA A O 1
ATOM 3685 N N . ASP A 1 475 ? 10.040 10.447 2.470 1.00 97.94 475 ASP A N 1
ATOM 3686 C CA . ASP A 1 475 ? 10.099 11.088 1.161 1.00 97.94 475 ASP A CA 1
ATOM 3687 C C . ASP A 1 475 ? 9.163 10.451 0.105 1.00 97.94 475 ASP A C 1
ATOM 3689 O O . ASP A 1 475 ? 8.829 11.090 -0.894 1.00 97.94 475 ASP A O 1
ATOM 3693 N N . ALA A 1 476 ? 8.740 9.192 0.279 1.00 97.75 476 ALA A N 1
ATOM 3694 C CA . ALA A 1 476 ? 7.742 8.514 -0.560 1.00 97.75 476 ALA A CA 1
ATOM 3695 C C . ALA A 1 476 ? 6.297 8.806 -0.114 1.00 97.75 476 ALA A C 1
ATOM 3697 O O . ALA A 1 476 ? 5.406 8.887 -0.961 1.00 97.75 476 ALA A O 1
ATOM 3698 N N . TRP A 1 477 ? 6.069 9.044 1.182 1.00 97.50 477 TRP A N 1
ATOM 3699 C CA . TRP A 1 477 ? 4.797 9.576 1.691 1.00 97.50 477 TRP A CA 1
ATOM 3700 C C . TRP A 1 477 ? 4.574 11.018 1.236 1.00 97.50 477 TRP A C 1
ATOM 3702 O O . TRP A 1 477 ? 3.466 11.362 0.831 1.00 97.50 477 TRP A O 1
ATOM 3712 N N . GLY A 1 478 ? 5.628 11.836 1.180 1.00 97.06 478 GLY A N 1
ATOM 3713 C CA . GLY A 1 478 ? 5.561 13.153 0.545 1.00 97.06 478 GLY A CA 1
ATOM 3714 C C . GLY A 1 478 ? 5.161 13.072 -0.935 1.00 97.06 478 GLY A C 1
ATOM 3715 O O . GLY A 1 478 ? 4.357 13.872 -1.408 1.00 97.06 478 GLY A O 1
ATOM 3716 N N . GLU A 1 479 ? 5.653 12.072 -1.676 1.00 95.81 479 GLU A N 1
ATOM 3717 C CA . GLU A 1 479 ? 5.233 11.847 -3.069 1.00 95.81 479 GLU A CA 1
ATOM 3718 C C . GLU A 1 479 ? 3.782 11.356 -3.196 1.00 95.81 479 GLU A C 1
ATOM 3720 O O . GLU A 1 479 ? 3.150 11.638 -4.214 1.00 95.81 479 GLU A O 1
ATOM 3725 N N . ALA A 1 480 ? 3.245 10.669 -2.182 1.00 95.56 480 ALA A N 1
ATOM 3726 C CA . ALA A 1 480 ? 1.825 10.329 -2.101 1.00 95.56 480 ALA A CA 1
ATOM 3727 C C . ALA A 1 480 ? 0.968 11.570 -1.796 1.00 95.56 480 ALA A C 1
ATOM 3729 O O . ALA A 1 480 ? -0.003 11.825 -2.501 1.00 95.56 480 ALA A O 1
ATOM 3730 N N . LEU A 1 481 ? 1.359 12.400 -0.821 1.00 94.69 481 LEU A N 1
ATOM 3731 C CA . LEU A 1 481 ? 0.669 13.655 -0.481 1.00 94.69 481 LEU A CA 1
ATOM 3732 C C . LEU A 1 481 ? 0.634 14.648 -1.659 1.00 94.69 481 LEU A C 1
ATOM 3734 O O . LEU A 1 481 ? -0.373 15.322 -1.854 1.00 94.69 481 LEU A O 1
ATOM 3738 N N . GLN A 1 482 ? 1.687 14.698 -2.485 1.00 91.38 482 GLN A N 1
ATOM 3739 C CA . GLN A 1 482 ? 1.722 15.493 -3.727 1.00 91.38 482 GLN A CA 1
ATOM 3740 C C . GLN A 1 482 ? 0.827 14.950 -4.854 1.00 91.38 482 GLN A C 1
ATOM 3742 O O . GLN A 1 482 ? 0.532 15.684 -5.802 1.00 91.38 482 GLN A O 1
ATOM 3747 N N . ALA A 1 483 ? 0.447 13.672 -4.803 1.00 85.25 483 ALA A N 1
ATOM 3748 C CA . ALA A 1 483 ? -0.324 12.998 -5.847 1.00 85.25 483 ALA A CA 1
ATOM 3749 C C . ALA A 1 483 ? -1.789 12.735 -5.466 1.00 85.25 483 ALA A C 1
ATOM 3751 O O . ALA A 1 483 ? -2.619 12.564 -6.357 1.00 85.25 483 ALA A O 1
ATOM 3752 N N . ALA A 1 484 ? -2.100 12.712 -4.168 1.00 77.06 484 ALA A N 1
ATOM 3753 C CA . ALA A 1 484 ? -3.413 12.394 -3.628 1.00 77.06 484 ALA A CA 1
ATOM 3754 C C . ALA A 1 484 ? -4.530 13.236 -4.289 1.00 77.06 484 ALA A C 1
ATOM 3756 O O . ALA A 1 484 ? -4.451 14.467 -4.277 1.00 77.06 484 ALA A O 1
ATOM 3757 N N . PRO A 1 485 ? -5.606 12.611 -4.815 1.00 62.00 485 PRO A N 1
ATOM 3758 C CA . PRO A 1 485 ? -6.725 13.329 -5.437 1.00 62.00 485 PRO A CA 1
ATOM 3759 C C . PRO A 1 485 ? -7.400 14.344 -4.505 1.00 62.00 485 PRO A C 1
ATOM 3761 O O . PRO A 1 485 ? -7.925 15.357 -4.963 1.00 62.00 485 PRO A O 1
ATOM 3764 N N . SER A 1 486 ? -7.387 14.068 -3.198 1.00 71.88 486 SER A N 1
ATOM 3765 C CA . SER A 1 486 ? -7.759 14.996 -2.134 1.00 71.88 486 SER A CA 1
ATOM 3766 C C . SER A 1 486 ? -7.162 14.531 -0.806 1.00 71.88 486 SER A C 1
ATOM 3768 O O . SER A 1 486 ? -7.273 13.360 -0.453 1.00 71.88 486 SER A O 1
ATOM 3770 N N . THR A 1 487 ? -6.587 15.458 -0.040 1.00 82.44 487 THR A N 1
ATOM 3771 C CA . THR A 1 487 ? -6.204 15.266 1.371 1.00 82.44 487 THR A CA 1
ATOM 3772 C C . THR A 1 487 ? -7.180 15.961 2.329 1.00 82.44 487 THR A C 1
ATOM 3774 O O . THR A 1 487 ? -6.898 16.079 3.514 1.00 82.44 487 THR A O 1
ATOM 3777 N N . ALA A 1 488 ? -8.353 16.408 1.856 1.00 86.88 488 ALA A N 1
ATOM 3778 C CA . ALA A 1 488 ? -9.254 17.301 2.600 1.00 86.88 488 ALA A CA 1
ATOM 3779 C C . ALA A 1 488 ? -9.780 16.753 3.945 1.00 86.88 488 ALA A C 1
ATOM 3781 O O . ALA A 1 488 ? -10.238 17.536 4.780 1.00 86.88 488 ALA A O 1
ATOM 3782 N N . HIS A 1 489 ? -9.723 15.436 4.166 1.00 94.81 489 HIS A N 1
ATOM 3783 C CA . HIS A 1 489 ? -10.090 14.777 5.427 1.00 94.81 489 HIS A CA 1
ATOM 3784 C C . HIS A 1 489 ? -8.893 14.211 6.206 1.00 94.81 489 HIS A C 1
ATOM 3786 O O . HIS A 1 489 ? -9.095 13.487 7.171 1.00 94.81 489 HIS A O 1
ATOM 3792 N N . VAL A 1 490 ? -7.658 14.571 5.854 1.00 96.94 490 VAL A N 1
ATOM 3793 C CA . VAL A 1 490 ? -6.451 14.298 6.649 1.00 96.94 490 VAL A CA 1
ATOM 3794 C C . VAL A 1 490 ? -5.977 15.619 7.256 1.00 96.94 490 VAL A C 1
ATOM 3796 O O . VAL A 1 490 ? -5.859 16.609 6.539 1.00 96.94 490 VAL A O 1
ATOM 3799 N N . ALA A 1 491 ? -5.729 15.647 8.567 1.00 97.81 491 ALA A N 1
ATOM 3800 C CA . ALA A 1 491 ? -5.171 16.815 9.261 1.00 97.81 491 ALA A CA 1
ATOM 3801 C C . ALA A 1 491 ? -3.699 16.616 9.636 1.00 97.81 491 ALA A C 1
ATOM 3803 O O . ALA A 1 491 ? -2.921 17.565 9.596 1.00 97.81 491 ALA A O 1
ATOM 3804 N N . HIS A 1 492 ? -3.297 15.386 9.968 1.00 98.50 492 HIS A N 1
ATOM 3805 C CA . HIS A 1 492 ? -1.940 15.095 10.431 1.00 98.50 492 HIS A CA 1
ATOM 3806 C C . HIS A 1 492 ? -1.418 13.778 9.855 1.00 98.50 492 HIS A C 1
ATOM 3808 O O . HIS A 1 492 ? -2.176 12.813 9.734 1.00 98.50 492 HIS A O 1
ATOM 3814 N N . VAL A 1 493 ? -0.121 13.737 9.553 1.00 98.38 493 VAL A N 1
ATOM 3815 C CA . VAL A 1 493 ? 0.645 12.518 9.258 1.00 98.38 493 VAL A CA 1
ATOM 3816 C C . VAL A 1 493 ? 1.847 12.494 10.198 1.00 98.38 493 VAL A C 1
ATOM 3818 O O . VAL A 1 493 ? 2.730 13.343 10.094 1.00 98.38 493 VAL A O 1
ATOM 3821 N N . ASP A 1 494 ? 1.855 11.541 11.127 1.00 98.50 494 ASP A N 1
ATOM 3822 C CA . ASP A 1 494 ? 2.891 11.370 12.146 1.00 98.50 494 ASP A CA 1
ATOM 3823 C C . ASP A 1 494 ? 3.767 10.157 11.815 1.00 98.50 494 ASP A C 1
ATOM 3825 O O . ASP A 1 494 ? 3.290 9.020 11.768 1.00 98.50 494 ASP A O 1
ATOM 3829 N N . PHE A 1 495 ? 5.050 10.409 11.564 1.00 98.06 495 PHE A N 1
ATOM 3830 C CA . PHE A 1 495 ? 6.067 9.392 11.328 1.00 98.06 495 PHE A CA 1
ATOM 3831 C C . PHE A 1 495 ? 6.681 8.958 12.664 1.00 98.06 495 PHE A C 1
ATOM 3833 O O . PHE A 1 495 ? 7.690 9.512 13.105 1.00 98.06 495 PHE A O 1
ATOM 3840 N N . SER A 1 496 ? 6.077 7.963 13.316 1.00 95.12 496 SER A N 1
ATOM 3841 C CA . SER A 1 496 ? 6.506 7.535 14.651 1.00 95.12 496 SER A CA 1
ATOM 3842 C C . SER A 1 496 ? 7.590 6.454 14.603 1.00 95.12 496 SER A C 1
ATOM 3844 O O . SER A 1 496 ? 7.466 5.440 13.909 1.00 95.12 496 SER A O 1
ATOM 3846 N N . TRP A 1 497 ? 8.659 6.654 15.382 1.00 93.06 497 TRP A N 1
ATOM 3847 C CA . TRP A 1 497 ? 9.838 5.775 15.470 1.00 93.06 497 TRP A CA 1
ATOM 3848 C C . TRP A 1 497 ? 10.577 5.551 14.133 1.00 93.06 497 TRP A C 1
ATOM 3850 O O . TRP A 1 497 ? 11.252 4.533 13.954 1.00 93.06 497 TRP A O 1
ATOM 3860 N N . ILE A 1 498 ? 10.480 6.505 13.204 1.00 95.62 498 ILE A N 1
ATOM 3861 C CA . ILE A 1 498 ? 11.170 6.499 11.905 1.00 95.62 498 ILE A CA 1
ATOM 3862 C C . ILE A 1 498 ? 12.390 7.427 11.980 1.00 95.62 498 ILE A C 1
ATOM 3864 O O . ILE A 1 498 ? 12.289 8.547 12.471 1.00 95.62 498 ILE A O 1
ATOM 3868 N N . GLY A 1 499 ? 13.555 6.973 11.505 1.00 94.88 499 GLY A N 1
ATOM 3869 C CA . GLY A 1 499 ? 14.804 7.744 11.529 1.00 94.88 499 GLY A CA 1
ATOM 3870 C C . GLY A 1 499 ? 14.922 8.770 10.399 1.00 94.88 499 GLY A C 1
ATOM 3871 O O . GLY A 1 499 ? 15.859 8.681 9.608 1.00 94.88 499 GLY A O 1
ATOM 3872 N N . ALA A 1 500 ? 13.968 9.696 10.293 1.00 95.25 500 ALA A N 1
ATOM 3873 C CA . ALA A 1 500 ? 13.950 10.757 9.288 1.00 95.25 500 ALA A CA 1
ATOM 3874 C C . ALA A 1 500 ? 13.555 12.101 9.913 1.00 95.25 500 ALA A C 1
ATOM 3876 O O . ALA A 1 500 ? 12.654 12.142 10.742 1.00 95.25 500 ALA A O 1
ATOM 3877 N N . ASP A 1 501 ? 14.190 13.188 9.470 1.00 94.81 501 ASP A N 1
ATOM 3878 C CA . ASP A 1 501 ? 13.942 14.544 9.990 1.00 94.81 501 ASP A CA 1
ATOM 3879 C C . ASP A 1 501 ? 13.083 15.413 9.047 1.00 94.81 501 ASP A C 1
ATOM 3881 O O . ASP A 1 501 ? 12.696 16.530 9.399 1.00 94.81 501 ASP A O 1
ATOM 3885 N N . THR A 1 502 ? 12.822 14.940 7.817 1.00 97.44 502 THR A N 1
ATOM 3886 C CA . THR A 1 502 ? 11.982 15.642 6.831 1.00 97.44 502 THR A CA 1
ATOM 3887 C C . THR A 1 502 ? 11.197 14.701 5.912 1.00 97.44 502 THR A C 1
ATOM 3889 O O . THR A 1 502 ? 11.591 13.562 5.666 1.00 97.44 502 THR A O 1
ATOM 3892 N N . CYS A 1 503 ? 10.099 15.216 5.355 1.00 96.81 503 CYS A N 1
ATOM 3893 C CA . CYS A 1 503 ? 9.267 14.595 4.325 1.00 96.81 503 CYS A CA 1
ATOM 3894 C C . CYS A 1 503 ? 9.286 15.501 3.078 1.00 96.81 503 CYS A C 1
ATOM 3896 O O . CYS A 1 503 ? 8.635 16.545 3.074 1.00 96.81 503 CYS A O 1
ATOM 3898 N N . LEU A 1 504 ? 10.082 15.176 2.046 1.00 96.00 504 LEU A N 1
ATOM 3899 C CA . LEU A 1 504 ? 10.389 16.084 0.919 1.00 96.00 504 LEU A CA 1
ATOM 3900 C C . LEU A 1 504 ? 10.831 17.493 1.375 1.00 96.00 504 LEU A C 1
ATOM 3902 O O . LEU A 1 504 ? 10.445 18.502 0.785 1.00 96.00 504 LEU A O 1
ATOM 3906 N N . GLY A 1 505 ? 11.631 17.564 2.445 1.00 95.81 505 GLY A N 1
ATOM 3907 C CA . GLY A 1 505 ? 12.124 18.814 3.037 1.00 95.81 505 GLY A CA 1
ATOM 3908 C C . GLY A 1 505 ? 11.189 19.483 4.056 1.00 95.81 505 GLY A C 1
ATOM 3909 O O . GLY A 1 505 ? 11.637 20.379 4.768 1.00 95.81 505 GLY A O 1
ATOM 3910 N N . VAL A 1 506 ? 9.934 19.036 4.184 1.00 97.75 506 VAL A N 1
ATOM 3911 C CA . VAL A 1 506 ? 8.992 19.504 5.219 1.00 97.75 506 VAL A CA 1
ATOM 3912 C C . VAL A 1 506 ? 9.390 18.913 6.572 1.00 97.75 506 VAL A C 1
ATOM 3914 O O . VAL A 1 506 ? 9.562 17.697 6.668 1.00 97.75 506 VAL A O 1
ATOM 3917 N N . ARG A 1 507 ? 9.553 19.754 7.598 1.00 97.88 507 ARG A N 1
ATOM 3918 C CA . ARG A 1 507 ? 9.947 19.354 8.963 1.00 97.88 507 ARG A CA 1
ATOM 3919 C C . ARG A 1 507 ? 8.737 19.073 9.860 1.00 97.88 507 ARG A C 1
ATOM 3921 O O . ARG A 1 507 ? 7.597 19.342 9.488 1.00 97.88 507 ARG A O 1
ATOM 3928 N N . ASP A 1 508 ? 9.023 18.560 11.053 1.00 98.19 508 ASP A N 1
ATOM 3929 C CA . ASP A 1 508 ? 8.077 18.446 12.167 1.00 98.19 508 ASP A CA 1
ATOM 3930 C C . ASP A 1 508 ? 7.304 19.756 12.427 1.00 98.19 508 ASP A C 1
ATOM 3932 O O . ASP A 1 508 ? 7.847 20.856 12.276 1.00 98.19 508 ASP A O 1
ATOM 3936 N N . GLY A 1 509 ? 6.016 19.638 12.757 1.00 97.81 509 GLY A N 1
ATOM 3937 C CA . GLY A 1 509 ? 5.097 20.751 13.003 1.00 97.81 509 GLY A CA 1
ATOM 3938 C C . GLY A 1 509 ? 4.696 21.577 11.769 1.00 97.81 509 GLY A C 1
ATOM 3939 O O . GLY A 1 509 ? 3.849 22.464 11.886 1.00 97.81 509 GLY A O 1
ATOM 3940 N N . GLN A 1 510 ? 5.257 21.320 10.581 1.00 98.25 510 GLN A N 1
ATOM 3941 C CA . GLN A 1 510 ? 5.007 22.131 9.382 1.00 98.25 510 GLN A CA 1
ATOM 3942 C C . GLN A 1 510 ? 3.856 21.593 8.519 1.00 98.25 510 GLN A C 1
ATOM 3944 O O . GLN A 1 510 ? 3.628 20.386 8.419 1.00 98.25 510 GLN A O 1
ATOM 3949 N N . LEU A 1 511 ? 3.145 22.499 7.838 1.00 97.56 511 LEU A N 1
ATOM 3950 C CA . LEU A 1 511 ? 2.150 22.139 6.825 1.00 97.56 511 LEU A CA 1
ATOM 3951 C C . LEU A 1 511 ? 2.825 21.647 5.539 1.00 97.56 511 LEU A C 1
ATOM 3953 O O . LEU A 1 511 ? 3.714 22.304 4.994 1.00 97.56 511 LEU A O 1
ATOM 3957 N N . PHE A 1 512 ? 2.353 20.521 5.012 1.00 96.50 512 PHE A N 1
ATOM 3958 C CA . PHE A 1 512 ? 2.838 19.964 3.757 1.00 96.50 512 PHE A CA 1
ATOM 3959 C C . PHE A 1 512 ? 2.331 20.794 2.553 1.00 96.50 512 PHE A C 1
ATOM 3961 O O . PHE A 1 512 ? 1.111 20.948 2.397 1.00 96.50 512 PHE A O 1
ATOM 3968 N N . PRO A 1 513 ? 3.216 21.324 1.679 1.00 93.88 513 PRO A N 1
ATOM 3969 C CA . PRO A 1 513 ? 2.852 22.288 0.639 1.00 93.88 513 PRO A CA 1
ATOM 3970 C C . PRO A 1 513 ? 1.694 21.855 -0.268 1.00 93.88 513 PRO A C 1
ATOM 3972 O O . PRO A 1 513 ? 1.694 20.765 -0.835 1.00 93.88 513 PRO A O 1
ATOM 3975 N N . GLY A 1 514 ? 0.719 22.753 -0.440 1.00 90.38 514 GLY A N 1
ATOM 3976 C CA . GLY A 1 514 ? -0.484 22.510 -1.245 1.00 90.38 514 GLY A CA 1
ATOM 3977 C C . GLY A 1 514 ? -1.587 21.712 -0.537 1.00 90.38 514 GLY A C 1
ATOM 3978 O O . GLY A 1 514 ? -2.586 21.385 -1.173 1.00 90.38 514 GLY A O 1
ATOM 3979 N N . THR A 1 515 ? -1.435 21.411 0.756 1.00 93.56 515 THR A N 1
ATOM 3980 C CA . THR A 1 515 ? -2.417 20.671 1.565 1.00 93.56 515 THR A CA 1
ATOM 3981 C C . THR A 1 515 ? -2.725 21.394 2.883 1.00 93.56 515 THR A C 1
ATOM 3983 O O . THR A 1 515 ? -2.143 22.436 3.174 1.00 93.56 515 THR A O 1
ATOM 3986 N N . GLN A 1 516 ? -3.629 20.826 3.688 1.00 93.19 516 GLN A N 1
ATOM 3987 C CA . GLN A 1 516 ? -3.872 21.221 5.085 1.00 93.19 516 GLN A CA 1
ATOM 3988 C C . GLN A 1 516 ? -3.349 20.161 6.077 1.00 93.19 516 GLN A C 1
ATOM 3990 O O . GLN A 1 516 ? -3.866 20.030 7.182 1.00 93.19 516 GLN A O 1
ATOM 3995 N N . VAL A 1 517 ? -2.356 19.362 5.665 1.00 97.81 517 VAL A N 1
ATOM 3996 C CA . VAL A 1 517 ? -1.787 18.269 6.466 1.00 97.81 517 VAL A CA 1
ATOM 3997 C C . VAL A 1 517 ? -0.541 18.759 7.200 1.00 97.81 517 VAL A C 1
ATOM 3999 O O . VAL A 1 517 ? 0.422 19.163 6.552 1.00 97.81 517 VAL A O 1
ATOM 4002 N N . THR A 1 518 ? -0.519 18.687 8.531 1.00 98.44 518 THR A N 1
ATOM 4003 C CA . THR A 1 518 ? 0.718 18.838 9.317 1.00 98.44 518 THR A CA 1
ATOM 4004 C C . THR A 1 518 ? 1.540 17.553 9.263 1.00 98.44 518 THR A C 1
ATOM 4006 O O . THR A 1 518 ? 0.990 16.462 9.436 1.00 98.44 518 THR A O 1
ATOM 4009 N N . ILE A 1 519 ? 2.850 17.676 9.065 1.00 98.56 519 ILE A N 1
ATOM 4010 C CA . ILE A 1 519 ? 3.806 16.578 9.225 1.00 98.56 519 ILE A CA 1
ATOM 4011 C C . ILE A 1 519 ? 4.354 16.588 10.652 1.00 98.56 519 ILE A C 1
ATOM 4013 O O . ILE A 1 519 ? 4.767 17.640 11.132 1.00 98.56 519 ILE A O 1
ATOM 4017 N N . HIS A 1 520 ? 4.412 15.419 11.291 1.00 98.50 520 HIS A N 1
ATOM 4018 C CA . HIS A 1 520 ? 5.073 15.223 12.585 1.00 98.50 520 HIS A CA 1
ATOM 4019 C C . HIS A 1 520 ? 6.108 14.091 12.509 1.00 98.50 520 HIS A C 1
ATOM 4021 O O . HIS A 1 520 ? 5.924 13.132 11.755 1.00 98.50 520 HIS A O 1
ATOM 4027 N N . PHE A 1 521 ? 7.172 14.175 13.306 1.00 98.19 521 PHE A N 1
ATOM 4028 C CA . PHE A 1 521 ? 8.213 13.151 13.454 1.00 98.19 521 PHE A CA 1
ATOM 4029 C C . PHE A 1 521 ? 8.392 12.817 14.936 1.00 98.19 521 PHE A C 1
ATOM 4031 O O . PHE A 1 521 ? 9.011 13.568 15.688 1.00 98.19 521 PHE A O 1
ATOM 4038 N N . SER A 1 522 ? 7.828 11.689 15.376 1.00 96.19 522 SER A N 1
ATOM 4039 C CA . SER A 1 522 ? 7.592 11.441 16.802 1.00 96.19 522 SER A CA 1
ATOM 4040 C C . SER A 1 522 ? 8.138 10.099 17.308 1.00 96.19 522 SER A C 1
ATOM 4042 O O . SER A 1 522 ? 8.758 9.305 16.594 1.00 96.19 522 SER A O 1
ATOM 4044 N N . ARG A 1 523 ? 7.906 9.844 18.599 1.00 94.81 523 ARG A N 1
ATOM 4045 C CA . ARG A 1 523 ? 8.063 8.529 19.242 1.00 94.81 523 ARG A CA 1
ATOM 4046 C C . ARG A 1 523 ? 6.792 8.108 19.990 1.00 94.81 523 ARG A C 1
ATOM 4048 O O . ARG A 1 523 ? 6.866 7.316 20.929 1.00 94.81 523 ARG A O 1
ATOM 4055 N N . ARG A 1 524 ? 5.631 8.636 19.580 1.00 93.31 524 ARG A N 1
ATOM 4056 C CA . ARG A 1 524 ? 4.321 8.313 20.170 1.00 93.31 524 ARG A CA 1
ATOM 4057 C C . ARG A 1 524 ? 4.024 6.812 20.059 1.00 93.31 524 ARG A C 1
ATOM 4059 O O . ARG A 1 524 ? 4.441 6.171 19.086 1.00 93.31 524 ARG A O 1
ATOM 4066 N N . ALA A 1 525 ? 3.292 6.246 21.010 1.00 93.38 525 ALA A N 1
ATOM 4067 C CA . ALA A 1 525 ? 2.761 4.893 20.893 1.00 93.38 525 ALA A CA 1
ATOM 4068 C C . ALA A 1 525 ? 1.663 4.826 19.810 1.00 93.38 525 ALA A C 1
ATOM 4070 O O . ALA A 1 525 ? 1.219 5.852 19.281 1.00 93.38 525 ALA A O 1
ATOM 4071 N N . LEU A 1 526 ? 1.236 3.615 19.440 1.00 92.25 526 LEU A N 1
ATOM 4072 C CA . LEU A 1 526 ? 0.235 3.414 18.383 1.00 92.25 526 LEU A CA 1
ATOM 4073 C C . LEU A 1 526 ? -1.079 4.128 18.734 1.00 92.25 526 LEU A C 1
ATOM 4075 O O . LEU A 1 526 ? -1.608 4.893 17.926 1.00 92.25 526 LEU A O 1
ATOM 4079 N N . HIS A 1 527 ? -1.544 3.929 19.967 1.00 95.31 527 HIS A N 1
ATOM 4080 C CA . HIS A 1 527 ? -2.864 4.342 20.445 1.00 95.31 527 HIS A CA 1
ATOM 4081 C C . HIS A 1 527 ? -2.810 5.529 21.410 1.00 95.31 527 HIS A C 1
ATOM 4083 O O . HIS A 1 527 ? -3.762 5.745 22.156 1.00 95.31 527 HIS A O 1
ATOM 4089 N N . ASP A 1 528 ? -1.729 6.316 21.409 1.00 94.75 528 ASP A N 1
ATOM 4090 C CA . ASP A 1 528 ? -1.703 7.588 22.145 1.00 94.75 528 ASP A CA 1
ATOM 4091 C C . ASP A 1 528 ? -2.883 8.485 21.707 1.00 94.75 528 ASP A C 1
ATOM 4093 O O . ASP A 1 528 ? -3.288 8.422 20.535 1.00 94.75 528 ASP A O 1
ATOM 4097 N N . PRO A 1 529 ? -3.429 9.338 22.596 1.00 95.06 529 PRO A N 1
ATOM 4098 C CA . PRO A 1 529 ? -4.521 10.249 22.256 1.00 95.06 529 PRO A CA 1
ATOM 4099 C C . PRO A 1 529 ? -4.214 11.168 21.061 1.00 95.06 529 PRO A C 1
ATOM 4101 O O . PRO A 1 529 ? -3.056 11.459 20.741 1.00 95.06 529 PRO A O 1
ATOM 4104 N N . VAL A 1 530 ? -5.271 11.643 20.400 1.00 96.25 530 VAL A N 1
ATOM 4105 C CA . VAL A 1 530 ? -5.197 12.568 19.254 1.00 96.25 530 VAL A CA 1
ATOM 4106 C C . VAL A 1 530 ? -6.011 13.848 19.507 1.00 96.25 530 VAL A C 1
ATOM 4108 O O . VAL A 1 530 ? -6.896 13.840 20.366 1.00 96.25 530 VAL A O 1
ATOM 4111 N N . PRO A 1 531 ? -5.738 14.964 18.798 1.00 95.94 531 PRO A N 1
ATOM 4112 C CA . PRO A 1 531 ? -6.467 16.219 18.988 1.00 95.94 531 PRO A CA 1
ATOM 4113 C C . PRO A 1 531 ? -7.981 16.088 18.769 1.00 95.94 531 PRO A C 1
ATOM 4115 O O . PRO A 1 531 ? -8.441 15.333 17.908 1.00 95.94 531 PRO A O 1
ATOM 4118 N N . ALA A 1 532 ? -8.763 16.877 19.510 1.00 93.75 532 ALA A N 1
ATOM 4119 C CA . ALA A 1 532 ? -10.216 16.935 19.353 1.00 93.75 532 ALA A CA 1
ATOM 4120 C C . ALA A 1 532 ? -10.620 17.302 17.910 1.00 93.75 532 ALA A C 1
ATOM 4122 O O . ALA A 1 532 ? -9.961 18.103 17.248 1.00 93.75 532 ALA A O 1
ATOM 4123 N N . GLY A 1 533 ? -11.700 16.695 17.410 1.00 95.00 533 GLY A N 1
ATOM 4124 C CA . GLY A 1 533 ? -12.106 16.806 16.002 1.00 95.00 533 GLY A CA 1
ATOM 4125 C C . GLY A 1 533 ? -11.323 15.900 15.037 1.00 95.00 533 GLY A C 1
ATOM 4126 O O . GLY A 1 533 ? -11.616 15.897 13.837 1.00 95.00 533 GLY A O 1
ATOM 4127 N N . THR A 1 534 ? -10.370 15.102 15.539 1.00 97.50 534 THR A N 1
ATOM 4128 C CA . THR A 1 534 ? -9.671 14.078 14.751 1.00 97.50 534 THR A CA 1
ATOM 4129 C C . THR A 1 534 ? -10.024 12.652 15.186 1.00 97.50 534 THR A C 1
ATOM 4131 O O . THR A 1 534 ? -10.308 12.394 16.353 1.00 97.50 534 THR A O 1
ATOM 4134 N N . THR A 1 535 ? -10.012 11.723 14.229 1.00 97.25 535 THR A N 1
ATOM 4135 C CA . THR A 1 535 ? -10.112 10.272 14.445 1.00 97.25 535 THR A CA 1
ATOM 4136 C C . THR A 1 535 ? -8.734 9.645 14.214 1.00 97.25 535 THR A C 1
ATOM 4138 O O . THR A 1 535 ? -8.033 10.014 13.263 1.00 97.25 535 THR A O 1
ATOM 4141 N N . LEU A 1 536 ? -8.307 8.738 15.096 1.00 98.44 536 LEU A N 1
ATOM 4142 C CA . LEU A 1 536 ? -7.009 8.067 14.981 1.00 98.44 536 LEU A CA 1
ATOM 4143 C C . LEU A 1 536 ? -7.080 6.974 13.910 1.00 98.44 536 LEU A C 1
ATOM 4145 O O . LEU A 1 536 ? -7.884 6.045 14.013 1.00 98.44 536 LEU A O 1
ATOM 4149 N N . VAL A 1 537 ? -6.198 7.066 12.914 1.00 98.38 537 VAL A N 1
ATOM 4150 C CA . VAL A 1 537 ? -6.007 6.046 11.879 1.00 98.38 537 VAL A CA 1
ATOM 4151 C C . VAL A 1 537 ? -4.573 5.534 11.969 1.00 98.38 537 VAL A C 1
ATOM 4153 O O . VAL A 1 537 ? -3.631 6.217 11.568 1.00 98.38 537 VAL A O 1
ATOM 4156 N N . VAL A 1 538 ? -4.400 4.341 12.533 1.00 97.06 538 VAL A N 1
ATOM 4157 C CA . VAL A 1 538 ? -3.090 3.764 12.855 1.00 97.06 538 VAL A CA 1
ATOM 4158 C C . VAL A 1 538 ? -2.735 2.603 11.932 1.00 97.06 538 VAL A C 1
ATOM 4160 O O . VAL A 1 538 ? -3.496 1.653 11.757 1.00 97.06 538 VAL A O 1
ATOM 4163 N N . SER A 1 539 ? -1.542 2.664 11.344 1.00 95.31 539 SER A N 1
ATOM 4164 C CA . SER A 1 539 ? -0.948 1.524 10.642 1.00 95.31 539 SER A CA 1
ATOM 4165 C C . SER A 1 539 ? -0.194 0.611 11.612 1.00 95.31 539 SER A C 1
ATOM 4167 O O . SER A 1 539 ? 0.480 1.091 12.522 1.00 95.31 539 SER A O 1
ATOM 4169 N N . TYR A 1 540 ? -0.250 -0.705 11.396 1.00 94.56 540 TYR A N 1
ATOM 4170 C CA . TYR A 1 540 ? 0.706 -1.647 11.985 1.00 94.56 540 TYR A CA 1
ATOM 4171 C C . TYR A 1 540 ? 1.446 -2.420 10.890 1.00 94.56 540 TYR A C 1
ATOM 4173 O O . TYR A 1 540 ? 0.897 -2.713 9.825 1.00 94.56 540 TYR A O 1
ATOM 4181 N N . ALA A 1 541 ? 2.715 -2.729 11.160 1.00 91.50 541 ALA A N 1
ATOM 4182 C CA . ALA A 1 541 ? 3.530 -3.565 10.289 1.00 91.50 541 ALA A CA 1
ATOM 4183 C C . ALA A 1 541 ? 3.060 -5.020 10.383 1.00 91.50 541 ALA A C 1
ATOM 4185 O O . ALA A 1 541 ? 2.852 -5.510 11.488 1.00 91.50 541 ALA A O 1
ATOM 4186 N N . TRP A 1 542 ? 2.904 -5.669 9.230 1.00 92.50 542 TRP A N 1
ATOM 4187 C CA . TRP A 1 542 ? 2.448 -7.051 9.090 1.00 92.50 542 TRP A CA 1
ATOM 4188 C C . TRP A 1 542 ? 3.291 -7.809 8.050 1.00 92.50 542 TRP A C 1
ATOM 4190 O O . TRP A 1 542 ? 4.001 -7.198 7.245 1.00 92.50 542 TRP A O 1
ATOM 4200 N N . ASP A 1 543 ? 3.182 -9.137 8.034 1.00 91.44 543 ASP A N 1
ATOM 4201 C CA . ASP A 1 543 ? 3.834 -10.048 7.090 1.00 91.44 543 ASP A CA 1
ATOM 4202 C C . ASP A 1 543 ? 2.874 -10.535 5.993 1.00 91.44 543 ASP A C 1
ATOM 4204 O O . ASP A 1 543 ? 1.789 -11.054 6.264 1.00 91.44 543 ASP A O 1
ATOM 4208 N N . GLY A 1 544 ? 3.319 -10.473 4.732 1.00 90.94 544 GLY A N 1
ATOM 4209 C CA . GLY A 1 544 ? 2.539 -10.916 3.564 1.00 90.94 544 GLY A CA 1
ATOM 4210 C C . GLY A 1 544 ? 2.213 -12.418 3.527 1.00 90.94 544 GLY A C 1
ATOM 4211 O O . GLY A 1 544 ? 1.406 -12.842 2.703 1.00 90.94 544 GLY A O 1
ATOM 4212 N N . ASN A 1 545 ? 2.799 -13.222 4.417 1.00 96.75 545 ASN A N 1
ATOM 4213 C CA . ASN A 1 545 ? 2.551 -14.662 4.530 1.00 96.75 545 ASN A CA 1
ATOM 4214 C C . ASN A 1 545 ? 2.215 -15.101 5.967 1.00 96.75 545 ASN A C 1
ATOM 4216 O O . ASN A 1 545 ? 2.509 -16.225 6.347 1.00 96.75 545 ASN A O 1
ATOM 4220 N N . ALA A 1 546 ? 1.617 -14.233 6.786 1.00 96.81 546 ALA A N 1
ATOM 4221 C CA . ALA A 1 546 ? 1.114 -14.608 8.110 1.00 96.81 546 ALA A CA 1
ATOM 4222 C C . ALA A 1 546 ? -0.346 -14.177 8.308 1.00 96.81 546 ALA A C 1
ATOM 4224 O O . ALA A 1 546 ? -0.814 -13.206 7.700 1.00 96.81 546 ALA A O 1
ATOM 4225 N N . LEU A 1 547 ? -1.066 -14.871 9.192 1.00 97.44 547 LEU A N 1
ATOM 4226 C CA . LEU A 1 547 ? -2.332 -14.375 9.739 1.00 97.44 547 LEU A CA 1
ATOM 4227 C C . LEU A 1 547 ? -2.092 -13.109 10.596 1.00 97.44 547 LEU A C 1
ATOM 4229 O O . LEU A 1 547 ? -0.949 -12.823 10.975 1.00 97.44 547 LEU A O 1
ATOM 4233 N N . PRO A 1 548 ? -3.131 -12.302 10.890 1.00 97.06 548 PRO A N 1
ATOM 4234 C CA . PRO A 1 548 ? -2.969 -11.080 11.678 1.00 97.06 548 PRO A CA 1
ATOM 4235 C C . PRO A 1 548 ? -2.341 -11.374 13.041 1.00 97.06 548 PRO A C 1
ATOM 4237 O O . PRO A 1 548 ? -2.725 -12.334 13.706 1.00 97.06 548 PRO A O 1
ATOM 4240 N N . GLY A 1 549 ? -1.364 -10.565 13.450 1.00 93.69 549 GLY A N 1
ATOM 4241 C CA . GLY A 1 549 ? -0.614 -10.765 14.692 1.00 93.69 549 GLY A CA 1
ATOM 4242 C C . GLY A 1 549 ? 0.662 -11.608 14.558 1.00 93.69 549 GLY A C 1
ATOM 4243 O O . GLY A 1 549 ? 1.473 -11.569 15.477 1.00 93.69 549 GLY A O 1
ATOM 4244 N N . ASN A 1 550 ? 0.880 -12.312 13.439 1.00 95.31 550 ASN A N 1
ATOM 4245 C CA . ASN A 1 550 ? 2.097 -13.073 13.108 1.00 95.31 550 ASN A CA 1
ATOM 4246 C C . ASN A 1 550 ? 2.729 -13.842 14.290 1.00 95.31 550 ASN A C 1
ATOM 4248 O O . ASN A 1 550 ? 2.291 -14.952 14.600 1.00 95.31 550 ASN A O 1
ATOM 4252 N N . GLU A 1 551 ? 3.748 -13.298 14.972 1.00 93.44 551 GLU A N 1
ATOM 4253 C CA . GLU A 1 551 ? 4.422 -14.015 16.063 1.00 93.44 551 GLU A CA 1
ATOM 4254 C C . GLU A 1 551 ? 3.633 -14.043 17.388 1.00 93.44 551 GLU A C 1
ATOM 4256 O O . GLU A 1 551 ? 3.995 -14.788 18.305 1.00 93.44 551 GLU A O 1
ATOM 4261 N N . TYR A 1 552 ? 2.518 -13.309 17.470 1.00 94.56 552 TYR A N 1
ATOM 4262 C CA . TYR A 1 552 ? 1.482 -13.458 18.496 1.00 94.56 552 TYR A CA 1
ATOM 4263 C C . TYR A 1 552 ? 1.115 -14.936 18.683 1.00 94.56 552 TYR A C 1
ATOM 4265 O O . TYR A 1 552 ? 1.211 -15.452 19.794 1.00 94.56 552 TYR A O 1
ATOM 4273 N N . TRP A 1 553 ? 0.828 -15.659 17.593 1.00 95.75 553 TRP A N 1
ATOM 4274 C CA . TRP A 1 553 ? 0.417 -17.071 17.612 1.00 95.75 553 TRP A CA 1
ATOM 4275 C C . TRP A 1 553 ? 1.508 -18.052 18.090 1.00 95.75 553 TRP A C 1
ATOM 4277 O O . TRP A 1 553 ? 1.218 -19.213 18.377 1.00 95.75 553 TRP A O 1
ATOM 4287 N N . VAL A 1 554 ? 2.759 -17.597 18.243 1.00 93.75 554 VAL A N 1
ATOM 4288 C CA . VAL A 1 554 ? 3.847 -18.348 18.905 1.00 93.75 554 VAL A CA 1
ATOM 4289 C C . VAL A 1 554 ? 4.261 -17.745 20.254 1.00 93.75 554 VAL A C 1
ATOM 4291 O O . VAL A 1 554 ? 5.343 -18.037 20.757 1.00 93.75 554 VAL A O 1
ATOM 4294 N N . GLY A 1 555 ? 3.398 -16.925 20.860 1.00 91.44 555 GLY A N 1
ATOM 4295 C CA . GLY A 1 555 ? 3.561 -16.386 22.211 1.00 91.44 555 GLY A CA 1
ATOM 4296 C C . GLY A 1 555 ? 4.417 -15.122 22.318 1.00 91.44 555 GLY A C 1
ATOM 4297 O O . GLY A 1 555 ? 4.718 -14.694 23.434 1.00 91.44 555 GLY A O 1
ATOM 4298 N N . LYS A 1 556 ? 4.802 -14.480 21.205 1.00 90.31 556 LYS A N 1
ATOM 4299 C CA . LYS A 1 556 ? 5.542 -13.205 21.235 1.00 90.31 556 LYS A CA 1
ATOM 4300 C C . LYS A 1 556 ? 4.575 -12.028 21.358 1.00 90.31 556 LYS A C 1
ATOM 4302 O O . LYS A 1 556 ? 4.298 -11.307 20.409 1.00 90.31 556 LYS A O 1
ATOM 4307 N N . LEU A 1 557 ? 4.053 -11.858 22.570 1.00 87.31 557 LEU A N 1
ATOM 4308 C CA . LEU A 1 557 ? 3.039 -10.850 22.923 1.00 87.31 557 LEU A CA 1
ATOM 4309 C C . LEU A 1 557 ? 3.593 -9.419 23.035 1.00 87.31 557 LEU A C 1
ATOM 4311 O O . LEU A 1 557 ? 2.851 -8.472 23.270 1.00 87.31 557 LEU A O 1
ATOM 4315 N N . SER A 1 558 ? 4.910 -9.268 22.940 1.00 68.44 558 SER A N 1
ATOM 4316 C CA . SER A 1 558 ? 5.645 -8.014 23.085 1.00 68.44 558 SER A CA 1
ATOM 4317 C C . SER A 1 558 ? 6.919 -8.060 22.228 1.00 68.44 558 SER A C 1
ATOM 4319 O O . SER A 1 558 ? 7.253 -9.095 21.647 1.00 68.44 558 SER A O 1
ATOM 4321 N N . SER A 1 559 ? 7.635 -6.937 22.122 1.00 70.88 559 SER A N 1
ATOM 4322 C CA . SER A 1 559 ? 8.805 -6.669 21.255 1.00 70.88 559 SER A CA 1
ATOM 4323 C C . SER A 1 559 ? 8.565 -6.593 19.731 1.00 70.88 559 SER A C 1
ATOM 4325 O O . SER A 1 559 ? 9.214 -5.772 19.072 1.00 70.88 559 SER A O 1
ATOM 4327 N N . THR A 1 560 ? 7.625 -7.353 19.156 1.00 82.62 560 THR A N 1
ATOM 4328 C CA . THR A 1 560 ? 7.294 -7.282 17.711 1.00 82.62 560 THR A CA 1
ATOM 4329 C C . THR A 1 560 ? 6.163 -6.281 17.433 1.00 82.62 560 THR A C 1
ATOM 4331 O O . THR A 1 560 ? 5.512 -5.799 18.362 1.00 82.62 560 THR A O 1
ATOM 4334 N N . GLY A 1 561 ? 5.987 -5.874 16.170 1.00 85.06 561 GLY A N 1
ATOM 4335 C CA . GLY A 1 561 ? 4.929 -4.929 15.782 1.00 85.06 561 GLY A CA 1
ATOM 4336 C C . GLY A 1 561 ? 3.557 -5.599 15.801 1.00 85.06 561 GLY A C 1
ATOM 4337 O O . GLY A 1 561 ? 2.637 -5.125 16.462 1.00 85.06 561 GLY A O 1
ATOM 4338 N N . ASP A 1 562 ? 3.469 -6.749 15.144 1.00 88.81 562 ASP A N 1
ATOM 4339 C CA . ASP A 1 562 ? 2.295 -7.607 15.059 1.00 88.81 562 ASP A CA 1
ATOM 4340 C C . ASP A 1 562 ? 1.809 -8.080 16.435 1.00 88.81 562 ASP A C 1
ATOM 4342 O O . ASP A 1 562 ? 0.618 -7.998 16.734 1.00 88.81 562 ASP A O 1
ATOM 4346 N N . GLY A 1 563 ? 2.735 -8.519 17.298 1.00 90.94 563 GLY A N 1
ATOM 4347 C CA . GLY A 1 563 ? 2.431 -8.939 18.665 1.00 90.94 563 GLY A CA 1
ATOM 4348 C C . GLY A 1 563 ? 1.835 -7.804 19.496 1.00 90.94 563 GLY A C 1
ATOM 4349 O O . GLY A 1 563 ? 0.815 -7.998 20.156 1.00 90.94 563 GLY A O 1
ATOM 4350 N N . ALA A 1 564 ? 2.410 -6.599 19.407 1.00 91.06 564 ALA A N 1
ATOM 4351 C CA . ALA A 1 564 ? 1.876 -5.416 20.078 1.00 91.06 564 ALA A CA 1
ATOM 4352 C C . ALA A 1 564 ? 0.495 -5.017 19.528 1.00 91.06 564 ALA A C 1
ATOM 4354 O O . ALA A 1 564 ? -0.416 -4.752 20.310 1.00 91.06 564 ALA A O 1
ATOM 4355 N N . ALA A 1 565 ? 0.290 -5.046 18.206 1.00 94.12 565 ALA A N 1
ATOM 4356 C CA . ALA A 1 565 ? -1.011 -4.776 17.592 1.00 94.12 565 ALA A CA 1
ATOM 4357 C C . ALA A 1 565 ? -2.083 -5.780 18.063 1.00 94.12 565 ALA A C 1
ATOM 4359 O O . ALA A 1 565 ? -3.140 -5.369 18.536 1.00 94.12 565 ALA A O 1
ATOM 4360 N N . ALA A 1 566 ? -1.793 -7.083 18.033 1.00 94.94 566 ALA A N 1
ATOM 4361 C CA . ALA A 1 566 ? -2.715 -8.141 18.459 1.00 94.94 566 ALA A CA 1
ATOM 4362 C C . ALA A 1 566 ? -2.985 -8.182 19.978 1.00 94.94 566 ALA A C 1
ATOM 4364 O O . ALA A 1 566 ? -4.012 -8.707 20.404 1.00 94.94 566 ALA A O 1
ATOM 4365 N N . CYS A 1 567 ? -2.092 -7.629 20.807 1.00 93.88 567 CYS A N 1
ATOM 4366 C CA . CYS A 1 567 ? -2.308 -7.513 22.256 1.00 93.88 567 CYS A CA 1
ATOM 4367 C C . CYS A 1 567 ? -2.991 -6.201 22.677 1.00 93.88 567 CYS A C 1
ATOM 4369 O O . CYS A 1 567 ? -3.484 -6.119 23.802 1.00 93.88 567 CYS A O 1
ATOM 4371 N N . SER A 1 568 ? -3.014 -5.194 21.797 1.00 94.62 568 SER A N 1
ATOM 4372 C CA . SER A 1 568 ? -3.558 -3.850 22.053 1.00 94.62 568 SER A CA 1
ATOM 4373 C C . SER A 1 568 ? -4.880 -3.558 21.341 1.00 94.62 568 SER A C 1
ATOM 4375 O O . SER A 1 568 ? -5.580 -2.620 21.716 1.00 94.62 568 SER A O 1
ATOM 4377 N N . SER A 1 569 ? -5.227 -4.351 20.326 1.00 96.00 569 SER A N 1
ATOM 4378 C CA . SER A 1 569 ? -6.373 -4.151 19.437 1.00 96.00 569 SER A CA 1
ATOM 4379 C C . SER A 1 569 ? -6.935 -5.490 18.951 1.00 96.00 569 SER A C 1
ATOM 4381 O O . SER A 1 569 ? -6.313 -6.541 19.105 1.00 96.00 569 SER A O 1
ATOM 4383 N N . GLN A 1 570 ? -8.106 -5.462 18.323 1.00 97.19 570 GLN A N 1
ATOM 4384 C CA . GLN A 1 570 ? -8.888 -6.654 17.992 1.00 97.19 570 GLN A CA 1
ATOM 4385 C C . GLN A 1 570 ? -8.432 -7.355 16.690 1.00 97.19 570 GLN A C 1
ATOM 4387 O O . GLN A 1 570 ? -9.102 -8.272 16.212 1.00 97.19 570 GLN A O 1
ATOM 4392 N N . VAL A 1 571 ? -7.305 -6.946 16.088 1.00 97.38 571 VAL A N 1
ATOM 4393 C CA . VAL A 1 571 ? -6.874 -7.369 14.735 1.00 97.38 571 VAL A CA 1
ATOM 4394 C C . VAL A 1 571 ? -6.702 -8.882 14.563 1.00 97.38 571 VAL A C 1
ATOM 4396 O O . VAL A 1 571 ? -6.959 -9.391 13.475 1.00 97.38 571 VAL A O 1
ATOM 4399 N N . ALA A 1 572 ? -6.339 -9.617 15.621 1.00 97.19 572 ALA A N 1
ATOM 4400 C CA . ALA A 1 572 ? -6.217 -11.082 15.595 1.00 97.19 572 ALA A CA 1
ATOM 4401 C C . ALA A 1 572 ? -7.544 -11.803 15.268 1.00 97.19 572 ALA A C 1
ATOM 4403 O O . ALA A 1 572 ? -7.530 -12.919 14.743 1.00 97.19 572 ALA A O 1
ATOM 4404 N N . GLU A 1 573 ? -8.681 -11.153 15.547 1.00 98.19 573 GLU A N 1
ATOM 4405 C CA . GLU A 1 573 ? -10.021 -11.613 15.174 1.00 98.19 573 GLU A CA 1
ATOM 4406 C C . GLU A 1 573 ? -10.565 -10.827 13.967 1.00 98.19 573 GLU A C 1
ATOM 4408 O O . GLU A 1 573 ? -10.972 -11.423 12.971 1.00 98.19 573 GLU A O 1
ATOM 4413 N N . LEU A 1 574 ? -10.542 -9.487 14.025 1.00 98.56 574 LEU A N 1
ATOM 4414 C CA . LEU A 1 574 ? -11.207 -8.626 13.038 1.00 98.56 574 LEU A CA 1
ATOM 4415 C C . LEU A 1 574 ? -10.592 -8.692 11.638 1.00 98.56 574 LEU A C 1
ATOM 4417 O O . LEU A 1 574 ? -11.341 -8.619 10.668 1.00 98.56 574 LEU A O 1
ATOM 4421 N N . HIS A 1 575 ? -9.265 -8.832 11.522 1.00 98.50 575 HIS A N 1
ATOM 4422 C CA . HIS A 1 575 ? -8.554 -8.887 10.235 1.00 98.50 575 HIS A CA 1
ATOM 4423 C C . HIS A 1 575 ? -8.380 -10.327 9.705 1.00 98.50 575 HIS A C 1
ATOM 4425 O O . HIS A 1 575 ? -7.657 -10.547 8.733 1.00 98.50 575 HIS A O 1
ATOM 4431 N N . ASN A 1 576 ? -8.969 -11.332 10.361 1.00 98.06 576 ASN A N 1
ATOM 4432 C CA . ASN A 1 576 ? -8.672 -12.743 10.114 1.00 98.06 576 ASN A CA 1
ATOM 4433 C C . ASN A 1 576 ? -9.762 -13.404 9.248 1.00 98.06 576 ASN A C 1
ATOM 4435 O O . ASN A 1 576 ? -10.870 -13.642 9.721 1.00 98.06 576 ASN A O 1
ATOM 4439 N N . ALA A 1 577 ? -9.431 -13.755 8.000 1.00 97.75 577 ALA A N 1
ATOM 4440 C CA . ALA A 1 577 ? -10.332 -14.368 7.005 1.00 97.75 577 ALA A CA 1
ATOM 4441 C C . ALA A 1 577 ? -10.855 -15.783 7.359 1.00 97.75 577 ALA A C 1
ATOM 4443 O O . ALA A 1 577 ? -11.678 -16.365 6.643 1.00 97.75 577 ALA A O 1
ATOM 4444 N N . HIS A 1 578 ? -10.370 -16.364 8.460 1.00 97.75 578 HIS A N 1
ATOM 4445 C CA . HIS A 1 578 ? -10.890 -17.609 9.042 1.00 97.75 578 HIS A CA 1
ATOM 4446 C C . HIS A 1 578 ? -11.860 -17.368 10.208 1.00 97.75 578 HIS A C 1
ATOM 4448 O O . HIS A 1 578 ? -12.394 -18.328 10.749 1.00 97.75 578 HIS A O 1
ATOM 4454 N N . ILE A 1 579 ? -12.078 -16.105 10.593 1.00 98.38 579 ILE A N 1
ATOM 4455 C CA . ILE A 1 579 ? -12.984 -15.684 11.671 1.00 98.38 579 ILE A CA 1
ATOM 4456 C C . ILE A 1 579 ? -14.048 -14.725 11.126 1.00 98.38 579 ILE A C 1
ATOM 4458 O O . ILE A 1 579 ? -15.241 -14.975 11.287 1.00 98.38 579 ILE A O 1
ATOM 4462 N N . ASN A 1 580 ? -13.618 -13.644 10.468 1.00 98.38 580 ASN A N 1
ATOM 4463 C CA . ASN A 1 580 ? -14.476 -12.577 9.965 1.00 98.38 580 ASN A CA 1
ATOM 4464 C C . ASN A 1 580 ? -14.802 -12.772 8.477 1.00 98.38 580 ASN A C 1
ATOM 4466 O O . ASN A 1 580 ? -13.934 -12.592 7.623 1.00 98.38 580 ASN A O 1
ATOM 4470 N N . ALA A 1 581 ? -16.066 -13.059 8.151 1.00 96.88 581 ALA A N 1
ATOM 4471 C CA . ALA A 1 581 ? -16.521 -13.203 6.762 1.00 96.88 581 ALA A CA 1
ATOM 4472 C C . ALA A 1 581 ? -16.356 -11.915 5.925 1.00 96.88 581 ALA A C 1
ATOM 4474 O O . ALA A 1 581 ? -16.237 -11.977 4.698 1.00 96.88 581 ALA A O 1
ATOM 4475 N N . ASN A 1 582 ? -16.287 -10.749 6.580 1.00 97.94 582 ASN A N 1
ATOM 4476 C CA . ASN A 1 582 ? -16.042 -9.464 5.926 1.00 97.94 582 ASN A CA 1
ATOM 4477 C C . ASN A 1 582 ? -14.591 -9.308 5.424 1.00 97.94 582 ASN A C 1
ATOM 4479 O O . ASN A 1 582 ? -14.329 -8.452 4.581 1.00 97.94 582 ASN A O 1
ATOM 4483 N N . VAL A 1 583 ? -13.645 -10.140 5.879 1.00 98.31 583 VAL A N 1
ATOM 4484 C CA . VAL A 1 583 ? -12.266 -10.161 5.359 1.00 98.31 583 VAL A CA 1
ATOM 4485 C C . VAL A 1 583 ? -12.146 -11.235 4.282 1.00 98.31 583 VAL A C 1
ATOM 4487 O O . VAL A 1 583 ? -11.526 -12.278 4.469 1.00 98.31 583 VAL A O 1
ATOM 4490 N N . SER A 1 584 ? -12.790 -10.968 3.150 1.00 98.00 584 SER A N 1
ATOM 4491 C CA . SER A 1 584 ? -12.887 -11.867 1.998 1.00 98.00 584 SER A CA 1
ATOM 4492 C C . SER A 1 584 ? -12.687 -11.108 0.687 1.00 98.00 584 SER A C 1
ATOM 4494 O O . SER A 1 584 ? -12.882 -9.891 0.622 1.00 98.00 584 SER A O 1
ATOM 4496 N N . GLY A 1 585 ? -12.330 -11.820 -0.384 1.00 97.69 585 GLY A N 1
ATOM 4497 C CA . GLY A 1 585 ? -12.179 -11.233 -1.720 1.00 97.69 585 GLY A CA 1
ATOM 4498 C C . GLY A 1 585 ? -13.469 -10.584 -2.236 1.00 97.69 585 GLY A C 1
ATOM 4499 O O . GLY A 1 585 ? -13.419 -9.543 -2.888 1.00 97.69 585 GLY A O 1
ATOM 4500 N N . ALA A 1 586 ? -14.632 -11.137 -1.877 1.00 97.25 586 ALA A N 1
ATOM 4501 C CA . ALA A 1 586 ? -15.941 -10.564 -2.204 1.00 97.25 586 ALA A CA 1
ATOM 4502 C C . ALA A 1 586 ? -16.174 -9.180 -1.562 1.00 97.25 586 ALA A C 1
ATOM 4504 O O . ALA A 1 586 ? -16.962 -8.386 -2.075 1.00 97.25 586 ALA A O 1
ATOM 4505 N N . ASN A 1 587 ? -15.465 -8.860 -0.473 1.00 98.25 587 ASN A N 1
ATOM 4506 C CA . ASN A 1 587 ? -15.501 -7.554 0.187 1.00 98.25 587 ASN A CA 1
ATOM 4507 C C . ASN A 1 587 ? -14.306 -6.652 -0.168 1.00 98.25 587 ASN A C 1
ATOM 4509 O O . ASN A 1 587 ? -14.031 -5.688 0.548 1.00 98.25 587 ASN A O 1
ATOM 4513 N N . LEU A 1 588 ? -13.563 -6.956 -1.240 1.00 98.56 588 LEU A N 1
ATOM 4514 C CA . LEU A 1 588 ? -12.424 -6.143 -1.660 1.00 98.56 588 LEU A CA 1
ATOM 4515 C C . LEU A 1 588 ? -12.837 -4.686 -1.888 1.00 98.56 588 LEU A C 1
ATOM 4517 O O . LEU A 1 588 ? -13.765 -4.393 -2.641 1.00 98.56 588 LEU A O 1
ATOM 4521 N N . HIS A 1 589 ? -12.101 -3.774 -1.262 1.00 98.50 589 HIS A N 1
ATOM 4522 C CA . HIS A 1 589 ? -12.181 -2.344 -1.508 1.00 98.50 589 HIS A CA 1
ATOM 4523 C C . HIS A 1 589 ? -10.942 -1.864 -2.274 1.00 98.50 589 HIS A C 1
ATOM 4525 O O . HIS A 1 589 ? -9.833 -2.378 -2.110 1.00 98.50 589 HIS A O 1
ATOM 4531 N N . VAL A 1 590 ? -11.137 -0.873 -3.139 1.00 97.88 590 VAL A N 1
ATOM 4532 C CA . VAL A 1 590 ? -10.110 -0.326 -4.026 1.00 97.88 590 VAL A CA 1
ATOM 4533 C C . VAL A 1 590 ? -9.850 1.128 -3.655 1.00 97.88 590 VAL A C 1
ATOM 4535 O O . VAL A 1 590 ? -10.768 1.948 -3.693 1.00 97.88 590 VAL A O 1
ATOM 4538 N N . ALA A 1 591 ? -8.597 1.443 -3.327 1.00 96.06 591 ALA A N 1
ATOM 4539 C CA . ALA A 1 591 ? -8.122 2.809 -3.134 1.00 96.06 591 ALA A CA 1
ATOM 4540 C C . ALA A 1 591 ? -7.701 3.419 -4.482 1.00 96.06 591 ALA A C 1
ATOM 4542 O O . ALA A 1 591 ? -6.888 2.825 -5.197 1.00 96.06 591 ALA A O 1
ATOM 4543 N N . GLY A 1 592 ? -8.237 4.596 -4.822 1.00 91.56 592 GLY A N 1
ATOM 4544 C CA . GLY A 1 592 ? -7.959 5.290 -6.085 1.00 91.56 592 GLY A CA 1
ATOM 4545 C C . GLY A 1 592 ? -8.629 6.674 -6.210 1.00 91.56 592 GLY A C 1
ATOM 4546 O O . GLY A 1 592 ? -8.979 7.288 -5.199 1.00 91.56 592 GLY A O 1
ATOM 4547 N N . PRO A 1 593 ? -8.860 7.185 -7.439 1.00 87.62 593 PRO A N 1
ATOM 4548 C CA . PRO A 1 593 ? -9.418 8.514 -7.735 1.00 87.62 593 PRO A CA 1
ATOM 4549 C C . PRO A 1 593 ? -10.787 8.847 -7.126 1.00 87.62 593 PRO A C 1
ATOM 4551 O O . PRO A 1 593 ? -11.213 10.000 -7.177 1.00 87.62 593 PRO A O 1
ATOM 4554 N N . TRP A 1 594 ? -11.490 7.858 -6.571 1.00 89.62 594 TRP A N 1
ATOM 4555 C CA . TRP A 1 594 ? -12.793 8.015 -5.918 1.00 89.62 594 TRP A CA 1
ATOM 4556 C C . TRP A 1 594 ? -12.746 7.813 -4.396 1.00 89.62 594 TRP A C 1
ATOM 4558 O O . TRP A 1 594 ? -13.798 7.667 -3.779 1.00 89.62 594 TRP A O 1
ATOM 4568 N N . GLY A 1 595 ? -11.551 7.814 -3.796 1.00 90.25 595 GLY A N 1
ATOM 4569 C CA . GLY A 1 595 ? -11.334 7.414 -2.406 1.00 90.25 595 GLY A CA 1
ATOM 4570 C C . GLY A 1 595 ? -11.186 5.897 -2.297 1.00 90.25 595 GLY A C 1
ATOM 4571 O O . GLY A 1 595 ? -10.593 5.274 -3.178 1.00 90.25 595 GLY A O 1
ATOM 4572 N N . VAL A 1 596 ? -11.735 5.314 -1.231 1.00 95.56 596 VAL A N 1
ATOM 4573 C CA . VAL A 1 596 ? -11.848 3.860 -1.053 1.00 95.56 596 VAL A CA 1
ATOM 4574 C C . VAL A 1 596 ? -13.300 3.448 -1.288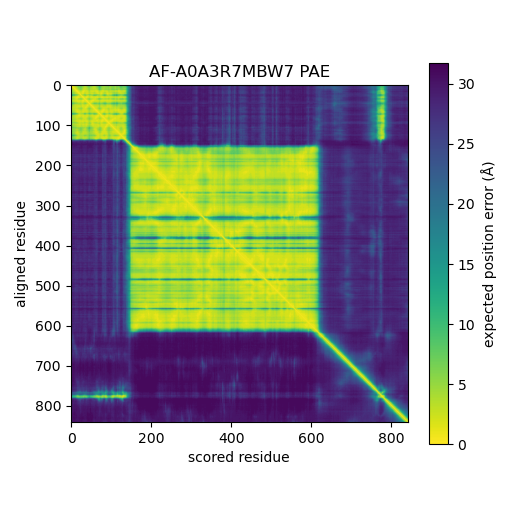 1.00 95.56 596 VAL A C 1
ATOM 4576 O O . VAL A 1 596 ? -14.197 3.938 -0.606 1.00 95.56 596 VAL A O 1
ATOM 4579 N N . VAL A 1 597 ? -13.538 2.575 -2.269 1.00 96.69 597 VAL A N 1
ATOM 4580 C CA . VAL A 1 597 ? -14.878 2.064 -2.626 1.00 96.69 597 VAL A CA 1
ATOM 4581 C C . VAL A 1 597 ? -14.834 0.560 -2.891 1.00 96.69 597 VAL A C 1
ATOM 4583 O O . VAL A 1 597 ? -13.788 0.029 -3.262 1.00 96.69 597 VAL A O 1
ATOM 4586 N N . HIS A 1 598 ? -15.961 -0.138 -2.733 1.00 98.00 598 HIS A N 1
ATOM 4587 C CA . HIS A 1 598 ? -16.058 -1.576 -3.027 1.00 98.00 598 HIS A CA 1
ATOM 4588 C C . HIS A 1 598 ? -15.688 -1.883 -4.489 1.00 98.00 598 HIS A C 1
ATOM 4590 O O . HIS A 1 598 ? -15.992 -1.104 -5.398 1.00 98.00 598 HIS A O 1
ATOM 4596 N N . VAL A 1 599 ? -15.039 -3.025 -4.732 1.00 97.00 599 VAL A N 1
ATOM 4597 C CA . VAL A 1 599 ? -14.467 -3.406 -6.035 1.00 97.00 599 VAL A CA 1
ATOM 4598 C C . VAL A 1 599 ? -15.485 -3.377 -7.176 1.00 97.00 599 VAL A C 1
ATOM 4600 O O . VAL A 1 599 ? -15.162 -2.926 -8.277 1.00 97.00 599 VAL A O 1
ATOM 4603 N N . ALA A 1 600 ? -16.736 -3.762 -6.917 1.00 96.94 600 ALA A N 1
ATOM 4604 C CA . ALA A 1 600 ? -17.783 -3.747 -7.929 1.00 96.94 600 ALA A CA 1
ATOM 4605 C C . ALA A 1 600 ? -18.223 -2.319 -8.282 1.00 96.94 600 ALA A C 1
ATOM 4607 O O . ALA A 1 600 ? -18.530 -2.024 -9.439 1.00 96.94 600 ALA A O 1
ATOM 4608 N N . GLU A 1 601 ? -18.201 -1.395 -7.317 1.00 96.56 601 GLU A N 1
ATOM 4609 C CA . GLU A 1 601 ? -18.412 0.023 -7.595 1.00 96.56 601 GLU A CA 1
ATOM 4610 C C . GLU A 1 601 ? -17.226 0.635 -8.349 1.00 96.56 601 GLU A C 1
ATOM 4612 O O . GLU A 1 601 ? -17.448 1.310 -9.359 1.00 96.56 601 GLU A O 1
ATOM 4617 N N . TYR A 1 602 ? -15.987 0.369 -7.919 1.00 95.62 602 TYR A N 1
ATOM 4618 C CA . TYR A 1 602 ? -14.787 0.800 -8.643 1.00 95.62 602 TYR A CA 1
ATOM 4619 C C . TYR A 1 602 ? -14.845 0.349 -10.111 1.00 95.62 602 TYR A C 1
ATOM 4621 O O . TYR A 1 602 ? -14.626 1.148 -11.024 1.00 95.62 602 TYR A O 1
ATOM 4629 N N . ALA A 1 603 ? -15.222 -0.908 -10.350 1.00 94.44 603 ALA A N 1
ATOM 4630 C CA . ALA A 1 603 ? -15.367 -1.468 -11.683 1.00 94.44 603 ALA A CA 1
ATOM 4631 C C . ALA A 1 603 ? -16.456 -0.774 -12.517 1.00 94.44 603 ALA A C 1
ATOM 4633 O O . ALA A 1 603 ? -16.179 -0.338 -13.639 1.00 94.44 603 ALA A O 1
ATOM 4634 N N . ARG A 1 604 ? -17.667 -0.585 -11.969 1.00 94.62 604 ARG A N 1
ATOM 4635 C CA . ARG A 1 604 ? -18.754 0.150 -12.648 1.00 94.62 604 ARG A CA 1
ATOM 4636 C C . ARG A 1 604 ? -18.342 1.589 -12.988 1.00 94.62 604 ARG A C 1
ATOM 4638 O O . ARG A 1 604 ? -18.577 2.049 -14.110 1.00 94.62 604 ARG A O 1
ATOM 4645 N N . ARG A 1 605 ? -17.678 2.292 -12.060 1.00 94.12 605 ARG A N 1
ATOM 4646 C CA . ARG A 1 605 ? -17.162 3.658 -12.270 1.00 94.12 605 ARG A CA 1
ATOM 4647 C C . ARG A 1 605 ? -16.106 3.686 -13.383 1.00 94.12 605 ARG A C 1
ATOM 4649 O O . ARG A 1 605 ? -16.282 4.449 -14.341 1.00 94.12 605 ARG A O 1
ATOM 4656 N N . SER A 1 606 ? -15.098 2.814 -13.316 1.00 90.62 606 SER A N 1
ATOM 4657 C CA . SER A 1 606 ? -14.005 2.677 -14.295 1.00 90.62 606 SER A CA 1
ATOM 4658 C C . SER A 1 606 ? -14.486 2.349 -15.705 1.00 90.62 606 SER A C 1
ATOM 4660 O O . SER A 1 606 ? -14.151 3.072 -16.644 1.00 90.62 606 SER A O 1
ATOM 4662 N N . LEU A 1 607 ? -15.343 1.336 -15.868 1.00 89.00 607 LEU A N 1
ATOM 4663 C CA . LEU A 1 607 ? -15.914 0.976 -17.171 1.00 89.00 607 LEU A CA 1
ATOM 4664 C C . LEU A 1 607 ? -16.700 2.152 -17.779 1.00 89.00 607 LEU A C 1
ATOM 4666 O O . LEU A 1 607 ? -16.541 2.460 -18.964 1.00 89.00 607 LEU A O 1
ATOM 4670 N N . SER A 1 608 ? -17.475 2.884 -16.965 1.00 87.25 608 SER A N 1
ATOM 4671 C CA . SER A 1 608 ? -18.181 4.087 -17.431 1.00 87.25 608 SER A CA 1
ATOM 4672 C C . SER A 1 608 ? -17.224 5.211 -17.853 1.00 87.25 608 SER A C 1
ATOM 4674 O O . SER A 1 608 ? -17.524 5.956 -18.789 1.00 87.25 608 SER A O 1
ATOM 4676 N N . HIS A 1 609 ? -16.073 5.344 -17.186 1.00 82.88 609 HIS A N 1
ATOM 4677 C CA . HIS A 1 609 ? -15.078 6.372 -17.480 1.00 82.88 609 HIS A CA 1
ATOM 4678 C C . HIS A 1 609 ? -14.343 6.067 -18.792 1.00 82.88 609 HIS A C 1
ATOM 4680 O O . HIS A 1 609 ? -14.256 6.939 -19.659 1.00 82.88 609 HIS A O 1
ATOM 4686 N N . SER A 1 610 ? -13.909 4.820 -18.994 1.00 77.31 610 SER A N 1
ATOM 4687 C CA . SER A 1 610 ? -13.311 4.362 -20.255 1.00 77.31 610 SER A CA 1
ATOM 4688 C C . SER A 1 610 ? -14.281 4.506 -21.432 1.00 77.31 610 SER A C 1
ATOM 4690 O O . SER A 1 610 ? -13.902 5.050 -22.469 1.00 77.31 610 SER A O 1
ATOM 4692 N N . ALA A 1 611 ? -15.561 4.153 -21.260 1.00 72.38 611 ALA A N 1
ATOM 4693 C CA . ALA A 1 611 ? -16.583 4.363 -22.289 1.00 72.38 611 ALA A CA 1
ATOM 4694 C C . ALA A 1 611 ? -16.799 5.856 -22.625 1.00 72.38 611 ALA A C 1
ATOM 4696 O O . ALA A 1 611 ? -16.923 6.223 -23.796 1.00 72.38 611 ALA A O 1
ATOM 4697 N N . LYS A 1 612 ? -16.788 6.746 -21.620 1.00 71.44 612 LYS A N 1
ATOM 4698 C CA . LYS A 1 612 ? -16.850 8.209 -21.818 1.00 71.44 612 LYS A CA 1
ATOM 4699 C C . LYS A 1 612 ? -15.591 8.770 -22.496 1.00 71.44 612 LYS A C 1
ATOM 4701 O O . LYS A 1 612 ? -15.701 9.764 -23.212 1.00 71.44 612 LYS A O 1
ATOM 4706 N N . ARG A 1 613 ? -14.422 8.142 -22.308 1.00 65.56 613 ARG A N 1
ATOM 4707 C CA . ARG A 1 613 ? -13.166 8.475 -23.007 1.00 65.56 613 ARG A CA 1
ATOM 4708 C C . ARG A 1 613 ? -13.233 8.061 -24.481 1.00 65.56 613 ARG A C 1
ATOM 4710 O O . ARG A 1 613 ? -13.002 8.899 -25.347 1.00 65.56 613 ARG A O 1
ATOM 4717 N N . ALA A 1 614 ? -13.643 6.823 -24.766 1.00 60.56 614 ALA A N 1
ATOM 4718 C CA . ALA A 1 614 ? -13.779 6.292 -26.127 1.00 60.56 614 ALA A CA 1
ATOM 4719 C C . ALA A 1 614 ? -14.816 7.055 -26.977 1.00 60.56 614 ALA A C 1
ATOM 4721 O O . ALA A 1 614 ? -14.589 7.309 -28.155 1.00 60.56 614 ALA A O 1
ATOM 4722 N N . ARG A 1 615 ? -15.921 7.522 -26.373 1.00 52.00 615 ARG A N 1
ATOM 4723 C CA . ARG A 1 615 ? -16.911 8.397 -27.039 1.00 52.00 615 ARG A CA 1
ATOM 4724 C C . ARG A 1 615 ? -16.435 9.842 -27.279 1.00 52.00 615 ARG A C 1
ATOM 4726 O O . ARG A 1 615 ? -17.202 10.645 -27.801 1.00 52.00 615 ARG A O 1
ATOM 4733 N N . ARG A 1 616 ? -15.215 10.205 -26.861 1.00 46.75 616 ARG A N 1
ATOM 4734 C CA . ARG A 1 616 ? -14.616 11.543 -27.046 1.00 46.75 616 ARG A CA 1
ATOM 4735 C C . ARG A 1 616 ? -13.389 11.551 -27.964 1.00 46.75 616 ARG A C 1
ATOM 4737 O O . ARG A 1 616 ? -12.947 12.629 -28.351 1.00 46.75 616 ARG A O 1
ATOM 4744 N N . SER A 1 617 ? -12.860 10.388 -28.339 1.00 38.44 617 SER A N 1
ATOM 4745 C CA . SER A 1 617 ? -11.947 10.249 -29.480 1.00 38.44 617 SER A CA 1
ATOM 4746 C C . SER A 1 617 ? -12.733 10.349 -30.799 1.00 38.44 617 SER A C 1
ATOM 4748 O O . SER A 1 617 ? -13.761 9.685 -30.920 1.00 38.44 617 SER A O 1
ATOM 4750 N N . PRO A 1 618 ? -12.291 11.155 -31.785 1.00 42.97 618 PRO A N 1
ATOM 4751 C CA . PRO A 1 618 ? -13.034 11.375 -33.025 1.00 42.97 618 PRO A CA 1
ATOM 4752 C C . PRO A 1 618 ? -12.848 10.214 -34.015 1.00 42.97 618 PRO A C 1
ATOM 4754 O O . PRO A 1 618 ? -11.975 10.250 -34.881 1.00 42.97 618 PRO A O 1
ATOM 4757 N N . SER A 1 619 ? -13.687 9.185 -33.905 1.00 42.31 619 SER A N 1
ATOM 4758 C CA . SER A 1 619 ? -13.867 8.195 -34.968 1.00 42.31 619 SER A CA 1
ATOM 4759 C C . SER A 1 619 ? -14.820 8.738 -36.042 1.00 42.31 619 SER A C 1
ATOM 4761 O O . SER A 1 619 ? -16.015 8.896 -35.808 1.00 42.31 619 SER A O 1
ATOM 4763 N N . SER A 1 620 ? -14.281 8.951 -37.245 1.00 36.59 620 SER A N 1
ATOM 4764 C CA . SER A 1 620 ? -14.953 9.499 -38.441 1.00 36.59 620 SER A CA 1
ATOM 4765 C C . SER A 1 620 ? -15.302 11.002 -38.396 1.00 36.59 620 SER A C 1
ATOM 4767 O O . SER A 1 620 ? -15.719 11.523 -37.360 1.00 36.59 620 SER A O 1
ATOM 4769 N N . PRO A 1 621 ? -15.170 11.728 -39.525 1.00 40.75 621 PRO A N 1
ATOM 4770 C CA . PRO A 1 621 ? -15.738 13.065 -39.671 1.00 40.75 621 PRO A CA 1
ATOM 4771 C C . PRO A 1 621 ? -17.272 12.994 -39.815 1.00 40.75 621 PRO A C 1
ATOM 4773 O O . PRO A 1 621 ? -17.791 11.993 -40.317 1.00 40.75 621 PRO A O 1
ATOM 4776 N N . PRO A 1 622 ? -18.018 14.049 -39.437 1.00 40.09 622 PRO A N 1
ATOM 4777 C CA . PRO A 1 622 ? -19.437 14.141 -39.766 1.00 40.09 622 PRO A CA 1
ATOM 4778 C C . PRO A 1 622 ? -19.632 14.244 -41.293 1.00 40.09 622 PRO A C 1
ATOM 4780 O O . PRO A 1 622 ? -18.783 14.828 -41.975 1.00 40.09 622 PRO A O 1
ATOM 4783 N N . PRO A 1 623 ? -20.739 13.715 -41.848 1.00 37.88 623 PRO A N 1
ATOM 4784 C CA . PRO A 1 623 ? -21.039 13.856 -43.269 1.00 37.88 623 PRO A CA 1
ATOM 4785 C C . PRO A 1 623 ? -21.237 15.331 -43.642 1.00 37.88 623 PRO A C 1
ATOM 4787 O O . PRO A 1 623 ? -21.798 16.115 -42.873 1.00 37.88 623 PRO A O 1
ATOM 4790 N N . LEU A 1 624 ? -20.782 15.708 -44.840 1.00 38.28 624 LEU A N 1
ATOM 4791 C CA . LEU A 1 624 ? -20.963 17.060 -45.368 1.00 38.28 624 LEU A CA 1
ATOM 4792 C C . LEU A 1 624 ? -22.460 17.366 -45.565 1.00 38.28 624 LEU A C 1
ATOM 4794 O O . LEU A 1 624 ? -23.178 16.518 -46.102 1.00 38.28 624 LEU A O 1
ATOM 4798 N N . PRO A 1 625 ? -22.942 18.565 -45.186 1.00 38.16 625 PRO A N 1
ATOM 4799 C CA . PRO A 1 625 ? -24.310 18.970 -45.479 1.00 38.16 625 PRO A CA 1
ATOM 4800 C C . PRO A 1 625 ? -24.510 19.108 -46.993 1.00 38.16 625 PRO A C 1
ATOM 4802 O O . PRO A 1 625 ? -23.666 19.663 -47.700 1.00 38.16 625 PRO A O 1
ATOM 4805 N N . SER A 1 626 ? -25.644 18.619 -47.492 1.00 36.25 626 SER A N 1
ATOM 4806 C CA . SER A 1 626 ? -26.039 18.762 -48.895 1.00 36.25 626 SER A CA 1
ATOM 4807 C C . SER A 1 626 ? -26.254 20.237 -49.272 1.00 36.25 626 SER A C 1
ATOM 4809 O O . SER A 1 626 ? -26.772 20.999 -48.450 1.00 36.25 626 SER A O 1
ATOM 4811 N N . PRO A 1 627 ? -25.908 20.659 -50.504 1.00 35.38 627 PRO A N 1
ATOM 4812 C CA . PRO A 1 627 ? -26.088 22.042 -50.934 1.00 35.38 627 PRO A CA 1
ATOM 4813 C C . PRO A 1 627 ? -27.580 22.421 -51.005 1.00 35.38 627 PRO A C 1
ATOM 4815 O O . PRO A 1 627 ? -28.397 21.594 -51.420 1.00 35.38 627 PRO A O 1
ATOM 4818 N N . PRO A 1 628 ? -27.958 23.660 -50.637 1.00 36.38 628 PRO A N 1
ATOM 4819 C CA . PRO A 1 628 ? -29.335 24.127 -50.760 1.00 36.38 628 PRO A CA 1
ATOM 4820 C C . PRO A 1 628 ? -29.748 24.285 -52.239 1.00 36.38 628 PRO A C 1
ATOM 4822 O O . PRO A 1 628 ? -28.904 24.602 -53.084 1.00 36.38 628 PRO A O 1
ATOM 4825 N N . PRO A 1 629 ? -31.038 24.097 -52.574 1.00 35.53 629 PRO A N 1
ATOM 4826 C CA . PRO A 1 629 ? -31.529 24.226 -53.944 1.00 35.53 629 PRO A CA 1
ATOM 4827 C C . PRO A 1 629 ? -31.488 25.682 -54.433 1.00 35.53 629 PRO A C 1
ATOM 4829 O O . PRO A 1 629 ? -31.731 26.622 -53.676 1.00 35.53 629 PRO A O 1
ATOM 4832 N N . GLN A 1 630 ? -31.224 25.874 -55.727 1.00 44.28 630 GLN A N 1
ATOM 4833 C CA . GLN A 1 630 ? -31.200 27.201 -56.349 1.00 44.28 630 GLN A CA 1
ATOM 4834 C C . GLN A 1 630 ? -32.629 27.750 -56.526 1.00 44.28 630 GLN A C 1
ATOM 4836 O O . GLN A 1 630 ? -33.404 27.238 -57.333 1.00 44.28 630 GLN A O 1
ATOM 4841 N N . GLY A 1 631 ? -32.969 28.807 -55.780 1.00 33.44 631 GLY A N 1
ATOM 4842 C CA . GLY A 1 631 ? -34.267 29.493 -55.812 1.00 33.44 631 GLY A CA 1
ATOM 4843 C C . GLY A 1 631 ? -34.146 30.956 -56.254 1.00 33.44 631 GLY A C 1
ATOM 4844 O O . GLY A 1 631 ? -33.242 31.667 -55.824 1.00 33.44 631 GLY A O 1
ATOM 4845 N N . LYS A 1 632 ? -35.044 31.397 -57.144 1.00 33.75 632 LYS A N 1
ATOM 4846 C CA . LYS A 1 632 ? -35.007 32.703 -57.835 1.00 33.75 632 LYS A CA 1
ATOM 4847 C C . LYS A 1 632 ? -35.204 33.912 -56.901 1.00 33.75 632 LYS A C 1
ATOM 4849 O O . LYS A 1 632 ? -35.907 33.821 -55.900 1.00 33.75 632 LYS A O 1
ATOM 4854 N N . LEU A 1 633 ? -34.670 35.068 -57.315 1.00 40.47 633 LEU A N 1
ATOM 4855 C CA . LEU A 1 633 ? -34.947 36.391 -56.729 1.00 40.47 633 LEU A CA 1
ATOM 4856 C C . LEU A 1 633 ? -36.455 36.687 -56.643 1.00 40.47 633 LEU A C 1
ATOM 4858 O O . LEU A 1 633 ? -37.189 36.402 -57.593 1.00 40.47 633 LEU A O 1
ATOM 4862 N N . ARG A 1 634 ? -36.865 37.447 -55.615 1.00 30.89 634 ARG A N 1
ATOM 4863 C CA . ARG A 1 634 ? -37.885 38.502 -55.764 1.00 30.89 634 ARG A CA 1
ATOM 4864 C C . ARG A 1 634 ? -37.734 39.632 -54.734 1.00 30.89 634 ARG A C 1
ATOM 4866 O O . ARG A 1 634 ? -37.096 39.475 -53.702 1.00 30.89 634 ARG A O 1
ATOM 4873 N N . SER A 1 635 ? -38.278 40.782 -55.116 1.00 29.92 635 SER A N 1
ATOM 4874 C CA . SER A 1 635 ? -38.174 42.127 -54.533 1.00 29.92 635 SER A CA 1
ATOM 4875 C C . SER A 1 635 ? -38.596 42.290 -53.066 1.00 29.92 635 SER A C 1
ATOM 4877 O O . SER A 1 635 ? -39.606 41.729 -52.647 1.00 29.92 635 SER A O 1
ATOM 4879 N N . LEU A 1 636 ? -37.919 43.204 -52.360 1.00 29.77 636 LEU A N 1
ATOM 4880 C CA . LEU A 1 636 ? -38.447 43.903 -51.180 1.00 29.77 636 LEU A CA 1
ATOM 4881 C C . LEU A 1 636 ? -39.315 45.110 -51.610 1.00 29.77 636 LEU A C 1
ATOM 4883 O O . LEU A 1 636 ? -38.948 45.776 -52.582 1.00 29.77 636 LEU A O 1
ATOM 4887 N N . PRO A 1 637 ? -40.416 45.430 -50.903 1.00 34.09 637 PRO A N 1
ATOM 4888 C CA . PRO A 1 637 ? -41.137 46.698 -51.041 1.00 34.09 637 PRO A CA 1
ATOM 4889 C C . PRO A 1 637 ? -40.501 47.828 -50.202 1.00 34.09 637 PRO A C 1
ATOM 4891 O O . PRO A 1 637 ? -39.690 47.573 -49.311 1.00 34.09 637 PRO A O 1
ATOM 4894 N N . SER A 1 638 ? -40.892 49.076 -50.474 1.00 30.09 638 SER A N 1
ATOM 4895 C CA . SER A 1 638 ? -40.512 50.292 -49.726 1.00 30.09 638 SER A CA 1
ATOM 4896 C C . SER A 1 638 ? -41.732 50.950 -49.040 1.00 30.09 638 SER A C 1
ATOM 4898 O O . SER A 1 638 ? -42.796 50.336 -49.040 1.00 30.09 638 SER A O 1
ATOM 4900 N N . VAL A 1 639 ? -41.552 52.180 -48.502 1.00 29.58 639 VAL A N 1
ATOM 4901 C CA . VAL A 1 639 ? -42.430 53.061 -47.662 1.00 29.58 639 VAL A CA 1
ATOM 4902 C C . VAL A 1 639 ? -41.817 53.189 -46.246 1.00 29.58 639 VAL A C 1
ATOM 4904 O O . VAL A 1 639 ? -41.644 52.178 -45.580 1.00 29.58 639 VAL A O 1
ATOM 4907 N N . ALA A 1 640 ? -41.217 54.316 -45.809 1.00 28.05 640 ALA A N 1
ATOM 4908 C CA . ALA A 1 640 ? -41.718 55.701 -45.595 1.00 28.05 640 ALA A CA 1
ATOM 4909 C C . ALA A 1 640 ? -42.626 55.827 -44.334 1.00 28.05 640 ALA A C 1
ATOM 4911 O O . ALA A 1 640 ? -43.376 54.904 -44.058 1.00 28.05 640 ALA A O 1
ATOM 4912 N N . SER A 1 641 ? -42.634 56.894 -43.510 1.00 29.83 641 SER A N 1
ATOM 4913 C CA . SER A 1 641 ? -41.824 58.141 -43.435 1.00 29.83 641 SER A CA 1
ATOM 4914 C C . SER A 1 641 ? -42.140 58.978 -42.166 1.00 29.83 641 SER A C 1
ATOM 4916 O O . SER A 1 641 ? -43.316 59.113 -41.843 1.00 29.83 641 SER A O 1
ATOM 4918 N N . ALA A 1 642 ? -41.142 59.636 -41.546 1.00 28.73 642 ALA A N 1
ATOM 4919 C CA . ALA A 1 642 ? -41.244 60.850 -40.690 1.00 28.73 642 ALA A CA 1
ATOM 4920 C C . ALA A 1 642 ? -39.810 61.442 -40.485 1.00 28.73 642 ALA A C 1
ATOM 4922 O O . ALA A 1 642 ? -38.895 60.636 -40.353 1.00 28.73 642 ALA A O 1
ATOM 4923 N N . VAL A 1 643 ? -39.440 62.741 -40.582 1.00 29.91 643 VAL A N 1
ATOM 4924 C CA . VAL A 1 643 ? -40.030 64.052 -40.163 1.00 29.91 643 VAL A CA 1
ATOM 4925 C C . VAL A 1 643 ? -39.851 64.268 -38.643 1.00 29.91 643 VAL A C 1
ATOM 4927 O O . VAL A 1 643 ? -40.433 63.491 -37.899 1.00 29.91 643 VAL A O 1
ATOM 4930 N N . LYS A 1 644 ? -39.102 65.241 -38.072 1.00 26.45 644 LYS A N 1
ATOM 4931 C CA . LYS A 1 644 ? -38.306 66.450 -38.487 1.00 26.45 644 LYS A CA 1
ATOM 4932 C C . LYS A 1 644 ? -36.875 66.385 -37.849 1.00 26.45 644 LYS A C 1
ATOM 4934 O O . LYS A 1 644 ? -36.614 65.412 -37.156 1.00 26.45 644 LYS A O 1
ATOM 4939 N N . GLY A 1 645 ? -35.851 67.223 -38.110 1.00 27.48 645 GLY A N 1
ATOM 4940 C CA . GLY A 1 645 ? -35.736 68.704 -38.021 1.00 27.48 645 GLY A CA 1
ATOM 4941 C C . GLY A 1 645 ? -35.745 69.145 -36.541 1.00 27.48 645 GLY A C 1
ATOM 4942 O O . GLY A 1 645 ? -36.672 68.740 -35.851 1.00 27.48 645 GLY A O 1
ATOM 4943 N N . GLU A 1 646 ? -34.792 69.880 -35.944 1.00 26.83 646 GLU A N 1
ATOM 4944 C CA . GLU A 1 646 ? -33.780 70.894 -36.368 1.00 26.83 646 GLU A CA 1
ATOM 4945 C C . GLU A 1 646 ? -32.365 70.555 -35.783 1.00 26.83 646 GLU A C 1
ATOM 4947 O O . GLU A 1 646 ? -32.225 69.490 -35.191 1.00 26.83 646 GLU A O 1
ATOM 4952 N N . GLY A 1 647 ? -31.248 71.310 -35.862 1.00 27.73 647 GLY A N 1
ATOM 4953 C CA . GLY A 1 647 ? -30.831 72.581 -36.506 1.00 27.73 647 GLY A CA 1
ATOM 4954 C C . GLY A 1 647 ? -29.334 72.902 -36.158 1.00 27.73 647 GLY A C 1
ATOM 4955 O O . GLY A 1 647 ? -28.872 72.373 -35.147 1.00 27.73 647 GLY A O 1
ATOM 4956 N N . PRO A 1 648 ? -28.530 73.669 -36.950 1.00 57.81 648 PRO A N 1
ATOM 4957 C CA . PRO A 1 648 ? -27.050 73.518 -36.939 1.00 57.81 648 PRO A CA 1
ATOM 4958 C C . PRO A 1 648 ? -26.151 74.781 -36.757 1.00 57.81 648 PRO A C 1
ATOM 4960 O O . PRO A 1 648 ? -26.548 75.895 -37.085 1.00 57.81 648 PRO A O 1
ATOM 4963 N N . ALA A 1 649 ? -24.879 74.560 -36.370 1.00 27.02 649 ALA A N 1
ATOM 4964 C CA . ALA A 1 649 ? -23.678 75.420 -36.548 1.00 27.02 649 ALA A CA 1
ATOM 4965 C C . ALA A 1 649 ? -22.410 74.516 -36.423 1.00 27.02 649 ALA A C 1
ATOM 4967 O O . ALA A 1 649 ? -22.436 73.604 -35.601 1.00 27.02 649 ALA A O 1
ATOM 4968 N N . ALA A 1 650 ? -21.383 74.506 -37.295 1.00 27.39 650 ALA A N 1
ATOM 4969 C CA . ALA A 1 650 ? -20.391 75.533 -37.704 1.00 27.39 650 ALA A CA 1
ATOM 4970 C C . ALA A 1 650 ? -19.319 75.819 -36.611 1.00 27.39 650 ALA A C 1
ATOM 4972 O O . ALA A 1 650 ? -19.694 75.957 -35.454 1.00 27.39 650 ALA A O 1
ATOM 4973 N N . ALA A 1 651 ? -17.997 75.914 -36.862 1.00 26.88 651 ALA A N 1
ATOM 4974 C CA . ALA A 1 651 ? -17.164 75.878 -38.091 1.00 26.88 651 ALA A CA 1
ATOM 4975 C C . ALA A 1 651 ? -15.763 75.234 -37.774 1.00 26.88 651 ALA A C 1
ATOM 4977 O O . ALA A 1 651 ? -15.449 75.097 -36.598 1.00 26.88 651 ALA A O 1
ATOM 4978 N N . ALA A 1 652 ? -15.011 74.604 -38.699 1.00 28.83 652 ALA A N 1
ATOM 4979 C CA . ALA A 1 652 ? -13.994 75.128 -39.658 1.00 28.83 652 ALA A CA 1
ATOM 4980 C C . ALA A 1 652 ? -12.612 75.540 -39.056 1.00 28.83 652 ALA A C 1
ATOM 4982 O O . ALA A 1 652 ? -12.493 75.605 -37.840 1.00 28.83 652 ALA A O 1
ATOM 4983 N N . VAL A 1 653 ? -11.609 75.832 -39.922 1.00 28.05 653 VAL A N 1
ATOM 4984 C CA . VAL A 1 653 ? -10.153 76.077 -39.645 1.00 28.05 653 VAL A CA 1
ATOM 4985 C C . VAL A 1 653 ? -9.381 74.750 -39.416 1.00 28.05 653 VAL A C 1
ATOM 4987 O O . VAL A 1 653 ? -9.751 73.967 -38.550 1.00 28.05 653 VAL A O 1
ATOM 4990 N N . GLU A 1 654 ? -8.503 74.263 -40.313 1.00 25.75 654 GLU A N 1
ATOM 4991 C CA . GLU A 1 654 ? -7.135 74.717 -40.700 1.00 25.75 654 GLU A CA 1
ATOM 4992 C C . GLU A 1 654 ? -6.108 74.659 -39.536 1.00 25.75 654 GLU A C 1
ATOM 4994 O O . GLU A 1 654 ? -6.449 74.902 -38.389 1.00 25.75 654 GLU A O 1
ATOM 4999 N N . GLY A 1 655 ? -4.825 74.315 -39.707 1.00 27.20 655 GLY A N 1
ATOM 5000 C CA . GLY A 1 655 ? -4.100 73.861 -40.899 1.00 27.20 655 GLY A CA 1
ATOM 5001 C C . GLY A 1 655 ? -2.644 74.356 -40.909 1.00 27.20 655 GLY A C 1
ATOM 5002 O O . GLY A 1 655 ? -2.395 75.455 -41.390 1.00 27.20 655 GLY A O 1
ATOM 5003 N N . SER A 1 656 ? -1.679 73.568 -40.411 1.00 25.36 656 SER A N 1
ATOM 5004 C CA . SER A 1 656 ? -0.237 73.877 -40.530 1.00 25.36 656 SER A CA 1
ATOM 5005 C C . SER A 1 656 ? 0.688 72.687 -40.211 1.00 25.36 656 SER A C 1
ATOM 5007 O O . SER A 1 656 ? 0.362 71.810 -39.413 1.00 25.36 656 SER A O 1
ATOM 5009 N N . GLU A 1 657 ? 1.863 72.674 -40.845 1.00 26.42 657 GLU A N 1
ATOM 5010 C CA . GLU A 1 657 ? 3.013 71.806 -40.539 1.00 26.42 657 GLU A CA 1
ATOM 5011 C C . GLU A 1 657 ? 4.034 72.551 -39.644 1.00 26.42 657 GLU A C 1
ATOM 5013 O O . GLU A 1 657 ? 3.958 73.776 -39.560 1.00 26.42 657 GLU A O 1
ATOM 5018 N N . ILE A 1 658 ? 5.025 71.842 -39.059 1.00 27.31 658 ILE A N 1
ATOM 5019 C CA . ILE A 1 658 ? 6.494 72.117 -39.157 1.00 27.31 658 ILE A CA 1
ATOM 5020 C C . ILE A 1 658 ? 7.336 71.519 -37.992 1.00 27.31 658 ILE A C 1
ATOM 5022 O O . ILE A 1 658 ? 7.138 71.839 -36.829 1.00 27.31 658 ILE A O 1
ATOM 5026 N N . ASN A 1 659 ? 8.339 70.717 -38.387 1.00 23.92 659 ASN A N 1
ATOM 5027 C CA . ASN A 1 659 ? 9.684 70.431 -37.827 1.00 23.92 659 ASN A CA 1
ATOM 5028 C C . ASN A 1 659 ? 10.001 70.116 -36.342 1.00 23.92 659 ASN A C 1
ATOM 5030 O O . ASN A 1 659 ? 9.452 70.630 -35.377 1.00 23.92 659 ASN A O 1
ATOM 5034 N N . PHE A 1 660 ? 11.075 69.321 -36.220 1.00 30.70 660 PHE A N 1
ATOM 5035 C CA . PHE A 1 660 ? 11.907 69.083 -35.035 1.00 30.70 660 PHE A CA 1
ATOM 5036 C C . PHE A 1 660 ? 12.639 70.341 -34.527 1.00 30.70 660 PHE A C 1
ATOM 5038 O O . PHE A 1 660 ? 13.140 71.131 -35.332 1.00 30.70 660 PHE A O 1
ATOM 5045 N N . ARG A 1 661 ? 12.884 70.400 -33.207 1.00 24.92 661 ARG A N 1
ATOM 5046 C CA . ARG A 1 661 ? 14.156 70.873 -32.619 1.00 24.92 661 ARG A CA 1
ATOM 5047 C C . ARG A 1 661 ? 14.369 70.346 -31.191 1.00 24.92 661 ARG A C 1
ATOM 5049 O O . ARG A 1 661 ? 13.453 69.793 -30.590 1.00 24.92 661 ARG A O 1
ATOM 5056 N N . ASP A 1 662 ? 15.603 70.449 -30.709 1.00 31.22 662 ASP A N 1
ATOM 5057 C CA . ASP A 1 662 ? 16.158 69.652 -29.606 1.00 31.22 662 ASP A CA 1
ATOM 5058 C C . ASP A 1 662 ? 15.831 70.136 -28.184 1.00 31.22 662 ASP A C 1
ATOM 5060 O O . ASP A 1 662 ? 15.681 71.330 -27.930 1.00 31.22 662 ASP A O 1
ATOM 5064 N N . SER A 1 663 ? 15.874 69.205 -27.220 1.00 25.88 663 SER A N 1
ATOM 5065 C CA . SER A 1 663 ? 16.263 69.465 -25.822 1.00 25.88 663 SER A CA 1
ATOM 5066 C C . SER A 1 663 ? 16.717 68.173 -25.123 1.00 25.88 663 SER A C 1
ATOM 5068 O O . SER A 1 663 ? 15.949 67.224 -25.005 1.00 25.88 663 SER A O 1
ATOM 5070 N N . TYR A 1 664 ? 17.949 68.161 -24.610 1.00 30.45 664 TYR A N 1
ATOM 5071 C CA . TYR A 1 664 ? 18.491 67.171 -23.664 1.00 30.45 664 TYR A CA 1
ATOM 5072 C C . TYR A 1 664 ? 19.298 67.931 -22.601 1.00 30.45 664 TYR A C 1
ATOM 5074 O O . TYR A 1 664 ? 19.930 68.940 -22.925 1.00 30.45 664 TYR A O 1
ATOM 5082 N N . PRO A 1 665 ? 19.350 67.432 -21.357 1.00 36.22 665 PRO A N 1
ATOM 5083 C CA . PRO A 1 665 ? 20.655 67.300 -20.706 1.00 36.22 665 PRO A CA 1
ATOM 5084 C C . PRO A 1 665 ? 20.872 65.947 -19.997 1.00 36.22 665 PRO A C 1
ATOM 5086 O O . PRO A 1 665 ? 19.992 65.094 -19.915 1.00 36.22 665 PRO A O 1
ATOM 5089 N N . GLN A 1 666 ? 22.110 65.758 -19.538 1.00 26.80 666 GLN A N 1
ATOM 5090 C CA . GLN A 1 666 ? 22.669 64.555 -18.899 1.00 26.80 666 GLN A CA 1
ATOM 5091 C C . GLN A 1 666 ? 22.258 64.484 -17.396 1.00 26.80 666 GLN A C 1
ATOM 5093 O O . GLN A 1 666 ? 21.672 65.437 -16.894 1.00 26.80 666 GLN A O 1
ATOM 5098 N N . THR A 1 667 ? 22.489 63.416 -16.614 1.00 25.91 667 THR A N 1
ATOM 5099 C CA . THR A 1 667 ? 23.818 62.924 -16.164 1.00 25.91 667 THR A CA 1
ATOM 5100 C C . THR A 1 667 ? 23.845 61.455 -15.671 1.00 25.91 667 THR A C 1
ATOM 5102 O O . THR A 1 667 ? 22.840 60.752 -15.628 1.00 25.91 667 THR A O 1
ATOM 5105 N N . SER A 1 668 ? 25.061 60.976 -15.372 1.00 25.00 668 SER A N 1
ATOM 5106 C CA . SER A 1 668 ? 25.474 59.611 -14.981 1.00 25.00 668 SER A CA 1
ATOM 5107 C C . SER A 1 668 ? 25.186 59.246 -13.501 1.00 25.00 668 SER A C 1
ATOM 5109 O O . SER A 1 668 ? 24.955 60.144 -12.703 1.00 25.00 668 SER A O 1
ATOM 5111 N N . ALA A 1 669 ? 25.250 57.980 -13.047 1.00 24.72 669 ALA A N 1
ATOM 5112 C CA . ALA A 1 669 ? 26.515 57.274 -12.732 1.00 24.72 669 ALA A CA 1
ATOM 5113 C C . ALA A 1 669 ? 26.405 55.728 -12.566 1.00 24.72 669 ALA A C 1
ATOM 5115 O O . ALA A 1 669 ? 25.322 55.150 -12.585 1.00 24.72 669 ALA A O 1
ATOM 5116 N N . ARG A 1 670 ? 27.568 55.065 -12.412 1.00 25.62 670 ARG A N 1
ATOM 5117 C CA . ARG A 1 670 ? 27.773 53.622 -12.114 1.00 25.62 670 ARG A CA 1
ATOM 5118 C C . ARG A 1 670 ? 28.030 53.384 -10.612 1.00 25.62 670 ARG A C 1
ATOM 5120 O O . ARG A 1 670 ? 28.420 54.340 -9.957 1.00 25.62 670 ARG A O 1
ATOM 5127 N N . ILE A 1 671 ? 27.945 52.118 -10.157 1.00 24.64 671 ILE A N 1
ATOM 5128 C CA . ILE A 1 671 ? 28.682 51.408 -9.055 1.00 24.64 671 ILE A CA 1
ATOM 5129 C C . ILE A 1 671 ? 27.842 50.145 -8.718 1.00 24.64 671 ILE A C 1
ATOM 5131 O O . ILE A 1 671 ? 26.671 50.290 -8.393 1.00 24.64 671 ILE A O 1
ATOM 5135 N N . SER A 1 672 ? 28.189 48.891 -9.060 1.00 22.88 672 SER A N 1
ATOM 5136 C CA . SER A 1 672 ? 29.332 47.988 -8.758 1.00 22.88 672 SER A CA 1
ATOM 5137 C C . SER A 1 672 ? 29.201 47.185 -7.445 1.00 22.88 672 SER A C 1
ATOM 5139 O O . SER A 1 672 ? 28.971 47.758 -6.387 1.00 22.88 672 SER A O 1
ATOM 5141 N N . HIS A 1 673 ? 29.378 45.856 -7.520 1.00 27.75 673 HIS A N 1
ATOM 5142 C CA . HIS A 1 673 ? 29.408 44.932 -6.368 1.00 27.75 673 HIS A CA 1
ATOM 5143 C C . HIS A 1 673 ? 30.662 45.115 -5.483 1.00 27.75 673 HIS A C 1
ATOM 5145 O O . HIS A 1 673 ? 31.728 45.408 -6.027 1.00 27.75 673 HIS A O 1
ATOM 5151 N N . PRO A 1 674 ? 30.578 44.797 -4.177 1.00 27.39 674 PRO A N 1
ATOM 5152 C CA . PRO A 1 674 ? 31.713 44.398 -3.341 1.00 27.39 674 PRO A CA 1
ATOM 5153 C C . PRO A 1 674 ? 31.764 42.872 -3.080 1.00 27.39 674 PRO A C 1
ATOM 5155 O O . PRO A 1 674 ? 30.858 42.126 -3.456 1.00 27.39 674 PRO A O 1
ATOM 5158 N N . ILE A 1 675 ? 32.851 42.421 -2.443 1.00 24.08 675 ILE A N 1
ATOM 5159 C CA . ILE A 1 675 ? 33.213 41.021 -2.133 1.00 24.08 675 ILE A CA 1
ATOM 5160 C C . ILE A 1 675 ? 33.494 40.883 -0.610 1.00 24.08 675 ILE A C 1
ATOM 5162 O O . ILE A 1 675 ? 33.494 41.880 0.102 1.00 24.08 675 ILE A O 1
ATOM 5166 N N . TYR A 1 676 ? 33.653 39.637 -0.145 1.00 24.91 676 TYR A N 1
ATOM 5167 C CA . TYR A 1 676 ? 34.049 39.115 1.183 1.00 24.91 676 TYR A CA 1
ATOM 5168 C C . TYR A 1 676 ? 34.998 39.930 2.104 1.00 24.91 676 TYR A C 1
ATOM 5170 O O . TYR A 1 676 ? 35.814 40.708 1.621 1.00 24.91 676 TYR A O 1
ATOM 5178 N N . ALA A 1 677 ? 34.997 39.498 3.385 1.00 23.55 677 ALA A N 1
ATOM 5179 C CA . ALA A 1 677 ? 35.981 39.734 4.471 1.00 23.55 677 ALA A CA 1
ATOM 5180 C C . ALA A 1 677 ? 35.870 41.105 5.195 1.00 23.55 677 ALA A C 1
ATOM 5182 O O . ALA A 1 677 ? 35.174 41.983 4.689 1.00 23.55 677 ALA A O 1
ATOM 5183 N N . ASP A 1 678 ? 36.363 41.360 6.421 1.00 23.45 678 ASP A N 1
ATOM 5184 C CA . ASP A 1 678 ? 37.263 40.708 7.423 1.00 23.45 678 ASP A CA 1
ATOM 5185 C C . ASP A 1 678 ? 36.738 41.068 8.864 1.00 23.45 678 ASP A C 1
ATOM 5187 O O . ASP A 1 678 ? 35.875 41.942 8.945 1.00 23.45 678 ASP A O 1
ATOM 5191 N N . LEU A 1 679 ? 37.137 40.567 10.059 1.00 22.97 679 LEU A N 1
ATOM 5192 C CA . LEU A 1 679 ? 37.935 39.433 10.603 1.00 22.97 679 LEU A CA 1
ATOM 5193 C C . LEU A 1 679 ? 37.655 39.287 12.143 1.00 22.97 679 LEU A C 1
ATOM 5195 O O . LEU A 1 679 ? 37.047 40.185 12.712 1.00 22.97 679 LEU A O 1
ATOM 5199 N N . GLU A 1 680 ? 38.173 38.218 12.791 1.00 22.50 680 GLU A N 1
ATOM 5200 C CA . GLU A 1 680 ? 38.568 38.104 14.238 1.00 22.50 680 GLU A CA 1
ATOM 5201 C C . GLU A 1 680 ? 37.529 38.293 15.391 1.00 22.50 680 GLU A C 1
ATOM 5203 O O . GLU A 1 680 ? 36.529 38.984 15.251 1.00 22.50 680 GLU A O 1
ATOM 5208 N N . SER A 1 681 ? 37.680 37.707 16.597 1.00 21.73 681 SER A N 1
ATOM 5209 C CA . SER A 1 681 ? 38.588 36.654 17.119 1.00 21.73 681 SER A CA 1
ATOM 5210 C C . SER A 1 681 ? 37.997 35.962 18.371 1.00 21.73 681 SER A C 1
ATOM 5212 O O . SER A 1 681 ? 37.215 36.570 19.099 1.00 21.73 681 SER A O 1
ATOM 5214 N N . LEU A 1 682 ? 38.384 34.699 18.621 1.00 22.19 682 LEU A N 1
ATOM 5215 C CA . LEU A 1 682 ? 38.808 34.138 19.925 1.00 22.19 682 LEU A CA 1
ATOM 5216 C C . LEU A 1 682 ? 39.058 32.621 19.806 1.00 22.19 682 LEU A C 1
ATOM 5218 O O . LEU A 1 682 ? 38.321 31.909 19.123 1.00 22.19 682 LEU A O 1
ATOM 5222 N N . GLU A 1 683 ? 40.101 32.141 20.476 1.00 22.17 683 GLU A N 1
ATOM 5223 C CA . GLU A 1 683 ? 40.459 30.723 20.616 1.00 22.17 683 GLU A CA 1
ATOM 5224 C C . GLU A 1 683 ? 39.917 30.182 21.950 1.00 22.17 683 GLU A C 1
ATOM 5226 O O . GLU A 1 683 ? 39.827 30.957 22.899 1.00 22.17 683 GLU A O 1
ATOM 5231 N N . ASP A 1 684 ? 39.617 28.878 22.049 1.00 23.34 684 ASP A N 1
ATOM 5232 C CA . ASP A 1 684 ? 40.212 28.039 23.109 1.00 23.34 684 ASP A CA 1
ATOM 5233 C C . ASP A 1 684 ? 40.018 26.517 22.888 1.00 23.34 684 ASP A C 1
ATOM 5235 O O . ASP A 1 684 ? 39.284 26.079 21.995 1.00 23.34 684 ASP A O 1
ATOM 5239 N N . HIS A 1 685 ? 40.719 25.708 23.688 1.00 23.17 685 HIS A N 1
ATOM 5240 C CA . HIS A 1 685 ? 40.774 24.238 23.619 1.00 23.17 685 HIS A CA 1
ATOM 5241 C C . HIS A 1 685 ? 39.698 23.501 24.445 1.00 23.17 685 HIS A C 1
ATOM 5243 O O . HIS A 1 685 ? 39.369 23.935 25.539 1.00 23.17 685 HIS A O 1
ATOM 5249 N N . GLU A 1 686 ? 39.265 22.315 23.973 1.00 24.47 686 GLU A N 1
ATOM 5250 C CA . GLU A 1 686 ? 39.211 21.015 24.706 1.00 24.47 686 GLU A CA 1
ATOM 5251 C C . GLU A 1 686 ? 38.554 19.931 23.795 1.00 24.47 686 GLU A C 1
ATOM 5253 O O . GLU A 1 686 ? 37.632 20.242 23.049 1.00 24.47 686 GLU A O 1
ATOM 5258 N N . THR A 1 687 ? 38.972 18.665 23.593 1.00 21.53 687 THR A N 1
ATOM 5259 C CA . THR A 1 687 ? 39.436 17.531 24.439 1.00 21.53 687 THR A CA 1
ATOM 5260 C C . THR A 1 687 ? 38.531 17.184 25.632 1.00 21.53 687 THR A C 1
ATOM 5262 O O . THR A 1 687 ? 38.419 17.973 26.542 1.00 21.53 687 THR A O 1
ATOM 5265 N N . SER A 1 688 ? 37.946 15.984 25.787 1.00 22.98 688 SER A N 1
ATOM 5266 C CA . SER A 1 688 ? 38.083 14.730 25.022 1.00 22.98 688 SER A CA 1
ATOM 5267 C C . SER A 1 688 ? 37.084 13.634 25.472 1.00 22.98 688 SER A C 1
ATOM 5269 O O . SER A 1 688 ? 36.602 13.678 26.594 1.00 22.98 688 SER A O 1
ATOM 5271 N N . GLN A 1 689 ? 36.915 12.595 24.635 1.00 22.36 689 GLN A N 1
ATOM 5272 C CA . GLN A 1 689 ? 36.671 11.177 25.003 1.00 22.36 689 GLN A CA 1
ATOM 5273 C C . GLN A 1 689 ? 35.460 10.766 25.896 1.00 22.36 689 GLN A C 1
ATOM 5275 O O . GLN A 1 689 ? 34.660 11.566 26.354 1.00 22.36 689 GLN A O 1
ATOM 5280 N N . PHE A 1 690 ? 35.371 9.438 26.092 1.00 23.36 690 PHE A N 1
ATOM 5281 C CA . PHE A 1 690 ? 34.503 8.653 26.987 1.00 23.36 690 PHE A CA 1
ATOM 5282 C C . PHE A 1 690 ? 32.988 8.611 26.691 1.00 23.36 690 PHE A C 1
ATOM 5284 O O . PHE A 1 690 ? 32.372 9.599 26.327 1.00 23.36 690 PHE A O 1
ATOM 5291 N N . SER A 1 691 ? 32.270 7.499 26.898 1.00 22.84 691 SER A N 1
ATOM 5292 C CA . SER A 1 691 ? 32.554 6.044 26.784 1.00 22.84 691 SER A CA 1
ATOM 5293 C C . SER A 1 691 ? 31.252 5.287 27.100 1.00 22.84 691 SER A C 1
ATOM 5295 O O . SER A 1 691 ? 30.375 5.843 27.759 1.00 22.84 691 SER A O 1
ATOM 5297 N N . LEU A 1 692 ? 31.120 4.006 26.731 1.00 27.88 692 LEU A N 1
ATOM 5298 C CA . LEU A 1 692 ? 30.033 3.183 27.280 1.00 27.88 692 LEU A CA 1
ATOM 5299 C C . LEU A 1 692 ? 30.266 2.913 28.777 1.00 27.88 692 LEU A C 1
ATOM 5301 O O . LEU A 1 692 ? 31.323 2.413 29.153 1.00 27.88 692 LEU A O 1
ATOM 5305 N N . GLY A 1 693 ? 29.245 3.148 29.603 1.00 24.30 693 GLY A N 1
ATOM 5306 C CA . GLY A 1 693 ? 29.230 2.785 31.021 1.00 24.30 693 GLY A CA 1
ATOM 5307 C C . GLY A 1 693 ? 27.821 2.414 31.476 1.00 24.30 693 GLY A C 1
ATOM 5308 O O . GLY A 1 693 ? 27.012 3.286 31.768 1.00 24.30 693 GLY A O 1
ATOM 5309 N N . CYS A 1 694 ? 27.509 1.118 31.521 1.00 25.67 694 CYS A N 1
ATOM 5310 C CA . CYS A 1 694 ? 26.248 0.630 32.088 1.00 25.67 694 CYS A CA 1
ATOM 5311 C C . CYS A 1 694 ? 26.379 0.485 33.608 1.00 25.67 694 CYS A C 1
ATOM 5313 O O . CYS A 1 694 ? 27.347 -0.125 34.064 1.00 25.67 694 CYS A O 1
ATOM 5315 N N . ARG A 1 695 ? 25.378 0.930 34.377 1.00 24.78 695 ARG A N 1
ATOM 5316 C CA . ARG A 1 695 ? 25.184 0.508 35.773 1.00 24.78 695 ARG A CA 1
ATOM 5317 C C . ARG A 1 695 ? 23.720 0.606 36.204 1.00 24.78 695 ARG A C 1
ATOM 5319 O O . ARG A 1 695 ? 23.047 1.586 35.905 1.00 24.78 695 ARG A O 1
ATOM 5326 N N . ALA A 1 696 ? 23.267 -0.415 36.927 1.00 28.69 696 ALA A N 1
ATOM 5327 C CA . ALA A 1 696 ? 22.287 -0.249 37.999 1.00 28.69 696 ALA A CA 1
ATOM 5328 C C . ALA A 1 696 ? 23.014 0.362 39.226 1.00 28.69 696 ALA A C 1
ATOM 5330 O O . ALA A 1 696 ? 24.244 0.304 39.273 1.00 28.69 696 ALA A O 1
ATOM 5331 N N . GLY A 1 697 ? 22.349 0.954 40.215 1.00 27.91 697 GLY A N 1
ATOM 5332 C CA . GLY A 1 697 ? 20.903 1.020 40.439 1.00 27.91 697 GLY A CA 1
ATOM 5333 C C . GLY A 1 697 ? 20.600 0.431 41.812 1.00 27.91 697 GLY A C 1
ATOM 5334 O O . GLY A 1 697 ? 20.500 -0.786 41.945 1.00 27.91 697 GLY A O 1
ATOM 5335 N N . ASP A 1 698 ? 20.495 1.311 42.804 1.00 25.12 698 ASP A N 1
ATOM 5336 C CA . ASP A 1 698 ? 20.524 0.988 44.232 1.00 25.12 698 ASP A CA 1
ATOM 5337 C C . ASP A 1 698 ? 19.225 1.401 44.946 1.00 25.12 698 ASP A C 1
ATOM 5339 O O . ASP A 1 698 ? 18.441 2.204 44.435 1.00 25.12 698 ASP A O 1
ATOM 5343 N N . VAL A 1 699 ? 19.004 0.832 46.135 1.00 30.38 699 VAL A N 1
ATOM 5344 C CA . VAL A 1 699 ? 17.875 1.113 47.038 1.00 30.38 699 VAL A CA 1
ATOM 5345 C C . VAL A 1 699 ? 18.411 1.195 48.472 1.00 30.38 699 VAL A C 1
ATOM 5347 O O . VAL A 1 699 ? 19.222 0.360 48.871 1.00 30.38 699 VAL A O 1
ATOM 5350 N N . ASP A 1 700 ? 17.968 2.187 49.244 1.00 28.70 700 ASP A N 1
ATOM 5351 C CA . ASP A 1 700 ? 18.484 2.481 50.587 1.00 28.70 700 ASP A CA 1
ATOM 5352 C C . ASP A 1 700 ? 18.112 1.449 51.670 1.00 28.70 700 ASP A C 1
ATOM 5354 O O . ASP A 1 700 ? 16.936 1.133 51.851 1.00 28.70 700 ASP A O 1
ATOM 5358 N N . ALA A 1 701 ? 19.099 1.041 52.485 1.00 26.20 701 ALA A N 1
ATOM 5359 C CA . ALA A 1 701 ? 18.954 0.762 53.927 1.00 26.20 701 ALA A CA 1
ATOM 5360 C C . ALA A 1 701 ? 20.339 0.607 54.628 1.00 26.20 701 ALA A C 1
ATOM 5362 O O . ALA A 1 701 ? 21.222 -0.036 54.058 1.00 26.20 701 ALA A O 1
ATOM 5363 N N . PRO A 1 702 ? 20.562 1.144 55.853 1.00 38.44 702 PRO A N 1
ATOM 5364 C CA . PRO A 1 702 ? 21.860 1.079 56.556 1.00 38.44 702 PRO A CA 1
ATOM 5365 C C . PRO A 1 702 ? 21.803 0.213 57.868 1.00 38.44 702 PRO A C 1
ATOM 5367 O O . PRO A 1 702 ? 20.900 -0.610 57.994 1.00 38.44 702 PRO A O 1
ATOM 5370 N N . PRO A 1 703 ? 22.757 0.275 58.834 1.00 53.88 703 PRO A N 1
ATOM 5371 C CA . PRO A 1 703 ? 24.011 -0.506 58.789 1.00 53.88 703 PRO A CA 1
ATOM 5372 C C . PRO A 1 703 ? 24.418 -1.206 60.125 1.00 53.88 703 PRO A C 1
ATOM 5374 O O . PRO A 1 703 ? 24.080 -0.713 61.198 1.00 53.88 703 PRO A O 1
ATOM 5377 N N . ALA A 1 704 ? 25.267 -2.260 60.110 1.00 26.95 704 ALA A N 1
ATOM 5378 C CA . ALA A 1 704 ? 26.000 -2.705 61.326 1.00 26.95 704 ALA A CA 1
ATOM 5379 C C . ALA A 1 704 ? 27.228 -3.656 61.145 1.00 26.95 704 ALA A C 1
ATOM 5381 O O . ALA A 1 704 ? 27.098 -4.871 61.222 1.00 26.95 704 ALA A O 1
ATOM 5382 N N . SER A 1 705 ? 28.447 -3.093 61.176 1.00 26.22 705 SER A N 1
ATOM 5383 C CA . SER A 1 705 ? 29.626 -3.599 61.940 1.00 26.22 705 SER A CA 1
ATOM 5384 C C . SER A 1 705 ? 30.417 -4.903 61.591 1.00 26.22 705 SER A C 1
ATOM 5386 O O . SER A 1 705 ? 29.873 -5.924 61.200 1.00 26.22 705 SER A O 1
ATOM 5388 N N . LYS A 1 706 ? 31.724 -4.858 61.946 1.00 28.23 706 LYS A N 1
ATOM 5389 C CA . LYS A 1 706 ? 32.645 -5.946 62.403 1.00 28.23 706 LYS A CA 1
ATOM 5390 C C . LYS A 1 706 ? 33.294 -6.975 61.432 1.00 28.23 706 LYS A C 1
ATOM 5392 O O . LYS A 1 706 ? 32.826 -8.088 61.255 1.00 28.23 706 LYS A O 1
ATOM 5397 N N . THR A 1 707 ? 34.531 -6.639 61.029 1.00 26.64 707 THR A N 1
ATOM 5398 C CA . THR A 1 707 ? 35.802 -7.407 61.225 1.00 26.64 707 THR A CA 1
ATOM 5399 C C . THR A 1 707 ? 35.918 -8.922 60.931 1.00 26.64 707 THR A C 1
ATOM 5401 O O . THR A 1 707 ? 35.403 -9.722 61.703 1.00 26.64 707 THR A O 1
ATOM 5404 N N . PHE A 1 708 ? 36.790 -9.290 59.971 1.00 24.67 708 PHE A N 1
ATOM 5405 C CA . PHE A 1 708 ? 37.985 -10.202 59.998 1.00 24.67 708 PHE A CA 1
ATOM 5406 C C . PHE A 1 708 ? 38.403 -10.432 58.508 1.00 24.67 708 PHE A C 1
ATOM 5408 O O . PHE A 1 708 ? 37.512 -10.469 57.671 1.00 24.67 708 PHE A O 1
ATOM 5415 N N . ARG A 1 709 ? 39.646 -10.444 57.979 1.00 26.53 709 ARG A N 1
ATOM 5416 C CA . ARG A 1 709 ? 41.050 -10.782 58.351 1.00 26.53 709 ARG A CA 1
ATOM 5417 C C . ARG A 1 709 ? 41.479 -12.205 57.898 1.00 26.53 709 ARG A C 1
ATOM 5419 O O . ARG A 1 709 ? 40.913 -13.166 58.399 1.00 26.53 709 ARG A O 1
ATOM 5426 N N . ARG A 1 710 ? 42.586 -12.287 57.120 1.00 29.50 710 ARG A N 1
ATOM 5427 C CA . ARG A 1 710 ? 43.388 -13.487 56.707 1.00 29.50 710 ARG A CA 1
ATOM 5428 C C . ARG A 1 710 ? 42.802 -14.359 55.569 1.00 29.50 710 ARG A C 1
ATOM 5430 O O . ARG A 1 710 ? 41.589 -14.389 55.429 1.00 29.50 710 ARG A O 1
ATOM 5437 N N . ASP A 1 711 ? 43.568 -15.108 54.752 1.00 28.83 711 ASP A N 1
ATOM 5438 C CA . ASP A 1 711 ? 45.017 -15.119 54.391 1.00 28.83 711 ASP A CA 1
ATOM 5439 C C . ASP A 1 711 ? 45.261 -16.008 53.128 1.00 28.83 711 ASP A C 1
ATOM 5441 O O . ASP A 1 711 ? 44.446 -16.886 52.863 1.00 28.83 711 ASP A O 1
ATOM 5445 N N . LEU A 1 712 ? 46.431 -15.861 52.462 1.00 29.39 712 LEU A N 1
ATOM 5446 C CA . LEU A 1 712 ? 47.094 -16.811 51.510 1.00 29.39 712 LEU A CA 1
ATOM 5447 C C . LEU A 1 712 ? 46.376 -17.124 50.159 1.00 29.39 712 LEU A C 1
ATOM 5449 O O . LEU A 1 712 ? 45.166 -17.010 50.045 1.00 29.39 712 LEU A O 1
ATOM 5453 N N . GLY A 1 713 ? 47.042 -17.537 49.061 1.00 24.86 713 GLY A N 1
ATOM 5454 C CA . GLY A 1 713 ? 48.482 -17.596 48.721 1.00 24.86 713 GLY A CA 1
ATOM 5455 C C . GLY A 1 713 ? 48.853 -18.783 47.791 1.00 24.86 713 GLY A C 1
ATOM 5456 O O . GLY A 1 713 ? 48.407 -19.891 48.062 1.00 24.86 713 GLY A O 1
ATOM 5457 N N . GLY A 1 714 ? 49.699 -18.603 46.749 1.00 25.72 714 GLY A N 1
ATOM 5458 C CA . GLY A 1 714 ? 50.374 -19.744 46.069 1.00 25.72 714 GLY A CA 1
ATOM 5459 C C . GLY A 1 714 ? 50.702 -19.692 44.552 1.00 25.72 714 GLY A C 1
ATOM 5460 O O . GLY A 1 714 ? 49.854 -20.015 43.736 1.00 25.72 714 GLY A O 1
ATOM 5461 N N . ALA A 1 715 ? 51.988 -19.456 44.234 1.00 27.98 715 ALA A N 1
ATOM 5462 C CA . ALA A 1 715 ? 52.836 -20.116 43.204 1.00 27.98 715 ALA A CA 1
ATOM 5463 C C . ALA A 1 715 ? 52.599 -20.048 41.656 1.00 27.98 715 ALA A C 1
ATOM 5465 O O . ALA A 1 715 ? 51.502 -19.915 41.130 1.00 27.98 715 ALA A O 1
ATOM 5466 N N . LEU A 1 716 ? 53.737 -20.187 40.948 1.00 32.16 716 LEU A N 1
ATOM 5467 C CA . LEU A 1 716 ? 54.029 -20.286 39.490 1.00 32.16 716 LEU A CA 1
ATOM 5468 C C . LEU A 1 716 ? 54.431 -21.755 39.129 1.00 32.16 716 LEU A C 1
ATOM 5470 O O . LEU A 1 716 ? 54.498 -22.533 40.086 1.00 32.16 716 LEU A O 1
ATOM 5474 N N . PRO A 1 717 ? 54.747 -22.204 37.871 1.00 46.34 717 PRO A N 1
ATOM 5475 C CA . PRO A 1 717 ? 55.302 -21.522 36.668 1.00 46.34 717 PRO A CA 1
ATOM 5476 C C . PRO A 1 717 ? 54.505 -21.861 35.354 1.00 46.34 717 PRO A C 1
ATOM 5478 O O . PRO A 1 717 ? 53.299 -22.027 35.467 1.00 46.34 717 PRO A O 1
ATOM 5481 N N . SER A 1 718 ? 54.971 -21.935 34.083 1.00 27.30 718 SER A N 1
ATOM 5482 C CA . SER A 1 718 ? 56.305 -21.976 33.424 1.00 27.30 718 SER A CA 1
ATOM 5483 C C . SER A 1 718 ? 56.310 -21.463 31.944 1.00 27.30 718 SER A C 1
ATOM 5485 O O . SER A 1 718 ? 55.661 -20.464 31.642 1.00 27.30 718 SER A O 1
ATOM 5487 N N . ARG A 1 719 ? 57.114 -22.061 31.036 1.00 32.41 719 ARG A N 1
ATOM 5488 C CA . ARG A 1 719 ? 57.347 -21.705 29.606 1.00 32.41 719 ARG A CA 1
ATOM 5489 C C . ARG A 1 719 ? 57.905 -22.928 28.830 1.00 32.41 719 ARG A C 1
ATOM 5491 O O . ARG A 1 719 ? 58.450 -23.812 29.492 1.00 32.41 719 ARG A O 1
ATOM 5498 N N . PRO A 1 720 ? 57.802 -23.010 27.479 1.00 43.69 720 PRO A N 1
ATOM 5499 C CA . PRO A 1 720 ? 58.908 -22.552 26.604 1.00 43.69 720 PRO A CA 1
ATOM 5500 C C . PRO A 1 720 ? 58.472 -21.942 25.236 1.00 43.69 720 PRO A C 1
ATOM 5502 O O . PRO A 1 720 ? 57.308 -21.612 25.037 1.00 43.69 720 PRO A O 1
ATOM 5505 N N . GLN A 1 721 ? 59.438 -21.717 24.327 1.00 29.78 721 GLN A N 1
ATOM 5506 C CA . GLN A 1 721 ? 59.343 -20.949 23.062 1.00 29.78 721 GLN A CA 1
ATOM 5507 C C . GLN A 1 721 ? 59.298 -21.817 21.786 1.00 29.78 721 GLN A C 1
ATOM 5509 O O . GLN A 1 721 ? 59.717 -22.972 21.810 1.00 29.78 721 GLN A O 1
ATOM 5514 N N . LEU A 1 722 ? 58.996 -21.186 20.639 1.00 26.61 722 LEU A N 1
ATOM 5515 C CA . LEU A 1 722 ? 59.745 -21.400 19.387 1.00 26.61 722 LEU A CA 1
ATOM 5516 C C . LEU A 1 722 ? 59.694 -20.142 18.490 1.00 26.61 722 LEU A C 1
ATOM 5518 O O . LEU A 1 722 ? 58.772 -19.339 18.602 1.00 26.61 722 LEU A O 1
ATOM 5522 N N . ASP A 1 723 ? 60.714 -19.958 17.648 1.00 30.28 723 ASP A N 1
ATOM 5523 C CA . ASP A 1 723 ? 61.079 -18.691 16.989 1.00 30.28 723 ASP A CA 1
ATOM 5524 C C . ASP A 1 723 ? 61.325 -18.850 15.471 1.00 30.28 723 ASP A C 1
ATOM 5526 O O . ASP A 1 723 ? 61.543 -19.966 14.995 1.00 30.28 723 ASP A O 1
ATOM 5530 N N . LYS A 1 724 ? 61.463 -17.694 14.788 1.00 29.64 724 LYS A N 1
ATOM 5531 C CA . LYS A 1 724 ? 62.080 -17.425 13.456 1.00 29.64 724 LYS A CA 1
ATOM 5532 C C . LYS A 1 724 ? 61.174 -17.310 12.215 1.00 29.64 724 LYS A C 1
ATOM 5534 O O . LYS A 1 724 ? 60.152 -17.972 12.125 1.00 29.64 724 LYS A O 1
ATOM 5539 N N . LEU A 1 725 ? 61.578 -16.615 11.135 1.00 27.98 725 LEU A N 1
ATOM 5540 C CA . LEU A 1 725 ? 62.351 -15.354 10.939 1.00 27.98 725 LEU A CA 1
ATOM 5541 C C . LEU A 1 725 ? 62.403 -15.069 9.419 1.00 27.98 725 LEU A C 1
ATOM 5543 O O . LEU A 1 725 ? 62.781 -15.980 8.688 1.00 27.98 725 LEU A O 1
ATOM 5547 N N . HIS A 1 726 ? 62.119 -13.845 8.947 1.00 27.00 726 HIS A N 1
ATOM 5548 C CA . HIS A 1 726 ? 62.770 -13.229 7.764 1.00 27.00 726 HIS A CA 1
ATOM 5549 C C . HIS A 1 726 ? 62.407 -11.741 7.602 1.00 27.00 726 HIS A C 1
ATOM 5551 O O . HIS A 1 726 ? 61.257 -11.346 7.765 1.00 27.00 726 HIS A O 1
ATOM 5557 N N . GLN A 1 727 ? 63.400 -10.929 7.233 1.00 28.41 727 GLN A N 1
ATOM 5558 C CA . GLN A 1 727 ? 63.275 -9.534 6.789 1.00 28.41 727 GLN A CA 1
ATOM 5559 C C . GLN A 1 727 ? 63.996 -9.374 5.442 1.00 28.41 727 GLN A C 1
ATOM 5561 O O . GLN A 1 727 ? 64.902 -10.153 5.143 1.00 28.41 727 GLN A O 1
ATOM 5566 N N . ARG A 1 728 ? 63.693 -8.304 4.693 1.00 25.61 728 ARG A N 1
ATOM 5567 C CA . ARG A 1 728 ? 64.682 -7.581 3.867 1.00 25.61 728 ARG A CA 1
ATOM 5568 C C . ARG A 1 728 ? 64.240 -6.129 3.636 1.00 25.61 728 ARG A C 1
ATOM 5570 O O . ARG A 1 728 ? 63.049 -5.842 3.598 1.00 25.61 728 ARG A O 1
ATOM 5577 N N . HIS A 1 729 ? 65.217 -5.230 3.535 1.00 27.88 729 HIS A N 1
ATOM 5578 C CA . HIS A 1 729 ? 65.033 -3.782 3.364 1.00 27.88 729 HIS A CA 1
ATOM 5579 C C . HIS A 1 729 ? 64.908 -3.372 1.887 1.00 27.88 729 HIS A C 1
ATOM 5581 O O . HIS A 1 729 ? 65.369 -4.098 1.011 1.00 27.88 729 HIS A O 1
ATOM 5587 N N . VAL A 1 730 ? 64.432 -2.144 1.644 1.00 25.52 730 VAL A N 1
ATOM 5588 C CA . VAL A 1 730 ? 65.233 -1.035 1.066 1.00 25.52 730 VAL A CA 1
ATOM 5589 C C . VAL A 1 730 ? 64.546 0.303 1.415 1.00 25.52 730 VAL A C 1
ATOM 5591 O O . VAL A 1 730 ? 63.376 0.310 1.789 1.00 25.52 730 VAL A O 1
ATOM 5594 N N . SER A 1 731 ? 65.287 1.417 1.391 1.00 24.88 731 SER A N 1
ATOM 5595 C CA . SER A 1 731 ? 64.854 2.752 1.844 1.00 24.88 731 SER A CA 1
ATOM 5596 C C . SER A 1 731 ? 65.009 3.810 0.744 1.00 24.88 731 SER A C 1
ATOM 5598 O O . SER A 1 731 ? 65.914 3.689 -0.081 1.00 24.88 731 SER A O 1
ATOM 5600 N N . ALA A 1 732 ? 64.182 4.863 0.772 1.00 24.19 732 ALA A N 1
ATOM 5601 C CA . ALA A 1 732 ? 64.435 6.141 0.098 1.00 24.19 732 ALA A CA 1
ATOM 5602 C C . ALA A 1 732 ? 63.606 7.281 0.730 1.00 24.19 732 ALA A C 1
ATOM 5604 O O . ALA A 1 732 ? 62.404 7.126 0.937 1.00 24.19 732 ALA A O 1
ATOM 5605 N N . ALA A 1 733 ? 64.232 8.434 0.992 1.00 24.31 733 ALA A N 1
ATOM 5606 C CA . ALA A 1 733 ? 63.578 9.682 1.404 1.00 24.31 733 ALA A CA 1
ATOM 5607 C C . ALA A 1 733 ? 64.437 10.893 0.986 1.00 24.31 733 ALA A C 1
ATOM 5609 O O . ALA A 1 733 ? 65.651 10.853 1.182 1.00 24.31 733 ALA A O 1
ATOM 5610 N N . VAL A 1 734 ? 63.829 11.954 0.432 1.00 23.38 734 VAL A N 1
ATOM 5611 C CA . VAL A 1 734 ? 64.473 13.249 0.099 1.00 23.38 734 VAL A CA 1
ATOM 5612 C C . VAL A 1 734 ? 63.466 14.407 0.281 1.00 23.38 734 VAL A C 1
ATOM 5614 O O . VAL A 1 734 ? 62.256 14.203 0.195 1.00 23.38 734 VAL A O 1
ATOM 5617 N N . CYS A 1 735 ? 63.990 15.604 0.570 1.00 21.47 735 CYS A N 1
ATOM 5618 C CA . CYS A 1 735 ? 63.306 16.847 0.972 1.00 21.47 735 CYS A CA 1
ATOM 5619 C C . CYS A 1 735 ? 62.989 17.820 -0.219 1.00 21.47 735 CYS A C 1
ATOM 5621 O O . CYS A 1 735 ? 63.211 17.432 -1.365 1.00 21.47 735 CYS A O 1
ATOM 5623 N N . PRO A 1 736 ? 62.405 19.032 -0.005 1.00 32.31 736 PRO A N 1
ATOM 5624 C CA . PRO A 1 736 ? 61.605 19.748 -1.026 1.00 32.31 736 PRO A CA 1
ATOM 5625 C C . PRO A 1 736 ? 62.224 21.031 -1.654 1.00 32.31 736 PRO A C 1
ATOM 5627 O O . PRO A 1 736 ? 63.291 21.478 -1.244 1.00 32.31 736 PRO A O 1
ATOM 5630 N N . ALA A 1 737 ? 61.431 21.679 -2.539 1.00 25.84 737 ALA A N 1
ATOM 5631 C CA . ALA A 1 737 ? 61.558 23.050 -3.102 1.00 25.84 737 ALA A CA 1
ATOM 5632 C C . ALA A 1 737 ? 62.625 23.253 -4.222 1.00 25.84 737 ALA A C 1
ATOM 5634 O O . ALA A 1 737 ? 63.508 22.405 -4.342 1.00 25.84 737 ALA A O 1
ATOM 5635 N N . PRO A 1 738 ? 62.578 24.332 -5.060 1.00 29.95 738 PRO A N 1
ATOM 5636 C CA . PRO A 1 738 ? 61.733 25.543 -5.004 1.00 29.95 738 PRO A CA 1
ATOM 5637 C C . PRO A 1 738 ? 60.970 25.917 -6.316 1.00 29.95 738 PRO A C 1
ATOM 5639 O O . PRO A 1 738 ? 60.781 25.099 -7.210 1.00 29.95 738 PRO A O 1
ATOM 5642 N N . PHE A 1 739 ? 60.482 27.167 -6.389 1.00 21.70 739 PHE A N 1
ATOM 5643 C CA . PHE A 1 739 ? 59.603 27.761 -7.420 1.00 21.70 739 PHE A CA 1
ATOM 5644 C C . PHE A 1 739 ? 60.268 28.116 -8.771 1.00 21.70 739 PHE A C 1
ATOM 5646 O O . PHE A 1 739 ? 61.443 28.468 -8.835 1.00 21.70 739 PHE A O 1
ATOM 5653 N N . THR A 1 740 ? 59.448 28.214 -9.830 1.00 22.67 740 THR A N 1
ATOM 5654 C CA . THR A 1 740 ? 59.571 29.215 -10.923 1.00 22.67 740 THR A CA 1
ATOM 5655 C C . THR A 1 740 ? 58.211 29.407 -11.639 1.00 22.67 740 THR A C 1
ATOM 5657 O O . THR A 1 740 ? 57.254 28.702 -11.322 1.00 22.67 740 THR A O 1
ATOM 5660 N N . HIS A 1 741 ? 58.060 30.419 -12.508 1.00 22.28 741 HIS A N 1
ATOM 5661 C CA . HIS A 1 741 ? 56.767 31.100 -12.747 1.00 22.28 741 HIS A CA 1
ATOM 5662 C C . HIS A 1 741 ? 56.076 30.887 -14.119 1.00 22.28 741 HIS A C 1
ATOM 5664 O O . HIS A 1 741 ? 56.710 31.056 -15.154 1.00 22.28 741 HIS A O 1
ATOM 5670 N N . TYR A 1 742 ? 54.733 30.755 -14.073 1.00 21.34 742 TYR A N 1
ATOM 5671 C CA . TYR A 1 742 ? 53.723 31.044 -15.128 1.00 21.34 742 TYR A CA 1
ATOM 5672 C C . TYR A 1 742 ? 53.755 30.228 -16.455 1.00 21.34 742 TYR A C 1
ATOM 5674 O O . TYR A 1 742 ? 54.761 29.596 -16.762 1.00 21.34 742 TYR A O 1
ATOM 5682 N N . PRO A 1 743 ? 52.672 30.229 -17.282 1.00 25.50 743 PRO A N 1
ATOM 5683 C CA . PRO A 1 743 ? 51.346 30.852 -17.120 1.00 25.50 743 PRO A CA 1
ATOM 5684 C C . PRO A 1 743 ? 50.157 29.856 -17.067 1.00 25.50 743 PRO A C 1
ATOM 5686 O O . PRO A 1 743 ? 50.308 28.641 -17.168 1.00 25.50 743 PRO A O 1
ATOM 5689 N N . ILE A 1 744 ? 48.939 30.391 -16.915 1.00 26.55 744 ILE A N 1
ATOM 5690 C CA . ILE A 1 744 ? 47.676 29.637 -16.795 1.00 26.55 744 ILE A CA 1
ATOM 5691 C C . ILE A 1 744 ? 47.264 28.994 -18.134 1.00 26.55 744 ILE A C 1
ATOM 5693 O O . ILE A 1 744 ? 47.138 29.677 -19.147 1.00 26.55 744 ILE A O 1
ATOM 5697 N N . SER A 1 745 ? 46.953 27.692 -18.117 1.00 23.69 745 SER A N 1
ATOM 5698 C CA . SER A 1 745 ? 46.420 26.932 -19.261 1.00 23.69 745 SER A CA 1
ATOM 5699 C C . SER A 1 745 ? 44.987 26.451 -18.989 1.00 23.69 745 SER A C 1
ATOM 5701 O O . SER A 1 745 ? 44.784 25.416 -18.352 1.00 23.69 745 SER A O 1
ATOM 5703 N N . ALA A 1 746 ? 43.985 27.143 -19.534 1.00 26.95 746 ALA A N 1
ATOM 5704 C CA . ALA A 1 746 ? 42.602 26.666 -19.522 1.00 26.95 746 ALA A CA 1
ATOM 5705 C C . ALA A 1 746 ? 42.412 25.514 -20.530 1.00 26.95 746 ALA A C 1
ATOM 5707 O O . ALA A 1 746 ? 42.455 25.730 -21.742 1.00 26.95 746 ALA A O 1
ATOM 5708 N N . ARG A 1 747 ? 42.170 24.286 -20.049 1.00 25.89 747 ARG A N 1
ATOM 5709 C CA . ARG A 1 747 ? 41.831 23.131 -20.901 1.00 25.89 747 ARG A CA 1
ATOM 5710 C C . ARG A 1 747 ? 40.383 22.684 -20.703 1.00 25.89 747 ARG A C 1
ATOM 5712 O O . ARG A 1 747 ? 40.049 22.070 -19.701 1.00 25.89 747 ARG A O 1
ATOM 5719 N N . GLN A 1 748 ? 39.576 23.019 -21.711 1.00 25.52 748 GLN A N 1
ATOM 5720 C CA . GLN A 1 748 ? 38.340 22.369 -22.172 1.00 25.52 748 GLN A CA 1
ATOM 5721 C C . GLN A 1 748 ? 37.650 21.394 -21.198 1.00 25.52 748 GLN A C 1
ATOM 5723 O O . GLN A 1 748 ? 38.070 20.251 -21.024 1.00 25.52 748 GLN A O 1
ATOM 5728 N N . SER A 1 749 ? 36.491 21.809 -20.682 1.00 28.16 749 SER A N 1
ATOM 5729 C CA . SER A 1 749 ? 35.505 20.898 -20.099 1.00 28.16 749 SER A CA 1
ATOM 5730 C C . SER A 1 749 ? 35.009 19.890 -21.149 1.00 28.16 749 SER A C 1
ATOM 5732 O O . SER A 1 749 ? 34.708 20.240 -22.291 1.00 28.16 749 SER A O 1
ATOM 5734 N N . GLY A 1 750 ? 34.937 18.613 -20.764 1.00 27.95 750 GLY A N 1
ATOM 5735 C CA . GLY A 1 750 ? 34.688 17.486 -21.669 1.00 27.95 750 GLY A CA 1
ATOM 5736 C C . GLY A 1 750 ? 33.237 17.331 -22.135 1.00 27.95 750 GLY A C 1
ATOM 5737 O O . GLY A 1 750 ? 32.616 16.309 -21.862 1.00 27.95 750 GLY A O 1
ATOM 5738 N N . LEU A 1 751 ? 32.704 18.295 -22.888 1.00 27.05 751 LEU A N 1
ATOM 5739 C CA . LEU A 1 751 ? 31.348 18.254 -23.465 1.00 27.05 751 LEU A CA 1
ATOM 5740 C C . LEU A 1 751 ? 31.279 17.496 -24.816 1.00 27.05 751 LEU A C 1
ATOM 5742 O O . LEU A 1 751 ? 30.387 17.718 -25.632 1.00 27.05 751 LEU A O 1
ATOM 5746 N N . THR A 1 752 ? 32.223 16.578 -25.055 1.00 26.22 752 THR A N 1
ATOM 5747 C CA . THR A 1 752 ? 32.509 15.983 -26.377 1.00 26.22 752 THR A CA 1
ATOM 5748 C C . THR A 1 752 ? 32.446 14.450 -26.356 1.00 26.22 752 THR A C 1
ATOM 5750 O O . THR A 1 752 ? 33.368 13.772 -26.812 1.00 26.22 752 THR A O 1
ATOM 5753 N N . ARG A 1 753 ? 31.373 13.863 -25.798 1.00 25.98 753 ARG A N 1
ATOM 5754 C CA . ARG A 1 753 ? 31.151 12.399 -25.861 1.00 25.98 753 ARG A CA 1
ATOM 5755 C C . ARG A 1 753 ? 29.687 11.933 -25.868 1.00 25.98 753 ARG A C 1
ATOM 5757 O O . ARG A 1 753 ? 29.374 10.857 -25.371 1.00 25.98 753 ARG A O 1
ATOM 5764 N N . LEU A 1 754 ? 28.803 12.707 -26.500 1.00 25.36 754 LEU A N 1
ATOM 5765 C CA . LEU A 1 754 ? 27.424 12.306 -26.814 1.00 25.36 754 LEU A CA 1
ATOM 5766 C C . LEU A 1 754 ? 27.162 12.401 -28.325 1.00 25.36 754 LEU A C 1
ATOM 5768 O O . LEU A 1 754 ? 26.566 13.360 -28.799 1.00 25.36 754 LEU A O 1
ATOM 5772 N N . LEU A 1 755 ? 27.667 11.410 -29.066 1.00 24.05 755 LEU A N 1
ATOM 5773 C CA . LEU A 1 755 ? 27.250 11.017 -30.421 1.00 24.05 755 LEU A CA 1
ATOM 5774 C C . LEU A 1 755 ? 28.026 9.743 -30.809 1.00 24.05 755 LEU A C 1
ATOM 5776 O O . LEU A 1 755 ? 29.214 9.803 -31.113 1.00 24.05 755 LEU A O 1
ATOM 5780 N N . TYR A 1 756 ? 27.354 8.593 -30.779 1.00 22.31 756 TYR A N 1
ATOM 5781 C CA . TYR A 1 756 ? 27.768 7.360 -31.463 1.00 22.31 756 TYR A CA 1
ATOM 5782 C C . TYR A 1 756 ? 26.641 6.968 -32.437 1.00 22.31 756 TYR A C 1
ATOM 5784 O O . TYR A 1 756 ? 25.499 7.386 -32.224 1.00 22.31 756 TYR A O 1
ATOM 5792 N N . PRO A 1 757 ? 26.939 6.267 -33.544 1.00 23.44 757 PRO A N 1
ATOM 5793 C CA . PRO A 1 757 ? 26.043 6.228 -34.692 1.00 23.44 757 PRO A CA 1
ATOM 5794 C C . PRO A 1 757 ? 24.830 5.326 -34.454 1.00 23.44 757 PRO A C 1
ATOM 5796 O O . PRO A 1 757 ? 24.972 4.149 -34.129 1.00 23.44 757 PRO A O 1
ATOM 5799 N N . ILE A 1 758 ? 23.642 5.874 -34.704 1.00 23.86 758 ILE A N 1
ATOM 5800 C CA . ILE A 1 758 ? 22.430 5.094 -34.957 1.00 23.86 758 ILE A CA 1
ATOM 5801 C C . ILE A 1 758 ? 22.320 4.936 -36.475 1.00 23.86 758 ILE A C 1
ATOM 5803 O O . ILE A 1 758 ? 22.350 5.923 -37.212 1.00 23.86 758 ILE A O 1
ATOM 5807 N N . THR A 1 759 ? 22.240 3.695 -36.948 1.00 21.94 759 THR A N 1
ATOM 5808 C CA . THR A 1 759 ? 22.027 3.368 -38.363 1.00 21.94 759 THR A CA 1
ATOM 5809 C C . THR A 1 759 ? 20.620 3.783 -38.782 1.00 21.94 759 THR A C 1
ATOM 5811 O O . THR A 1 759 ? 19.650 3.301 -38.204 1.00 21.94 759 THR A O 1
ATOM 5814 N N . CYS A 1 760 ? 20.513 4.663 -39.776 1.00 23.86 760 CYS A N 1
ATOM 5815 C CA . CYS A 1 760 ? 19.245 5.234 -40.222 1.00 23.86 760 CYS A CA 1
ATOM 5816 C C . CYS A 1 760 ? 18.730 4.520 -41.481 1.00 23.86 760 CYS A C 1
ATOM 5818 O O . CYS A 1 760 ? 19.429 4.478 -42.495 1.00 23.86 760 CYS A O 1
ATOM 5820 N N . SER A 1 761 ? 17.512 3.979 -41.418 1.00 22.11 761 SER A N 1
ATOM 5821 C CA . SER A 1 761 ? 16.724 3.575 -42.587 1.00 22.11 761 SER A CA 1
ATOM 5822 C C . SER A 1 761 ? 15.993 4.788 -43.163 1.00 22.11 761 SER A C 1
ATOM 5824 O O . SER A 1 761 ? 15.418 5.577 -42.419 1.00 22.11 761 SER A O 1
ATOM 5826 N N . THR A 1 762 ? 16.008 4.949 -44.483 1.00 27.78 762 THR A N 1
ATOM 5827 C CA . THR A 1 762 ? 15.463 6.130 -45.164 1.00 27.78 762 THR A CA 1
ATOM 5828 C C . THR A 1 762 ? 13.963 6.020 -45.436 1.00 27.78 762 THR A C 1
ATOM 5830 O O . THR A 1 762 ? 13.592 5.269 -46.333 1.00 27.78 762 THR A O 1
ATOM 5833 N N . GLU A 1 763 ? 13.126 6.831 -44.778 1.00 25.77 763 GLU A N 1
ATOM 5834 C CA . GLU A 1 763 ? 11.813 7.227 -45.321 1.00 25.77 763 GLU A CA 1
ATOM 5835 C C . GLU A 1 763 ? 11.257 8.519 -44.672 1.00 25.77 763 GLU A C 1
ATOM 5837 O O . GLU A 1 763 ? 11.176 8.627 -43.454 1.00 25.77 763 GLU A O 1
ATOM 5842 N N . ASP A 1 764 ? 10.885 9.482 -45.529 1.00 30.20 764 ASP A N 1
ATOM 5843 C CA . ASP A 1 764 ? 10.029 10.668 -45.319 1.00 30.20 764 ASP A CA 1
ATOM 5844 C C . ASP A 1 764 ? 10.251 11.654 -44.135 1.00 30.20 764 ASP A C 1
ATOM 5846 O O . ASP A 1 764 ? 11.172 11.582 -43.322 1.00 30.20 764 ASP A O 1
ATOM 5850 N N . PHE A 1 765 ? 9.451 12.730 -44.141 1.00 36.06 765 PHE A N 1
ATOM 5851 C CA . PHE A 1 765 ? 9.497 13.825 -43.167 1.00 36.06 765 PHE A CA 1
ATOM 5852 C C . PHE A 1 765 ? 8.779 13.452 -41.862 1.00 36.06 765 PHE A C 1
ATOM 5854 O O . PHE A 1 765 ? 7.556 13.320 -41.852 1.00 36.06 765 PHE A O 1
ATOM 5861 N N . GLY A 1 766 ? 9.509 13.464 -40.740 1.00 43.25 766 GLY A N 1
ATOM 5862 C CA . GLY A 1 766 ? 8.908 13.662 -39.414 1.00 43.25 766 GLY A CA 1
ATOM 5863 C C . GLY A 1 766 ? 9.074 12.538 -38.393 1.00 43.25 766 GLY A C 1
ATOM 5864 O O . GLY A 1 766 ? 8.116 12.238 -37.685 1.00 43.25 766 GLY A O 1
ATOM 5865 N N . GLU A 1 767 ? 10.269 11.958 -38.243 1.00 38.75 767 GLU A N 1
ATOM 5866 C CA . GLU A 1 767 ? 10.556 11.107 -37.079 1.00 38.75 767 GLU A CA 1
ATOM 5867 C C . GLU A 1 767 ? 11.043 11.934 -35.869 1.00 38.75 767 GLU A C 1
ATOM 5869 O O . GLU A 1 767 ? 11.954 12.769 -35.961 1.00 38.75 767 GLU A O 1
ATOM 5874 N N . VAL A 1 768 ? 10.415 11.699 -34.713 1.00 43.19 768 VAL A N 1
ATOM 5875 C CA . VAL A 1 768 ? 10.704 12.373 -33.439 1.00 43.19 768 VAL A CA 1
ATOM 5876 C C . VAL A 1 768 ? 11.652 11.507 -32.615 1.00 43.19 768 VAL A C 1
ATOM 5878 O O . VAL A 1 768 ? 11.223 10.590 -31.918 1.00 43.19 768 VAL A O 1
ATOM 5881 N N . SER A 1 769 ? 12.948 11.815 -32.659 1.00 38.91 769 SER A N 1
ATOM 5882 C CA . SER A 1 769 ? 13.978 11.014 -31.977 1.00 38.91 769 SER A CA 1
ATOM 5883 C C . SER A 1 769 ? 13.942 11.120 -30.448 1.00 38.91 769 SER A C 1
ATOM 5885 O O . SER A 1 769 ? 14.413 10.211 -29.764 1.00 38.91 769 SER A O 1
ATOM 5887 N N . ALA A 1 770 ? 13.375 12.199 -29.889 1.00 40.28 770 ALA A N 1
ATOM 5888 C CA . ALA A 1 770 ? 13.120 12.322 -28.453 1.00 40.28 770 ALA A CA 1
ATOM 5889 C C . ALA A 1 770 ? 12.022 13.350 -28.106 1.00 40.28 770 ALA A C 1
ATOM 5891 O O . ALA A 1 770 ? 12.148 14.543 -28.401 1.00 40.28 770 ALA A O 1
ATOM 5892 N N . GLN A 1 771 ? 11.004 12.916 -27.350 1.00 40.97 771 GLN A N 1
ATOM 5893 C CA . GLN A 1 771 ? 10.164 13.806 -26.534 1.00 40.97 771 GLN A CA 1
ATOM 5894 C C . GLN A 1 771 ? 10.624 13.773 -25.071 1.00 40.97 771 GLN A C 1
ATOM 5896 O O . GLN A 1 771 ? 10.346 12.834 -24.325 1.00 40.97 771 GLN A O 1
ATOM 5901 N N . GLY A 1 772 ? 11.315 14.826 -24.639 1.00 46.47 772 GLY A N 1
ATOM 5902 C CA . GLY A 1 772 ? 11.609 15.087 -23.232 1.00 46.47 772 GLY A CA 1
ATOM 5903 C C . GLY A 1 772 ? 10.484 15.879 -22.555 1.00 46.47 772 GLY A C 1
ATOM 5904 O O . GLY A 1 772 ? 9.770 16.655 -23.189 1.00 46.47 772 GLY A O 1
ATOM 5905 N N . LYS A 1 773 ? 10.341 15.744 -21.230 1.00 55.19 773 LYS A N 1
ATOM 5906 C CA . LYS A 1 773 ? 9.325 16.4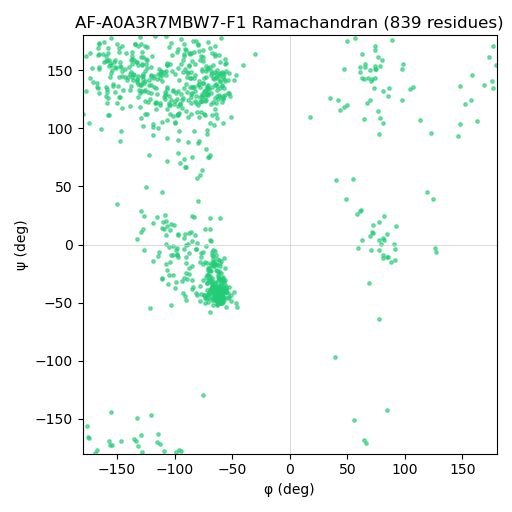65 -20.432 1.00 55.19 773 LYS A CA 1
ATOM 5907 C C . LYS A 1 773 ? 9.613 17.979 -20.320 1.00 55.19 773 LYS A C 1
ATOM 5909 O O . LYS A 1 773 ? 10.056 18.468 -19.279 1.00 55.19 773 LYS A O 1
ATOM 5914 N N . GLY A 1 774 ? 9.361 18.709 -21.408 1.00 52.75 774 GLY A N 1
ATOM 5915 C CA . GLY A 1 774 ? 9.580 20.154 -21.566 1.00 52.75 774 GLY A CA 1
ATOM 5916 C C . GLY A 1 774 ? 10.437 20.551 -22.779 1.00 52.75 774 GLY A C 1
ATOM 5917 O O . GLY A 1 774 ? 10.605 21.746 -23.014 1.00 52.75 774 GLY A O 1
ATOM 5918 N N . VAL A 1 775 ? 10.962 19.583 -23.545 1.00 57.69 775 VAL A N 1
ATOM 5919 C CA . VAL A 1 775 ? 11.793 19.797 -24.747 1.00 57.69 775 VAL A CA 1
ATOM 5920 C C . VAL A 1 775 ? 11.490 18.711 -25.780 1.00 57.69 775 VAL A C 1
ATOM 5922 O O . VAL A 1 775 ? 11.491 17.534 -25.431 1.00 57.69 775 VAL A O 1
ATOM 5925 N N . ALA A 1 776 ? 11.277 19.079 -27.043 1.00 69.19 776 ALA A N 1
ATOM 5926 C CA . ALA A 1 776 ? 11.099 18.130 -28.145 1.00 69.19 776 ALA A CA 1
ATOM 5927 C C . ALA A 1 776 ? 12.043 18.456 -29.313 1.00 69.19 776 ALA A C 1
ATOM 5929 O O . ALA A 1 776 ? 12.333 19.631 -29.560 1.00 69.19 776 ALA A O 1
ATOM 5930 N N . ILE A 1 777 ? 12.534 17.413 -29.992 1.00 69.25 777 ILE A N 1
ATOM 5931 C CA . ILE A 1 777 ? 13.532 17.494 -31.068 1.00 69.25 777 ILE A CA 1
ATOM 5932 C C . ILE A 1 777 ? 13.003 16.772 -32.314 1.00 69.25 777 ILE A C 1
ATOM 5934 O O . ILE A 1 777 ? 12.556 15.630 -32.222 1.00 69.25 777 ILE A O 1
ATOM 5938 N N . TRP A 1 778 ? 13.113 17.424 -33.473 1.00 74.31 778 TRP A N 1
ATOM 5939 C CA . TRP A 1 778 ? 12.831 16.846 -34.790 1.00 74.31 778 TRP A CA 1
ATOM 5940 C C . TRP A 1 778 ? 14.098 16.786 -35.630 1.00 74.31 778 TRP A C 1
ATOM 5942 O O . TRP A 1 778 ? 14.884 17.737 -35.627 1.00 74.31 778 TRP A O 1
ATOM 5952 N N . HIS A 1 779 ? 14.243 15.714 -36.406 1.00 70.12 779 HIS A N 1
ATOM 5953 C CA . HIS A 1 779 ? 15.197 15.654 -37.510 1.00 70.12 779 HIS A CA 1
ATOM 5954 C C . HIS A 1 779 ? 14.565 16.182 -38.802 1.00 70.12 779 HIS A C 1
ATOM 5956 O O . HIS A 1 779 ? 13.360 16.071 -39.022 1.00 70.12 779 HIS A O 1
ATOM 5962 N N . LEU A 1 780 ? 15.392 16.791 -39.649 1.00 71.62 780 LEU A N 1
ATOM 5963 C CA . LEU A 1 780 ? 14.978 17.488 -40.864 1.00 71.62 780 LEU A CA 1
ATOM 5964 C C . LEU A 1 780 ? 15.623 16.793 -42.071 1.00 71.62 780 LEU A C 1
ATOM 5966 O O . LEU A 1 780 ? 16.784 17.040 -42.401 1.00 71.62 780 LEU A O 1
ATOM 5970 N N . GLY A 1 781 ? 14.878 15.864 -42.673 1.00 54.41 781 GLY A N 1
ATOM 5971 C CA . GLY A 1 781 ? 15.311 15.061 -43.818 1.00 54.41 781 GLY A CA 1
ATOM 5972 C C . GLY A 1 781 ? 15.086 15.741 -45.172 1.00 54.41 781 GLY A C 1
ATOM 5973 O O . GLY A 1 781 ? 14.328 16.701 -45.294 1.00 54.41 781 GLY A O 1
ATOM 5974 N N . THR A 1 782 ? 15.735 15.218 -46.212 1.00 44.91 782 THR A N 1
ATOM 5975 C CA . THR A 1 782 ? 15.595 15.675 -47.605 1.00 44.91 782 THR A CA 1
ATOM 5976 C C . THR A 1 782 ? 14.797 14.663 -48.432 1.00 44.91 782 THR A C 1
ATOM 5978 O O . THR A 1 782 ? 15.366 13.946 -49.253 1.00 44.91 782 THR A O 1
ATOM 5981 N N . GLY A 1 783 ? 13.485 14.583 -48.196 1.00 38.12 783 GLY A N 1
ATOM 5982 C CA . GLY A 1 783 ? 12.566 13.826 -49.057 1.00 38.12 783 GLY A CA 1
ATOM 5983 C C . GLY A 1 783 ? 12.289 14.557 -50.377 1.00 38.12 783 GLY A C 1
ATOM 5984 O O . GLY A 1 783 ? 12.189 15.786 -50.397 1.00 38.12 783 GLY A O 1
ATOM 5985 N N . GLU A 1 784 ? 12.162 13.821 -51.485 1.00 28.98 784 GLU A N 1
ATOM 5986 C CA . GLU A 1 784 ? 11.874 14.411 -52.800 1.00 28.98 784 GLU A CA 1
ATOM 5987 C C . GLU A 1 784 ? 10.436 14.947 -52.902 1.00 28.98 784 GLU A C 1
ATOM 5989 O O . GLU A 1 784 ? 9.458 14.283 -52.551 1.00 28.98 784 GLU A O 1
ATOM 5994 N N . THR A 1 785 ? 10.280 16.154 -53.448 1.00 27.03 785 THR A N 1
ATOM 5995 C CA . THR A 1 785 ? 8.979 16.825 -53.567 1.00 27.03 785 THR A CA 1
ATOM 5996 C C . THR A 1 785 ? 8.146 16.283 -54.733 1.00 27.03 785 THR A C 1
ATOM 5998 O O . THR A 1 785 ? 8.153 16.817 -55.845 1.00 27.03 785 THR A O 1
ATOM 6001 N N . LYS A 1 786 ? 7.346 15.239 -54.469 1.00 24.55 786 LYS A N 1
ATOM 6002 C CA . LYS A 1 786 ? 6.334 14.728 -55.413 1.00 24.55 786 LYS A CA 1
ATOM 6003 C C . LYS A 1 786 ? 5.324 15.818 -55.801 1.00 24.55 786 LYS A C 1
ATOM 6005 O O . LYS A 1 786 ? 4.399 16.136 -55.055 1.00 24.55 786 LYS A O 1
ATOM 6010 N N . ARG A 1 787 ? 5.470 16.356 -57.017 1.00 22.56 787 ARG A N 1
ATOM 6011 C CA . ARG A 1 787 ? 4.480 17.234 -57.659 1.00 22.56 787 ARG A CA 1
ATOM 6012 C C . ARG A 1 787 ? 3.175 16.470 -57.901 1.00 22.56 787 ARG A C 1
ATOM 6014 O O . ARG A 1 787 ? 3.123 15.610 -58.777 1.00 22.56 787 ARG A O 1
ATOM 6021 N N . PHE A 1 788 ? 2.109 16.833 -57.195 1.00 21.92 788 PHE A N 1
ATOM 6022 C CA . PHE A 1 788 ? 0.757 16.420 -57.571 1.00 21.92 788 PHE A CA 1
ATOM 6023 C C . PHE A 1 788 ? 0.231 17.277 -58.729 1.00 21.92 788 PHE A C 1
ATOM 6025 O O . PHE A 1 788 ? 0.182 18.503 -58.634 1.00 21.92 788 PHE A O 1
ATOM 6032 N N . SER A 1 789 ? -0.217 16.611 -59.793 1.00 22.50 789 SER A N 1
ATOM 6033 C CA . SER A 1 789 ? -1.012 17.194 -60.882 1.00 22.50 789 SER A CA 1
ATOM 6034 C C . SER A 1 789 ? -2.451 16.659 -60.806 1.00 22.50 789 SER A C 1
ATOM 6036 O O . SER A 1 789 ? -2.653 15.534 -60.342 1.00 22.50 789 SER A O 1
ATOM 6038 N N . PRO A 1 790 ? -3.473 17.434 -61.211 1.00 26.80 790 PRO A N 1
ATOM 6039 C CA . PRO A 1 790 ? -4.863 17.125 -60.880 1.00 26.80 790 PRO A CA 1
ATOM 6040 C C . PRO A 1 790 ? -5.448 15.976 -61.712 1.00 26.80 790 PRO A C 1
ATOM 6042 O O . PRO A 1 790 ? -5.446 16.010 -62.943 1.00 26.80 790 PRO A O 1
ATOM 6045 N N . LEU A 1 791 ? -6.049 14.998 -61.029 1.00 24.62 791 LEU A N 1
ATOM 6046 C CA . LEU A 1 791 ? -6.854 13.947 -61.651 1.00 24.62 791 LEU A CA 1
ATOM 6047 C C . LEU A 1 791 ? -8.143 14.532 -62.252 1.00 24.62 791 LEU A C 1
ATOM 6049 O O . LEU A 1 791 ? -9.066 14.905 -61.527 1.00 24.62 791 LEU A O 1
ATOM 6053 N N . ARG A 1 792 ? -8.246 14.543 -63.586 1.00 25.77 792 ARG A N 1
ATOM 6054 C CA . ARG A 1 792 ? -9.546 14.554 -64.277 1.00 25.77 792 ARG A CA 1
ATOM 6055 C C . ARG A 1 792 ? -10.077 13.122 -64.325 1.00 25.77 792 ARG A C 1
ATOM 6057 O O . ARG A 1 792 ? -9.369 12.225 -64.770 1.00 25.77 792 ARG A O 1
ATOM 6064 N N . GLY A 1 793 ? -11.312 12.907 -63.880 1.00 26.03 793 GLY A N 1
ATOM 6065 C CA . GLY A 1 793 ? -11.924 11.576 -63.856 1.00 26.03 793 GLY A CA 1
ATOM 6066 C C . GLY A 1 793 ? -12.641 11.183 -65.153 1.00 26.03 793 GLY A C 1
ATOM 6067 O O . GLY A 1 793 ? -13.172 12.035 -65.863 1.00 26.03 793 GLY A O 1
ATOM 6068 N N . ARG A 1 794 ? -12.726 9.870 -65.386 1.00 26.19 794 ARG A N 1
ATOM 6069 C CA . ARG A 1 794 ? -13.793 9.145 -66.107 1.00 26.19 794 ARG A CA 1
ATOM 6070 C C . ARG A 1 794 ? -13.927 7.787 -65.403 1.00 26.19 794 ARG A C 1
ATOM 6072 O O . ARG A 1 794 ? -12.920 7.165 -65.098 1.00 26.19 794 ARG A O 1
ATOM 6079 N N . GLN A 1 795 ? -15.086 7.492 -64.818 1.00 25.36 795 GLN A N 1
ATOM 6080 C CA . GLN A 1 795 ? -16.236 6.816 -65.441 1.00 25.36 795 GLN A CA 1
ATOM 6081 C C . GLN A 1 795 ? -15.971 5.347 -65.800 1.00 25.36 795 GLN A C 1
ATOM 6083 O O . GLN A 1 795 ? -15.071 5.018 -66.564 1.00 25.36 795 GLN A O 1
ATOM 6088 N N . THR A 1 796 ? -16.805 4.490 -65.216 1.00 31.33 796 THR A N 1
ATOM 6089 C CA . THR A 1 796 ? -16.877 3.036 -65.379 1.00 31.33 796 THR A CA 1
ATOM 6090 C C . THR A 1 796 ? -17.539 2.627 -66.696 1.00 31.33 796 THR A C 1
ATOM 6092 O O . THR A 1 796 ? -18.433 3.330 -67.153 1.00 31.33 796 THR A O 1
ATOM 6095 N N . LEU A 1 797 ? -17.110 1.476 -67.242 1.00 24.19 797 LEU A N 1
ATOM 6096 C CA . LEU A 1 797 ? -17.709 0.537 -68.230 1.00 24.19 797 LEU A CA 1
ATOM 6097 C C . LEU A 1 797 ? -16.512 -0.251 -68.840 1.00 24.19 797 LEU A C 1
ATOM 6099 O O . LEU A 1 797 ? -15.439 0.326 -68.966 1.00 24.19 797 LEU A O 1
ATOM 6103 N N . SER A 1 798 ? -16.551 -1.534 -69.226 1.00 23.67 798 SER A N 1
ATOM 6104 C CA . SER A 1 798 ? -17.512 -2.636 -69.029 1.00 23.67 798 SER A CA 1
ATOM 6105 C C . SER A 1 798 ? -16.831 -4.002 -69.311 1.00 23.67 798 SER A C 1
ATOM 6107 O O . SER A 1 798 ? -15.767 -4.053 -69.918 1.00 23.67 798 SER A O 1
ATOM 6109 N N . LYS A 1 799 ? -17.453 -5.109 -68.871 1.00 23.88 799 LYS A N 1
ATOM 6110 C CA . LYS A 1 799 ? -17.144 -6.533 -69.197 1.00 23.88 799 LYS A CA 1
ATOM 6111 C C . LYS A 1 799 ? -17.251 -6.855 -70.717 1.00 23.88 799 LYS A C 1
ATOM 6113 O O . LYS A 1 799 ? -17.817 -6.008 -71.409 1.00 23.88 799 LYS A O 1
ATOM 6118 N N . PRO A 1 800 ? -16.955 -8.092 -71.220 1.00 45.50 800 PRO A N 1
ATOM 6119 C CA . PRO A 1 800 ? -16.190 -9.263 -70.697 1.00 45.50 800 PRO A CA 1
ATOM 6120 C C . PRO A 1 800 ? -15.192 -9.870 -71.743 1.00 45.50 800 PRO A C 1
ATOM 6122 O O . PRO A 1 800 ? -15.022 -9.293 -72.809 1.00 45.50 800 PRO A O 1
ATOM 6125 N N . VAL A 1 801 ? -14.593 -11.057 -71.485 1.00 26.50 801 VAL A N 1
ATOM 6126 C CA . VAL A 1 801 ? -14.716 -12.329 -72.281 1.00 26.50 801 VAL A CA 1
ATOM 6127 C C . VAL A 1 801 ? -13.731 -13.427 -71.771 1.00 26.50 801 VAL A C 1
ATOM 6129 O O . VAL A 1 801 ? -12.832 -13.133 -70.992 1.00 26.50 801 VAL A O 1
ATOM 6132 N N . SER A 1 802 ? -13.993 -14.700 -72.117 1.00 26.41 802 SER A N 1
ATOM 6133 C CA . SER A 1 802 ? -13.317 -15.982 -71.765 1.00 26.41 802 SER A CA 1
ATOM 6134 C C . SER A 1 802 ? -11.772 -16.004 -71.724 1.00 26.41 802 SER A C 1
ATOM 6136 O O . SER A 1 802 ? -11.142 -15.285 -72.488 1.00 26.41 802 SER A O 1
ATOM 6138 N N . GLY A 1 803 ? -11.078 -16.878 -70.971 1.00 25.22 803 GLY A N 1
ATOM 6139 C CA . GLY A 1 803 ? -11.502 -17.992 -70.093 1.00 25.22 803 GLY A CA 1
ATOM 6140 C C . GLY A 1 803 ? -11.229 -19.403 -70.664 1.00 25.22 803 GLY A C 1
ATOM 6141 O O . GLY A 1 803 ? -11.542 -19.629 -71.827 1.00 25.22 803 GLY A O 1
ATOM 6142 N N . HIS A 1 804 ? -10.699 -20.339 -69.853 1.00 27.92 804 HIS A N 1
ATOM 6143 C CA . HIS A 1 804 ? -10.711 -21.814 -70.036 1.00 27.92 804 HIS A CA 1
ATOM 6144 C C . HIS A 1 804 ? -10.308 -22.538 -68.724 1.00 27.92 804 HIS A C 1
ATOM 6146 O O . HIS A 1 804 ? -9.575 -21.972 -67.915 1.00 27.92 804 HIS A O 1
ATOM 6152 N N . SER A 1 805 ? -10.777 -23.775 -68.519 1.00 26.73 805 SER A N 1
ATOM 6153 C CA . SER A 1 805 ? -10.430 -24.697 -67.410 1.00 26.73 805 SER A CA 1
ATOM 6154 C C . SER A 1 805 ? -9.927 -26.044 -67.971 1.00 26.73 805 SER A C 1
ATOM 6156 O O . SER A 1 805 ? -10.139 -26.297 -69.160 1.00 26.73 805 SER A O 1
ATOM 6158 N N . PRO A 1 806 ? -9.178 -26.862 -67.195 1.00 41.09 806 PRO A N 1
ATOM 6159 C CA . PRO A 1 806 ? -9.741 -27.905 -66.297 1.00 41.09 806 PRO A CA 1
ATOM 6160 C C . PRO A 1 806 ? -9.184 -27.801 -64.843 1.00 41.09 806 PRO A C 1
ATOM 6162 O O . PRO A 1 806 ? -8.166 -27.152 -64.644 1.00 41.09 806 PRO A O 1
ATOM 6165 N N . SER A 1 807 ? -9.805 -28.245 -63.731 1.00 29.44 807 SER A N 1
ATOM 6166 C CA . SER A 1 807 ? -10.519 -29.493 -63.333 1.00 29.44 807 SER A CA 1
ATOM 6167 C C . SER A 1 807 ? -9.572 -30.647 -62.912 1.00 29.44 807 SER A C 1
ATOM 6169 O O . SER A 1 807 ? -8.672 -30.945 -63.685 1.00 29.44 807 SER A O 1
ATOM 6171 N N . ALA A 1 808 ? -9.730 -31.385 -61.794 1.00 31.48 808 ALA A N 1
ATOM 6172 C CA . ALA A 1 808 ? -10.677 -31.316 -60.657 1.00 31.48 808 ALA A CA 1
ATOM 6173 C C . ALA A 1 808 ? -10.261 -32.262 -59.481 1.00 31.48 808 ALA A C 1
ATOM 6175 O O . ALA A 1 808 ? -9.326 -33.045 -59.628 1.00 31.48 808 ALA A O 1
ATOM 6176 N N . SER A 1 809 ? -11.061 -32.279 -58.393 1.00 29.11 809 SER A N 1
ATOM 6177 C CA . SER A 1 809 ? -11.116 -33.287 -57.293 1.00 29.11 809 SER A CA 1
ATOM 6178 C C . SER A 1 809 ? -9.974 -33.258 -56.239 1.00 29.11 809 SER A C 1
ATOM 6180 O O . SER A 1 809 ? -8.877 -32.818 -56.555 1.00 29.11 809 SER A O 1
ATOM 6182 N N . ALA A 1 810 ? -10.149 -33.653 -54.962 1.00 29.47 810 ALA A N 1
ATOM 6183 C CA . ALA A 1 810 ? -11.333 -34.116 -54.208 1.00 29.47 810 ALA A CA 1
ATOM 6184 C C . ALA A 1 810 ? -11.261 -33.727 -52.701 1.00 29.47 810 ALA A C 1
ATOM 6186 O O . ALA A 1 810 ? -10.189 -33.412 -52.192 1.00 29.47 810 ALA A O 1
ATOM 6187 N N . LEU A 1 811 ? -12.389 -33.825 -51.980 1.00 34.72 811 LEU A N 1
ATOM 6188 C CA . LEU A 1 811 ? -12.473 -33.860 -50.503 1.00 34.72 811 LEU A CA 1
ATOM 6189 C C . LEU A 1 811 ? -12.748 -35.297 -50.019 1.00 34.72 811 LEU A C 1
ATOM 6191 O O . LEU A 1 811 ? -13.378 -36.065 -50.749 1.00 34.72 811 LEU A O 1
ATOM 6195 N N . PRO A 1 812 ? -12.365 -35.640 -48.776 1.00 39.94 812 PRO A N 1
ATOM 6196 C CA . PRO A 1 812 ? -13.330 -36.290 -47.877 1.00 39.94 812 PRO A CA 1
ATOM 6197 C C . PRO A 1 812 ? -13.321 -35.715 -46.435 1.00 39.94 812 PRO A C 1
ATOM 6199 O O . PRO A 1 812 ? -12.831 -34.614 -46.197 1.00 39.94 812 PRO A O 1
ATOM 6202 N N . ALA A 1 813 ? -13.968 -36.422 -45.498 1.00 33.69 813 ALA A N 1
ATOM 6203 C CA . ALA A 1 813 ? -14.560 -35.894 -44.258 1.00 33.69 813 ALA A CA 1
ATOM 6204 C C . ALA A 1 813 ? -13.836 -36.374 -42.945 1.00 33.69 813 ALA A C 1
ATOM 6206 O O . ALA A 1 813 ? -12.739 -36.924 -43.050 1.00 33.69 813 ALA A O 1
ATOM 6207 N N . PRO A 1 814 ? -14.360 -36.121 -41.714 1.00 41.56 814 PRO A N 1
ATOM 6208 C CA . PRO A 1 814 ? -13.612 -36.209 -40.437 1.00 41.56 814 PRO A CA 1
ATOM 6209 C C . PRO A 1 814 ? -13.421 -37.648 -39.872 1.00 41.56 814 PRO A C 1
ATOM 6211 O O . PRO A 1 814 ? -13.966 -38.597 -40.438 1.00 41.56 814 PRO A O 1
ATOM 6214 N N . PRO A 1 815 ? -12.627 -37.845 -38.788 1.00 43.47 815 PRO A N 1
ATOM 6215 C CA . PRO A 1 815 ? -12.052 -39.154 -38.441 1.00 43.47 815 PRO A CA 1
ATOM 6216 C C . PRO A 1 815 ? -12.947 -40.071 -37.576 1.00 43.47 815 PRO A C 1
ATOM 6218 O O . PRO A 1 815 ? -13.884 -39.596 -36.931 1.00 43.47 815 PRO A O 1
ATOM 6221 N N . PRO A 1 816 ? -12.632 -41.384 -37.508 1.00 37.78 816 PRO A N 1
ATOM 6222 C CA . PRO A 1 816 ? -13.399 -42.374 -36.754 1.00 37.78 816 PRO A CA 1
ATOM 6223 C C . PRO A 1 816 ? -12.880 -42.648 -35.328 1.00 37.78 816 PRO A C 1
ATOM 6225 O O . PRO A 1 816 ? -11.685 -42.594 -35.049 1.00 37.78 816 PRO A O 1
ATOM 6228 N N . ALA A 1 817 ? -13.796 -43.106 -34.476 1.00 31.89 817 ALA A N 1
ATOM 6229 C CA . ALA A 1 817 ? -13.563 -44.080 -33.403 1.00 31.89 817 ALA A CA 1
ATOM 6230 C C . ALA A 1 817 ? -14.617 -45.192 -33.587 1.00 31.89 817 ALA A C 1
ATOM 6232 O O . ALA A 1 817 ? -15.704 -44.871 -34.082 1.00 31.89 817 ALA A O 1
ATOM 6233 N N . PRO A 1 818 ? -14.342 -46.478 -33.269 1.00 45.22 818 PRO A N 1
ATOM 6234 C CA . PRO A 1 818 ? -14.764 -46.998 -31.953 1.00 45.22 818 PRO A CA 1
ATOM 6235 C C . PRO A 1 818 ? -13.940 -48.199 -31.393 1.00 45.22 818 PRO A C 1
ATOM 6237 O O . PRO A 1 818 ? -12.977 -48.653 -32.000 1.00 45.22 818 PRO A O 1
ATOM 6240 N N . TYR A 1 819 ? -14.432 -48.754 -30.269 1.00 27.17 819 TYR A N 1
ATOM 6241 C CA . TYR A 1 819 ? -14.042 -49.987 -29.544 1.00 27.17 819 TYR A CA 1
ATOM 6242 C C . TYR A 1 819 ? -12.731 -49.965 -28.727 1.00 27.17 819 TYR A C 1
ATOM 6244 O O . TYR A 1 819 ? -11.767 -49.328 -29.121 1.00 27.17 819 TYR A O 1
ATOM 6252 N N . LEU A 1 820 ? -12.541 -50.728 -27.633 1.00 26.83 820 LEU A N 1
ATOM 6253 C CA . LEU A 1 820 ? -13.366 -51.309 -26.535 1.00 26.83 820 LEU A CA 1
ATOM 6254 C C . LEU A 1 820 ? -12.677 -52.594 -26.036 1.00 26.83 820 LEU A C 1
ATOM 6256 O O . LEU A 1 820 ? -12.593 -53.556 -26.798 1.00 26.83 820 LEU A O 1
ATOM 6260 N N . ARG A 1 821 ? -12.318 -52.643 -24.745 1.00 24.84 821 ARG A N 1
ATOM 6261 C CA . ARG A 1 821 ? -12.355 -53.822 -23.840 1.00 24.84 821 ARG A CA 1
ATOM 6262 C C . ARG A 1 821 ? -11.860 -53.376 -22.450 1.00 24.84 821 ARG A C 1
ATOM 6264 O O . ARG A 1 821 ? -10.808 -52.762 -22.360 1.00 24.84 821 ARG A O 1
ATOM 6271 N N . SER A 1 822 ? -12.734 -53.353 -21.437 1.00 25.92 822 SER A N 1
ATOM 6272 C CA . SER A 1 822 ? -13.021 -54.437 -20.461 1.00 25.92 822 SER A CA 1
ATOM 6273 C C . SER A 1 822 ? -12.064 -54.407 -19.252 1.00 25.92 822 SER A C 1
ATOM 6275 O O . SER A 1 822 ? -10.864 -54.312 -19.462 1.00 25.92 822 SER A O 1
ATOM 6277 N N . SER A 1 823 ? -12.498 -54.538 -17.992 1.00 26.23 823 SER A N 1
ATOM 6278 C CA . SER A 1 823 ? -13.855 -54.780 -17.452 1.00 26.23 823 SER A CA 1
ATOM 6279 C C . SER A 1 823 ? -13.884 -54.659 -15.915 1.00 26.23 823 SER A C 1
ATOM 6281 O O . SER A 1 823 ? -12.874 -54.968 -15.301 1.00 26.23 823 SER A O 1
ATOM 6283 N N . ILE A 1 824 ? -15.051 -54.284 -15.355 1.00 25.42 824 ILE A N 1
ATOM 6284 C CA . ILE A 1 824 ? -15.775 -54.869 -14.186 1.00 25.42 824 ILE A CA 1
ATOM 6285 C C . ILE A 1 824 ? -14.914 -55.281 -12.958 1.00 25.42 824 ILE A C 1
ATOM 6287 O O . ILE A 1 824 ? -14.008 -56.091 -13.088 1.00 25.42 824 ILE A O 1
ATOM 6291 N N . VAL A 1 825 ? -15.194 -54.783 -11.740 1.00 26.62 825 VAL A N 1
ATOM 6292 C CA . VAL A 1 825 ? -15.997 -55.472 -10.688 1.00 26.62 825 VAL A CA 1
ATOM 6293 C C . VAL A 1 825 ? -16.379 -54.491 -9.551 1.00 26.62 825 VAL A C 1
ATOM 6295 O O . VAL A 1 825 ? -15.522 -53.732 -9.117 1.00 26.62 825 VAL A O 1
ATOM 6298 N N . GLN A 1 826 ? -17.653 -54.556 -9.118 1.00 25.88 826 GLN A N 1
ATOM 6299 C CA . GLN A 1 826 ? -18.291 -54.310 -7.789 1.00 25.88 826 GLN A CA 1
ATOM 6300 C C . GLN A 1 826 ? -17.744 -53.212 -6.841 1.00 25.88 826 GLN A C 1
ATOM 6302 O O . GLN A 1 826 ? -16.556 -53.126 -6.566 1.00 25.88 826 GLN A O 1
ATOM 6307 N N . GLU A 1 827 ? -18.564 -52.264 -6.363 1.00 25.61 827 GLU A N 1
ATOM 6308 C CA . GLU A 1 827 ? -19.654 -52.389 -5.356 1.00 25.61 827 GLU A CA 1
ATOM 6309 C C . GLU A 1 827 ? -19.191 -52.790 -3.941 1.00 25.61 827 GLU A C 1
ATOM 6311 O O . GLU A 1 827 ? -18.912 -53.958 -3.684 1.00 25.61 827 GLU A O 1
ATOM 6316 N N . ALA A 1 828 ? -19.241 -51.828 -3.009 1.00 25.36 828 ALA A N 1
ATOM 6317 C CA . ALA A 1 828 ? -19.703 -52.008 -1.626 1.00 25.36 828 ALA A CA 1
ATOM 6318 C C . ALA A 1 828 ? -19.957 -50.628 -0.980 1.00 25.36 828 ALA A C 1
ATOM 6320 O O . ALA A 1 828 ? -19.101 -49.746 -1.045 1.00 25.36 828 ALA A O 1
ATOM 6321 N N . GLU A 1 829 ? -21.123 -50.439 -0.359 1.00 26.61 829 GLU A N 1
ATOM 6322 C CA . GLU A 1 829 ? -21.419 -49.298 0.526 1.00 26.61 829 GLU A CA 1
ATOM 6323 C C . GLU A 1 829 ? -21.187 -49.674 2.008 1.00 26.61 829 GLU A C 1
ATOM 6325 O O . GLU A 1 829 ? -20.856 -50.817 2.315 1.00 26.61 829 GLU A O 1
ATOM 6330 N N . MET A 1 830 ? -21.486 -48.727 2.914 1.00 24.78 830 MET A N 1
ATOM 6331 C CA . MET A 1 830 ? -21.648 -48.894 4.374 1.00 24.78 830 MET A CA 1
ATOM 6332 C C . MET A 1 830 ? -20.368 -49.098 5.218 1.00 24.78 830 MET A C 1
ATOM 6334 O O . MET A 1 830 ? -19.363 -49.611 4.742 1.00 24.78 830 MET A O 1
ATOM 6338 N N . SER A 1 831 ? -20.345 -48.745 6.512 1.00 25.12 831 SER A N 1
ATOM 6339 C CA . SER A 1 831 ? -21.080 -47.691 7.252 1.00 25.12 831 SER A CA 1
ATOM 6340 C C . SER A 1 831 ? -20.448 -47.465 8.646 1.00 25.12 831 SER A C 1
ATOM 6342 O O . SER A 1 831 ? -19.683 -48.286 9.135 1.00 25.12 831 SER A O 1
ATOM 6344 N N . GLU A 1 832 ? -20.796 -46.335 9.272 1.00 26.33 832 GLU A N 1
ATOM 6345 C CA . GLU A 1 832 ? -20.879 -46.098 10.730 1.00 26.33 832 GLU A CA 1
ATOM 6346 C C . GLU A 1 832 ? -19.795 -46.594 11.722 1.00 26.33 832 GLU A C 1
ATOM 6348 O O . GLU A 1 832 ? -19.814 -47.734 12.168 1.00 26.33 832 GLU A O 1
ATOM 6353 N N . THR A 1 833 ? -19.124 -45.613 12.356 1.00 25.97 833 THR A N 1
ATOM 6354 C CA . THR A 1 833 ? -18.793 -45.577 13.812 1.00 25.97 833 THR A CA 1
ATOM 6355 C C . THR A 1 833 ? -17.725 -46.585 14.324 1.00 25.97 833 THR A C 1
ATOM 6357 O O . THR A 1 833 ? -17.680 -47.736 13.929 1.00 25.97 833 THR A O 1
ATOM 6360 N N . ARG A 1 834 ? -16.802 -46.270 15.246 1.00 25.16 834 ARG A N 1
ATOM 6361 C CA . ARG A 1 834 ? -16.935 -45.570 16.538 1.00 25.16 834 ARG A CA 1
ATOM 6362 C C . ARG A 1 834 ? -15.584 -45.023 17.044 1.00 25.16 834 ARG A C 1
ATOM 6364 O O . ARG A 1 834 ? -14.530 -45.569 16.741 1.00 25.16 834 ARG A O 1
ATOM 6371 N N . LEU A 1 835 ? -15.658 -44.006 17.904 1.00 27.73 835 LEU A N 1
ATOM 6372 C CA . LEU A 1 835 ? -14.663 -43.689 18.947 1.00 27.73 835 LEU A CA 1
ATOM 6373 C C . LEU A 1 835 ? -14.743 -44.760 20.071 1.00 27.73 835 LEU A C 1
ATOM 6375 O O . LEU A 1 835 ? -15.837 -45.305 20.249 1.00 27.73 835 LEU A O 1
ATOM 6379 N N . PRO A 1 836 ? -13.667 -45.073 20.836 1.00 40.88 836 PRO A N 1
ATOM 6380 C CA . PRO A 1 836 ? -13.133 -44.087 21.788 1.00 40.88 836 PRO A CA 1
ATOM 6381 C C . PRO A 1 836 ? -11.622 -44.127 22.144 1.00 40.88 836 PRO A C 1
ATOM 6383 O O . PRO A 1 836 ? -10.986 -45.172 22.180 1.00 40.88 836 PRO A O 1
ATOM 6386 N N . ASP A 1 837 ? -11.132 -42.935 22.500 1.00 29.23 837 ASP A N 1
ATOM 6387 C CA . ASP A 1 837 ? -10.351 -42.584 23.701 1.00 29.23 837 ASP A CA 1
ATOM 6388 C C . ASP A 1 837 ? -8.964 -43.164 24.081 1.00 29.23 837 ASP A C 1
ATOM 6390 O O . ASP A 1 837 ? -8.644 -44.339 23.967 1.00 29.23 837 ASP A O 1
ATOM 6394 N N . LEU A 1 838 ? -8.238 -42.254 24.758 1.00 28.20 838 LEU A N 1
ATOM 6395 C CA . LEU A 1 838 ? -7.321 -42.444 25.897 1.00 28.20 838 LEU A CA 1
ATOM 6396 C C . LEU A 1 838 ? -5.860 -42.924 25.693 1.00 28.20 838 LEU A C 1
ATOM 6398 O O . LEU A 1 838 ? -5.534 -44.103 25.740 1.00 28.20 838 LEU A O 1
ATOM 6402 N N . CYS A 1 839 ? -4.983 -41.917 25.832 1.00 28.14 839 CYS A N 1
ATOM 6403 C CA . CYS A 1 839 ? -3.948 -41.800 26.881 1.00 28.14 839 CYS A CA 1
ATOM 6404 C C . CYS A 1 839 ? -2.459 -42.071 26.572 1.00 28.14 839 CYS A C 1
ATOM 6406 O O . CYS A 1 839 ? -2.074 -43.127 26.090 1.00 28.14 839 CYS A O 1
ATOM 6408 N N . HIS A 1 840 ? -1.647 -41.125 27.074 1.00 29.08 840 HIS A N 1
ATOM 6409 C CA . HIS A 1 840 ? -0.187 -41.128 27.279 1.00 29.08 840 HIS A CA 1
ATOM 6410 C C . HIS A 1 840 ? 0.710 -41.214 26.017 1.00 29.08 840 HIS A C 1
ATOM 6412 O O . HIS A 1 840 ? 0.383 -41.887 25.048 1.00 29.08 840 HIS A O 1
ATOM 6418 N N . PHE A 1 841 ? 1.857 -40.526 25.953 1.00 32.12 841 PHE A N 1
ATOM 6419 C CA . PHE A 1 841 ? 2.588 -39.760 26.984 1.00 32.12 841 PHE A CA 1
ATOM 6420 C C . PHE A 1 841 ? 2.923 -38.331 26.518 1.00 32.12 841 PHE A C 1
ATOM 6422 O O . PHE A 1 841 ? 3.165 -38.155 25.304 1.00 32.12 841 PHE A O 1
#

pLDDT: mean 74.5, std 28.76, range [21.34, 98.75]

Sequence (841 aa):
MYLYNLTLQRASGITHAVHGNFSGTRTQELVVSRGRSLELLRPDPNTGKVHTILTTDIFGVIRSLMAFRLTGGNKDYVVVGSDSGRITILEYSQAKNQFERIHMETFGKSGCRRIVPGQYLAIDPKGRAVMIGAVEKQNQKRMAEGSGSEWDDDVTSAYLKGASSISPPPRMDLKDFIDSSNKFFVRFPIETARVKTLVKAGRDPGEAERFVNSAYPVLHERCLPLYAAFLRHKESHGTDEEKALYAGMDVVGLVERLLRKRPATFFARGDQYLLRDGTRGAGGFERIGTPQEAPPLLLRDYLSYDEMKLSALLAVSSRSFFVNDGSRQTRRGGAPGSFQASGVIVGMVGARLKRKGLMEWQDCLVTPDQNTEARGYGARAAPAQLQAVWARLWGRALPTWREADARDEGFLRVSKNMLLNVGVYKARMRLTAEVLLAEAGARAAAEGLKAYVHVVGLGLGVWRASKDQDALFADAWGEALQAAPSTAHVAHVDFSWIGADTCLGVRDGQLFPGTQVTIHFSRRALHDPVPAGTTLVVSYAWDGNALPGNEYWVGKLSSTGDGAAACSSQVAELHNAHINANVSGANLHVAGPWGVVHVAEYARRSLSHSAKRARRSPSSPPPLPSPPPQGKLRSLPSVASAVKGEGPAAAAVEGSEINFRDSYPQTSARISHPIYADLESLEDHETSQFSLGCRAGDVDAPPASKTFRRDLGGALPSRPQLDKLHQRHVSAAVCPAPFTHYPISARQSGLTRLLYPITCSTEDFGEVSAQGKGVAIWHLGTGETKRFSPLRGRQTLSKPVSGHSPSASALPAPPPAPYLRSSIVQEAEMSETRLPDLCHF

Organism: Penaeus vannamei (NCBI:txid6689)

Mean predicted aligned error: 19.68 Å

InterPro domains:
  IPR015943 WD40/YVTN repeat-like-containing domain superfamily [G3DSA:2.130.10.10] (13-141)
  IPR018846 RSE1/DDB1/CPSF1, first beta-propeller [PF10433] (14-138)
  IPR032063 ADP-ribosylhydrolase MavL-like [PF16062] (176-605)
  IPR050358 RSE1/DDB1/CPSF1 [PTHR10644] (1-138)

Secondary structure (DSSP, 8-state):
-------SS-----SEEEEE-TTSSS--EEEEEETTEEEEEEE-TTT--EEEEEEEE-SS-EEEEEEE--TT-SS-EEEEEETTSEEEEEEEETTTTEEEEEEEEE-S-SS--TTSS-SEEEE-TTSSEEEEE-SS--------TTS--SS-HHHHHHHHHHHTTPPPPPPPPHHHHHHHHHT-SSPPS--TT-HHHHHHTT--HHHHHHHHTT-EEEEETTHHHHHHHHHHHHHHHS-HHHHHHHTT--HHHHHHHHHHS--SEEETTTTEEE-TTS-EEE--GGGTTTTT-BTTB-TTTS--HHHHHHHTT-EEEEEEEBSS---TT--S---TTSS-SEEEEEEEE---TTSTTSTTHHHHEE-TTT--GGGT-STT--TTSHHHHHHHHHTS----HHHHHT--SSEEEEETTEEEEHHHHHHHHHHHHHHHHHHHHHHHHTTT-EEEEEE--TTTSTT-SSTTHHHHHHHHHHHHHTT-S--TTEEEEEEET-S-S-BTTBPTTPBPTTSSPEEEEE---TT----TTEEEEEEEEE-TTS-TTGGGGGT--SSSHHHHHHHHBTHHHHT-TTT-TTSSGGG-EEEEBTEEEEHHHHHHHHHHHHHHHHTTS--SPPPPPPPPP-----PPP-----------------------------------------------------------------------------------------------------------------------PPPPP---S---SEEETTEEEEE----------------------------------PPP-------------------------